Protein AF-A0A1G6JVG8-F1 (afdb_monomer_lite)

Structure (mmCIF, N/CA/C/O backbone):
data_AF-A0A1G6JVG8-F1
#
_entry.id   AF-A0A1G6JVG8-F1
#
loop_
_atom_site.group_PDB
_atom_site.id
_atom_site.type_symbol
_atom_site.label_atom_id
_atom_site.label_alt_id
_atom_site.label_comp_id
_atom_site.label_asym_id
_atom_site.label_entity_id
_atom_site.label_seq_id
_atom_site.pdbx_PDB_ins_code
_atom_site.Cartn_x
_atom_site.Cartn_y
_atom_site.Cartn_z
_atom_site.occupancy
_atom_site.B_iso_or_equiv
_atom_site.auth_seq_id
_atom_site.auth_comp_id
_atom_site.auth_asym_id
_atom_site.auth_atom_id
_atom_site.pdbx_PDB_model_num
ATOM 1 N N . MET A 1 1 ? 5.279 19.241 21.233 1.00 70.88 1 MET A N 1
ATOM 2 C CA . MET A 1 1 ? 6.011 18.289 20.370 1.00 70.88 1 MET A CA 1
ATOM 3 C C . MET A 1 1 ? 4.999 17.623 19.450 1.00 70.88 1 MET A C 1
ATOM 5 O O . MET A 1 1 ? 3.832 17.578 19.818 1.00 70.88 1 MET A O 1
ATOM 9 N N . THR A 1 2 ? 5.415 17.158 18.273 1.00 87.38 2 THR A N 1
ATOM 10 C CA . THR A 1 2 ? 4.549 16.421 17.338 1.00 87.38 2 THR A CA 1
ATOM 11 C C . THR A 1 2 ? 4.932 14.950 17.398 1.00 87.38 2 THR A C 1
ATOM 13 O O . THR A 1 2 ? 6.104 14.635 17.198 1.00 87.38 2 THR A O 1
ATOM 16 N N . THR A 1 3 ? 3.967 14.066 17.653 1.00 90.69 3 THR A N 1
ATOM 17 C CA . THR A 1 3 ? 4.217 12.619 17.737 1.00 90.69 3 THR A CA 1
ATOM 18 C C . THR A 1 3 ? 3.568 11.901 16.563 1.00 90.69 3 THR A C 1
ATOM 20 O O . THR A 1 3 ? 2.386 12.105 16.293 1.00 90.69 3 THR A O 1
ATOM 23 N N . ASN A 1 4 ? 4.333 11.065 15.865 1.00 93.50 4 ASN A N 1
ATOM 24 C CA . ASN A 1 4 ? 3.845 10.206 14.789 1.00 93.50 4 ASN A CA 1
ATOM 25 C C . ASN A 1 4 ? 3.207 8.952 15.389 1.00 93.50 4 ASN A C 1
ATOM 27 O O . ASN A 1 4 ? 3.851 8.262 16.174 1.00 93.50 4 ASN A O 1
ATOM 31 N N . ILE A 1 5 ? 1.962 8.663 15.019 1.00 92.81 5 ILE A N 1
ATOM 32 C CA . ILE A 1 5 ? 1.168 7.543 15.522 1.00 92.81 5 ILE A CA 1
ATOM 33 C C . ILE A 1 5 ? 0.758 6.628 14.370 1.00 92.81 5 ILE A C 1
ATOM 35 O O . ILE A 1 5 ? 0.232 7.087 13.354 1.00 92.81 5 ILE A O 1
ATOM 39 N N . ALA A 1 6 ? 0.972 5.334 14.568 1.00 90.88 6 ALA A N 1
ATOM 40 C CA . ALA A 1 6 ? 0.502 4.244 13.729 1.00 90.88 6 ALA A CA 1
ATOM 41 C C . ALA A 1 6 ? -0.571 3.457 14.487 1.00 90.88 6 ALA A C 1
ATOM 43 O O . ALA A 1 6 ? -0.431 3.226 15.685 1.00 90.88 6 ALA A O 1
ATOM 44 N N . VAL A 1 7 ? -1.633 3.038 13.804 1.00 87.31 7 VAL A N 1
ATOM 45 C CA . VAL A 1 7 ? -2.693 2.198 14.379 1.00 87.31 7 VAL A CA 1
ATOM 46 C C . VAL A 1 7 ? -2.687 0.838 13.705 1.00 87.31 7 VAL A C 1
ATOM 48 O O . VAL A 1 7 ? -2.709 0.749 12.474 1.00 87.31 7 VAL A O 1
ATOM 51 N N . TYR A 1 8 ? -2.715 -0.207 14.523 1.00 79.81 8 TYR A N 1
ATOM 52 C CA . TYR A 1 8 ? -2.865 -1.587 14.089 1.00 79.81 8 TYR A CA 1
ATOM 53 C C . TYR A 1 8 ? -3.790 -2.319 15.066 1.00 79.81 8 TYR A C 1
ATOM 55 O O . TYR A 1 8 ? -3.500 -2.397 16.260 1.00 79.81 8 TYR A O 1
ATOM 63 N N . GLY A 1 9 ? -4.934 -2.805 14.572 1.00 76.81 9 GLY A N 1
ATOM 64 C CA . GLY A 1 9 ? -6.004 -3.314 15.434 1.00 76.81 9 GLY A CA 1
ATOM 65 C C . GLY A 1 9 ? -6.474 -2.245 16.426 1.00 76.81 9 GLY A C 1
ATOM 66 O O . GLY A 1 9 ? -6.593 -1.074 16.075 1.00 76.81 9 GLY A O 1
ATOM 67 N N . ASP A 1 10 ? -6.704 -2.618 17.681 1.00 77.88 10 ASP A N 1
ATOM 68 C CA . ASP A 1 10 ? -7.139 -1.686 18.733 1.00 77.88 10 ASP A CA 1
ATOM 69 C C . ASP A 1 10 ? -5.985 -1.033 19.508 1.00 77.88 10 ASP A C 1
ATOM 71 O O . ASP A 1 10 ? -6.179 -0.500 20.600 1.00 77.88 10 ASP A O 1
ATOM 75 N N . GLN A 1 11 ? -4.786 -1.030 18.920 1.00 80.50 11 GLN A N 1
ATOM 76 C CA . GLN A 1 11 ? -3.580 -0.463 19.511 1.00 80.50 11 GLN A CA 1
ATOM 77 C C . GLN A 1 11 ? -3.021 0.680 18.654 1.00 80.50 11 GLN A C 1
ATOM 79 O O . GLN A 1 11 ? -3.085 0.666 17.421 1.00 80.50 11 GLN A O 1
ATOM 84 N N . ALA A 1 12 ? -2.447 1.677 19.328 1.00 85.31 12 ALA A N 1
ATOM 85 C CA . ALA A 1 12 ? -1.753 2.802 18.709 1.00 85.31 12 ALA A CA 1
ATOM 86 C C . ALA A 1 12 ? -0.303 2.829 19.181 1.00 85.31 12 ALA A C 1
ATOM 88 O O . ALA A 1 12 ? -0.059 2.743 20.378 1.00 85.31 12 ALA A O 1
ATOM 89 N N . TYR A 1 13 ? 0.644 3.022 18.268 1.00 84.81 13 TYR A N 1
ATOM 90 C CA . TYR A 1 13 ? 2.079 2.997 18.540 1.00 84.81 13 TYR A CA 1
ATOM 91 C C . TYR A 1 13 ? 2.738 4.297 18.076 1.00 84.81 13 TYR A C 1
ATOM 93 O O . TYR A 1 13 ? 2.410 4.779 16.985 1.00 84.81 13 TYR A O 1
ATOM 101 N N . PRO A 1 14 ? 3.681 4.872 18.843 1.00 88.06 14 PRO A N 1
ATOM 102 C CA . PRO A 1 14 ? 4.603 5.841 18.272 1.00 88.06 14 PRO A CA 1
ATOM 103 C C . PRO A 1 14 ? 5.447 5.152 17.190 1.00 88.06 14 PRO A C 1
ATOM 105 O O . PRO A 1 14 ? 5.835 3.999 17.364 1.00 88.06 14 PRO A O 1
ATOM 108 N N . PHE A 1 15 ? 5.735 5.830 16.079 1.00 89.50 15 PHE A N 1
ATOM 109 C CA . PHE A 1 15 ? 6.533 5.237 14.999 1.00 89.50 15 PHE A CA 1
ATOM 110 C C . PHE A 1 15 ? 7.459 6.244 14.309 1.00 89.50 15 PHE A C 1
ATOM 112 O O . PHE A 1 15 ? 7.251 7.460 14.363 1.00 89.50 15 PHE A O 1
ATOM 119 N N . GLU A 1 16 ? 8.462 5.723 13.606 1.00 90.06 16 GLU A N 1
ATOM 120 C CA . GLU A 1 16 ? 9.346 6.485 12.719 1.00 90.06 16 GLU A CA 1
ATOM 121 C C . GLU A 1 16 ? 9.222 5.977 11.277 1.00 90.06 16 GLU A C 1
ATOM 123 O O . GLU A 1 16 ? 8.926 4.809 11.046 1.00 90.06 16 GLU A O 1
ATOM 128 N N . HIS A 1 17 ? 9.420 6.836 10.277 1.00 87.56 17 HIS A N 1
ATOM 129 C CA . HIS A 1 17 ? 9.402 6.386 8.882 1.00 87.56 17 HIS A CA 1
ATOM 130 C C . HIS A 1 17 ? 10.669 5.584 8.561 1.00 87.56 17 HIS A C 1
ATOM 132 O O . HIS A 1 17 ? 11.780 6.073 8.765 1.00 87.56 17 HIS A O 1
ATOM 138 N N . GLY A 1 18 ? 10.487 4.373 8.035 1.00 83.50 18 GLY A N 1
ATOM 139 C CA . GLY A 1 18 ? 11.562 3.547 7.495 1.00 83.50 18 GLY A CA 1
ATOM 140 C C . GLY A 1 18 ? 11.792 3.790 5.998 1.00 83.50 18 GLY A C 1
ATOM 141 O O . GLY A 1 18 ? 11.156 4.659 5.395 1.00 83.50 18 GLY A O 1
ATOM 142 N N . PRO A 1 19 ? 12.713 3.041 5.366 1.00 76.38 19 PRO A N 1
ATOM 143 C CA . PRO A 1 19 ? 12.963 3.126 3.935 1.00 76.38 19 PRO A CA 1
ATOM 144 C C . PRO A 1 19 ? 11.729 2.690 3.133 1.00 76.38 19 PRO A C 1
ATOM 146 O O . PRO A 1 19 ? 10.928 1.858 3.574 1.00 76.38 19 PRO A O 1
ATOM 149 N N . GLY A 1 20 ? 11.586 3.252 1.931 1.00 74.19 20 GLY A N 1
ATOM 150 C CA . GLY A 1 20 ? 10.460 2.967 1.042 1.00 74.19 20 GLY A CA 1
ATOM 151 C C . GLY A 1 20 ? 9.112 3.291 1.693 1.00 74.19 20 GLY A C 1
ATOM 152 O O . GLY A 1 20 ? 8.892 4.402 2.167 1.00 74.19 20 GLY A O 1
ATOM 153 N N . THR A 1 21 ? 8.203 2.317 1.705 1.00 75.62 21 THR A N 1
ATOM 154 C CA . THR A 1 21 ? 6.848 2.430 2.273 1.00 75.62 21 THR A CA 1
ATOM 155 C C . THR A 1 21 ? 6.710 1.660 3.591 1.00 75.62 21 THR A C 1
ATOM 157 O O . THR A 1 21 ? 5.713 0.970 3.811 1.00 75.62 21 THR A O 1
ATOM 160 N N . THR A 1 22 ? 7.717 1.739 4.466 1.00 81.75 22 THR A N 1
ATOM 161 C CA . THR A 1 22 ? 7.720 1.066 5.779 1.00 81.75 22 THR A CA 1
ATOM 162 C C . THR A 1 22 ? 7.742 2.049 6.955 1.00 81.75 22 THR A C 1
ATOM 164 O O . THR A 1 22 ? 8.108 3.218 6.815 1.00 81.75 22 THR A O 1
ATOM 167 N N . ALA A 1 23 ? 7.326 1.571 8.122 1.00 85.81 23 ALA A N 1
ATOM 168 C CA . ALA A 1 23 ? 7.437 2.215 9.422 1.00 85.81 23 ALA A CA 1
ATOM 169 C C . ALA A 1 23 ? 8.344 1.387 10.336 1.00 85.81 23 ALA A C 1
ATOM 171 O O . ALA A 1 23 ? 8.357 0.162 10.263 1.00 85.81 23 ALA A O 1
ATOM 172 N N . TYR A 1 24 ? 9.057 2.067 11.221 1.00 88.31 24 TYR A N 1
ATOM 173 C CA . TYR A 1 24 ? 9.768 1.484 12.343 1.00 88.31 24 TYR A CA 1
ATOM 174 C C . TYR A 1 24 ? 8.923 1.631 13.602 1.00 88.31 24 TYR A C 1
ATOM 176 O O . TYR A 1 24 ? 8.638 2.750 14.042 1.00 88.31 24 TYR A O 1
ATOM 184 N N . LEU A 1 25 ? 8.512 0.494 14.155 1.00 84.31 25 LEU A N 1
ATOM 185 C CA . LEU A 1 25 ? 7.770 0.395 15.406 1.00 84.31 25 LEU A CA 1
ATOM 186 C C . LEU A 1 25 ? 8.717 -0.025 16.542 1.00 84.31 25 LEU A C 1
ATOM 188 O O . LEU A 1 25 ? 9.695 -0.733 16.286 1.00 84.31 25 LEU A O 1
ATOM 192 N N . PRO A 1 26 ? 8.463 0.395 17.794 1.00 79.69 26 PRO A N 1
ATOM 193 C CA . PRO A 1 26 ? 9.209 -0.101 18.944 1.00 79.69 26 PRO A CA 1
ATOM 194 C C . PRO A 1 26 ? 9.140 -1.631 19.008 1.00 79.69 26 PRO A C 1
ATOM 196 O O . PRO A 1 26 ? 8.046 -2.189 19.008 1.00 79.69 26 PRO A O 1
ATOM 199 N N . HIS A 1 27 ? 10.297 -2.293 19.063 1.00 76.00 27 HIS A N 1
ATOM 200 C CA . HIS A 1 27 ? 10.367 -3.740 19.253 1.00 76.00 27 HIS A CA 1
ATOM 201 C C . HIS A 1 27 ? 10.248 -4.079 20.744 1.00 76.00 27 HIS A C 1
ATOM 203 O O . HIS A 1 27 ? 10.953 -3.485 21.567 1.00 76.00 27 HIS A O 1
ATOM 209 N N . ASP A 1 28 ? 9.392 -5.042 21.089 1.00 66.38 28 ASP A N 1
ATOM 210 C CA . ASP A 1 28 ? 9.390 -5.646 22.422 1.00 66.38 28 ASP A CA 1
ATOM 211 C C . ASP A 1 28 ? 10.394 -6.813 22.452 1.00 66.38 28 ASP A C 1
ATOM 213 O O . ASP A 1 28 ? 10.153 -7.832 21.808 1.00 66.38 28 ASP A O 1
ATOM 217 N N . PRO A 1 29 ? 11.509 -6.719 23.200 1.00 55.06 29 PRO A N 1
ATOM 218 C CA . PRO A 1 29 ? 12.507 -7.786 23.270 1.00 55.06 29 PRO A CA 1
ATOM 219 C C . PRO A 1 29 ? 11.997 -9.085 23.921 1.00 55.06 29 PRO A C 1
ATOM 221 O O . PRO A 1 29 ? 12.706 -10.092 23.878 1.00 55.06 29 PRO A O 1
ATOM 224 N N . ALA A 1 30 ? 10.814 -9.078 24.549 1.00 45.72 30 ALA A N 1
ATOM 225 C CA . ALA A 1 30 ? 10.143 -10.290 25.019 1.00 45.72 30 ALA A CA 1
ATOM 226 C C . ALA A 1 30 ? 9.326 -10.995 23.916 1.00 45.72 30 ALA A C 1
ATOM 228 O O . ALA A 1 30 ? 8.966 -12.160 24.091 1.00 45.72 30 ALA A O 1
ATOM 229 N N . ALA A 1 31 ? 9.064 -10.327 22.787 1.00 44.03 31 ALA A N 1
ATOM 230 C CA . ALA A 1 31 ? 8.333 -10.885 21.658 1.00 44.03 31 ALA A CA 1
ATOM 231 C C . ALA A 1 31 ? 9.280 -11.645 20.700 1.00 44.03 31 ALA A C 1
ATOM 233 O O . ALA A 1 31 ? 10.341 -11.132 20.329 1.00 44.03 31 ALA A O 1
ATOM 234 N N . PRO A 1 32 ? 8.942 -12.877 20.280 1.00 39.03 32 PRO A N 1
ATOM 235 C CA . PRO A 1 32 ? 9.727 -13.617 19.301 1.00 39.03 32 PRO A CA 1
ATOM 236 C C . PRO A 1 32 ? 9.725 -12.926 17.927 1.00 39.03 32 PRO A C 1
ATOM 238 O O . PRO A 1 32 ? 8.743 -12.331 17.490 1.00 39.03 32 PRO A O 1
ATOM 241 N N . LEU A 1 33 ? 10.853 -13.037 17.221 1.00 38.94 33 LEU A N 1
ATOM 242 C CA . LEU A 1 33 ? 11.073 -12.416 15.913 1.00 38.94 33 LEU A CA 1
ATOM 243 C C . LEU A 1 33 ? 10.079 -12.942 14.861 1.00 38.94 33 LEU A C 1
ATOM 245 O O . LEU A 1 33 ? 10.083 -14.132 14.537 1.00 38.94 33 LEU A O 1
ATOM 249 N N . HIS A 1 34 ? 9.276 -12.050 14.274 1.00 40.94 34 HIS A N 1
ATOM 250 C CA . HIS A 1 34 ? 8.367 -12.401 13.184 1.00 40.94 34 HIS A CA 1
ATOM 251 C C . HIS A 1 34 ? 9.112 -12.448 11.833 1.00 40.94 34 HIS A C 1
ATOM 253 O O . HIS A 1 34 ? 9.705 -11.444 11.437 1.00 40.94 34 HIS A O 1
ATOM 259 N N . PRO A 1 35 ? 9.031 -13.537 11.039 1.00 36.59 35 PRO A N 1
ATOM 260 C CA . PRO A 1 35 ? 9.743 -13.639 9.757 1.00 36.59 35 PRO A CA 1
ATOM 261 C C . PRO A 1 35 ? 9.366 -12.547 8.745 1.00 36.59 35 PRO A C 1
ATOM 263 O O . PRO A 1 35 ? 10.196 -12.114 7.956 1.00 36.59 35 PRO A O 1
ATOM 266 N N . ALA A 1 36 ? 8.105 -12.105 8.766 1.00 48.69 36 ALA A N 1
ATOM 267 C CA . ALA A 1 36 ? 7.591 -11.084 7.848 1.00 48.69 36 ALA A CA 1
ATOM 268 C C . ALA A 1 36 ? 7.886 -9.625 8.257 1.00 48.69 36 ALA A C 1
ATOM 270 O O . ALA A 1 36 ? 7.635 -8.736 7.449 1.00 48.69 36 ALA A O 1
ATOM 271 N N . ASN A 1 37 ? 8.385 -9.375 9.476 1.00 64.69 37 ASN A N 1
ATOM 272 C CA . ASN A 1 37 ? 8.707 -8.031 9.970 1.00 64.69 37 ASN A CA 1
ATOM 273 C C . ASN A 1 37 ? 10.109 -8.074 10.598 1.00 64.69 37 ASN A C 1
ATOM 275 O O . ASN A 1 37 ? 10.240 -8.417 11.775 1.00 64.69 37 ASN A O 1
ATOM 279 N N . PRO A 1 38 ? 11.174 -7.805 9.827 1.00 69.31 38 PRO A N 1
ATOM 280 C CA . PRO A 1 38 ? 12.526 -7.923 10.345 1.00 69.31 38 PRO A CA 1
ATOM 281 C C . PRO A 1 38 ? 12.756 -6.912 11.471 1.00 69.31 38 PRO A C 1
ATOM 283 O O . PRO A 1 38 ? 12.343 -5.752 11.382 1.00 69.31 38 PRO A O 1
ATOM 286 N N . VAL A 1 39 ? 13.451 -7.354 12.519 1.00 79.06 39 VAL A N 1
ATOM 287 C CA . VAL A 1 39 ? 13.987 -6.448 13.536 1.00 79.06 39 VAL A CA 1
ATOM 288 C C . VAL A 1 39 ? 15.296 -5.873 13.020 1.00 79.06 39 VAL A C 1
ATOM 290 O O . VAL A 1 39 ? 16.209 -6.609 12.643 1.00 79.06 39 VAL A O 1
ATOM 293 N N . VAL A 1 40 ? 15.367 -4.549 12.990 1.00 83.38 40 VAL A N 1
ATOM 294 C CA . VAL A 1 40 ? 16.503 -3.782 12.487 1.00 83.38 40 VAL A CA 1
ATOM 295 C C . VAL A 1 40 ? 17.101 -2.992 13.644 1.00 83.38 40 VAL A C 1
ATOM 297 O O . VAL A 1 40 ? 16.383 -2.378 14.433 1.00 83.38 40 VAL A O 1
ATOM 300 N N . GLU A 1 41 ? 18.426 -2.996 13.746 1.00 86.81 41 GLU A N 1
ATOM 301 C CA . GLU A 1 41 ? 19.146 -2.098 14.645 1.00 86.81 41 GLU A CA 1
ATOM 302 C C . GLU A 1 41 ? 19.377 -0.759 13.935 1.00 86.81 41 GLU A C 1
ATOM 304 O O . GLU A 1 41 ? 20.007 -0.696 12.875 1.00 86.81 41 GLU A O 1
ATOM 309 N N . LEU A 1 42 ? 18.831 0.318 14.496 1.00 87.56 42 LEU A N 1
ATOM 310 C CA . LEU A 1 42 ? 19.033 1.673 13.992 1.00 87.56 42 LEU A CA 1
ATOM 311 C C . LEU A 1 42 ? 20.452 2.177 14.322 1.00 87.56 42 LEU A C 1
ATOM 313 O O . LEU A 1 42 ? 21.080 1.690 15.262 1.00 87.56 42 LEU A O 1
ATOM 317 N N . PRO A 1 43 ? 20.965 3.213 13.625 1.00 86.81 43 PRO A N 1
ATOM 318 C CA . PRO A 1 43 ? 22.297 3.773 13.895 1.00 86.81 43 PRO A CA 1
ATOM 319 C C . PRO A 1 43 ? 22.519 4.287 15.329 1.00 86.81 43 PRO A C 1
ATOM 321 O O . PRO A 1 43 ? 23.661 4.510 15.728 1.00 86.81 43 PRO A O 1
ATOM 324 N N . ASP A 1 44 ? 21.443 4.514 16.087 1.00 88.94 44 ASP A N 1
ATOM 325 C CA . ASP A 1 44 ? 21.462 4.939 17.490 1.00 88.94 44 ASP A CA 1
ATOM 326 C C . ASP A 1 44 ? 21.441 3.764 18.496 1.00 88.94 44 ASP A C 1
ATOM 328 O O . ASP A 1 44 ? 21.442 3.999 19.706 1.00 88.94 44 ASP A O 1
ATOM 332 N N . GLY A 1 45 ? 21.455 2.515 18.011 1.00 85.31 45 GLY A N 1
ATOM 333 C CA . GLY A 1 45 ? 21.457 1.286 18.809 1.00 85.31 45 GLY A CA 1
ATOM 334 C C . GLY A 1 45 ? 20.072 0.810 19.261 1.00 85.31 45 GLY A C 1
ATOM 335 O O . GLY A 1 45 ? 19.982 -0.164 20.010 1.00 85.31 45 GLY A O 1
ATOM 336 N N . ARG A 1 46 ? 18.979 1.475 18.854 1.00 87.88 46 ARG A N 1
ATOM 337 C CA . ARG A 1 46 ? 17.617 0.990 19.131 1.00 87.88 46 ARG A CA 1
ATOM 338 C C . ARG A 1 46 ? 17.255 -0.163 18.198 1.00 87.88 46 ARG A C 1
ATOM 340 O O . ARG A 1 46 ? 17.459 -0.072 16.990 1.00 87.88 46 ARG A O 1
AT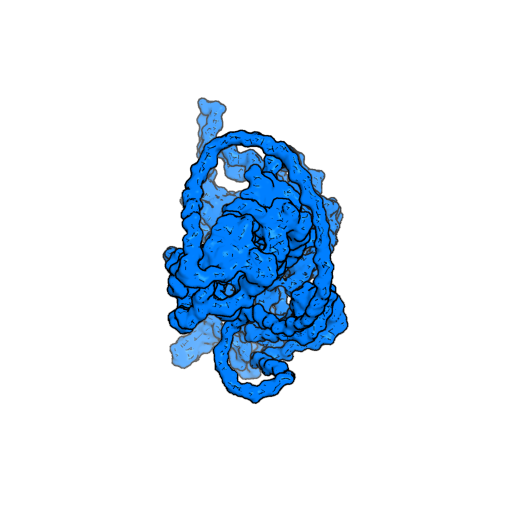OM 347 N N . LEU A 1 47 ? 16.651 -1.210 18.757 1.00 85.12 47 LEU A N 1
ATOM 348 C CA . LEU A 1 47 ? 16.011 -2.274 17.987 1.00 85.12 47 LEU A CA 1
ATOM 349 C C . LEU A 1 47 ? 14.572 -1.870 17.667 1.00 85.12 47 LEU A C 1
ATOM 351 O O . LEU A 1 47 ? 13.809 -1.505 18.565 1.00 85.12 47 LEU A O 1
ATOM 355 N N . VAL A 1 48 ? 14.215 -1.925 16.389 1.00 85.19 48 VAL A N 1
ATOM 356 C CA . VAL A 1 48 ? 12.876 -1.595 15.893 1.00 85.19 48 VAL A CA 1
ATOM 357 C C . VAL A 1 48 ? 12.368 -2.687 14.968 1.00 85.19 48 VAL A C 1
ATOM 359 O O . VAL A 1 48 ? 13.143 -3.316 14.252 1.00 85.19 48 VAL A O 1
ATOM 362 N N . GLU A 1 49 ? 11.059 -2.890 14.954 1.00 82.50 49 GLU A N 1
ATOM 363 C CA . GLU A 1 49 ? 10.397 -3.744 13.973 1.00 82.50 49 GLU A CA 1
ATOM 364 C C . GLU A 1 49 ? 10.083 -2.937 12.716 1.00 82.50 49 GLU A C 1
ATOM 366 O O . GLU A 1 49 ? 9.462 -1.873 12.786 1.00 82.50 49 GLU A O 1
ATOM 371 N N . GLN A 1 50 ? 10.497 -3.440 11.553 1.00 82.75 50 GLN A N 1
ATOM 372 C CA . GLN A 1 50 ? 10.144 -2.841 10.273 1.00 82.75 50 GLN A CA 1
ATOM 373 C C . GLN A 1 50 ? 8.805 -3.396 9.775 1.00 82.75 50 GLN A C 1
ATOM 375 O O . GLN A 1 50 ? 8.674 -4.585 9.493 1.00 82.75 50 GLN A O 1
ATOM 380 N N . PHE A 1 51 ? 7.819 -2.512 9.623 1.00 78.69 51 PHE A N 1
ATOM 381 C CA . PHE A 1 51 ? 6.439 -2.851 9.287 1.00 78.69 51 PHE A CA 1
ATOM 382 C C . PHE A 1 51 ? 5.992 -2.141 7.996 1.00 78.69 51 PHE A C 1
ATOM 384 O O . PHE A 1 51 ? 6.206 -0.934 7.862 1.00 78.69 51 PHE A O 1
ATOM 391 N N . PRO A 1 52 ? 5.351 -2.813 7.026 1.00 79.00 52 PRO A N 1
ATOM 392 C CA . PRO A 1 52 ? 4.793 -2.136 5.854 1.00 79.00 52 PRO A CA 1
ATOM 393 C C . PRO A 1 52 ? 3.688 -1.140 6.238 1.00 79.00 52 PRO A C 1
ATOM 395 O O . PRO A 1 52 ? 2.741 -1.504 6.935 1.00 79.00 52 PRO A O 1
ATOM 398 N N . LEU A 1 53 ? 3.750 0.101 5.735 1.00 82.12 53 LEU A N 1
ATOM 399 C CA . LEU A 1 53 ? 2.733 1.129 6.014 1.00 82.12 53 LEU A CA 1
ATOM 400 C C . LEU A 1 53 ? 1.332 0.708 5.548 1.00 82.12 53 LEU A C 1
ATOM 402 O O . LEU A 1 53 ? 0.344 1.070 6.178 1.00 82.12 53 LEU A O 1
ATOM 406 N N . SER A 1 54 ? 1.240 -0.091 4.482 1.00 79.75 54 SER A N 1
ATOM 407 C CA . SER A 1 54 ? -0.022 -0.605 3.935 1.00 79.75 54 SER A CA 1
ATOM 408 C C . SER A 1 54 ? -0.790 -1.528 4.889 1.00 79.75 54 SER A C 1
ATOM 410 O O . SER A 1 54 ? -2.015 -1.643 4.777 1.00 79.75 54 SER A O 1
ATOM 412 N N . LYS A 1 55 ? -0.091 -2.167 5.837 1.00 79.19 55 LYS A N 1
ATOM 413 C CA . LYS A 1 55 ? -0.696 -3.029 6.862 1.00 79.19 55 LYS A CA 1
ATOM 414 C C . LYS A 1 55 ? -1.265 -2.247 8.046 1.00 79.19 55 LYS A C 1
ATOM 416 O O . LYS A 1 55 ? -2.057 -2.793 8.806 1.00 79.19 55 LYS A O 1
ATOM 421 N N . LEU A 1 56 ? -0.882 -0.982 8.212 1.00 84.44 56 LEU A N 1
ATOM 422 C CA . LEU A 1 56 ? -1.422 -0.126 9.264 1.00 84.44 56 LEU A CA 1
ATOM 423 C C . LEU A 1 56 ? -2.811 0.374 8.859 1.00 84.44 56 LEU A C 1
ATOM 425 O O . LEU A 1 56 ? -3.028 0.780 7.717 1.00 84.44 56 LEU A O 1
ATOM 429 N N . GLU A 1 57 ? -3.755 0.385 9.799 1.00 87.25 57 GLU A N 1
ATOM 430 C CA . GLU A 1 57 ? -5.099 0.915 9.550 1.00 87.25 57 GLU A CA 1
ATOM 431 C C . GLU A 1 57 ? -5.037 2.412 9.227 1.00 87.25 57 GLU A C 1
ATOM 433 O O . GLU A 1 57 ? -5.727 2.898 8.329 1.00 87.25 57 GLU A O 1
ATOM 438 N N . SER A 1 58 ? -4.229 3.141 10.000 1.00 89.31 58 SER A N 1
ATOM 439 C CA . SER A 1 58 ? -4.210 4.599 10.042 1.00 89.31 58 SER A CA 1
ATOM 440 C C . SER A 1 58 ? -2.848 5.083 10.526 1.00 89.31 58 SER A C 1
ATOM 442 O O . SER A 1 58 ? -2.261 4.515 11.448 1.00 89.31 58 SER A O 1
ATOM 444 N N . VAL A 1 59 ? -2.361 6.153 9.906 1.00 91.81 59 VAL A N 1
ATOM 445 C CA . VAL A 1 59 ? -1.122 6.841 10.271 1.00 91.81 59 VAL A CA 1
ATOM 446 C C . VAL A 1 59 ? -1.418 8.331 10.370 1.00 91.81 59 VAL A C 1
ATOM 448 O O . VAL A 1 59 ? -2.032 8.908 9.471 1.00 91.81 59 VAL A O 1
ATOM 451 N N . PHE A 1 60 ? -1.023 8.968 11.468 1.00 94.56 60 PHE A N 1
ATOM 452 C CA . PHE A 1 60 ? -1.285 10.387 11.707 1.00 94.56 60 PHE A CA 1
ATOM 453 C C . PHE A 1 60 ? -0.280 10.998 12.675 1.00 94.56 60 PHE A C 1
ATOM 455 O O . PHE A 1 60 ? 0.427 10.295 13.388 1.00 94.56 60 PHE A O 1
ATOM 462 N N . THR A 1 61 ? -0.243 12.325 12.737 1.00 94.69 61 THR A N 1
ATOM 463 C CA . THR A 1 61 ? 0.460 13.043 13.796 1.00 94.69 61 THR A CA 1
ATOM 464 C C . THR A 1 61 ? -0.509 13.519 14.866 1.00 94.69 61 THR A C 1
ATOM 466 O O . THR A 1 61 ? -1.678 13.809 14.585 1.00 94.69 61 THR A O 1
ATOM 469 N N . LEU A 1 62 ? -0.022 13.594 16.099 1.00 94.25 62 LEU A N 1
ATOM 470 C CA . LEU A 1 62 ? -0.760 14.084 17.252 1.00 94.25 62 LEU A CA 1
ATOM 471 C C . LEU A 1 62 ? -0.005 15.257 17.876 1.00 94.25 62 LEU A C 1
ATOM 473 O O . LEU A 1 62 ? 1.197 15.185 18.135 1.00 94.25 62 LEU A O 1
ATOM 477 N N . GLU A 1 63 ? -0.726 16.349 18.084 1.00 93.31 63 GLU A N 1
ATOM 478 C CA . GLU A 1 63 ? -0.239 17.584 18.692 1.00 93.31 63 GLU A CA 1
ATOM 479 C C . GLU A 1 63 ? -1.217 18.008 19.790 1.00 93.31 63 GLU A C 1
ATOM 481 O O . GLU A 1 63 ? -2.422 17.773 19.681 1.00 93.31 63 GLU A O 1
ATOM 486 N N . VAL A 1 64 ? -0.724 18.653 20.844 1.00 92.94 64 VAL A N 1
ATOM 487 C CA . VAL A 1 64 ? -1.565 19.182 21.924 1.00 92.94 64 VAL A CA 1
ATOM 488 C C . VAL A 1 64 ? -1.289 20.663 22.084 1.00 92.94 64 VAL A C 1
ATOM 490 O O . VAL A 1 64 ? -0.135 21.085 22.118 1.00 92.94 64 VAL A O 1
ATOM 493 N N . PHE A 1 65 ? -2.351 21.450 22.205 1.00 90.94 65 PHE A N 1
ATOM 494 C CA . PHE A 1 65 ? -2.281 22.898 22.325 1.00 90.94 65 PHE A CA 1
ATOM 495 C C . PHE A 1 65 ? -3.033 23.391 23.554 1.00 90.94 65 PHE A C 1
ATOM 497 O O . PHE A 1 65 ? -4.123 22.906 23.852 1.00 90.94 65 PHE A O 1
ATOM 504 N N . GLN A 1 66 ? -2.485 24.400 24.226 1.00 88.56 66 GLN A N 1
ATOM 505 C CA . GLN A 1 66 ? -3.172 25.134 25.279 1.00 88.56 66 GLN A CA 1
ATOM 506 C C . GLN A 1 66 ? -3.949 26.318 24.696 1.00 88.56 66 GLN A C 1
ATOM 508 O O . GLN A 1 66 ? -3.400 27.162 23.981 1.00 88.56 66 GLN A O 1
ATOM 513 N N . LEU A 1 67 ? -5.238 26.396 25.030 1.00 80.00 67 LEU A N 1
ATOM 514 C CA . LEU A 1 67 ? -6.083 27.548 24.732 1.00 80.00 67 LEU A CA 1
ATOM 515 C C . LEU A 1 67 ? -5.736 28.691 25.695 1.00 80.00 67 LEU A C 1
ATOM 517 O O . LEU A 1 67 ? -5.773 28.533 26.914 1.00 80.00 67 LEU A O 1
ATOM 521 N N . MET A 1 68 ? -5.397 29.853 25.139 1.00 67.62 68 MET A N 1
ATOM 522 C CA . MET A 1 68 ? -5.050 31.052 25.902 1.00 67.62 68 MET A CA 1
ATOM 523 C C . MET A 1 68 ? -6.265 31.978 26.043 1.00 67.62 68 MET A C 1
ATOM 525 O O . MET A 1 68 ? -6.542 32.781 25.150 1.00 67.62 68 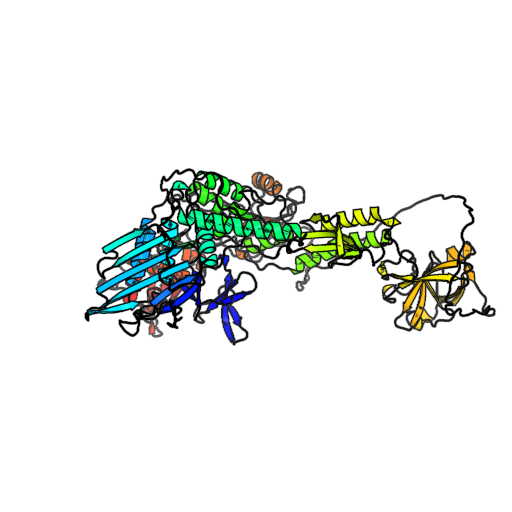MET A O 1
ATOM 529 N N . ASP A 1 69 ? -6.949 31.928 27.186 1.00 56.56 69 ASP A N 1
ATOM 530 C CA . ASP A 1 69 ? -7.954 32.927 27.568 1.00 56.56 69 ASP A CA 1
ATOM 531 C C . ASP A 1 69 ? -7.253 34.179 28.125 1.00 56.56 69 ASP A C 1
ATOM 533 O O . ASP A 1 69 ? -6.935 34.266 29.311 1.00 56.56 69 ASP A O 1
ATOM 537 N N . LYS A 1 70 ? -6.992 35.195 27.292 1.00 49.34 70 LYS A N 1
ATOM 538 C CA . LYS A 1 70 ? -6.723 36.552 27.807 1.00 49.34 70 LYS A CA 1
ATOM 539 C C . LYS A 1 70 ? -7.931 37.458 27.557 1.00 49.34 70 LYS A C 1
ATOM 541 O O . LYS A 1 70 ? -8.320 37.617 26.399 1.00 49.34 70 LYS A O 1
ATOM 546 N N . PRO A 1 71 ? -8.507 38.097 28.598 1.00 38.69 71 PRO A N 1
ATOM 547 C CA . PRO A 1 71 ? -9.598 39.047 28.413 1.00 38.69 71 PRO A CA 1
ATOM 548 C C . PRO A 1 71 ? -9.120 40.251 27.594 1.00 38.69 71 PRO A C 1
ATOM 550 O O . PRO A 1 71 ? -8.022 40.771 27.817 1.00 38.69 71 PRO A O 1
ATOM 553 N N . LEU A 1 72 ? -9.957 40.706 26.654 1.00 41.25 72 LEU A N 1
ATOM 554 C CA . LEU A 1 72 ? -9.723 41.942 25.907 1.00 41.25 72 LEU A CA 1
ATOM 555 C C . LEU A 1 72 ? -9.524 43.104 26.888 1.00 41.25 72 LEU A C 1
ATOM 557 O O . LEU A 1 72 ? -10.406 43.401 27.696 1.00 41.25 72 LEU A O 1
ATOM 561 N N . LYS A 1 73 ? -8.404 43.822 26.770 1.00 43.31 73 LYS A N 1
ATOM 562 C CA . LYS A 1 73 ? -8.359 45.201 27.258 1.00 43.31 73 LYS A CA 1
ATOM 563 C C . LYS A 1 73 ? -9.209 46.050 26.300 1.00 43.31 73 LYS A C 1
ATOM 565 O O . LYS A 1 73 ? -8.994 45.939 25.094 1.00 43.31 73 LYS A O 1
ATOM 570 N N . PRO A 1 74 ? -10.137 46.892 26.790 1.00 45.22 74 PRO A N 1
ATOM 571 C CA . PRO A 1 74 ? -11.001 47.724 25.941 1.00 45.22 74 PRO A CA 1
ATOM 572 C C . PRO A 1 74 ? -10.247 48.669 24.986 1.00 45.22 74 PRO A C 1
ATOM 574 O O . PRO A 1 74 ? -10.838 49.184 24.041 1.00 45.22 74 PRO A O 1
ATOM 577 N N . ASP A 1 75 ? -8.949 48.877 25.223 1.00 49.38 75 ASP A N 1
ATOM 578 C CA . ASP A 1 75 ? -8.161 49.965 24.643 1.00 49.38 75 ASP A CA 1
ATOM 579 C C . ASP A 1 75 ? -7.228 49.523 23.491 1.00 49.38 75 ASP A C 1
ATOM 581 O O . ASP A 1 75 ? -6.489 50.349 22.956 1.00 49.38 75 ASP A O 1
ATOM 585 N N . GLU A 1 76 ? -7.238 48.244 23.083 1.00 47.59 76 GLU A N 1
ATOM 586 C CA . GLU A 1 76 ? -6.433 47.734 21.956 1.00 47.59 76 GLU A CA 1
ATOM 587 C C . GLU A 1 76 ? -7.314 47.436 20.718 1.00 47.59 76 GLU A C 1
ATOM 589 O O . GLU A 1 76 ? -7.953 46.386 20.648 1.00 47.59 76 GLU A O 1
ATOM 594 N N . PRO A 1 77 ? -7.351 48.325 19.701 1.00 39.47 77 PRO A N 1
ATOM 595 C CA . PRO A 1 77 ? -8.203 48.176 18.511 1.00 39.47 77 PRO A CA 1
ATOM 596 C C . PRO A 1 77 ? -7.696 47.139 17.491 1.00 39.47 77 PRO A C 1
ATOM 598 O O . PRO A 1 77 ? -8.338 46.920 16.465 1.00 39.47 77 PRO A O 1
ATOM 601 N N . PHE A 1 78 ? -6.563 46.484 17.760 1.00 47.00 78 PHE A N 1
ATOM 602 C CA . PHE A 1 78 ? -6.028 45.397 16.946 1.00 47.00 78 PHE A CA 1
ATOM 603 C C . PHE A 1 78 ? -5.944 44.131 17.791 1.00 47.00 78 PHE A C 1
ATOM 605 O O . PHE A 1 78 ? -5.312 44.122 18.844 1.00 47.00 78 PHE A O 1
ATOM 612 N N . ARG A 1 79 ? -6.569 43.052 17.309 1.00 46.03 79 ARG A N 1
ATOM 613 C CA . ARG A 1 79 ? -6.499 41.710 17.898 1.00 46.03 79 ARG A CA 1
ATOM 614 C C . ARG A 1 79 ? -5.017 41.309 17.957 1.00 46.03 79 ARG A C 1
ATOM 616 O O . ARG A 1 79 ? -4.456 40.913 16.940 1.00 46.03 79 ARG A O 1
ATOM 623 N N . ARG A 1 80 ? -4.344 41.444 19.106 1.00 42.97 80 ARG A N 1
ATOM 624 C CA . ARG A 1 80 ? -3.017 40.843 19.307 1.00 42.97 80 ARG A CA 1
ATOM 625 C C . ARG A 1 80 ? -3.247 39.381 19.656 1.00 42.97 80 ARG A C 1
ATOM 627 O O . ARG A 1 80 ? -3.384 38.997 20.810 1.00 42.97 80 ARG A O 1
ATOM 634 N N . VAL A 1 81 ? -3.424 38.606 18.600 1.00 53.09 81 VAL A N 1
ATOM 635 C CA . VAL A 1 81 ? -3.713 37.181 18.639 1.00 53.09 81 VAL A CA 1
ATOM 636 C C . VAL A 1 81 ? -2.508 36.479 19.232 1.00 53.09 81 VAL A C 1
ATOM 638 O O . VAL A 1 81 ? -1.420 36.539 18.662 1.00 53.09 81 VAL A O 1
ATOM 641 N N . VAL A 1 82 ? -2.683 35.857 20.391 1.00 53.16 82 VAL A N 1
ATOM 642 C CA . VAL A 1 82 ? -1.671 34.947 20.917 1.00 53.16 82 VAL A CA 1
ATOM 643 C C . VAL A 1 82 ? -1.910 33.605 20.219 1.00 53.16 82 VAL A C 1
ATOM 645 O O . VAL A 1 82 ? -3.012 33.063 20.362 1.00 53.16 82 VAL A O 1
ATOM 648 N N . PRO A 1 83 ? -0.959 33.103 19.410 1.00 60.38 83 PRO A N 1
ATOM 649 C CA . PRO A 1 83 ? -1.084 31.775 18.825 1.00 60.38 83 PRO A CA 1
ATOM 650 C C . PRO A 1 83 ? -1.162 30.735 19.953 1.00 60.38 83 PRO A C 1
ATOM 652 O O . PRO A 1 83 ? -0.547 30.946 21.004 1.00 60.38 83 PRO A O 1
ATOM 655 N N . PRO A 1 84 ? -1.928 29.647 19.774 1.00 70.81 84 PRO A N 1
ATOM 656 C CA . PRO A 1 84 ? -2.015 28.603 20.783 1.00 70.81 84 PRO A CA 1
ATOM 657 C C . PRO A 1 84 ? -0.625 27.999 21.020 1.00 70.81 84 PRO A C 1
ATOM 659 O O . PRO A 1 84 ? 0.145 27.794 20.078 1.00 70.81 84 PRO A O 1
ATOM 662 N N . GLU A 1 85 ? -0.288 27.752 22.283 1.00 82.56 85 GLU A N 1
ATOM 663 C CA . GLU A 1 85 ? 1.018 27.211 22.666 1.00 82.56 85 GLU A CA 1
ATOM 664 C C . GLU A 1 85 ? 0.970 25.685 22.616 1.00 82.56 85 GLU A C 1
ATOM 666 O O . GLU A 1 85 ? 0.076 25.071 23.198 1.00 82.56 85 GLU A O 1
ATOM 671 N N . MET A 1 86 ? 1.906 25.067 21.895 1.00 86.75 86 MET A N 1
ATOM 672 C CA . MET A 1 86 ? 2.006 23.611 21.835 1.00 86.75 86 MET A CA 1
ATOM 673 C C . MET A 1 86 ? 2.603 23.079 23.144 1.00 86.75 86 MET A C 1
ATOM 675 O O . MET A 1 86 ? 3.685 23.503 23.545 1.00 86.75 86 MET A O 1
ATOM 679 N N . VAL A 1 87 ? 1.930 22.114 23.767 1.00 88.38 87 VAL A N 1
ATOM 680 C CA . VAL A 1 87 ? 2.304 21.516 25.056 1.00 88.38 87 VAL A CA 1
ATOM 681 C C . VAL A 1 87 ? 2.888 20.120 24.834 1.00 88.38 87 VAL A C 1
ATOM 683 O O . VAL A 1 87 ? 2.501 19.414 23.903 1.00 88.38 87 VAL A O 1
ATOM 686 N N . ASP A 1 88 ? 3.851 19.729 25.666 1.00 86.88 88 ASP A N 1
ATOM 687 C CA . ASP A 1 88 ? 4.317 18.345 25.759 1.00 86.88 88 ASP A CA 1
ATOM 688 C C . ASP A 1 88 ? 3.560 17.627 26.881 1.00 86.88 88 ASP A C 1
ATOM 690 O O . ASP A 1 88 ? 3.616 18.032 28.043 1.00 86.88 88 ASP A O 1
ATOM 694 N N . THR A 1 89 ? 2.811 16.594 26.509 1.00 83.19 89 THR A N 1
ATOM 695 C CA . THR A 1 89 ? 1.969 15.809 27.415 1.00 83.19 89 THR A CA 1
ATOM 696 C C . THR A 1 89 ? 2.529 14.415 27.696 1.00 83.19 89 THR A C 1
ATOM 698 O O . THR A 1 89 ? 1.862 13.629 28.363 1.00 83.19 89 THR A O 1
ATOM 701 N N . GLY A 1 90 ? 3.735 14.097 27.212 1.00 82.75 90 GLY A N 1
ATOM 702 C CA . GLY A 1 90 ? 4.339 12.775 27.368 1.00 82.75 90 GLY A CA 1
ATOM 703 C C . GLY A 1 90 ? 3.733 11.721 26.437 1.00 82.75 90 GLY A C 1
ATOM 704 O O . GLY A 1 90 ? 3.496 11.984 25.258 1.00 82.75 90 GLY A O 1
ATOM 705 N N . ASP A 1 91 ? 3.521 10.512 26.963 1.00 83.56 91 ASP A N 1
ATOM 706 C CA . ASP A 1 91 ? 3.121 9.340 26.179 1.00 83.56 91 ASP A CA 1
ATOM 707 C C . ASP A 1 91 ? 1.663 9.435 25.666 1.00 83.56 91 ASP A C 1
ATOM 709 O O . ASP A 1 91 ? 0.718 9.415 26.465 1.00 83.56 91 ASP A O 1
ATOM 713 N N . PRO A 1 92 ? 1.444 9.491 24.338 1.00 84.94 92 PRO A N 1
ATOM 714 C CA . PRO A 1 92 ? 0.112 9.582 23.747 1.00 84.94 92 PRO A CA 1
ATOM 715 C C . PRO A 1 92 ? -0.752 8.323 23.940 1.00 84.94 92 PRO A C 1
ATOM 717 O O . PRO A 1 92 ? -1.947 8.382 23.646 1.00 84.94 92 PRO A O 1
ATOM 720 N N . GLN A 1 93 ? -0.202 7.203 24.422 1.00 83.56 93 GLN A N 1
ATOM 721 C CA . GLN A 1 93 ? -0.960 5.974 24.696 1.00 83.56 93 GLN A CA 1
ATOM 722 C C . GLN A 1 93 ? -1.723 6.014 26.029 1.00 83.56 93 GLN A C 1
ATOM 724 O O . GLN A 1 93 ? -2.762 5.374 26.156 1.00 83.56 93 GLN A O 1
ATOM 729 N N . THR A 1 94 ? -1.251 6.780 27.016 1.00 84.31 94 THR A N 1
ATOM 730 C CA . THR A 1 94 ? -1.829 6.784 28.378 1.00 84.31 94 THR A CA 1
ATOM 731 C C . THR A 1 94 ? -2.791 7.947 28.634 1.00 84.31 94 THR A C 1
ATOM 733 O O . THR A 1 94 ? -3.605 7.896 29.557 1.00 84.31 94 THR A O 1
ATOM 736 N N . GLY A 1 95 ? -2.755 8.975 27.781 1.00 88.38 95 GLY A N 1
ATOM 737 C CA . GLY A 1 95 ? -3.531 10.202 27.957 1.00 88.38 95 GLY A CA 1
ATOM 738 C C . GLY A 1 95 ? -2.945 11.114 29.040 1.00 88.38 95 GLY A C 1
ATOM 739 O O . GLY A 1 95 ? -2.089 10.727 29.830 1.00 88.38 95 GLY A O 1
ATOM 740 N N . TYR A 1 96 ? -3.400 12.365 29.079 1.00 93.81 96 TYR A N 1
ATOM 741 C CA . TYR A 1 96 ? -2.847 13.385 29.971 1.00 93.81 96 TYR A CA 1
ATOM 742 C C . TYR A 1 96 ? -3.945 14.225 30.617 1.00 93.81 96 TYR A C 1
ATOM 744 O O . TYR A 1 96 ? -4.827 14.759 29.946 1.00 93.81 96 TYR A O 1
ATOM 752 N N . LEU A 1 97 ? -3.885 14.364 31.940 1.00 94.50 97 LEU A N 1
ATOM 753 C CA . LEU A 1 97 ? -4.782 15.227 32.700 1.00 94.50 97 LEU A CA 1
ATOM 754 C C . LEU A 1 97 ? -4.087 16.559 32.981 1.00 94.50 97 LEU A C 1
ATOM 756 O O . LEU A 1 97 ? -2.969 16.576 33.497 1.00 94.50 97 LEU A O 1
ATOM 760 N N . ALA A 1 98 ? -4.765 17.668 32.687 1.00 93.06 98 ALA A N 1
ATOM 761 C CA . ALA A 1 98 ? -4.236 18.997 32.954 1.00 93.06 98 ALA A CA 1
ATOM 762 C C . ALA A 1 98 ? -3.868 19.178 34.445 1.00 93.06 98 ALA A C 1
ATOM 764 O O . ALA A 1 98 ? -4.518 18.599 35.329 1.00 93.06 98 ALA A O 1
ATOM 765 N N . PRO A 1 99 ? -2.837 19.986 34.752 1.00 91.00 99 PRO A N 1
ATOM 766 C CA . PRO A 1 99 ? -2.377 20.175 36.126 1.00 91.00 99 PRO A CA 1
ATOM 767 C C . PRO A 1 99 ? -3.397 20.932 36.990 1.00 91.00 99 PRO A C 1
ATOM 769 O O . PRO A 1 99 ? -3.476 20.685 38.193 1.00 91.00 99 PRO A O 1
ATOM 772 N N . ASP A 1 100 ? -4.193 21.813 36.380 1.00 90.12 100 ASP A N 1
ATOM 773 C CA . ASP A 1 100 ? -5.188 22.660 37.036 1.00 90.12 100 ASP A CA 1
ATOM 774 C C . ASP A 1 100 ? -6.438 22.873 36.157 1.00 90.12 100 ASP A C 1
ATOM 776 O O . ASP A 1 100 ? -6.489 22.472 34.992 1.00 90.12 100 ASP A O 1
ATOM 780 N N . ALA A 1 101 ? -7.476 23.478 36.741 1.00 88.56 101 ALA A N 1
ATOM 781 C CA . ALA A 1 101 ? -8.765 23.709 36.086 1.00 88.56 101 ALA A CA 1
ATOM 782 C C . ALA A 1 101 ? -8.747 24.842 35.036 1.00 88.56 101 ALA A C 1
ATOM 784 O O . ALA A 1 101 ? -9.608 24.861 34.148 1.00 88.56 101 ALA A O 1
ATOM 785 N N . GLU A 1 102 ? -7.793 25.774 35.132 1.00 86.75 102 GLU A N 1
ATOM 786 C CA . GLU A 1 102 ? -7.649 26.920 34.220 1.00 86.75 102 GLU A CA 1
ATOM 787 C C . GLU A 1 102 ? -6.980 26.504 32.904 1.00 86.75 102 GLU A C 1
ATOM 789 O O . GLU A 1 102 ? -7.253 27.064 31.844 1.00 86.75 102 GLU A O 1
ATOM 794 N N . THR A 1 103 ? -6.141 25.470 32.949 1.00 89.94 103 THR A N 1
ATOM 795 C CA . THR A 1 103 ? -5.477 24.906 31.778 1.00 89.94 103 THR A CA 1
ATOM 796 C C . THR A 1 103 ? -6.485 24.179 30.886 1.00 89.94 103 THR A C 1
ATOM 798 O O . THR A 1 103 ? -6.980 23.096 31.207 1.00 89.94 103 THR A O 1
ATOM 801 N N . LYS A 1 104 ? -6.793 24.779 29.731 1.00 89.44 104 LYS A N 1
ATOM 802 C CA . LYS A 1 104 ? -7.644 24.196 28.686 1.00 89.44 104 LYS A CA 1
ATOM 803 C C . LYS A 1 104 ? -6.781 23.674 27.546 1.00 89.44 104 LYS A C 1
ATOM 805 O O . LYS A 1 104 ? -6.027 24.441 26.953 1.00 89.44 104 LYS A O 1
ATOM 810 N N . LEU A 1 105 ? -6.899 22.386 27.242 1.00 92.38 105 LEU A N 1
ATOM 811 C CA . LEU A 1 105 ? -6.105 21.714 26.219 1.00 92.38 105 LEU A CA 1
ATOM 812 C C . LEU A 1 105 ? -6.993 21.237 25.068 1.00 92.38 105 LEU A C 1
ATOM 814 O O . LEU A 1 105 ? -8.139 20.836 25.273 1.00 92.38 105 LEU A O 1
ATOM 818 N N . VAL A 1 106 ? -6.437 21.261 23.860 1.00 92.38 106 VAL A N 1
ATOM 819 C CA . VAL A 1 106 ? -7.033 20.682 22.654 1.00 92.38 106 VAL A CA 1
ATOM 820 C C . VAL A 1 106 ? -6.016 19.750 22.018 1.00 92.38 106 VAL A C 1
ATOM 822 O O . VAL A 1 106 ? -4.885 20.147 21.737 1.00 92.38 106 VAL A O 1
ATOM 825 N N . GLN A 1 107 ? -6.430 18.513 21.776 1.00 94.19 107 GLN A N 1
ATOM 826 C CA . GLN A 1 107 ? -5.675 17.546 20.994 1.00 94.19 107 GLN A CA 1
ATOM 827 C C . GLN A 1 107 ? -6.001 17.721 19.511 1.00 94.19 107 GLN A C 1
ATOM 829 O O . GLN A 1 107 ? -7.167 17.845 19.144 1.00 94.19 107 GLN A O 1
ATOM 834 N N . VAL A 1 108 ? -4.985 17.688 18.654 1.00 93.44 108 VAL A N 1
ATOM 835 C CA . VAL A 1 108 ? -5.111 17.780 17.200 1.00 93.44 108 VAL A CA 1
ATOM 836 C C . VAL A 1 108 ? -4.482 16.544 16.571 1.00 93.44 108 VAL A C 1
ATOM 838 O O . VAL A 1 108 ? -3.270 16.356 16.632 1.00 93.44 108 VAL A O 1
ATOM 841 N N . ARG A 1 109 ? -5.312 15.722 15.931 1.00 94.75 109 ARG A N 1
ATOM 842 C CA . ARG A 1 109 ? -4.900 14.624 15.049 1.00 94.75 109 ARG A CA 1
ATOM 843 C C . ARG A 1 109 ? -4.836 15.137 13.613 1.00 94.75 109 ARG A C 1
ATOM 845 O O . ARG A 1 109 ? -5.836 15.666 13.121 1.00 94.75 109 ARG A O 1
ATOM 852 N N . LYS A 1 110 ? -3.708 14.944 12.923 1.00 93.50 110 LYS A N 1
ATOM 853 C CA . LYS A 1 110 ? -3.533 15.293 11.501 1.00 93.50 110 LYS A CA 1
ATOM 854 C C . LYS A 1 110 ? -3.121 14.075 10.681 1.00 93.50 110 LYS A C 1
ATOM 856 O O . LYS A 1 110 ? -2.065 13.498 10.914 1.00 93.50 110 LYS A O 1
ATOM 861 N N . ALA A 1 111 ? -3.933 13.705 9.698 1.00 91.50 111 ALA A N 1
ATOM 862 C CA . ALA A 1 111 ? -3.575 12.662 8.741 1.00 91.50 111 ALA A CA 1
ATOM 863 C C . ALA A 1 111 ? -2.686 13.241 7.618 1.00 91.50 111 ALA A C 1
ATOM 865 O O . ALA A 1 111 ? -2.834 14.427 7.268 1.00 91.50 111 ALA A O 1
ATOM 866 N N . PRO A 1 112 ? -1.781 12.437 7.030 1.00 86.12 112 PRO A N 1
ATOM 867 C CA . PRO A 1 112 ? -0.967 12.872 5.903 1.00 86.12 112 PRO A CA 1
ATOM 868 C C . PRO A 1 112 ? -1.850 13.323 4.725 1.00 86.12 112 PRO A C 1
ATOM 870 O O . PRO A 1 112 ? -2.981 12.855 4.568 1.00 86.12 112 PRO A O 1
ATOM 873 N N . PRO A 1 113 ? -1.382 14.277 3.899 1.00 79.75 113 PRO A N 1
ATOM 874 C CA . PRO A 1 113 ? -2.097 14.642 2.682 1.00 79.75 113 PRO A CA 1
ATOM 875 C C . PRO A 1 113 ? -2.225 13.428 1.747 1.00 79.75 113 PRO A C 1
ATOM 877 O O . PRO A 1 113 ? -1.227 12.740 1.533 1.00 79.75 113 PRO A O 1
ATOM 880 N N . PRO A 1 114 ? -3.405 13.185 1.144 1.00 76.56 114 PRO A N 1
ATOM 881 C CA . PRO A 1 114 ? -3.558 12.127 0.149 1.00 76.56 114 PRO A CA 1
ATOM 882 C C . PRO A 1 114 ? -2.719 12.435 -1.097 1.00 76.56 114 PRO A C 1
ATOM 884 O O . PRO A 1 114 ? -2.517 13.606 -1.435 1.00 76.56 114 PRO A O 1
ATOM 887 N N . GLU A 1 115 ? -2.271 11.403 -1.822 1.00 68.69 115 GLU A N 1
ATOM 888 C CA . GLU A 1 115 ? -1.571 11.588 -3.099 1.00 68.69 115 GLU A CA 1
ATOM 889 C C . GLU A 1 115 ? -2.469 12.335 -4.108 1.00 68.69 115 GLU A C 1
ATOM 891 O O . GLU A 1 115 ? -3.661 12.051 -4.282 1.00 68.69 115 GLU A O 1
ATOM 896 N N . ARG A 1 116 ? -1.907 13.351 -4.774 1.00 64.44 116 ARG A N 1
ATOM 897 C CA . ARG A 1 116 ? -2.648 14.245 -5.677 1.00 64.44 116 ARG A CA 1
ATOM 898 C C . ARG A 1 116 ? -2.140 14.073 -7.100 1.00 64.44 116 ARG A C 1
ATOM 900 O O . ARG A 1 116 ? -1.073 14.582 -7.421 1.00 64.44 116 ARG A O 1
ATOM 907 N N . ARG A 1 117 ? -2.915 13.414 -7.967 1.00 56.84 117 ARG A N 1
ATOM 908 C CA . ARG A 1 117 ? -2.617 13.368 -9.409 1.00 56.84 117 ARG A CA 1
ATOM 909 C C . ARG A 1 117 ? -3.512 14.294 -10.230 1.00 56.84 117 ARG A C 1
ATOM 911 O O . ARG A 1 117 ? -3.018 14.906 -11.173 1.00 56.84 117 ARG A O 1
ATOM 918 N N . ARG A 1 118 ? -4.808 14.442 -9.898 1.00 55.75 118 ARG A N 1
ATOM 919 C CA . ARG A 1 118 ? -5.757 15.266 -10.688 1.00 55.75 118 ARG A CA 1
ATOM 920 C C . ARG A 1 118 ? -6.863 15.945 -9.856 1.00 55.75 118 ARG A C 1
ATOM 922 O O . ARG A 1 118 ? -7.281 15.405 -8.834 1.00 55.75 118 ARG A O 1
ATOM 929 N N . PRO A 1 119 ? -7.380 17.115 -10.286 1.00 52.84 119 PRO A N 1
ATOM 930 C CA . PRO A 1 119 ? -8.404 17.867 -9.561 1.00 52.84 119 PRO A CA 1
ATOM 931 C C . PRO A 1 119 ? -9.823 17.385 -9.918 1.00 52.84 119 PRO A C 1
ATOM 933 O O . PRO A 1 119 ? -10.526 18.014 -10.712 1.00 52.84 119 PRO A O 1
ATOM 936 N N . HIS A 1 120 ? -10.270 16.261 -9.355 1.00 58.84 120 HIS A N 1
ATOM 937 C CA . HIS A 1 120 ? -11.651 15.784 -9.512 1.00 58.84 120 HIS A CA 1
ATOM 938 C C . HIS A 1 120 ? -12.335 15.691 -8.142 1.00 58.84 120 HIS A C 1
ATOM 940 O O . HIS A 1 120 ? -11.860 14.992 -7.258 1.00 58.84 120 HIS A O 1
ATOM 946 N N . LEU A 1 121 ? -13.419 16.453 -7.962 1.00 57.31 121 LEU A N 1
ATOM 947 C CA . LEU A 1 121 ? -14.161 16.567 -6.695 1.00 57.31 121 LEU A CA 1
ATOM 948 C C . LEU A 1 121 ? -15.407 15.687 -6.633 1.00 57.31 121 LEU A C 1
ATOM 950 O O . LEU A 1 121 ? -15.857 15.342 -5.549 1.00 57.31 121 LEU A O 1
ATOM 954 N N . PHE A 1 122 ? -16.001 15.381 -7.788 1.00 60.56 122 PHE A N 1
ATOM 955 C CA . PHE A 1 122 ? -17.308 14.741 -7.849 1.00 60.56 122 PHE A CA 1
ATOM 956 C C . PHE A 1 122 ? -17.221 13.457 -8.673 1.00 60.56 122 PHE A C 1
ATOM 958 O O . PHE A 1 122 ? -17.015 13.542 -9.888 1.00 60.56 122 PHE A O 1
ATOM 965 N N . PRO A 1 123 ? -17.373 12.279 -8.045 1.00 58.62 123 PRO A N 1
ATOM 966 C CA . PRO A 1 123 ? -17.469 11.024 -8.774 1.00 58.62 123 PRO A CA 1
ATOM 967 C C . PRO A 1 123 ? -18.733 10.997 -9.646 1.00 58.62 123 PRO A C 1
ATOM 969 O O . PRO A 1 123 ? -19.741 11.652 -9.356 1.00 58.62 123 PRO A O 1
ATOM 972 N N . HIS A 1 124 ? -18.700 10.226 -10.733 1.00 53.34 124 HIS A N 1
ATOM 973 C CA . HIS A 1 124 ? -19.870 10.048 -11.585 1.00 53.34 124 HIS A CA 1
ATOM 974 C C . HIS A 1 124 ? -20.969 9.280 -10.834 1.00 53.34 124 HIS A C 1
ATOM 976 O O . HIS A 1 124 ? -20.776 8.147 -10.414 1.00 53.34 124 HIS A O 1
ATOM 982 N N . GLY A 1 125 ? -22.166 9.867 -10.732 1.00 52.25 125 GLY A N 1
ATOM 983 C CA . GLY A 1 125 ? -23.379 9.102 -10.441 1.00 52.25 125 GLY A CA 1
ATOM 984 C C . GLY A 1 125 ? -23.707 8.837 -8.969 1.00 52.25 125 GLY A C 1
ATOM 985 O O . GLY A 1 125 ? -24.268 7.781 -8.688 1.00 52.25 125 GLY A O 1
ATOM 986 N N . LEU A 1 126 ? -23.480 9.795 -8.061 1.00 54.91 126 LEU A N 1
ATOM 987 C CA . LEU A 1 126 ? -24.059 9.772 -6.707 1.00 54.91 126 LEU A CA 1
ATOM 988 C C . LEU A 1 126 ? -25.601 9.667 -6.792 1.00 54.91 126 LEU A C 1
ATOM 990 O O . LEU A 1 126 ? -26.302 10.663 -6.970 1.00 54.91 126 LEU A O 1
ATOM 994 N N . ARG A 1 127 ? -26.152 8.451 -6.734 1.00 54.12 127 ARG A N 1
ATOM 995 C CA . ARG A 1 127 ? -27.585 8.192 -6.540 1.00 54.12 127 ARG A CA 1
ATOM 996 C C . ARG A 1 127 ? -27.742 7.306 -5.316 1.00 54.12 127 ARG A C 1
ATOM 998 O O . ARG A 1 127 ? -27.132 6.244 -5.255 1.00 54.12 127 ARG A O 1
ATOM 1005 N N . GLY A 1 128 ? -28.556 7.775 -4.375 1.00 48.66 128 GLY A N 1
ATOM 1006 C CA . GLY A 1 128 ? -28.834 7.084 -3.126 1.00 48.66 128 GLY A CA 1
ATOM 1007 C C . GLY A 1 128 ? -29.684 5.848 -3.362 1.00 48.66 128 GLY A C 1
ATOM 1008 O O . GLY A 1 128 ? -30.859 5.967 -3.705 1.00 48.66 128 GLY A O 1
ATOM 1009 N N . ASP A 1 129 ? -29.087 4.685 -3.152 1.00 51.97 129 ASP A N 1
ATOM 1010 C CA . ASP A 1 129 ? -29.800 3.612 -2.483 1.00 51.97 129 ASP A CA 1
ATOM 1011 C C . ASP A 1 129 ? -29.176 3.491 -1.089 1.00 51.97 129 ASP A C 1
ATOM 1013 O O . ASP A 1 129 ? -28.032 3.065 -0.940 1.00 51.97 129 ASP A O 1
ATOM 1017 N N . ASP A 1 130 ? -29.883 4.013 -0.087 1.00 53.12 130 ASP A N 1
ATOM 1018 C CA . ASP A 1 130 ? -29.429 4.083 1.307 1.00 53.12 130 ASP A CA 1
ATOM 1019 C C . ASP A 1 130 ? -29.811 2.817 2.093 1.00 53.12 130 ASP A C 1
ATOM 1021 O O . ASP A 1 130 ? -29.713 2.812 3.324 1.00 53.12 130 ASP A O 1
ATOM 1025 N N . THR A 1 131 ? -30.260 1.739 1.425 1.00 53.28 131 THR A N 1
ATOM 1026 C CA . THR A 1 131 ? -30.512 0.461 2.104 1.00 53.28 131 THR A CA 1
ATOM 1027 C C . THR A 1 131 ? -29.228 -0.009 2.777 1.00 53.28 131 THR A C 1
ATOM 1029 O O . THR A 1 131 ? -28.263 -0.436 2.142 1.00 53.28 131 THR A O 1
ATOM 1032 N N . MET A 1 132 ? -29.209 0.142 4.095 1.00 51.56 132 MET A N 1
ATOM 1033 C CA . MET A 1 132 ? -28.057 -0.086 4.940 1.00 51.56 132 MET A CA 1
ATOM 1034 C C . MET A 1 132 ? -27.794 -1.591 5.029 1.00 51.56 132 MET A C 1
ATOM 1036 O O . MET A 1 132 ? -28.487 -2.278 5.769 1.00 51.56 132 MET A O 1
ATOM 1040 N N . ARG A 1 133 ? -26.818 -2.109 4.268 1.00 56.31 133 ARG A N 1
ATOM 1041 C CA . ARG A 1 133 ? -26.436 -3.534 4.348 1.00 56.31 133 ARG A CA 1
ATOM 1042 C C . ARG A 1 133 ? -25.703 -3.885 5.652 1.00 56.31 133 ARG A C 1
ATOM 1044 O O . ARG A 1 133 ? -25.881 -4.986 6.151 1.00 56.31 133 ARG A O 1
ATOM 1051 N N . CYS A 1 134 ? -24.950 -2.948 6.243 1.00 63.50 134 CYS A N 1
ATOM 1052 C CA . CYS A 1 134 ? -24.248 -3.150 7.521 1.00 63.50 134 CYS A CA 1
ATOM 1053 C C . CYS A 1 134 ? -24.681 -2.129 8.584 1.00 63.50 134 CYS A C 1
ATOM 1055 O O . CYS A 1 134 ? -24.724 -0.929 8.310 1.00 63.50 134 CYS A O 1
ATOM 1057 N N . ASP A 1 135 ? -24.939 -2.577 9.810 1.00 75.44 135 ASP A N 1
ATOM 1058 C CA . ASP A 1 135 ? -25.252 -1.714 10.955 1.00 75.44 135 ASP A CA 1
ATOM 1059 C C . ASP A 1 135 ? -23.982 -0.982 11.463 1.00 75.44 135 ASP A C 1
ATOM 1061 O O . ASP A 1 135 ? -22.935 -1.620 11.624 1.00 75.44 135 ASP A O 1
ATOM 1065 N N . PRO A 1 136 ? -23.985 0.356 11.649 1.00 83.00 136 PRO A N 1
ATOM 1066 C CA . PRO A 1 136 ? -22.880 1.068 12.292 1.00 83.00 136 PRO A CA 1
ATOM 1067 C C . PRO A 1 136 ? -22.898 0.984 13.827 1.00 83.00 136 PRO A C 1
ATOM 1069 O O . PRO A 1 136 ? -21.882 1.317 14.436 1.00 83.00 136 PRO A O 1
ATOM 1072 N N . GLN A 1 137 ? -24.002 0.550 14.448 1.00 85.75 137 GLN A N 1
ATOM 1073 C CA . GLN A 1 137 ? -24.182 0.584 15.902 1.00 85.75 137 GLN A CA 1
ATOM 1074 C C . GLN A 1 137 ? -23.073 -0.128 16.699 1.00 85.75 137 GLN A C 1
ATOM 1076 O O . GLN A 1 137 ? -22.581 0.482 17.646 1.00 85.75 137 GLN A O 1
ATOM 1081 N N . PRO A 1 138 ? -22.569 -1.316 16.301 1.00 85.19 138 PRO A N 1
ATOM 1082 C CA . PRO A 1 138 ? -21.496 -1.980 17.046 1.00 85.19 138 PRO A CA 1
ATOM 1083 C C . PRO A 1 138 ? -20.216 -1.141 17.172 1.00 85.19 138 PRO A C 1
ATOM 1085 O O . PRO A 1 138 ? -19.575 -1.138 18.217 1.00 85.19 138 PRO A O 1
ATOM 1088 N N . VAL A 1 139 ? -19.857 -0.378 16.132 1.00 87.38 139 VAL A N 1
ATOM 1089 C CA . VAL A 1 139 ? -18.658 0.482 16.155 1.00 87.38 139 VAL A CA 1
ATOM 1090 C C . VAL A 1 139 ? -18.884 1.725 17.013 1.00 87.38 139 VAL A C 1
ATOM 1092 O O . VAL A 1 139 ? -17.962 2.193 17.676 1.00 87.38 139 VAL A O 1
ATOM 1095 N N . ILE A 1 140 ? -20.109 2.253 17.019 1.00 88.19 140 ILE A N 1
ATOM 1096 C CA . ILE A 1 140 ? -20.503 3.362 17.893 1.00 88.19 140 ILE A CA 1
ATOM 1097 C C . ILE A 1 140 ? -20.414 2.918 19.361 1.00 88.19 140 ILE A C 1
ATOM 1099 O O . ILE A 1 140 ? -19.812 3.610 20.179 1.00 88.19 140 ILE A O 1
ATOM 1103 N N . ASP A 1 141 ? -20.947 1.738 19.682 1.00 87.00 141 ASP A N 1
ATOM 1104 C CA . ASP A 1 141 ? -20.914 1.179 21.035 1.00 87.00 141 ASP A CA 1
ATOM 1105 C C . ASP A 1 141 ? -19.478 0.878 21.487 1.00 87.00 141 ASP A C 1
ATOM 1107 O O . ASP A 1 141 ? -19.101 1.239 22.604 1.00 87.00 141 ASP A O 1
ATOM 1111 N N . ALA A 1 142 ? -18.650 0.306 20.604 1.00 85.56 142 ALA A N 1
ATOM 1112 C CA . ALA A 1 142 ? -17.230 0.075 20.863 1.00 85.56 142 ALA A CA 1
ATOM 1113 C C . ALA A 1 142 ? -16.467 1.385 21.120 1.00 85.56 142 ALA A C 1
ATOM 1115 O O . ALA A 1 142 ? -15.686 1.467 22.067 1.00 85.56 142 ALA A O 1
ATOM 1116 N N . ALA A 1 143 ? -16.742 2.442 20.347 1.00 89.69 143 ALA A N 1
ATOM 1117 C CA . ALA A 1 143 ? -16.147 3.757 20.572 1.00 89.69 143 ALA A CA 1
ATOM 1118 C C . ALA A 1 143 ? -16.535 4.330 21.945 1.00 89.69 143 ALA A C 1
ATOM 1120 O O . ALA A 1 143 ? -15.675 4.830 22.671 1.00 89.69 143 ALA A O 1
ATOM 1121 N N . HIS A 1 144 ? -17.810 4.232 22.336 1.00 90.44 144 HIS A N 1
ATOM 1122 C CA . HIS A 1 144 ? -18.262 4.696 23.650 1.00 90.44 144 HIS A CA 1
ATOM 1123 C C . HIS A 1 144 ? -17.622 3.902 24.796 1.00 90.44 144 HIS A C 1
ATOM 1125 O O . HIS A 1 144 ? -17.164 4.494 25.778 1.00 90.44 144 HIS A O 1
ATOM 1131 N N . ALA A 1 145 ? -17.550 2.575 24.661 1.00 86.94 145 ALA A N 1
ATOM 1132 C CA . ALA A 1 145 ? -16.909 1.702 25.637 1.00 86.94 145 ALA A CA 1
ATOM 1133 C C . ALA A 1 145 ? -15.414 2.024 25.781 1.00 86.94 145 ALA A C 1
ATOM 1135 O O . ALA A 1 145 ? -14.938 2.198 26.901 1.00 86.94 145 ALA A O 1
ATOM 1136 N N . ALA A 1 146 ? -14.698 2.196 24.666 1.00 86.81 146 ALA A N 1
ATOM 1137 C CA . ALA A 1 146 ? -13.280 2.540 24.664 1.00 86.81 146 ALA A CA 1
ATOM 1138 C C . ALA A 1 146 ? -13.009 3.903 25.324 1.00 86.81 146 ALA A C 1
ATOM 1140 O O . ALA A 1 146 ? -12.108 4.016 26.150 1.00 86.81 146 ALA A O 1
ATOM 1141 N N . ILE A 1 147 ? -13.813 4.932 25.024 1.00 90.56 147 ILE A N 1
ATOM 1142 C CA . ILE A 1 147 ? -13.677 6.259 25.657 1.00 90.56 147 ILE A CA 1
ATOM 1143 C C . ILE A 1 147 ? -13.893 6.168 27.172 1.00 90.56 147 ILE A C 1
ATOM 1145 O O . ILE A 1 147 ? -13.128 6.748 27.939 1.00 90.56 147 ILE A O 1
ATOM 1149 N N . THR A 1 148 ? -14.915 5.423 27.597 1.00 90.12 148 THR A N 1
ATOM 1150 C CA . THR A 1 148 ? -15.259 5.236 29.015 1.00 90.12 148 THR A CA 1
ATOM 1151 C C . THR A 1 148 ? -14.162 4.467 29.757 1.00 90.12 148 THR A C 1
ATOM 1153 O O . THR A 1 148 ? -13.781 4.854 30.860 1.00 90.12 148 THR A O 1
ATOM 1156 N N . ALA A 1 149 ? -13.625 3.406 29.147 1.00 87.06 149 ALA A N 1
ATOM 1157 C CA . ALA A 1 149 ? -12.575 2.569 29.726 1.00 87.06 149 ALA A CA 1
ATOM 1158 C C . ALA A 1 149 ? -11.237 3.310 29.880 1.00 87.06 149 ALA A C 1
ATOM 1160 O O . ALA A 1 149 ? -10.510 3.071 30.841 1.00 87.06 149 ALA A O 1
ATOM 1161 N N . LEU A 1 150 ? -10.932 4.229 28.961 1.00 90.00 150 LEU A N 1
ATOM 1162 C CA . LEU A 1 150 ? -9.702 5.027 28.964 1.00 90.00 150 LEU A CA 1
ATOM 1163 C C . LEU A 1 150 ? -9.800 6.305 29.814 1.00 90.00 150 LEU A C 1
ATOM 1165 O O . LEU A 1 150 ? -8.819 7.044 29.924 1.00 90.00 150 LEU A O 1
ATOM 1169 N N . ALA A 1 151 ? -10.966 6.601 30.395 1.00 90.44 151 ALA A N 1
ATOM 1170 C CA . ALA A 1 151 ? -11.153 7.783 31.226 1.00 90.44 151 ALA A CA 1
ATOM 1171 C C . ALA A 1 151 ? -10.296 7.718 32.514 1.00 90.44 151 ALA A C 1
ATOM 1173 O O . ALA A 1 151 ? -10.087 6.637 33.072 1.00 90.44 151 ALA A O 1
ATOM 1174 N N . PRO A 1 152 ? -9.823 8.865 33.043 1.00 91.56 152 PRO A N 1
ATOM 1175 C CA . PRO A 1 152 ? -9.042 8.900 34.281 1.00 91.56 152 PRO A CA 1
ATOM 1176 C C . PRO A 1 152 ? -9.804 8.289 35.466 1.00 91.56 152 PRO A C 1
ATOM 1178 O O . PRO A 1 152 ? -11.012 8.481 35.561 1.00 91.56 152 PRO A O 1
ATOM 1181 N N . PRO A 1 153 ? -9.144 7.632 36.434 1.00 89.62 153 PRO A N 1
ATOM 1182 C CA . PRO A 1 153 ? -9.832 7.020 37.572 1.00 89.62 153 PRO A CA 1
ATOM 1183 C C . PRO A 1 153 ? -10.587 8.049 38.438 1.00 89.62 153 PRO A C 1
ATOM 1185 O O . PRO A 1 153 ? -10.170 9.198 38.569 1.00 89.62 153 PRO A O 1
ATOM 1188 N N . ASN A 1 154 ? -11.656 7.609 39.116 1.00 90.12 154 ASN A N 1
ATOM 1189 C CA . ASN A 1 154 ? -12.488 8.412 40.038 1.00 90.12 154 ASN A CA 1
ATOM 1190 C C . ASN A 1 154 ? -13.237 9.606 39.406 1.00 90.12 154 ASN A C 1
ATOM 1192 O O . ASN A 1 154 ? -13.519 10.603 40.084 1.00 90.12 154 ASN A O 1
ATOM 1196 N N . TRP A 1 155 ? -13.565 9.519 38.121 1.00 94.25 155 TRP A N 1
ATOM 1197 C CA . TRP A 1 155 ? -14.398 10.497 37.429 1.00 94.25 155 TRP A CA 1
ATOM 1198 C C . TRP A 1 155 ? -15.901 10.296 37.703 1.00 94.25 155 TRP A C 1
ATOM 1200 O O . TRP A 1 155 ? -16.335 9.220 38.108 1.00 94.25 155 TRP A O 1
ATOM 1210 N N . THR A 1 156 ? -16.703 11.345 37.505 1.00 94.75 156 THR A N 1
ATOM 1211 C CA . THR A 1 156 ? -18.170 11.352 37.692 1.00 94.75 156 THR A CA 1
ATOM 1212 C C . THR A 1 156 ? -18.934 11.819 36.458 1.00 94.75 156 THR A C 1
ATOM 1214 O O . THR A 1 156 ? -20.063 11.384 36.241 1.00 94.75 156 THR A O 1
ATOM 1217 N N . ALA A 1 157 ? -18.331 12.684 35.644 1.00 94.44 157 ALA A N 1
ATOM 1218 C CA . ALA A 1 157 ? -18.850 13.075 34.341 1.00 94.44 157 ALA A CA 1
ATOM 1219 C C . ALA A 1 157 ? -17.691 13.372 33.387 1.00 94.44 157 ALA A C 1
ATOM 1221 O O . ALA A 1 157 ? -16.663 13.909 33.804 1.00 94.44 157 ALA A O 1
ATOM 1222 N N . LEU A 1 158 ? -17.866 13.036 32.114 1.00 95.31 158 LEU A N 1
ATOM 1223 C CA . LEU A 1 158 ? -16.903 13.329 31.059 1.00 95.31 158 LEU A CA 1
ATOM 1224 C C . LEU A 1 158 ? -17.643 13.988 29.903 1.00 95.31 158 LEU A C 1
ATOM 1226 O O . LEU A 1 158 ? -18.669 13.488 29.448 1.00 95.31 158 LEU A O 1
ATOM 1230 N N . THR A 1 159 ? -17.128 15.122 29.444 1.00 94.94 159 THR A N 1
ATOM 1231 C CA . THR A 1 159 ? -17.630 15.813 28.256 1.00 94.94 159 THR A CA 1
ATOM 1232 C C . THR A 1 159 ? -16.545 15.802 27.196 1.00 94.94 159 THR A C 1
ATOM 1234 O O . THR A 1 159 ? -15.371 16.029 27.495 1.00 94.94 159 THR A O 1
ATOM 1237 N N . LEU A 1 160 ? -16.930 15.522 25.955 1.00 95.06 160 LEU A N 1
ATOM 1238 C CA . LEU A 1 160 ? -16.027 15.511 24.814 1.00 95.06 160 LEU A CA 1
ATOM 1239 C C . LEU A 1 160 ? -16.663 16.285 23.670 1.00 95.06 160 LEU A C 1
ATOM 1241 O O . LEU A 1 160 ? -17.758 15.965 23.211 1.00 95.06 160 LEU A O 1
ATOM 1245 N N . GLU A 1 161 ? -15.940 17.284 23.186 1.00 93.69 161 GLU A N 1
ATOM 1246 C CA . GLU A 1 161 ? -16.257 18.013 21.974 1.00 93.69 161 GLU A CA 1
ATOM 1247 C C . GLU A 1 161 ? -15.226 17.697 20.892 1.00 93.69 161 GLU A C 1
ATOM 1249 O O . GLU A 1 161 ? -14.017 17.730 21.121 1.00 93.69 161 GLU A O 1
ATOM 1254 N N . CYS A 1 162 ? -15.720 17.394 19.695 1.00 92.88 162 CYS A N 1
ATOM 1255 C CA . CYS A 1 162 ? -14.907 17.044 18.548 1.00 92.88 162 CYS A CA 1
ATOM 1256 C C . CYS A 1 162 ? -15.327 17.847 17.314 1.00 92.88 162 CYS A C 1
ATOM 1258 O O . CYS A 1 162 ? -16.510 17.898 16.967 1.00 92.88 162 CYS A O 1
ATOM 1260 N N . VAL A 1 163 ? -14.347 18.432 16.621 1.00 91.12 163 VAL A N 1
ATOM 1261 C CA . VAL A 1 163 ? -14.501 18.991 15.270 1.00 91.12 163 VAL A CA 1
ATOM 1262 C C . VAL A 1 163 ? -13.602 18.204 14.336 1.00 91.12 163 VAL A C 1
ATOM 1264 O O . VAL A 1 163 ? -12.409 18.065 14.594 1.00 91.12 163 VAL A O 1
ATOM 1267 N N . ALA A 1 164 ? -14.156 17.676 13.252 1.00 92.31 164 ALA A N 1
ATOM 1268 C CA . ALA A 1 164 ? -13.442 16.725 12.422 1.00 92.31 164 ALA A CA 1
ATOM 1269 C C . ALA A 1 164 ? -13.689 16.912 10.924 1.00 92.31 164 ALA A C 1
ATOM 1271 O O . ALA A 1 164 ? -14.788 17.224 10.468 1.00 92.31 164 ALA A O 1
ATOM 1272 N N . THR A 1 165 ? -12.611 16.658 10.194 1.00 91.81 165 THR A N 1
ATOM 1273 C CA . THR A 1 165 ? -12.513 16.385 8.760 1.00 91.81 165 THR A CA 1
ATOM 1274 C C . THR A 1 165 ? -11.684 15.108 8.588 1.00 91.81 165 THR A C 1
ATOM 1276 O O . THR A 1 165 ? -11.111 14.597 9.554 1.00 91.81 165 THR A O 1
ATOM 1279 N N . MET A 1 166 ? -11.546 14.614 7.363 1.00 90.19 166 MET A N 1
ATOM 1280 C CA . MET A 1 166 ? -10.714 13.468 7.013 1.00 90.19 166 MET A CA 1
ATOM 1281 C C . MET A 1 166 ? -9.263 13.660 7.438 1.00 90.19 166 MET A C 1
ATOM 1283 O O . MET A 1 166 ? -8.630 12.727 7.925 1.00 90.19 166 MET A O 1
ATOM 1287 N N . ARG A 1 167 ? -8.743 14.881 7.279 1.00 89.88 167 ARG A N 1
ATOM 1288 C CA . ARG A 1 167 ? -7.329 15.190 7.508 1.00 89.88 167 ARG A CA 1
ATOM 1289 C C . ARG A 1 167 ? -7.021 15.807 8.861 1.00 89.88 167 ARG A C 1
ATOM 1291 O O . ARG A 1 167 ? -5.856 15.826 9.243 1.00 89.88 167 ARG A O 1
ATOM 1298 N N . ARG A 1 168 ? -8.023 16.320 9.574 1.00 92.69 168 ARG A N 1
ATOM 1299 C CA . ARG A 1 168 ? -7.839 17.005 10.859 1.00 92.69 168 ARG A CA 1
ATOM 1300 C C . ARG A 1 168 ? -8.992 16.697 11.798 1.00 92.69 168 ARG A C 1
ATOM 1302 O O . ARG A 1 168 ? -10.139 16.966 11.446 1.00 92.69 168 ARG A O 1
ATOM 1309 N N . ILE A 1 169 ? -8.678 16.187 12.983 1.00 94.25 169 ILE A N 1
ATOM 1310 C CA . ILE A 1 169 ? -9.620 15.995 14.089 1.00 94.25 169 ILE A CA 1
ATOM 1311 C C . ILE A 1 169 ? -9.102 16.783 15.287 1.00 94.25 169 ILE A C 1
ATOM 1313 O O . ILE A 1 169 ? -7.963 16.595 15.701 1.00 94.25 169 ILE A O 1
ATOM 1317 N N . GLU A 1 170 ? -9.939 17.648 15.841 1.00 93.56 170 GLU A N 1
ATOM 1318 C CA . GLU A 1 170 ? -9.673 18.362 17.083 1.00 93.56 170 GLU A CA 1
ATOM 1319 C C . GLU A 1 170 ? -10.586 17.838 18.177 1.00 93.56 170 GLU A C 1
ATOM 1321 O O . GLU A 1 170 ? -11.789 17.694 17.954 1.00 93.56 170 GLU A O 1
ATOM 1326 N N . VAL A 1 171 ? -10.009 17.555 19.341 1.00 95.38 171 VAL A N 1
ATOM 1327 C CA . VAL A 1 171 ? -10.719 17.017 20.500 1.00 95.38 171 VAL A CA 1
ATOM 1328 C C . VAL A 1 171 ? -10.423 17.886 21.714 1.00 95.38 171 VAL A C 1
ATOM 1330 O O . VAL A 1 171 ? -9.265 18.063 22.094 1.00 95.38 171 VAL A O 1
ATOM 1333 N N . ALA A 1 172 ? -11.478 18.402 22.336 1.00 94.06 172 ALA A N 1
ATOM 1334 C CA . ALA A 1 172 ? -11.431 19.017 23.654 1.00 94.06 172 ALA A CA 1
ATOM 1335 C C . ALA A 1 172 ? -12.289 18.181 24.600 1.00 94.06 172 ALA A C 1
ATOM 1337 O O . ALA A 1 172 ? -13.483 18.005 24.362 1.00 94.06 172 ALA A O 1
ATOM 1338 N N . ALA A 1 173 ? -11.692 17.665 25.671 1.00 95.75 173 ALA A N 1
ATOM 1339 C CA . ALA A 1 173 ? -12.422 16.908 26.676 1.00 95.75 173 ALA A CA 1
ATOM 1340 C C . ALA A 1 173 ? -12.208 17.488 28.074 1.00 95.75 173 ALA A C 1
ATOM 1342 O O . ALA A 1 173 ? -11.145 18.036 28.396 1.00 95.75 173 ALA A O 1
ATOM 1343 N N . THR A 1 174 ? -13.236 17.374 28.913 1.00 96.44 174 THR A N 1
ATOM 1344 C CA . THR A 1 174 ? -13.151 17.707 30.335 1.00 96.44 174 THR A CA 1
ATOM 1345 C C . THR A 1 174 ? -13.705 16.580 31.184 1.00 96.44 174 THR A C 1
ATOM 1347 O O . THR A 1 174 ? -14.668 15.915 30.807 1.00 96.44 174 THR A O 1
ATOM 1350 N N . VAL A 1 175 ? -13.075 16.367 32.334 1.00 96.50 175 VAL A N 1
ATOM 1351 C CA . VAL A 1 175 ? -13.432 15.319 33.287 1.00 96.50 175 VAL A CA 1
ATOM 1352 C C . VAL A 1 175 ? -13.740 15.977 34.622 1.00 96.50 175 VAL A C 1
ATOM 1354 O O . VAL A 1 175 ? -12.927 16.743 35.147 1.00 96.50 175 VAL A O 1
ATOM 1357 N N . ALA A 1 176 ? -14.924 15.687 35.152 1.00 96.25 176 ALA A N 1
ATOM 1358 C CA . ALA A 1 176 ? -15.328 16.023 36.506 1.00 96.25 176 ALA A CA 1
ATOM 1359 C C . ALA A 1 176 ? -15.021 14.847 37.438 1.00 96.25 176 ALA A C 1
ATOM 1361 O O . ALA A 1 176 ? -15.275 13.694 37.090 1.00 96.25 176 ALA A O 1
ATOM 1362 N N . PHE A 1 177 ? -14.499 15.133 38.627 1.00 95.19 177 PHE A N 1
ATOM 1363 C CA . PHE A 1 177 ? -14.111 14.133 39.621 1.00 95.19 177 PHE A CA 1
ATOM 1364 C C . PHE A 1 177 ? -15.041 14.144 40.838 1.00 95.19 177 PHE A C 1
ATOM 1366 O O . PHE A 1 177 ? -15.774 15.102 41.092 1.00 95.19 177 PHE A O 1
ATOM 1373 N N . VAL A 1 178 ? -14.978 13.083 41.649 1.00 91.69 178 VAL A N 1
ATOM 1374 C CA . VAL A 1 178 ? -15.762 12.960 42.897 1.00 91.69 178 VAL A CA 1
ATOM 1375 C C . VAL A 1 178 ? -15.483 14.105 43.886 1.00 91.69 178 VAL A C 1
ATOM 1377 O O . VAL A 1 178 ? -16.359 14.485 44.659 1.00 91.69 178 VAL A O 1
ATOM 1380 N N . ASN A 1 179 ? -14.284 14.695 43.850 1.00 91.00 179 ASN A N 1
ATOM 1381 C CA . ASN A 1 179 ? -13.904 15.842 44.686 1.00 91.00 179 ASN A CA 1
ATOM 1382 C C . ASN A 1 179 ? -14.528 17.184 44.228 1.00 91.00 179 ASN A C 1
ATOM 1384 O O . ASN A 1 179 ? -14.287 18.206 44.870 1.00 91.00 179 ASN A O 1
ATOM 1388 N N . GLY A 1 180 ? -15.312 17.190 43.142 1.00 91.31 180 GLY A N 1
ATOM 1389 C CA . GLY A 1 180 ? -15.942 18.378 42.557 1.00 91.31 180 GLY A CA 1
ATOM 1390 C C . GLY A 1 180 ? -15.049 19.170 41.596 1.00 91.31 180 GLY A C 1
ATOM 1391 O O . GLY A 1 180 ? -15.487 20.185 41.060 1.00 91.31 180 GLY A O 1
ATOM 1392 N N . GLU A 1 181 ? -13.811 18.733 41.371 1.00 94.12 181 GLU A N 1
ATOM 1393 C CA . GLU A 1 181 ? -12.882 19.371 40.445 1.00 94.12 181 GLU A CA 1
ATOM 1394 C C . GLU A 1 181 ? -13.202 19.007 38.990 1.00 94.12 181 GLU A C 1
ATOM 1396 O O . GLU A 1 181 ? -13.557 17.866 38.697 1.00 94.12 181 GLU A O 1
ATOM 1401 N N . VAL A 1 182 ? -13.041 19.969 38.076 1.00 95.50 182 VAL A N 1
ATOM 1402 C CA . VAL A 1 182 ? -13.189 19.764 36.629 1.00 95.50 182 VAL A CA 1
ATOM 1403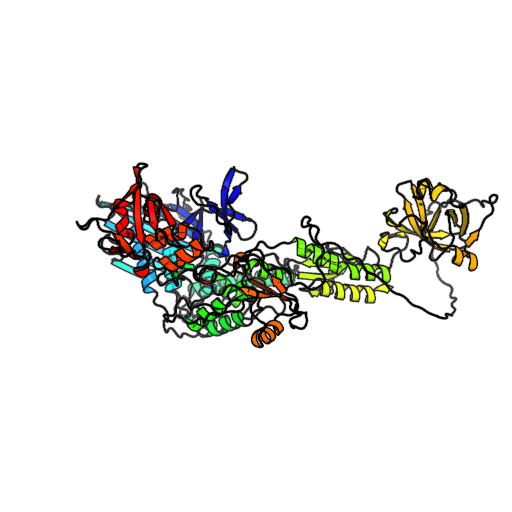 C C . VAL A 1 182 ? -11.889 20.153 35.942 1.00 95.50 182 VAL A C 1
ATOM 1405 O O . VAL A 1 182 ? -11.455 21.301 36.048 1.00 95.50 182 VAL A O 1
ATOM 1408 N N . ARG A 1 183 ? -11.275 19.214 35.219 1.00 95.69 183 ARG A N 1
ATOM 1409 C CA . ARG A 1 183 ? -10.008 19.440 34.508 1.00 95.69 183 ARG A CA 1
ATOM 1410 C C . ARG A 1 183 ? -10.120 19.105 33.033 1.00 95.69 183 ARG A C 1
ATOM 1412 O O . ARG A 1 183 ? -10.921 18.260 32.640 1.00 95.69 183 ARG A O 1
ATOM 1419 N N . SER A 1 184 ? -9.293 19.759 32.221 1.00 95.38 184 SER A N 1
ATOM 1420 C CA . SER A 1 184 ? -9.112 19.359 30.828 1.00 95.38 184 SER A CA 1
ATOM 1421 C C . SER A 1 184 ? -8.371 18.024 30.766 1.00 95.38 184 SER A C 1
ATOM 1423 O O . SER A 1 184 ? -7.425 17.791 31.521 1.00 95.38 184 SER A O 1
ATOM 1425 N N . TRP A 1 185 ? -8.821 17.147 29.878 1.00 95.62 185 TRP A N 1
ATOM 1426 C CA . TRP A 1 185 ? -8.230 15.840 29.638 1.00 95.62 185 TRP A CA 1
ATOM 1427 C C . TRP A 1 185 ? -7.876 15.719 28.161 1.00 95.62 185 TRP A C 1
ATOM 1429 O O . TRP A 1 185 ? -8.706 15.950 27.284 1.00 95.62 185 TRP A O 1
ATOM 1439 N N . VAL A 1 186 ? -6.623 15.372 27.900 1.00 95.75 186 VAL A N 1
ATOM 1440 C CA . VAL A 1 186 ? -6.131 14.971 26.588 1.00 95.75 186 VAL A CA 1
ATOM 1441 C C . VAL A 1 186 ? -6.267 13.454 26.530 1.00 95.75 186 VAL A C 1
ATOM 1443 O O . VAL A 1 186 ? -5.545 12.756 27.250 1.00 95.75 186 VAL A O 1
ATOM 1446 N N . PRO A 1 187 ? -7.193 12.922 25.724 1.00 95.06 187 PRO A N 1
ATOM 1447 C CA . PRO A 1 187 ? -7.423 11.490 25.695 1.00 95.06 187 PRO A CA 1
ATOM 1448 C C . PRO A 1 187 ? -6.267 10.740 25.013 1.00 95.06 187 PRO A C 1
ATOM 1450 O O . PRO A 1 187 ? -5.547 11.338 24.207 1.00 95.06 187 PRO A O 1
ATOM 1453 N N . PRO A 1 188 ? -6.092 9.431 25.274 1.00 94.88 188 PRO A N 1
ATOM 1454 C CA . PRO A 1 188 ? -5.181 8.589 24.502 1.00 94.88 188 PRO A CA 1
ATOM 1455 C C . PRO A 1 188 ? -5.432 8.663 22.993 1.00 94.88 188 PRO A C 1
ATOM 1457 O O . PRO A 1 188 ? -6.569 8.863 22.554 1.00 94.88 188 PRO A O 1
ATOM 1460 N N . ALA A 1 189 ? -4.395 8.424 22.185 1.00 93.50 189 ALA A N 1
ATOM 1461 C CA . ALA A 1 189 ? -4.466 8.488 20.722 1.00 93.50 189 ALA A CA 1
ATOM 1462 C C . ALA A 1 189 ? -5.617 7.644 20.140 1.00 93.50 189 ALA A C 1
ATOM 1464 O O . ALA A 1 189 ? -6.300 8.088 19.208 1.00 93.50 189 ALA A O 1
ATOM 1465 N N . MET A 1 190 ? -5.891 6.479 20.742 1.00 92.25 190 MET A N 1
ATOM 1466 C CA . MET A 1 190 ? -6.979 5.586 20.339 1.00 92.25 190 MET A CA 1
ATOM 1467 C C . MET A 1 190 ? -8.368 6.225 20.415 1.00 92.25 190 MET A C 1
ATOM 1469 O O . MET A 1 190 ? -9.220 5.885 19.600 1.00 92.25 190 MET A O 1
ATOM 1473 N N . VAL A 1 191 ? -8.619 7.199 21.296 1.00 94.50 191 VAL A N 1
ATOM 1474 C CA . VAL A 1 191 ? -9.914 7.906 21.330 1.00 94.50 191 VAL A CA 1
ATOM 1475 C C . VAL A 1 191 ? -10.145 8.678 20.032 1.00 94.50 191 VAL A C 1
ATOM 1477 O O . VAL A 1 191 ? -11.214 8.581 19.431 1.00 94.50 191 VAL A O 1
ATOM 1480 N N . SER A 1 192 ? -9.133 9.401 19.546 1.00 94.69 192 SER A N 1
ATOM 1481 C CA . SER A 1 192 ? -9.232 10.123 18.270 1.00 94.69 192 SER A CA 1
ATOM 1482 C C . SER A 1 192 ? -9.383 9.175 17.069 1.00 94.69 192 SER A C 1
ATOM 1484 O O . SER A 1 192 ? -10.076 9.513 16.104 1.00 94.69 192 SER A O 1
ATOM 1486 N N . GLN A 1 193 ? -8.809 7.967 17.148 1.00 94.81 193 GLN A N 1
ATOM 1487 C CA . GLN A 1 193 ? -8.999 6.912 16.152 1.00 94.81 193 GLN A CA 1
ATOM 1488 C C . GLN A 1 193 ? -10.420 6.331 16.201 1.00 94.81 193 GLN A C 1
ATOM 1490 O O . GLN A 1 193 ? -11.049 6.208 15.155 1.00 94.81 193 GLN A O 1
ATOM 1495 N N . TRP A 1 194 ? -10.982 6.050 17.380 1.00 94.38 194 TRP A N 1
ATOM 1496 C CA . TRP A 1 194 ? -12.369 5.590 17.517 1.00 94.38 194 TRP A CA 1
ATOM 1497 C C . TRP A 1 194 ? -13.378 6.616 16.994 1.00 94.38 194 TRP A C 1
ATOM 1499 O O . TRP A 1 194 ? -14.316 6.252 16.283 1.00 94.38 194 TRP A O 1
ATOM 1509 N N . LEU A 1 195 ? -13.145 7.908 17.242 1.00 95.31 195 LEU A N 1
ATOM 1510 C CA . LEU A 1 195 ? -13.938 8.987 16.644 1.00 95.31 195 LEU A CA 1
ATOM 1511 C C . LEU A 1 195 ? -13.845 8.979 15.109 1.00 95.31 195 LEU A C 1
ATOM 1513 O O . LEU A 1 195 ? -14.852 9.182 14.428 1.00 95.31 195 LEU A O 1
ATOM 1517 N N . HIS A 1 196 ? -12.662 8.711 14.548 1.00 95.06 196 HIS A N 1
ATOM 1518 C CA . HIS A 1 196 ? -12.476 8.555 13.105 1.00 95.06 196 HIS A CA 1
ATOM 1519 C C . HIS A 1 196 ? -13.218 7.326 12.549 1.00 95.06 196 HIS A C 1
ATOM 1521 O O . HIS A 1 196 ? -13.975 7.470 11.588 1.00 95.06 196 HIS A O 1
ATOM 1527 N N . ARG A 1 197 ? -13.084 6.150 13.181 1.00 94.06 197 ARG A N 1
ATOM 1528 C CA . ARG A 1 197 ? -13.809 4.919 12.810 1.00 94.06 197 ARG A CA 1
ATOM 1529 C C . ARG A 1 197 ? -15.318 5.144 12.820 1.00 94.06 197 ARG A C 1
ATOM 1531 O O . ARG A 1 197 ? -16.002 4.806 11.854 1.00 94.06 197 ARG A O 1
ATOM 1538 N N . MET A 1 198 ? -15.831 5.798 13.863 1.00 92.75 198 MET A N 1
ATOM 1539 C CA . MET A 1 198 ? -17.243 6.159 13.971 1.00 92.75 198 MET A CA 1
ATOM 1540 C C . MET A 1 198 ? -17.692 7.039 12.794 1.00 92.75 198 MET A C 1
ATOM 1542 O O . MET A 1 198 ? -18.715 6.743 12.177 1.00 92.75 198 MET A O 1
ATOM 1546 N N . ARG A 1 199 ? -16.910 8.063 12.404 1.00 92.94 199 ARG A N 1
ATOM 1547 C CA . ARG A 1 199 ? -17.210 8.875 11.202 1.00 92.94 199 ARG A CA 1
ATOM 1548 C C . ARG A 1 199 ? -17.322 8.015 9.948 1.00 92.94 199 ARG A C 1
ATOM 1550 O O . ARG A 1 199 ? -18.261 8.197 9.179 1.00 92.94 199 ARG A O 1
ATOM 1557 N N . MET A 1 200 ? -16.380 7.097 9.729 1.00 93.06 200 MET A N 1
ATOM 1558 C CA . MET A 1 200 ? -16.362 6.279 8.511 1.00 93.06 200 MET A CA 1
ATOM 1559 C C . MET A 1 200 ? -17.594 5.376 8.425 1.00 93.06 200 MET A C 1
ATOM 1561 O O . MET A 1 200 ? -18.187 5.227 7.357 1.00 93.06 200 MET A O 1
ATOM 1565 N N . ARG A 1 201 ? -18.028 4.831 9.565 1.00 90.19 201 ARG A N 1
ATOM 1566 C CA . ARG A 1 201 ? -19.208 3.963 9.662 1.00 90.19 201 ARG A CA 1
ATOM 1567 C C . ARG A 1 201 ? -20.532 4.708 9.544 1.00 90.19 201 ARG A C 1
ATOM 1569 O O . ARG A 1 201 ? -21.494 4.147 9.023 1.00 90.19 201 ARG A O 1
ATOM 1576 N N . GLU A 1 202 ? -20.586 5.948 10.016 1.00 89.62 202 GLU A N 1
ATOM 1577 C CA . GLU A 1 202 ? -21.786 6.788 9.954 1.00 89.62 202 GLU A CA 1
ATOM 1578 C C . GLU A 1 202 ? -21.951 7.540 8.632 1.00 89.62 202 GLU A C 1
ATOM 1580 O O . GLU A 1 202 ? -23.041 8.048 8.354 1.00 89.62 202 GLU A O 1
ATOM 1585 N N . TYR A 1 203 ? -20.897 7.618 7.818 1.00 89.62 203 TYR A N 1
ATOM 1586 C CA . TYR A 1 203 ? -20.930 8.301 6.534 1.00 89.62 203 TYR A CA 1
ATOM 1587 C C . TYR A 1 203 ? -21.963 7.691 5.576 1.00 89.62 203 TYR A C 1
ATOM 1589 O O . TYR A 1 203 ? -22.027 6.477 5.354 1.00 89.62 203 TYR A O 1
ATOM 1597 N N . LYS A 1 204 ? -22.746 8.578 4.955 1.00 84.75 204 LYS A N 1
ATOM 1598 C CA . LYS A 1 204 ? -23.695 8.255 3.889 1.00 84.75 204 LYS A CA 1
ATOM 1599 C C . LYS A 1 204 ? -23.394 9.117 2.675 1.00 84.75 204 LYS A C 1
ATOM 1601 O O . LYS A 1 204 ? -23.290 10.332 2.790 1.00 84.75 204 LYS A O 1
ATOM 1606 N N . THR A 1 205 ? -23.352 8.517 1.491 1.00 78.31 205 THR A N 1
ATOM 1607 C CA . THR A 1 205 ? -23.114 9.254 0.232 1.00 78.31 205 THR A CA 1
ATOM 1608 C C . THR A 1 205 ? -24.184 10.313 -0.057 1.00 78.31 205 THR A C 1
ATOM 1610 O O . THR A 1 205 ? -23.949 11.278 -0.786 1.00 78.31 205 THR A O 1
ATOM 1613 N N . THR A 1 206 ? -25.372 10.152 0.532 1.00 76.62 206 THR A N 1
ATOM 1614 C CA . THR A 1 206 ? -26.514 11.040 0.337 1.00 76.62 206 THR A CA 1
ATOM 1615 C C . THR A 1 206 ? -26.410 12.328 1.145 1.00 76.62 206 THR A C 1
ATOM 1617 O O . THR A 1 206 ? -26.584 13.404 0.581 1.00 76.62 206 THR A O 1
ATOM 1620 N N . VAL A 1 207 ? -26.103 12.226 2.440 1.00 80.19 207 VAL A N 1
ATOM 1621 C CA . VAL A 1 207 ? -26.119 13.353 3.391 1.00 80.19 207 VAL A CA 1
ATOM 1622 C C . VAL A 1 207 ? -24.743 13.723 3.948 1.00 80.19 207 VAL A C 1
ATOM 1624 O O . VAL A 1 207 ? -24.616 14.753 4.601 1.00 80.19 207 VAL A O 1
ATOM 1627 N N . GLY A 1 208 ? -23.718 12.917 3.682 1.00 85.19 208 GLY A N 1
ATOM 1628 C CA . GLY A 1 208 ? -22.376 13.069 4.231 1.00 85.19 208 GLY A CA 1
ATOM 1629 C C . GLY A 1 208 ? -22.242 12.461 5.626 1.00 85.19 208 GLY A C 1
ATOM 1630 O O . GLY A 1 208 ? -22.903 11.479 5.975 1.00 85.19 208 GLY A O 1
ATOM 1631 N N . VAL A 1 209 ? -21.357 13.049 6.424 1.00 89.31 209 VAL A N 1
ATOM 1632 C CA . VAL A 1 209 ? -21.130 12.725 7.837 1.00 89.31 209 VAL A CA 1
ATOM 1633 C C . VAL A 1 209 ? -21.103 14.029 8.638 1.00 89.31 209 VAL A C 1
ATOM 1635 O O . VAL A 1 209 ? -20.885 15.105 8.081 1.00 89.31 209 VAL A O 1
ATOM 1638 N N . TRP A 1 210 ? -21.354 13.960 9.945 1.00 90.69 210 TRP A N 1
ATOM 1639 C CA . TRP A 1 210 ? -21.226 15.114 10.844 1.00 90.69 210 TRP A CA 1
ATOM 1640 C C . TRP A 1 210 ? -19.836 15.746 10.733 1.00 90.69 210 TRP A C 1
ATOM 1642 O O . TRP A 1 210 ? -18.889 15.057 10.406 1.00 90.69 210 TRP A O 1
ATOM 1652 N N . THR A 1 211 ? -19.660 17.027 11.048 1.00 88.31 211 THR A N 1
ATOM 1653 C CA . THR A 1 211 ? -18.332 17.677 11.178 1.00 88.31 211 THR A CA 1
ATOM 1654 C C . THR A 1 211 ? -18.058 18.131 12.608 1.00 88.31 211 THR A C 1
ATOM 1656 O O . THR A 1 211 ? -16.920 18.447 12.944 1.00 88.31 211 THR A O 1
ATOM 1659 N N . ARG A 1 212 ? -19.092 18.143 13.459 1.00 90.19 212 ARG A N 1
ATOM 1660 C CA . ARG A 1 212 ? -19.007 18.406 14.894 1.00 90.19 212 ARG A CA 1
ATOM 1661 C C . ARG A 1 212 ? -19.777 17.346 15.671 1.00 90.19 212 ARG A C 1
ATOM 1663 O O . ARG A 1 212 ? -20.868 16.942 15.260 1.00 90.19 212 ARG A O 1
ATOM 1670 N N . LEU A 1 213 ? -19.208 16.931 16.790 1.00 91.75 213 LEU A N 1
ATOM 1671 C CA . LEU A 1 213 ? -19.770 15.944 17.697 1.00 91.75 213 LEU A CA 1
ATOM 1672 C C . LEU A 1 213 ? -19.576 16.425 19.134 1.00 91.75 213 LEU A C 1
ATOM 1674 O O . LEU A 1 213 ? -18.477 16.834 19.499 1.00 91.75 213 LEU A O 1
ATOM 1678 N N . ALA A 1 214 ? -20.635 16.360 19.934 1.00 92.06 214 ALA A N 1
ATOM 1679 C CA . ALA A 1 214 ? -20.575 16.587 21.373 1.00 92.06 214 ALA A CA 1
ATOM 1680 C C . ALA A 1 214 ? -21.158 15.375 22.105 1.00 92.06 214 ALA A C 1
ATOM 1682 O O . ALA A 1 214 ? -22.262 14.925 21.774 1.00 92.06 214 ALA A O 1
ATOM 1683 N N . LEU A 1 215 ? -20.398 14.863 23.070 1.00 92.75 215 LEU A N 1
ATOM 1684 C CA . LEU A 1 215 ? -20.707 13.680 23.862 1.00 92.75 215 LEU A CA 1
ATOM 1685 C C . LEU A 1 215 ? -20.625 13.999 25.355 1.00 92.75 215 LEU A C 1
ATOM 1687 O O . LEU A 1 215 ? -19.706 14.689 25.800 1.00 92.75 215 LEU A O 1
ATOM 1691 N N . GLU A 1 216 ? -21.552 13.437 26.122 1.00 92.62 216 GLU A N 1
ATOM 1692 C CA . GLU A 1 216 ? -21.543 13.467 27.585 1.00 92.62 216 GLU A CA 1
ATOM 1693 C C . GLU A 1 216 ? -21.668 12.042 28.124 1.00 92.62 216 GLU A C 1
ATOM 1695 O O . GLU A 1 216 ? -22.541 11.295 27.684 1.00 92.62 216 GLU A O 1
ATOM 1700 N N . PHE A 1 217 ? -20.823 11.679 29.083 1.00 91.69 217 PHE A N 1
ATOM 1701 C CA . PHE A 1 217 ? -20.713 10.339 29.656 1.00 91.69 217 PHE A CA 1
ATOM 1702 C C . PHE A 1 217 ? -20.865 10.396 31.180 1.00 91.69 217 PHE A C 1
ATOM 1704 O O . PHE A 1 217 ? -20.474 11.385 31.812 1.00 91.69 217 PHE A O 1
ATOM 1711 N N . THR A 1 218 ? -21.346 9.306 31.782 1.00 89.19 218 THR A N 1
ATOM 1712 C CA . THR A 1 218 ? -21.206 9.024 33.223 1.00 89.19 218 THR A CA 1
ATOM 1713 C C . THR A 1 218 ? -20.615 7.625 33.418 1.00 89.19 218 THR A C 1
ATOM 1715 O O . THR A 1 218 ? -20.691 6.815 32.495 1.00 89.19 218 THR A O 1
ATOM 1718 N N . PRO A 1 219 ? -20.028 7.299 34.586 1.00 84.12 219 PRO A N 1
ATOM 1719 C CA . PRO A 1 219 ? -19.396 5.993 34.794 1.00 84.12 219 PRO A CA 1
ATOM 1720 C C . PRO A 1 219 ? -20.324 4.800 34.534 1.00 84.12 219 PRO A C 1
ATOM 1722 O O . PRO A 1 219 ? -19.875 3.769 34.043 1.00 84.12 219 PRO A O 1
ATOM 1725 N N . ASP A 1 220 ? -21.617 4.958 34.829 1.00 79.94 220 ASP A N 1
ATOM 1726 C CA . ASP A 1 220 ? -22.625 3.905 34.670 1.00 79.94 220 ASP A CA 1
ATOM 1727 C C . ASP A 1 220 ? -23.347 3.951 33.313 1.00 79.94 220 ASP A C 1
ATOM 1729 O O . ASP A 1 220 ? -23.979 2.970 32.917 1.00 79.94 220 ASP A O 1
ATOM 1733 N N . VAL A 1 221 ? -23.310 5.094 32.612 1.00 74.75 221 VAL A N 1
ATOM 1734 C CA . VAL A 1 221 ? -24.021 5.295 31.344 1.00 74.75 221 VAL A CA 1
ATOM 1735 C C . VAL A 1 221 ? -23.025 5.707 30.264 1.00 74.75 221 VAL A C 1
ATOM 1737 O O . VAL A 1 221 ? -22.553 6.848 30.270 1.00 74.75 221 VAL A O 1
ATOM 1740 N N . PRO A 1 222 ? -22.756 4.820 29.288 1.00 67.25 222 PRO A N 1
ATOM 1741 C CA . PRO A 1 222 ? -21.727 5.061 28.292 1.00 67.25 222 PRO A CA 1
ATOM 1742 C C . PRO A 1 222 ? -22.027 6.258 27.389 1.00 67.25 222 PRO A C 1
ATOM 1744 O O . PRO A 1 222 ? -21.085 6.774 26.827 1.00 67.25 222 PRO A O 1
ATOM 1747 N N . VAL A 1 223 ? -23.272 6.740 27.250 1.00 77.31 223 VAL A N 1
ATOM 1748 C CA . VAL A 1 223 ? -23.578 8.082 26.706 1.00 77.31 223 VAL A CA 1
ATOM 1749 C C . VAL A 1 223 ? -24.896 8.607 27.274 1.00 77.31 223 VAL A C 1
ATOM 1751 O O . VAL A 1 223 ? -25.933 7.955 27.169 1.00 77.31 223 VAL A O 1
ATOM 1754 N N . VAL A 1 224 ? -24.866 9.821 27.817 1.00 54.97 224 VAL A N 1
ATOM 1755 C CA . VAL A 1 224 ? -26.032 10.561 28.320 1.00 54.97 224 VAL A CA 1
ATOM 1756 C C . VAL A 1 224 ? -26.595 11.507 27.257 1.00 54.97 224 VAL A C 1
ATOM 1758 O O . VAL A 1 224 ? -27.808 11.546 27.050 1.00 54.97 224 VAL A O 1
ATOM 1761 N N . THR A 1 225 ? -25.720 12.222 26.544 1.00 68.44 225 THR A N 1
ATOM 1762 C CA . THR A 1 225 ? -26.099 13.174 25.490 1.00 68.44 225 THR A CA 1
ATOM 1763 C C . THR A 1 225 ? -25.204 12.985 24.271 1.00 68.44 225 THR A C 1
ATOM 1765 O O . THR A 1 225 ? -23.986 12.896 24.395 1.00 68.44 225 THR A O 1
ATOM 1768 N N . LEU A 1 226 ? -25.811 12.966 23.082 1.00 81.06 226 LEU A N 1
ATOM 1769 C CA . LEU A 1 226 ? -25.128 12.820 21.797 1.00 81.06 226 LEU A CA 1
ATOM 1770 C C . LEU A 1 226 ? -25.695 13.824 20.800 1.00 81.06 226 LEU A C 1
ATOM 1772 O O . LEU A 1 226 ? -26.826 13.678 20.333 1.00 81.06 226 LEU A O 1
ATOM 1776 N N . THR A 1 227 ? -24.897 14.831 20.452 1.00 78.56 227 THR A N 1
ATOM 1777 C CA . THR A 1 227 ? -25.271 15.831 19.446 1.00 78.56 227 THR A CA 1
ATOM 1778 C C . THR A 1 227 ? -24.342 15.733 18.249 1.00 78.56 227 THR A C 1
ATOM 1780 O O . THR A 1 227 ? -23.129 15.883 18.377 1.00 78.56 227 THR A O 1
ATOM 1783 N N . ARG A 1 228 ? -24.928 15.513 17.069 1.00 80.88 228 ARG A N 1
ATOM 1784 C CA . ARG A 1 228 ? -24.230 15.561 15.781 1.00 80.88 228 ARG A CA 1
ATOM 1785 C C . ARG A 1 228 ? -24.615 16.839 15.052 1.00 80.88 228 ARG A C 1
ATOM 1787 O O . ARG A 1 228 ? -25.796 17.164 14.960 1.00 80.88 228 ARG A O 1
ATOM 1794 N N . GLY A 1 229 ? -23.623 17.535 14.513 1.00 74.00 229 GLY A N 1
ATOM 1795 C CA . GLY A 1 229 ? -23.827 18.735 13.712 1.00 74.00 229 GLY A CA 1
ATOM 1796 C C . GLY A 1 229 ? -23.037 18.682 12.412 1.00 74.00 229 GLY A C 1
ATOM 1797 O O . GLY A 1 229 ? -21.885 18.248 12.388 1.00 74.00 229 GLY A O 1
ATOM 1798 N N . SER A 1 230 ? -23.650 19.165 11.334 1.00 65.31 230 SER A N 1
ATOM 1799 C CA . SER A 1 230 ? -22.908 19.673 10.180 1.00 65.31 230 SER A CA 1
ATOM 1800 C C . SER A 1 230 ? -22.693 21.160 10.411 1.00 65.31 230 SER A C 1
ATOM 1802 O O . SER A 1 230 ? -23.652 21.886 10.673 1.00 65.31 230 SER A O 1
ATOM 1804 N N . ALA A 1 231 ? -21.451 21.622 10.363 1.00 56.19 231 ALA A N 1
ATOM 1805 C CA . ALA A 1 231 ? -21.164 23.019 10.634 1.00 56.19 231 ALA A CA 1
ATOM 1806 C C . ALA A 1 231 ? -21.594 23.904 9.448 1.00 56.19 231 ALA A C 1
ATOM 1808 O O . ALA A 1 231 ? -21.232 23.631 8.305 1.00 56.19 231 ALA A O 1
ATOM 1809 N N . GLU A 1 232 ? -22.313 25.003 9.714 1.00 56.97 232 GLU A N 1
ATOM 1810 C CA . GLU A 1 232 ? -22.554 26.069 8.718 1.00 56.97 232 GLU A CA 1
ATOM 1811 C C . GLU A 1 232 ? -21.231 26.708 8.246 1.00 56.97 232 GLU A C 1
ATOM 1813 O O . GLU A 1 232 ? -21.087 27.242 7.144 1.00 56.97 232 GLU A O 1
ATOM 1818 N N . LYS A 1 233 ? -20.212 26.635 9.097 1.00 62.06 233 LYS A N 1
ATOM 1819 C CA . LYS A 1 233 ? -18.847 27.054 8.822 1.00 62.06 233 LYS A CA 1
ATOM 1820 C C . LYS A 1 233 ? -17.926 26.113 9.583 1.00 62.06 233 LYS A C 1
ATOM 1822 O O . LYS A 1 233 ? -18.109 25.942 10.784 1.00 62.06 233 LYS A O 1
ATOM 1827 N N . LEU A 1 234 ? -16.965 25.492 8.897 1.00 71.00 234 LEU A N 1
ATOM 1828 C CA . LEU A 1 234 ? -15.965 24.643 9.544 1.00 71.00 234 LEU A CA 1
ATOM 1829 C C . LEU A 1 234 ? -15.084 25.519 10.451 1.00 71.00 234 LEU A C 1
ATOM 1831 O O . LEU A 1 234 ? -14.137 26.158 9.990 1.00 71.00 234 LEU A O 1
ATOM 1835 N N . GLU A 1 235 ? -15.464 25.605 11.723 1.00 75.81 235 GLU A N 1
ATOM 1836 C CA . GLU A 1 235 ? -14.767 26.353 12.764 1.00 75.81 235 GLU A CA 1
ATOM 1837 C C . GLU A 1 235 ? -14.092 25.368 13.713 1.00 75.81 235 GLU A C 1
ATOM 1839 O O . GLU A 1 235 ? -14.749 24.657 14.470 1.00 75.81 235 GLU A O 1
ATOM 1844 N N . PHE A 1 236 ? -12.767 25.324 13.629 1.00 78.25 236 PHE A N 1
ATOM 1845 C CA . PHE A 1 236 ? -11.918 24.537 14.512 1.00 78.25 236 PHE A CA 1
ATOM 1846 C C . PHE A 1 236 ? -11.875 25.139 15.927 1.00 78.25 236 PHE A C 1
ATOM 1848 O O . PHE A 1 236 ? -12.001 26.359 16.104 1.00 78.25 236 PHE A O 1
ATOM 1855 N N . LEU A 1 237 ? -11.683 24.279 16.929 1.00 80.75 237 LEU A N 1
ATOM 1856 C CA . LEU A 1 237 ? -11.621 24.634 18.350 1.00 80.75 237 LEU A CA 1
ATOM 1857 C C . LEU A 1 237 ? -10.442 25.577 18.628 1.00 80.75 237 LEU A C 1
ATOM 1859 O O . LEU A 1 237 ? -10.566 26.509 19.418 1.00 80.75 237 LEU A O 1
ATOM 1863 N N . LEU A 1 238 ? -9.326 25.403 17.915 1.00 76.00 238 LEU A N 1
ATOM 1864 C CA . LEU A 1 238 ? -8.120 26.234 18.038 1.00 76.00 238 LEU A CA 1
ATOM 1865 C C . LEU A 1 238 ? -8.151 27.557 17.253 1.00 76.00 238 LEU A C 1
ATOM 1867 O O . LEU A 1 238 ? -7.101 28.137 16.983 1.00 76.00 238 LEU A O 1
ATOM 1871 N N . SER A 1 239 ? -9.321 28.069 16.861 1.00 63.31 239 SER A N 1
ATOM 1872 C CA . SER A 1 239 ? -9.417 29.244 15.979 1.00 63.31 239 SER A CA 1
ATOM 1873 C C . SER A 1 239 ? -9.087 30.604 16.641 1.00 63.31 239 SER A C 1
ATOM 1875 O O . SER A 1 239 ? -9.834 31.578 16.531 1.00 63.31 239 SER A O 1
ATOM 1877 N N . SER A 1 240 ? -7.907 30.758 17.252 1.00 51.66 240 SER A N 1
ATOM 1878 C CA . SER A 1 240 ? -7.302 32.070 17.516 1.00 51.66 240 SER A CA 1
ATOM 1879 C C . SER A 1 240 ? -6.513 32.548 16.284 1.00 51.66 240 SER A C 1
ATOM 1881 O O . SER A 1 240 ? -5.299 32.508 16.226 1.00 51.66 240 SER A O 1
ATOM 1883 N N . THR A 1 241 ? -7.246 33.041 15.280 1.00 45.31 241 THR A N 1
ATOM 1884 C CA . THR A 1 241 ? -6.818 33.937 14.174 1.00 45.31 241 THR A CA 1
ATOM 1885 C C . THR A 1 241 ? -5.503 33.656 13.407 1.00 45.31 241 THR A C 1
ATOM 1887 O O . THR A 1 241 ? -4.424 33.990 13.871 1.00 45.31 241 THR A O 1
ATOM 1890 N N . VAL A 1 242 ? -5.672 33.219 12.145 1.00 45.81 242 VAL A N 1
ATOM 1891 C CA . VAL A 1 242 ? -4.781 33.292 10.952 1.00 45.81 242 VAL A CA 1
ATOM 1892 C C . VAL A 1 242 ? -3.283 33.058 11.220 1.00 45.81 242 VAL A C 1
ATOM 1894 O O . VAL A 1 242 ? -2.587 33.960 11.682 1.00 45.81 242 VAL A O 1
ATOM 1897 N N . PRO A 1 243 ? -2.770 31.881 10.820 1.00 52.22 243 PRO A N 1
ATOM 1898 C CA . PRO A 1 243 ? -2.625 31.540 9.398 1.00 52.22 243 PRO A CA 1
ATOM 1899 C C . PRO A 1 243 ? -3.250 30.176 9.053 1.00 52.22 243 PRO A C 1
ATOM 1901 O O . PRO A 1 243 ? -2.699 29.153 9.422 1.00 52.22 243 PRO A O 1
ATOM 1904 N N . ASP A 1 244 ? -4.415 30.151 8.379 1.00 64.44 244 ASP A N 1
ATOM 1905 C CA . ASP A 1 244 ? -5.148 28.883 8.115 1.00 64.44 244 ASP A CA 1
ATOM 1906 C C . ASP A 1 244 ? -6.156 28.970 6.935 1.00 64.44 244 ASP A C 1
ATOM 1908 O O . ASP A 1 244 ? -7.054 28.146 6.805 1.00 64.44 244 ASP A O 1
ATOM 1912 N N . TYR A 1 245 ? -6.111 30.003 6.071 1.00 72.88 245 TYR A N 1
ATOM 1913 C CA . TYR A 1 245 ? -7.126 30.120 5.002 1.00 72.88 245 TYR A CA 1
ATOM 1914 C C . TYR A 1 245 ? -6.941 29.053 3.923 1.00 72.88 245 TYR A C 1
ATOM 1916 O O . TYR A 1 245 ? -7.891 28.341 3.618 1.00 72.88 245 TYR A O 1
ATOM 1924 N N . HIS A 1 246 ? -5.732 28.941 3.361 1.00 77.00 246 HIS A N 1
ATOM 1925 C CA . HIS A 1 246 ? -5.424 27.946 2.333 1.00 77.00 246 HIS A CA 1
ATOM 1926 C C . HIS A 1 246 ? -5.552 26.520 2.881 1.00 77.00 246 HIS A C 1
ATOM 1928 O O . HIS A 1 246 ? -6.224 25.701 2.266 1.00 77.00 246 HIS A O 1
ATOM 1934 N N . ASP A 1 247 ? -5.018 26.267 4.074 1.00 78.31 247 ASP A N 1
ATOM 1935 C CA . ASP A 1 247 ? -5.116 24.975 4.756 1.00 78.31 247 ASP A CA 1
ATOM 1936 C C . ASP A 1 247 ? -6.574 24.578 5.017 1.00 78.31 247 ASP A C 1
ATOM 1938 O O . ASP A 1 247 ? -6.972 23.462 4.694 1.00 78.31 247 ASP A O 1
ATOM 1942 N N . ARG A 1 248 ? -7.431 25.502 5.471 1.00 81.19 248 ARG A N 1
ATOM 1943 C CA . ARG A 1 248 ? -8.880 25.256 5.555 1.00 81.19 248 ARG A CA 1
ATOM 1944 C C . ARG A 1 248 ? -9.494 24.897 4.201 1.00 81.19 248 ARG A C 1
ATOM 1946 O O . ARG A 1 248 ? -10.297 23.968 4.147 1.00 81.19 248 ARG A O 1
ATOM 1953 N N . LEU A 1 249 ? -9.152 25.615 3.124 1.00 84.75 249 LEU A N 1
ATOM 1954 C CA . LEU A 1 249 ? -9.648 25.274 1.783 1.00 84.75 249 LEU A CA 1
ATOM 1955 C C . LEU A 1 249 ? -9.229 23.850 1.390 1.00 84.75 249 LEU A C 1
ATOM 1957 O O . LEU A 1 249 ? -10.034 23.103 0.840 1.00 84.75 249 LEU A O 1
ATOM 1961 N N . GLU A 1 250 ? -7.989 23.473 1.698 1.00 84.50 250 GLU A N 1
ATOM 1962 C CA . GLU A 1 250 ? -7.441 22.141 1.445 1.00 84.50 250 GLU A CA 1
ATOM 1963 C C . GLU A 1 250 ? -8.144 21.053 2.272 1.00 84.50 250 GLU A C 1
ATOM 1965 O O . GLU A 1 250 ? -8.481 20.002 1.734 1.00 84.50 250 GLU A O 1
ATOM 1970 N N . LEU A 1 251 ? -8.445 21.313 3.548 1.00 87.00 251 LEU A N 1
ATOM 1971 C CA . LEU A 1 251 ? -9.187 20.387 4.412 1.00 87.00 251 LEU A CA 1
ATOM 1972 C C . LEU A 1 251 ? -10.619 20.157 3.913 1.00 87.00 251 LEU A C 1
ATOM 1974 O O . LEU A 1 251 ? -11.078 19.019 3.882 1.00 87.00 251 LEU A O 1
ATOM 1978 N N . VAL A 1 252 ? -11.317 21.219 3.495 1.00 86.25 252 VAL A N 1
ATOM 1979 C CA . VAL A 1 252 ? -12.673 21.116 2.928 1.00 86.25 252 VAL A CA 1
ATOM 1980 C C . VAL A 1 252 ? -12.651 20.391 1.579 1.00 86.25 252 VAL A C 1
ATOM 1982 O O . VAL A 1 252 ? -13.528 19.572 1.303 1.00 86.25 252 VAL A O 1
ATOM 1985 N N . TRP A 1 253 ? -11.647 20.671 0.745 1.00 86.06 253 TRP A N 1
ATOM 1986 C CA . TRP A 1 253 ? -11.449 19.971 -0.521 1.00 86.06 253 TRP A CA 1
ATOM 1987 C C . TRP A 1 253 ? -11.237 18.475 -0.310 1.00 86.06 253 TRP A C 1
ATOM 1989 O O . TRP A 1 253 ? -11.909 17.666 -0.948 1.00 86.06 253 TRP A O 1
ATOM 1999 N N . ASP A 1 254 ? -10.310 18.109 0.575 1.00 87.62 254 ASP A N 1
ATOM 2000 C CA . ASP A 1 254 ? -9.981 16.714 0.844 1.00 87.62 254 ASP A CA 1
ATOM 2001 C C . ASP A 1 254 ? -11.167 15.989 1.518 1.00 87.62 254 ASP A C 1
ATOM 2003 O O . ASP A 1 254 ? -11.447 14.852 1.145 1.00 87.62 254 ASP A O 1
ATOM 2007 N N . GLU A 1 255 ? -11.938 16.648 2.401 1.00 89.12 255 GLU A N 1
ATOM 2008 C CA . GLU A 1 255 ? -13.196 16.108 2.962 1.00 89.12 255 GLU A CA 1
ATOM 2009 C C . GLU A 1 255 ? -14.179 15.725 1.852 1.00 89.12 255 GLU A C 1
ATOM 2011 O O . GLU A 1 255 ? -14.626 14.584 1.786 1.00 89.12 255 GLU A O 1
ATOM 2016 N N . LEU A 1 256 ? -14.500 16.659 0.952 1.00 87.31 256 LEU A N 1
ATOM 2017 C CA . LEU A 1 256 ? -15.513 16.436 -0.083 1.00 87.31 256 LEU A CA 1
ATOM 2018 C C . LEU A 1 256 ? -15.030 15.526 -1.219 1.00 87.31 256 LEU A C 1
ATOM 2020 O O . LEU A 1 256 ? -15.853 14.914 -1.894 1.00 87.31 256 LEU A O 1
ATOM 2024 N N . ARG A 1 257 ? -13.715 15.409 -1.421 1.00 86.25 257 ARG A N 1
ATOM 2025 C CA . ARG A 1 257 ? -13.115 14.449 -2.356 1.00 86.25 257 ARG A CA 1
ATOM 2026 C C . ARG A 1 257 ? -13.158 13.020 -1.813 1.00 86.25 257 ARG A C 1
ATOM 2028 O O . ARG A 1 257 ? -13.524 12.100 -2.541 1.00 86.25 25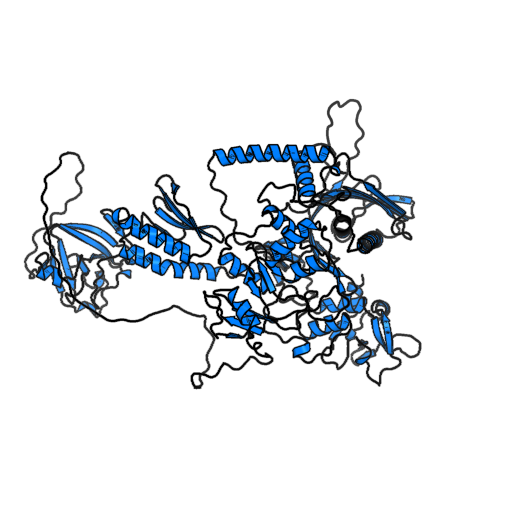7 ARG A O 1
ATOM 2035 N N . LEU A 1 258 ? -12.754 12.832 -0.557 1.00 87.75 258 LEU A N 1
ATOM 2036 C CA . LEU A 1 258 ? -12.640 11.510 0.063 1.00 87.75 258 LEU A CA 1
ATOM 2037 C C . LEU A 1 258 ? -13.997 10.984 0.547 1.00 87.75 258 LEU A C 1
ATOM 2039 O O . LEU A 1 258 ? -14.272 9.790 0.407 1.00 87.75 258 LEU A O 1
ATOM 2043 N N . LEU A 1 259 ? -14.877 11.882 1.007 1.00 88.81 259 LEU A N 1
ATOM 2044 C CA . LEU A 1 259 ? -16.263 11.615 1.406 1.00 88.81 259 LEU A CA 1
ATOM 2045 C C . LEU A 1 259 ? -17.267 12.398 0.530 1.00 88.81 259 LEU A C 1
ATOM 2047 O O . LEU A 1 259 ? -17.942 13.319 1.011 1.00 88.81 259 LEU A O 1
ATOM 2051 N N . PRO A 1 260 ? -17.410 12.042 -0.763 1.00 86.38 260 PRO A N 1
ATOM 2052 C CA . PRO A 1 260 ? -18.313 12.731 -1.678 1.00 86.38 260 PRO A CA 1
ATOM 2053 C C . PRO A 1 260 ? -19.736 12.813 -1.139 1.00 86.38 260 PRO A C 1
ATOM 2055 O O . PRO A 1 260 ? -20.359 11.811 -0.802 1.00 86.38 260 PRO A O 1
ATOM 2058 N N . THR A 1 261 ? -20.271 14.020 -1.067 1.00 81.75 261 THR A N 1
ATOM 2059 C CA . THR A 1 261 ? -21.627 14.261 -0.569 1.00 81.75 261 THR A CA 1
ATOM 2060 C C . THR A 1 261 ? -22.467 14.853 -1.690 1.00 81.75 261 THR A C 1
ATOM 2062 O O . THR A 1 261 ? -21.950 15.584 -2.540 1.00 81.75 261 THR A O 1
ATOM 2065 N N . MET A 1 262 ? -23.766 14.542 -1.729 1.00 79.00 262 MET A N 1
ATOM 2066 C CA . MET A 1 262 ? -24.640 15.153 -2.728 1.00 79.00 262 MET A CA 1
ATOM 2067 C C . MET A 1 262 ? -24.614 16.688 -2.602 1.00 79.00 262 MET A C 1
ATOM 2069 O O . MET A 1 262 ? -24.778 17.193 -1.491 1.00 79.00 262 MET A O 1
ATOM 2073 N N . PRO A 1 263 ? -24.458 17.449 -3.705 1.00 79.69 263 PRO A N 1
ATOM 2074 C CA . PRO A 1 263 ? -24.264 18.900 -3.645 1.00 79.69 263 PRO A CA 1
ATOM 2075 C C . PRO A 1 263 ? -25.317 19.668 -2.840 1.00 79.69 263 PRO A C 1
ATOM 2077 O O . PRO A 1 263 ? -24.979 20.633 -2.167 1.00 79.69 263 PRO A O 1
ATOM 2080 N N . GLN A 1 264 ? -26.579 19.228 -2.854 1.00 79.00 264 GLN A N 1
ATOM 2081 C CA . GLN A 1 264 ? -27.662 19.849 -2.082 1.00 79.00 264 GLN A CA 1
ATOM 2082 C C . GLN A 1 264 ? -27.556 19.647 -0.561 1.00 79.00 264 GLN A C 1
ATOM 2084 O O . GLN A 1 264 ? -28.228 20.346 0.192 1.00 79.00 264 GLN A O 1
ATOM 2089 N N . CYS A 1 265 ? -26.752 18.682 -0.117 1.00 79.94 265 CYS A N 1
ATOM 2090 C CA . CYS A 1 265 ? -26.465 18.411 1.290 1.00 79.94 265 CYS A CA 1
ATOM 2091 C C . CYS A 1 265 ? -25.148 19.057 1.742 1.00 79.94 265 CYS A C 1
ATOM 2093 O O . CYS A 1 265 ? -24.875 19.109 2.938 1.00 79.94 265 CYS A O 1
ATOM 2095 N N . ILE A 1 266 ? -24.347 19.582 0.807 1.00 81.94 266 ILE A N 1
ATOM 2096 C CA . ILE A 1 266 ? -23.140 20.345 1.120 1.00 81.94 266 ILE A CA 1
ATOM 2097 C C . ILE A 1 266 ? -23.555 21.749 1.551 1.00 81.94 266 ILE A C 1
ATOM 2099 O O . ILE A 1 266 ? -24.316 22.434 0.865 1.00 81.94 266 ILE A O 1
ATOM 2103 N N . HIS A 1 267 ? -23.018 22.211 2.677 1.00 81.88 267 HIS A N 1
ATOM 2104 C CA . HIS A 1 267 ? -23.270 23.573 3.119 1.00 81.88 267 HIS A CA 1
ATOM 2105 C C . HIS A 1 267 ? -22.722 24.598 2.095 1.00 81.88 267 HIS A C 1
ATOM 2107 O O . HIS A 1 267 ? -21.566 24.464 1.678 1.00 81.88 267 HIS A O 1
ATOM 2113 N N . PRO A 1 268 ? -23.470 25.662 1.724 1.00 83.56 268 PRO A N 1
ATOM 2114 C CA . PRO A 1 268 ? -23.050 26.620 0.692 1.00 83.56 268 PRO A CA 1
ATOM 2115 C C . PRO A 1 268 ? -21.649 27.212 0.889 1.00 83.56 268 PRO A C 1
ATOM 2117 O O . PRO A 1 268 ? -20.909 27.370 -0.076 1.00 83.56 268 PRO A O 1
ATOM 2120 N N . ARG A 1 269 ? -21.237 27.469 2.139 1.00 81.25 269 ARG A N 1
ATOM 2121 C CA . ARG A 1 269 ? -19.883 27.968 2.451 1.00 81.25 269 ARG A CA 1
ATOM 2122 C C . ARG A 1 269 ? -18.770 26.974 2.111 1.00 81.25 269 ARG A C 1
ATOM 2124 O O . ARG A 1 269 ? -17.732 27.390 1.617 1.00 81.25 269 ARG A O 1
ATOM 2131 N N . MET A 1 270 ? -18.979 25.677 2.342 1.00 83.62 270 MET A N 1
ATOM 2132 C CA . MET A 1 270 ? -17.993 24.660 1.956 1.00 83.62 270 MET A CA 1
ATOM 2133 C C . MET A 1 270 ? -17.890 24.554 0.432 1.00 83.62 270 MET A C 1
ATOM 2135 O O . MET A 1 270 ? -16.799 24.386 -0.103 1.00 83.62 270 MET A O 1
ATOM 2139 N N . LEU A 1 271 ? -19.011 24.711 -0.280 1.00 84.12 271 LEU A N 1
ATOM 2140 C CA . LEU A 1 271 ? -19.003 24.750 -1.740 1.00 84.12 271 LEU A CA 1
ATOM 2141 C C . LEU A 1 271 ? -18.242 25.979 -2.273 1.00 84.12 271 LEU A C 1
ATOM 2143 O O . LEU A 1 271 ? -17.445 25.838 -3.200 1.00 84.12 271 LEU A O 1
ATOM 2147 N N . GLU A 1 272 ? -18.429 27.157 -1.664 1.00 84.62 272 GLU A N 1
ATOM 2148 C CA . GLU A 1 272 ? -17.647 28.369 -1.967 1.00 84.62 272 GLU A CA 1
ATOM 2149 C C . GLU A 1 272 ? -16.138 28.130 -1.786 1.00 84.62 272 GLU A C 1
ATOM 2151 O O . GLU A 1 272 ? -15.350 28.473 -2.670 1.00 84.62 272 GLU A O 1
ATOM 2156 N N . ASP A 1 273 ? -15.735 27.492 -0.684 1.00 85.19 273 ASP A N 1
ATOM 2157 C CA . ASP A 1 273 ? -14.332 27.175 -0.392 1.00 85.19 273 ASP A CA 1
ATOM 2158 C C . ASP A 1 273 ? -13.704 26.273 -1.464 1.00 85.19 273 ASP A C 1
ATOM 2160 O O . ASP A 1 273 ? -12.612 26.545 -1.974 1.00 85.19 273 ASP A O 1
ATOM 2164 N N . VAL A 1 274 ? -14.424 25.221 -1.858 1.00 83.56 274 VAL A N 1
ATOM 2165 C CA . VAL A 1 274 ? -13.997 24.303 -2.918 1.00 83.56 274 VAL A CA 1
ATOM 2166 C C . VAL A 1 274 ? -13.853 25.022 -4.258 1.00 83.56 274 VAL A C 1
ATOM 2168 O O . VAL A 1 274 ? -12.845 24.848 -4.949 1.00 83.56 274 VAL A O 1
ATOM 2171 N N . MET A 1 275 ? -14.833 25.851 -4.630 1.00 84.06 275 MET A N 1
ATOM 2172 C CA . MET A 1 275 ? -14.788 26.635 -5.868 1.00 84.06 275 MET A CA 1
ATOM 2173 C C . MET A 1 275 ? -13.607 27.611 -5.874 1.00 84.06 275 MET A C 1
ATOM 2175 O O . MET A 1 275 ? -12.932 27.764 -6.897 1.00 84.06 275 MET A O 1
ATOM 2179 N N . GLN A 1 276 ? -13.316 28.229 -4.729 1.00 84.38 276 GLN A N 1
ATOM 2180 C CA . GLN A 1 276 ? -12.184 29.133 -4.580 1.00 84.38 276 GLN A CA 1
ATOM 2181 C C . GLN A 1 276 ? -10.849 28.404 -4.791 1.00 84.38 276 GLN A C 1
ATOM 2183 O O . GLN A 1 276 ? -10.002 28.891 -5.544 1.00 84.38 276 GLN A O 1
ATOM 2188 N N . LEU A 1 277 ? -10.662 27.229 -4.178 1.00 83.12 277 LEU A N 1
ATOM 2189 C CA . LEU A 1 277 ? -9.436 26.444 -4.349 1.00 83.12 277 LEU A CA 1
ATOM 2190 C C . LEU A 1 277 ? -9.284 25.916 -5.783 1.00 83.12 277 LEU A C 1
ATOM 2192 O O . LEU A 1 277 ? -8.185 25.968 -6.339 1.00 83.12 277 LEU A O 1
ATOM 2196 N N . ALA A 1 278 ? -10.380 25.469 -6.412 1.00 80.44 278 ALA A N 1
ATOM 2197 C CA . ALA A 1 278 ? -10.385 25.077 -7.823 1.00 80.44 278 ALA A CA 1
ATOM 2198 C C . ALA A 1 278 ? -9.893 26.222 -8.720 1.00 80.44 278 ALA A C 1
ATOM 2200 O O . ALA A 1 278 ? -9.041 26.017 -9.585 1.00 80.44 278 ALA A O 1
ATOM 2201 N N . SER A 1 279 ? -10.388 27.442 -8.483 1.00 80.44 279 SER A N 1
ATOM 2202 C CA . SER A 1 279 ? -9.973 28.628 -9.235 1.00 80.44 279 SER A CA 1
ATOM 2203 C C . SER A 1 279 ? -8.483 28.932 -9.059 1.00 80.44 279 SER A C 1
ATOM 2205 O O . SER A 1 279 ? -7.811 29.239 -10.042 1.00 80.44 279 SER A O 1
ATOM 2207 N N . MET A 1 280 ? -7.957 28.839 -7.831 1.00 78.75 280 MET A N 1
ATOM 2208 C CA . MET A 1 280 ? -6.531 29.055 -7.552 1.00 78.75 280 MET A CA 1
ATOM 2209 C C . MET A 1 280 ? -5.649 28.036 -8.287 1.00 78.75 280 MET A C 1
ATOM 2211 O O . MET A 1 280 ? -4.646 28.407 -8.895 1.00 78.75 280 MET A O 1
ATOM 2215 N N . ARG A 1 281 ? -6.043 26.758 -8.284 1.00 77.44 281 ARG A N 1
ATOM 2216 C CA . ARG A 1 281 ? -5.296 25.680 -8.951 1.00 77.44 281 ARG A CA 1
ATOM 2217 C C . ARG A 1 281 ? -5.331 25.783 -10.470 1.00 77.44 281 ARG A C 1
ATOM 2219 O O . ARG A 1 281 ? -4.293 25.611 -11.099 1.00 77.44 281 ARG A O 1
ATOM 2226 N N . ASN A 1 282 ? -6.485 26.103 -11.054 1.00 73.94 282 ASN A N 1
ATOM 2227 C CA . ASN A 1 282 ? -6.604 26.293 -12.502 1.00 73.94 282 ASN A CA 1
ATOM 2228 C C . ASN A 1 282 ? -5.695 27.429 -12.996 1.00 73.94 282 ASN A C 1
ATOM 2230 O O . ASN A 1 282 ? -5.058 27.291 -14.036 1.00 73.94 282 ASN A O 1
ATOM 2234 N N . ALA A 1 283 ? -5.582 28.521 -12.230 1.00 71.94 283 ALA A N 1
ATOM 2235 C CA . ALA A 1 283 ? -4.656 29.608 -12.548 1.00 71.94 283 ALA A CA 1
ATOM 2236 C C . ALA A 1 283 ? -3.184 29.150 -12.509 1.00 71.94 283 ALA A C 1
ATOM 2238 O O . ALA A 1 283 ? -2.421 29.480 -13.414 1.00 71.94 283 ALA A O 1
ATOM 2239 N N . GLY A 1 284 ? -2.796 28.344 -11.511 1.00 68.62 284 GLY A N 1
ATOM 2240 C CA . GLY A 1 284 ? -1.452 27.757 -11.427 1.00 68.62 284 GLY A CA 1
ATOM 2241 C C . GLY A 1 284 ? -1.142 26.771 -12.560 1.00 68.62 284 GLY A C 1
ATOM 2242 O O . GLY A 1 284 ? -0.059 26.816 -13.134 1.00 68.62 284 GLY A O 1
ATOM 2243 N N . GLN A 1 285 ? -2.104 25.927 -12.947 1.00 65.19 285 GLN A N 1
ATOM 2244 C CA . GLN A 1 285 ? -1.944 24.997 -14.072 1.00 65.19 285 GLN A CA 1
ATOM 2245 C C . GLN A 1 285 ? -1.814 25.715 -15.416 1.00 65.19 285 GLN A C 1
ATOM 2247 O O . GLN A 1 285 ? -0.978 25.330 -16.226 1.00 65.19 285 GLN A O 1
ATOM 2252 N N . MET A 1 286 ? -2.601 26.771 -15.653 1.00 60.78 286 MET A N 1
ATOM 2253 C CA . MET A 1 286 ? -2.445 27.608 -16.848 1.00 60.78 286 MET A CA 1
ATOM 2254 C C . MET A 1 286 ? -1.062 28.261 -16.907 1.00 60.78 286 MET A C 1
ATOM 2256 O O . MET A 1 286 ? -0.494 28.377 -17.989 1.00 60.78 286 MET A O 1
ATOM 2260 N N . TYR A 1 287 ? -0.512 28.658 -15.756 1.00 59.16 287 TYR A N 1
ATOM 2261 C CA . TYR A 1 287 ? 0.841 29.201 -15.677 1.00 59.16 287 TYR A CA 1
ATOM 2262 C C . TYR A 1 287 ? 1.901 28.146 -16.035 1.00 59.16 287 TYR A C 1
ATOM 2264 O O . TYR A 1 287 ? 2.751 28.427 -16.873 1.00 59.16 287 TYR A O 1
ATOM 2272 N N . ALA A 1 288 ? 1.818 26.932 -15.478 1.00 58.94 288 ALA A N 1
ATOM 2273 C CA . ALA A 1 288 ? 2.753 25.839 -15.775 1.00 58.94 288 ALA A CA 1
ATOM 2274 C C . ALA A 1 288 ? 2.672 25.366 -17.241 1.00 58.94 288 ALA A C 1
ATOM 2276 O O . ALA A 1 288 ? 3.691 25.232 -17.912 1.00 58.94 288 ALA A O 1
ATOM 2277 N N . ALA A 1 289 ? 1.457 25.199 -17.778 1.00 58.28 289 ALA A N 1
ATOM 2278 C CA . ALA A 1 289 ? 1.239 24.803 -19.173 1.00 58.28 289 ALA A CA 1
ATOM 2279 C C . ALA A 1 289 ? 1.735 25.851 -20.184 1.00 58.28 289 ALA A C 1
ATOM 2281 O O . ALA A 1 289 ? 2.082 25.505 -21.307 1.00 58.28 289 ALA A O 1
ATOM 2282 N N . ALA A 1 290 ? 1.772 27.131 -19.803 1.00 54.31 290 ALA A N 1
ATOM 2283 C CA . ALA A 1 290 ? 2.312 28.196 -20.645 1.00 54.31 290 ALA A CA 1
ATOM 2284 C C . ALA A 1 290 ? 3.852 28.227 -20.687 1.00 54.31 290 ALA A C 1
ATOM 2286 O O . ALA A 1 290 ? 4.405 28.927 -21.533 1.00 54.31 290 ALA A O 1
ATOM 2287 N N . HIS A 1 291 ? 4.531 27.507 -19.789 1.00 50.56 291 HIS A N 1
ATOM 2288 C CA . HIS A 1 291 ? 5.992 27.509 -19.668 1.00 50.56 291 HIS A CA 1
ATOM 2289 C C . HIS A 1 291 ? 6.648 26.188 -20.103 1.00 50.56 291 HIS A C 1
ATOM 2291 O O . HIS A 1 291 ? 7.832 26.014 -19.833 1.00 50.56 291 HIS A O 1
ATOM 2297 N N . ASP A 1 292 ? 5.908 25.289 -20.778 1.00 49.22 292 ASP A N 1
ATOM 2298 C CA . ASP A 1 292 ? 6.393 23.978 -21.261 1.00 49.22 292 ASP A CA 1
ATOM 2299 C C . ASP A 1 292 ? 7.271 23.247 -20.225 1.00 49.22 292 ASP A C 1
ATOM 2301 O O . ASP A 1 292 ? 8.264 22.592 -20.547 1.00 49.22 292 ASP A O 1
ATOM 2305 N N . GLU A 1 293 ? 6.917 23.373 -18.940 1.00 49.44 293 GLU A N 1
ATOM 2306 C CA . GLU A 1 293 ? 7.618 22.663 -17.880 1.00 49.44 293 GLU A CA 1
ATOM 2307 C C . GLU A 1 293 ? 7.449 21.163 -18.129 1.00 49.44 293 GLU A C 1
ATOM 2309 O O . GLU A 1 293 ? 6.331 20.637 -18.158 1.00 49.44 293 GLU A O 1
ATOM 2314 N N . VAL A 1 294 ? 8.580 20.480 -18.338 1.00 47.88 294 VAL A N 1
ATOM 2315 C CA . VAL A 1 294 ? 8.638 19.023 -18.457 1.00 47.88 294 VAL A CA 1
ATOM 2316 C C . VAL A 1 294 ? 7.901 18.448 -17.247 1.00 47.88 294 VAL A C 1
ATOM 2318 O O . VAL A 1 294 ? 8.283 18.768 -16.116 1.00 47.88 294 VAL A O 1
ATOM 2321 N N . PRO A 1 295 ? 6.846 17.631 -17.446 1.00 48.00 295 PRO A N 1
ATOM 2322 C CA . PRO A 1 295 ? 6.180 16.974 -16.337 1.00 48.00 295 PRO A CA 1
ATOM 2323 C C . PRO A 1 295 ? 7.243 16.280 -15.486 1.00 48.00 295 PRO A C 1
ATOM 2325 O O . PRO A 1 295 ? 8.130 15.642 -16.066 1.00 48.00 295 PRO A O 1
ATOM 2328 N N . PRO A 1 296 ? 7.197 16.416 -14.150 1.00 50.31 296 PRO A N 1
ATOM 2329 C CA . PRO A 1 296 ? 8.167 15.745 -13.305 1.00 50.31 296 PRO A CA 1
ATOM 2330 C C . PRO A 1 296 ? 8.191 14.252 -13.667 1.00 50.31 296 PRO A C 1
ATOM 2332 O O . PRO A 1 296 ? 7.127 13.698 -13.977 1.00 50.31 296 PRO A O 1
ATOM 2335 N N . PRO A 1 297 ? 9.378 13.620 -13.680 1.00 47.75 297 PRO A N 1
ATOM 2336 C CA . PRO A 1 297 ? 9.490 12.194 -13.958 1.00 47.75 297 PRO A CA 1
ATOM 2337 C C . PRO A 1 297 ? 8.536 11.417 -13.051 1.00 47.75 297 PRO A C 1
ATOM 2339 O O . PRO A 1 297 ? 8.281 11.828 -11.912 1.00 47.75 297 PRO A O 1
ATOM 2342 N N . ASP A 1 298 ? 7.982 10.320 -13.572 1.00 54.03 298 ASP A N 1
ATOM 2343 C CA . ASP A 1 298 ? 7.170 9.419 -12.755 1.00 54.03 298 ASP A CA 1
ATOM 2344 C C . ASP A 1 298 ? 8.035 9.012 -11.557 1.00 54.03 298 ASP A C 1
ATOM 2346 O O . ASP A 1 298 ? 9.134 8.495 -11.779 1.00 54.03 298 ASP A O 1
ATOM 2350 N N . PRO A 1 299 ? 7.621 9.283 -10.303 1.00 51.38 299 PRO A N 1
ATOM 2351 C CA . PRO A 1 299 ? 8.470 9.025 -9.147 1.00 51.38 299 PRO A CA 1
ATOM 2352 C C . PRO A 1 299 ? 8.931 7.563 -9.045 1.00 51.38 299 PRO A C 1
ATOM 2354 O O . PRO A 1 299 ? 9.865 7.308 -8.289 1.00 51.38 299 PRO A O 1
ATOM 2357 N N . GLY A 1 300 ? 8.322 6.636 -9.807 1.00 55.72 300 GLY A N 1
ATOM 2358 C CA . GLY A 1 300 ? 8.708 5.228 -9.886 1.00 55.72 300 GLY A CA 1
ATOM 2359 C C . GLY A 1 300 ? 8.590 4.530 -8.532 1.00 55.72 300 GLY A C 1
ATOM 2360 O O . GLY A 1 300 ? 8.269 5.148 -7.516 1.00 55.72 300 GLY A O 1
ATOM 2361 N N . GLY A 1 301 ? 8.822 3.221 -8.482 1.00 58.84 301 GLY A N 1
ATOM 2362 C CA . GLY A 1 301 ? 9.133 2.573 -7.197 1.00 58.84 301 GLY A CA 1
ATOM 2363 C C . GLY A 1 301 ? 7.985 2.417 -6.190 1.00 58.84 301 GLY A C 1
ATOM 2364 O O . GLY A 1 301 ? 8.241 2.016 -5.059 1.00 58.84 301 GLY A O 1
ATOM 2365 N N . ARG A 1 302 ? 6.734 2.742 -6.536 1.00 74.69 302 ARG A N 1
ATOM 2366 C CA . ARG A 1 302 ? 5.619 2.769 -5.574 1.00 74.69 302 ARG A CA 1
ATOM 2367 C C . ARG A 1 302 ? 4.544 1.762 -5.944 1.00 74.69 302 ARG A C 1
ATOM 2369 O O . ARG A 1 302 ? 3.592 2.101 -6.635 1.00 74.69 302 ARG A O 1
ATOM 2376 N N . THR A 1 303 ? 4.678 0.543 -5.444 1.00 85.12 303 THR A N 1
ATOM 2377 C CA . THR A 1 303 ? 3.629 -0.473 -5.546 1.00 85.12 303 THR A CA 1
ATOM 2378 C C . THR A 1 303 ? 3.170 -0.843 -4.141 1.00 85.12 303 THR A C 1
ATOM 2380 O O . THR A 1 303 ? 3.983 -1.251 -3.318 1.00 85.12 303 THR A O 1
ATOM 2383 N N . GLU A 1 304 ? 1.886 -0.645 -3.845 1.00 85.06 304 GLU A N 1
ATOM 2384 C CA . GLU A 1 304 ? 1.329 -0.800 -2.495 1.00 85.06 304 GLU A CA 1
ATOM 2385 C C . GLU A 1 304 ? 0.303 -1.928 -2.422 1.00 85.06 304 GLU A C 1
ATOM 2387 O O . GLU A 1 304 ? -0.617 -2.002 -3.235 1.00 85.06 304 GLU A O 1
ATOM 2392 N N . ALA A 1 305 ? 0.443 -2.794 -1.417 1.00 85.81 305 ALA A N 1
ATOM 2393 C CA . ALA A 1 305 ? -0.540 -3.831 -1.129 1.00 85.81 305 ALA A CA 1
ATOM 2394 C C . ALA A 1 305 ? -1.819 -3.239 -0.519 1.00 85.81 305 ALA A C 1
ATOM 2396 O O . ALA A 1 305 ? -1.772 -2.322 0.300 1.00 85.81 305 ALA A O 1
ATOM 2397 N N . VAL A 1 306 ? -2.962 -3.819 -0.866 1.00 89.19 306 VAL A N 1
ATOM 2398 C CA . VAL A 1 306 ? -4.270 -3.487 -0.306 1.00 89.19 306 VAL A CA 1
ATOM 2399 C C . VAL A 1 306 ? -4.659 -4.560 0.697 1.00 89.19 306 VAL A C 1
ATOM 2401 O O . VAL A 1 306 ? -4.854 -5.721 0.336 1.00 89.19 306 VAL A O 1
ATOM 2404 N N . ARG A 1 307 ? -4.824 -4.153 1.957 1.00 86.44 307 ARG A N 1
ATOM 2405 C CA . ARG A 1 307 ? -5.377 -5.015 3.005 1.00 86.44 307 ARG A CA 1
ATOM 2406 C C . ARG A 1 307 ? -6.862 -5.283 2.764 1.00 86.44 307 ARG A C 1
ATOM 2408 O O . ARG A 1 307 ? -7.636 -4.370 2.452 1.00 86.44 307 ARG A O 1
ATOM 2415 N N . LEU A 1 308 ? -7.279 -6.534 2.942 1.00 85.88 308 LEU A N 1
ATOM 2416 C CA . LEU A 1 308 ? -8.671 -6.921 2.723 1.00 85.88 308 LEU A CA 1
ATOM 2417 C C . LEU A 1 308 ? -9.588 -6.343 3.810 1.00 85.88 308 LEU A C 1
ATOM 2419 O O . LEU A 1 308 ? -10.567 -5.666 3.488 1.00 85.88 308 LEU A O 1
ATOM 2423 N N . PHE A 1 309 ? -9.198 -6.511 5.074 1.00 86.19 309 PHE A N 1
ATOM 2424 C CA . PHE A 1 309 ? -9.885 -6.006 6.266 1.00 86.19 309 PHE A CA 1
ATOM 2425 C C . PHE A 1 309 ? -8.985 -5.033 7.045 1.00 86.19 309 PHE A C 1
ATOM 2427 O O . PHE A 1 309 ? -7.808 -4.888 6.722 1.00 86.19 309 PHE A O 1
ATOM 2434 N N . ASP A 1 310 ? -9.540 -4.303 8.016 1.00 84.31 310 ASP A N 1
ATOM 2435 C CA . ASP A 1 310 ? -8.772 -3.360 8.853 1.00 84.31 310 ASP A CA 1
ATOM 2436 C C . ASP A 1 310 ? -8.300 -3.983 10.174 1.00 84.31 310 ASP A C 1
ATOM 2438 O O . ASP A 1 310 ? -7.511 -3.383 10.897 1.00 84.31 310 ASP A O 1
ATOM 2442 N N . GLY A 1 311 ? -8.759 -5.196 10.472 1.00 76.12 311 GLY A N 1
ATOM 2443 C CA . GLY A 1 311 ? -8.344 -5.980 11.623 1.00 76.12 311 GLY A CA 1
ATOM 2444 C C . GLY A 1 311 ? -9.286 -7.153 11.849 1.00 76.12 311 GLY A C 1
ATOM 2445 O O . GLY A 1 311 ? -10.106 -7.487 10.989 1.00 76.12 311 GLY A O 1
ATOM 2446 N N . VAL A 1 312 ? -9.196 -7.728 13.039 1.00 68.50 312 VAL A N 1
ATOM 2447 C CA . VAL A 1 312 ? -10.162 -8.683 13.588 1.00 68.50 312 VAL A CA 1
ATOM 2448 C C . VAL A 1 312 ? -10.704 -8.114 14.896 1.00 68.50 312 VAL A C 1
ATOM 2450 O O . VAL A 1 312 ? -9.981 -7.391 15.585 1.00 68.50 312 VAL A O 1
ATOM 2453 N N . ASP A 1 313 ? -11.974 -8.366 15.200 1.00 65.31 313 ASP A N 1
ATOM 2454 C CA . ASP A 1 313 ? -12.516 -8.081 16.528 1.00 65.31 313 ASP A CA 1
ATOM 2455 C C . ASP A 1 313 ? -12.080 -9.143 17.544 1.00 65.31 313 ASP A C 1
ATOM 2457 O O . ASP A 1 313 ? -11.355 -10.087 17.226 1.00 65.31 313 ASP A O 1
ATOM 2461 N N . SER A 1 314 ? -12.548 -8.979 18.779 1.00 53.97 314 SER A N 1
ATOM 2462 C CA . SER A 1 314 ? -12.312 -9.914 19.874 1.00 53.97 314 SER A CA 1
ATOM 2463 C C . SER A 1 314 ? -12.935 -11.298 19.672 1.00 53.97 314 SER A C 1
ATOM 2465 O O . SER A 1 314 ? -12.705 -12.190 20.470 1.00 53.97 314 SER A O 1
ATOM 2467 N N . ALA A 1 315 ? -13.770 -11.504 18.656 1.00 53.06 315 ALA A N 1
ATOM 2468 C CA . ALA A 1 315 ? -14.315 -12.816 18.310 1.00 53.06 315 ALA A CA 1
ATOM 2469 C C . ALA A 1 315 ? -13.637 -13.402 17.058 1.00 53.06 315 ALA A C 1
ATOM 2471 O O . ALA A 1 315 ? -14.176 -14.324 16.439 1.00 53.06 315 ALA A O 1
ATOM 2472 N N . GLY A 1 316 ? -12.522 -12.803 16.619 1.00 56.12 316 GLY A N 1
ATOM 2473 C CA . GLY A 1 316 ? -11.800 -13.197 15.413 1.00 56.12 316 GLY A CA 1
ATOM 2474 C C . GLY A 1 316 ? -12.456 -12.818 14.115 1.00 56.12 316 GLY A C 1
ATOM 2475 O O . GLY A 1 316 ? -11.960 -13.175 13.042 1.00 56.12 316 GLY A O 1
ATOM 2476 N N . LYS A 1 317 ? -13.588 -12.122 14.179 1.00 70.62 317 LYS A N 1
ATOM 2477 C CA . LYS A 1 317 ? -14.322 -11.772 12.985 1.00 70.62 317 LYS A CA 1
ATOM 2478 C C . LYS A 1 317 ? -13.631 -10.587 12.324 1.00 70.62 317 LYS A C 1
ATOM 2480 O O . LYS A 1 317 ? -13.310 -9.603 12.995 1.00 70.62 317 LYS A O 1
ATOM 2485 N N . PRO A 1 318 ? -13.421 -10.621 11.002 1.00 78.31 318 PRO A N 1
ATOM 2486 C CA . PRO A 1 318 ? -12.805 -9.496 10.325 1.00 78.31 318 PRO A CA 1
ATOM 2487 C C . PRO A 1 318 ? -13.641 -8.219 10.446 1.00 78.31 318 PRO A C 1
ATOM 2489 O O . PRO A 1 318 ? -14.851 -8.212 10.199 1.00 78.31 318 PRO A O 1
ATOM 2492 N N . VAL A 1 319 ? -12.975 -7.118 10.793 1.00 82.56 319 VAL A N 1
ATOM 2493 C CA . VAL A 1 319 ? -13.584 -5.792 10.945 1.00 82.56 319 VAL A CA 1
ATOM 2494 C C . VAL A 1 319 ? -13.075 -4.811 9.903 1.00 82.56 319 VAL A C 1
ATOM 2496 O O . VAL A 1 319 ? -11.988 -4.948 9.341 1.00 82.56 319 VAL A O 1
ATOM 2499 N N . TRP A 1 320 ? -13.888 -3.791 9.634 1.00 88.25 320 TRP A N 1
ATOM 2500 C CA . TRP A 1 320 ? -13.545 -2.722 8.705 1.00 88.25 320 TRP A CA 1
ATOM 2501 C C . TRP A 1 320 ? -14.193 -1.388 9.093 1.00 88.25 320 TRP A C 1
ATOM 2503 O O . TRP A 1 320 ? -15.375 -1.305 9.451 1.00 88.25 320 TRP A O 1
ATOM 2513 N N . TYR A 1 321 ? -13.423 -0.315 8.942 1.00 90.75 321 TYR A N 1
ATOM 2514 C CA . TYR A 1 321 ? -13.739 1.047 9.369 1.00 90.75 321 TYR A CA 1
ATOM 2515 C C . TYR A 1 321 ? -13.584 2.044 8.217 1.00 90.75 321 TYR A C 1
ATOM 2517 O O . TYR A 1 321 ? -13.011 3.119 8.359 1.00 90.75 321 TYR A O 1
ATOM 2525 N N . ARG A 1 322 ? -14.105 1.678 7.049 1.00 90.69 322 ARG A N 1
ATOM 2526 C CA . ARG A 1 322 ? -13.970 2.421 5.788 1.00 90.69 322 ARG A CA 1
ATOM 2527 C C . ARG A 1 322 ? -15.281 3.114 5.410 1.00 90.69 322 ARG A C 1
ATOM 2529 O O . ARG A 1 322 ? -16.352 2.616 5.761 1.00 90.69 322 ARG A O 1
ATOM 2536 N N . PRO A 1 323 ? -15.244 4.250 4.697 1.00 89.38 323 PRO A N 1
ATOM 2537 C CA . PRO A 1 323 ? -16.459 4.898 4.230 1.00 89.38 323 PRO A CA 1
ATOM 2538 C C . PRO A 1 323 ? -17.092 4.093 3.096 1.00 89.38 323 PRO A C 1
ATOM 2540 O O . PRO A 1 323 ? -16.409 3.524 2.245 1.00 89.38 323 PRO A O 1
ATOM 2543 N N . ARG A 1 324 ? -18.423 4.060 3.067 1.00 84.56 324 ARG A N 1
ATOM 2544 C CA . ARG A 1 324 ? -19.171 3.343 2.029 1.00 84.56 324 ARG A CA 1
ATOM 2545 C C . ARG A 1 324 ? -18.948 3.940 0.645 1.00 84.56 324 ARG A C 1
ATOM 2547 O O . ARG A 1 324 ? -18.844 5.153 0.482 1.00 84.56 324 ARG A O 1
ATOM 2554 N N . VAL A 1 325 ? -19.007 3.076 -0.357 1.00 85.88 325 VAL A N 1
ATOM 2555 C CA . VAL A 1 325 ? -19.090 3.461 -1.766 1.00 85.88 325 VAL A CA 1
ATOM 2556 C C . VAL A 1 325 ? -20.566 3.467 -2.175 1.00 85.88 325 VAL A C 1
ATOM 2558 O O . VAL A 1 325 ? -21.335 2.605 -1.752 1.00 85.88 325 VAL A O 1
ATOM 2561 N N . GLY A 1 326 ? -21.003 4.466 -2.945 1.00 78.56 326 GLY A N 1
ATOM 2562 C CA . GLY A 1 326 ? -22.400 4.535 -3.394 1.00 78.56 326 GLY A CA 1
ATOM 2563 C C . GLY A 1 326 ? -22.720 3.425 -4.399 1.00 78.56 326 GLY A C 1
ATOM 2564 O O . GLY A 1 326 ? -21.857 3.075 -5.190 1.00 78.56 326 GLY A O 1
ATOM 2565 N N . TYR A 1 327 ? -23.956 2.918 -4.442 1.00 76.31 327 TYR A N 1
ATOM 2566 C CA . TYR A 1 327 ? -24.334 1.750 -5.264 1.00 76.31 327 TYR A CA 1
ATOM 2567 C C . TYR A 1 327 ? -23.864 1.809 -6.734 1.00 76.31 327 TYR A C 1
ATOM 2569 O O . TYR A 1 327 ? -23.283 0.866 -7.252 1.00 76.31 327 TYR A O 1
ATOM 2577 N N . LYS A 1 328 ? -24.056 2.940 -7.425 1.00 77.19 328 LYS A N 1
ATOM 2578 C CA . LYS A 1 328 ? -23.595 3.080 -8.822 1.00 77.19 328 LYS A CA 1
ATOM 2579 C C . LYS A 1 328 ? -22.079 3.154 -8.961 1.00 77.19 328 LYS A C 1
ATOM 2581 O O . LYS A 1 328 ? -21.532 2.758 -9.983 1.00 77.19 328 LYS A O 1
ATOM 2586 N N . GLU A 1 329 ? -21.427 3.742 -7.967 1.00 85.94 329 GLU A N 1
ATOM 2587 C CA . GLU A 1 329 ? -19.975 3.816 -7.924 1.00 85.94 329 GLU A CA 1
ATOM 2588 C C . GLU A 1 329 ? -19.385 2.435 -7.623 1.00 85.94 329 GLU A C 1
ATOM 2590 O O . GLU A 1 329 ? -18.370 2.073 -8.204 1.00 85.94 329 GLU A O 1
ATOM 2595 N N . GLN A 1 330 ? -20.054 1.645 -6.782 1.00 88.94 330 GLN A N 1
ATOM 2596 C CA . GLN A 1 330 ? -19.668 0.284 -6.437 1.00 88.94 330 GLN A CA 1
ATOM 2597 C C . GLN A 1 330 ? -19.530 -0.578 -7.692 1.00 88.94 330 GLN A C 1
ATOM 2599 O O . GLN A 1 330 ? -18.495 -1.214 -7.841 1.00 88.94 330 GLN A O 1
ATOM 2604 N N . ASP A 1 331 ? -20.487 -0.538 -8.625 1.00 88.56 331 ASP A N 1
ATOM 2605 C CA . ASP A 1 331 ? -20.386 -1.279 -9.893 1.00 88.56 331 ASP A CA 1
ATOM 2606 C C . ASP A 1 331 ? -19.133 -0.884 -10.700 1.00 88.56 331 ASP A C 1
ATOM 2608 O O . ASP A 1 331 ? -18.434 -1.744 -11.234 1.00 88.56 331 ASP A O 1
ATOM 2612 N N . ALA A 1 332 ? -18.814 0.414 -10.763 1.00 90.19 332 ALA A N 1
ATOM 2613 C CA . ALA A 1 332 ? -17.633 0.912 -11.471 1.00 90.19 332 ALA A CA 1
ATOM 2614 C C . ALA A 1 332 ? -16.321 0.522 -10.769 1.00 90.19 332 ALA A C 1
ATOM 2616 O O . ALA A 1 332 ? -15.343 0.185 -11.433 1.00 90.19 332 ALA A O 1
ATOM 2617 N N . VAL A 1 333 ? -16.304 0.538 -9.433 1.00 93.81 333 VAL A N 1
ATOM 2618 C CA . VAL A 1 333 ? -15.157 0.098 -8.628 1.00 93.81 333 VAL A CA 1
ATOM 2619 C C . VAL A 1 333 ? -14.961 -1.412 -8.758 1.00 93.81 333 VAL A C 1
ATOM 2621 O O . VAL A 1 333 ? -13.848 -1.840 -9.028 1.00 93.81 333 VAL A O 1
ATOM 2624 N N . VAL A 1 334 ? -16.018 -2.223 -8.645 1.00 94.38 334 VAL A N 1
ATOM 2625 C CA . VAL A 1 334 ? -15.948 -3.679 -8.862 1.00 94.38 334 VAL A CA 1
ATOM 2626 C C . VAL A 1 334 ? -15.421 -3.977 -10.263 1.00 94.38 334 VAL A C 1
ATOM 2628 O O . VAL A 1 334 ? -14.488 -4.762 -10.401 1.00 94.38 334 VAL A O 1
ATOM 2631 N N . HIS A 1 335 ? -15.947 -3.302 -11.289 1.00 92.75 335 HIS A N 1
ATOM 2632 C CA . HIS A 1 335 ? -15.467 -3.472 -12.657 1.00 92.75 335 HIS A CA 1
ATOM 2633 C C . HIS A 1 335 ? -13.972 -3.149 -12.789 1.00 92.75 335 HIS A C 1
ATOM 2635 O O . HIS A 1 335 ? -13.232 -3.945 -13.359 1.00 92.75 335 HIS A O 1
ATOM 2641 N N . TYR A 1 336 ? -13.508 -2.032 -12.221 1.00 94.62 336 TYR A N 1
ATOM 2642 C CA . TYR A 1 336 ? -12.082 -1.689 -12.203 1.00 94.62 336 TYR A CA 1
ATOM 2643 C C . TYR A 1 336 ? -11.240 -2.787 -11.538 1.00 94.62 336 TYR A C 1
ATOM 2645 O O . TYR A 1 336 ? -10.243 -3.231 -12.104 1.00 94.62 336 TYR A O 1
ATOM 2653 N N . LEU A 1 337 ? -11.657 -3.242 -10.352 1.00 95.31 337 LEU A N 1
ATOM 2654 C CA . LEU A 1 337 ? -10.922 -4.226 -9.558 1.00 95.31 337 LEU A CA 1
ATOM 2655 C C . LEU A 1 337 ? -10.832 -5.597 -10.244 1.00 95.31 337 LEU A C 1
ATOM 2657 O O . LEU A 1 337 ? -9.815 -6.266 -10.095 1.00 95.31 337 LEU A O 1
ATOM 2661 N N . GLU A 1 338 ? -11.877 -6.013 -10.967 1.00 90.19 338 GLU A N 1
ATOM 2662 C CA . GLU A 1 338 ? -11.945 -7.314 -11.651 1.00 90.19 338 GLU A CA 1
ATOM 2663 C C . GLU A 1 338 ? -11.277 -7.320 -13.028 1.00 90.19 338 GLU A C 1
ATOM 2665 O O . GLU A 1 338 ? -10.786 -8.361 -13.462 1.00 90.19 338 GLU A O 1
ATOM 2670 N N . GLN A 1 339 ? -11.300 -6.192 -13.745 1.00 89.44 339 GLN A N 1
ATOM 2671 C CA . GLN A 1 339 ? -10.698 -6.094 -15.080 1.00 89.44 339 GLN A CA 1
ATOM 2672 C C . GLN A 1 339 ? -9.195 -5.808 -15.043 1.00 89.44 339 GLN A C 1
ATOM 2674 O O . GLN A 1 339 ? -8.529 -5.934 -16.070 1.00 89.44 339 GLN A O 1
ATOM 2679 N N . ALA A 1 340 ? -8.659 -5.408 -13.889 1.00 88.81 340 ALA A N 1
ATOM 2680 C CA . ALA A 1 340 ? -7.236 -5.154 -13.737 1.00 88.81 340 ALA A CA 1
ATOM 2681 C C . ALA A 1 340 ? -6.403 -6.412 -14.035 1.00 88.81 340 ALA A C 1
ATOM 2683 O O . ALA A 1 340 ? -6.831 -7.521 -13.696 1.00 88.81 340 ALA A O 1
ATOM 2684 N N . PRO A 1 341 ? -5.205 -6.271 -14.628 1.00 82.81 341 PRO A N 1
ATOM 2685 C CA . PRO A 1 341 ? -4.286 -7.386 -14.809 1.00 82.81 341 PRO A CA 1
ATOM 2686 C C . PRO A 1 341 ? -3.988 -8.121 -13.503 1.00 82.81 341 PRO A C 1
ATOM 2688 O O . PRO A 1 341 ? -3.884 -7.525 -12.434 1.00 82.81 341 PRO A O 1
ATOM 2691 N N . LEU A 1 342 ? -3.855 -9.435 -13.606 1.00 79.44 342 LEU A N 1
ATOM 2692 C CA . LEU A 1 342 ? -3.687 -10.353 -12.488 1.00 79.44 342 LEU A CA 1
ATOM 2693 C C . LEU A 1 342 ? -2.210 -10.729 -12.375 1.00 79.44 342 LEU A C 1
ATOM 2695 O O . LEU A 1 342 ? -1.709 -11.361 -13.288 1.00 79.44 342 LEU A O 1
ATOM 2699 N N . VAL A 1 343 ? -1.507 -10.337 -11.315 1.00 74.94 343 VAL A N 1
ATOM 2700 C CA . VAL A 1 343 ? -0.043 -10.531 -11.186 1.00 74.94 343 VAL A CA 1
ATOM 2701 C C . VAL A 1 343 ? 0.352 -11.822 -10.497 1.00 74.94 343 VAL A C 1
ATOM 2703 O O . VAL A 1 343 ? 1.342 -12.441 -10.867 1.00 74.94 343 VAL A O 1
ATOM 2706 N N . LEU A 1 344 ? -0.445 -12.244 -9.523 1.00 70.50 344 LEU A N 1
ATOM 2707 C CA . LEU A 1 344 ? -0.296 -13.529 -8.868 1.00 70.50 344 LEU A CA 1
ATOM 2708 C C . LEU A 1 344 ? -1.660 -14.172 -8.869 1.00 70.50 344 LEU A C 1
ATOM 2710 O O . LEU A 1 344 ? -2.619 -13.600 -8.365 1.00 70.50 344 LEU A O 1
ATOM 2714 N N . TRP A 1 345 ? -1.769 -15.365 -9.424 1.00 62.97 345 TRP A N 1
ATOM 2715 C CA . TRP A 1 345 ? -3.009 -16.110 -9.343 1.00 62.97 345 TRP A CA 1
ATOM 2716 C C . TRP A 1 345 ? -2.751 -17.467 -8.750 1.00 62.97 345 TRP A C 1
ATOM 2718 O O . TRP A 1 345 ? -1.835 -18.152 -9.188 1.00 62.97 345 TRP A O 1
ATOM 2728 N N . SER A 1 346 ? -3.559 -17.829 -7.761 1.00 63.06 346 SER A N 1
ATOM 2729 C CA . SER A 1 346 ? -3.510 -19.135 -7.136 1.00 63.06 346 SER A CA 1
ATOM 2730 C C . SER A 1 346 ? -4.722 -19.940 -7.574 1.00 63.06 346 SER A C 1
ATOM 2732 O O . SER A 1 346 ? -5.855 -19.464 -7.544 1.00 63.06 346 SER A O 1
ATOM 2734 N N . ARG A 1 347 ? -4.493 -21.198 -7.942 1.00 60.47 347 ARG A N 1
ATOM 2735 C CA . ARG A 1 347 ? -5.575 -22.155 -8.177 1.00 60.47 347 ARG A CA 1
ATOM 2736 C C . ARG A 1 347 ? -6.317 -22.437 -6.867 1.00 60.47 347 ARG A C 1
ATOM 2738 O O . ARG A 1 347 ? -5.783 -23.139 -6.019 1.00 60.47 347 ARG A O 1
ATOM 2745 N N . GLY A 1 348 ? -7.558 -21.965 -6.739 1.00 59.34 348 GLY A N 1
ATOM 2746 C CA . GLY A 1 348 ? -8.443 -22.317 -5.623 1.00 59.34 348 GLY A CA 1
ATOM 2747 C C . GLY A 1 348 ? -9.452 -21.228 -5.255 1.00 59.34 348 GLY A C 1
ATOM 2748 O O . GLY A 1 348 ? -9.357 -20.088 -5.709 1.00 59.34 348 GLY A O 1
ATOM 2749 N N . MET A 1 349 ? -10.421 -21.607 -4.425 1.00 70.00 349 MET A N 1
ATOM 2750 C CA . MET A 1 349 ? -11.299 -20.693 -3.695 1.00 70.00 349 MET A CA 1
ATOM 2751 C C . MET A 1 349 ? -11.056 -20.906 -2.200 1.00 70.00 349 MET A C 1
ATOM 2753 O O . MET A 1 349 ? -10.689 -22.007 -1.795 1.00 70.00 349 MET A O 1
ATOM 2757 N N . THR A 1 350 ? -11.279 -19.876 -1.397 1.00 71.94 350 THR A N 1
ATOM 2758 C CA . THR A 1 350 ? -11.291 -19.945 0.070 1.00 71.94 350 THR A CA 1
ATOM 2759 C C . THR A 1 350 ? -12.688 -19.607 0.591 1.00 71.94 350 THR A C 1
ATOM 2761 O O . THR A 1 350 ? -13.552 -19.164 -0.175 1.00 71.94 350 THR A O 1
ATOM 2764 N N . ASN A 1 351 ? -12.936 -19.847 1.873 1.00 75.62 351 ASN A N 1
ATOM 2765 C CA . ASN A 1 351 ? -14.246 -19.630 2.477 1.00 75.62 351 ASN A CA 1
ATOM 2766 C C . ASN A 1 351 ? -14.568 -18.137 2.606 1.00 75.62 351 ASN A C 1
ATOM 2768 O O . ASN A 1 351 ? -13.693 -17.281 2.778 1.00 75.62 351 ASN A O 1
ATOM 2772 N N . ASP A 1 352 ? -15.858 -17.827 2.517 1.00 81.19 352 ASP A N 1
ATOM 2773 C CA . ASP A 1 352 ? -16.368 -16.496 2.805 1.00 81.19 352 ASP A CA 1
ATOM 2774 C C . ASP A 1 352 ? -16.446 -16.288 4.319 1.00 81.19 352 ASP A C 1
ATOM 2776 O O . ASP A 1 352 ? -17.297 -16.846 5.001 1.00 81.19 352 ASP A O 1
ATOM 2780 N N . VAL A 1 353 ? -15.562 -15.440 4.837 1.00 77.56 353 VAL A N 1
ATOM 2781 C CA . VAL A 1 353 ? -15.381 -15.206 6.279 1.00 77.56 353 VAL A CA 1
ATOM 2782 C C . VAL A 1 353 ? -16.503 -14.370 6.904 1.00 77.56 353 VAL A C 1
ATOM 2784 O O . VAL A 1 353 ? -16.535 -14.161 8.117 1.00 77.56 353 VAL A O 1
ATOM 2787 N N . ILE A 1 354 ? -17.389 -13.811 6.076 1.00 81.94 354 ILE A N 1
ATOM 2788 C CA . ILE A 1 354 ? -18.523 -12.995 6.513 1.00 81.94 354 ILE A CA 1
ATOM 2789 C C . ILE A 1 354 ? -19.828 -13.791 6.425 1.00 81.94 354 ILE A C 1
ATOM 2791 O O . ILE A 1 354 ? -20.725 -13.556 7.243 1.00 81.94 354 ILE A O 1
ATOM 2795 N N . ALA A 1 355 ? -19.941 -14.710 5.463 1.00 77.94 355 ALA A N 1
ATOM 2796 C CA . ALA A 1 355 ? -21.087 -15.600 5.332 1.00 77.94 355 ALA A CA 1
ATOM 2797 C C . ALA A 1 355 ? -21.100 -16.685 6.426 1.00 77.94 355 ALA A C 1
ATOM 2799 O O . ALA A 1 355 ? -20.068 -17.123 6.915 1.00 77.94 355 ALA A O 1
ATOM 2800 N N . GLU A 1 356 ? -22.294 -17.158 6.790 1.00 67.88 356 GLU A N 1
ATOM 2801 C CA . GLU A 1 356 ? -22.463 -18.291 7.720 1.00 67.88 356 GLU A CA 1
ATOM 2802 C C . GLU A 1 356 ? -22.253 -19.660 7.037 1.00 67.88 356 GLU A C 1
ATOM 2804 O O . GLU A 1 356 ? -22.409 -20.701 7.670 1.00 67.88 356 GLU A O 1
ATOM 2809 N N . GLN A 1 357 ? -21.971 -19.675 5.729 1.00 67.81 357 GLN A N 1
ATOM 2810 C CA . GLN A 1 357 ? -21.824 -20.890 4.928 1.00 67.81 357 GLN A CA 1
ATOM 2811 C C . GLN A 1 357 ? -20.354 -21.274 4.774 1.00 67.81 357 GLN A C 1
ATOM 2813 O O . GLN A 1 357 ? -19.519 -20.430 4.470 1.00 67.81 357 GLN A O 1
ATOM 2818 N N . ASP A 1 358 ? -20.077 -22.568 4.898 1.00 65.06 358 ASP A N 1
ATOM 2819 C CA . ASP A 1 358 ? -18.727 -23.141 4.888 1.00 65.06 358 ASP A CA 1
ATOM 2820 C C . ASP A 1 358 ? -18.328 -23.693 3.501 1.00 65.06 358 ASP A C 1
ATOM 2822 O O . ASP A 1 358 ? -17.737 -24.764 3.372 1.00 65.06 358 ASP A O 1
ATOM 2826 N N . GLU A 1 359 ? -18.742 -23.004 2.430 1.00 72.06 359 GLU A N 1
ATOM 2827 C CA . GLU A 1 359 ? -18.403 -23.373 1.048 1.00 72.06 359 GLU A CA 1
ATOM 2828 C C . GLU A 1 359 ? -17.323 -22.424 0.487 1.00 72.06 359 GLU A C 1
ATOM 2830 O O . GLU A 1 359 ? -17.499 -21.203 0.558 1.00 72.06 359 GLU A O 1
ATOM 2835 N N . PRO A 1 360 ? -16.231 -22.942 -0.118 1.00 71.31 360 PRO A N 1
ATOM 2836 C CA . PRO A 1 360 ? -15.197 -22.102 -0.719 1.00 71.31 360 PRO A CA 1
ATOM 2837 C C . PRO A 1 360 ? -15.711 -21.326 -1.945 1.00 71.31 360 PRO A C 1
ATOM 2839 O O . PRO A 1 360 ? -15.858 -21.882 -3.036 1.00 71.31 360 PRO A O 1
ATOM 2842 N N . THR A 1 361 ? -15.951 -20.021 -1.792 1.00 80.94 361 THR A N 1
ATOM 2843 C CA . THR A 1 361 ? -16.506 -19.135 -2.839 1.00 80.94 361 THR A CA 1
ATOM 2844 C C . THR A 1 361 ? -15.619 -17.938 -3.188 1.00 80.94 361 THR A C 1
ATOM 2846 O O . THR A 1 361 ? -15.831 -17.298 -4.223 1.00 80.94 361 THR A O 1
ATOM 2849 N N . VAL A 1 362 ? -14.623 -17.619 -2.357 1.00 81.50 362 VAL A N 1
ATOM 2850 C CA . VAL A 1 362 ? -13.791 -16.418 -2.497 1.00 81.50 362 VAL A CA 1
ATOM 2851 C C . VAL A 1 362 ? -12.563 -16.719 -3.365 1.00 81.50 362 VAL A C 1
ATOM 2853 O O . VAL A 1 362 ? -11.784 -17.605 -3.017 1.00 81.50 362 VAL A O 1
ATOM 2856 N N . PRO A 1 363 ? -12.321 -15.977 -4.461 1.00 79.00 363 PRO A N 1
ATOM 2857 C CA . PRO A 1 363 ? -11.201 -16.242 -5.363 1.00 79.00 363 PRO A CA 1
ATOM 2858 C C . PRO A 1 363 ? -9.843 -15.904 -4.748 1.00 79.00 363 PRO A C 1
ATOM 2860 O O . PRO A 1 363 ? -9.652 -14.817 -4.193 1.00 79.00 363 PRO A O 1
ATOM 2863 N N . LEU A 1 364 ? -8.878 -16.810 -4.935 1.00 76.56 364 LEU A N 1
ATOM 2864 C CA . LEU A 1 364 ? -7.475 -16.594 -4.590 1.00 76.56 364 LEU A CA 1
ATOM 2865 C C . LEU A 1 364 ? -6.716 -16.000 -5.786 1.00 76.56 364 LEU A C 1
ATOM 2867 O O . LEU A 1 364 ? -6.654 -16.577 -6.869 1.00 76.56 364 LEU A O 1
ATOM 2871 N N . GLY A 1 365 ? -6.129 -14.822 -5.601 1.00 79.06 365 GLY A N 1
ATOM 2872 C CA . GLY A 1 365 ? -5.392 -14.111 -6.643 1.00 79.06 365 GLY A CA 1
ATOM 2873 C C . GLY A 1 365 ? -5.163 -12.652 -6.280 1.00 79.06 365 GLY A C 1
ATOM 2874 O O . GLY A 1 365 ? -5.750 -12.159 -5.320 1.00 79.06 365 GLY A O 1
ATOM 2875 N N . PHE A 1 366 ? -4.309 -11.974 -7.039 1.00 85.75 366 PHE A N 1
ATOM 2876 C CA . PHE A 1 366 ? -3.903 -10.589 -6.849 1.00 85.75 366 PHE A CA 1
ATOM 2877 C C . PHE A 1 366 ? -3.914 -9.860 -8.179 1.00 85.75 366 PHE A C 1
ATOM 2879 O O . PHE A 1 366 ? -3.283 -10.289 -9.144 1.00 85.75 366 PHE A O 1
ATOM 2886 N N . HIS A 1 367 ? -4.608 -8.735 -8.203 1.00 88.88 367 HIS A N 1
ATOM 2887 C CA . HIS A 1 367 ? -4.667 -7.826 -9.334 1.00 88.88 367 HIS A CA 1
ATOM 2888 C C . HIS A 1 367 ? -3.797 -6.599 -9.088 1.00 88.88 367 HIS A C 1
ATOM 2890 O O . HIS A 1 367 ? -3.506 -6.261 -7.939 1.00 88.88 367 HIS A O 1
ATOM 2896 N N . THR A 1 368 ? -3.414 -5.914 -10.163 1.00 92.31 368 THR A N 1
ATOM 2897 C CA . THR A 1 368 ? -2.695 -4.646 -10.091 1.00 92.31 368 THR A CA 1
ATOM 2898 C C . THR A 1 368 ? -3.075 -3.684 -11.209 1.00 92.31 368 THR A C 1
ATOM 2900 O O . THR A 1 368 ? -3.403 -4.091 -12.321 1.00 92.31 368 THR A O 1
ATOM 2903 N N . ASP A 1 369 ? -2.944 -2.390 -10.929 1.00 90.94 369 ASP A N 1
ATOM 2904 C CA . ASP A 1 369 ? -2.877 -1.314 -11.925 1.00 90.94 369 ASP A CA 1
ATOM 2905 C C . ASP A 1 369 ? -1.455 -0.722 -12.057 1.00 90.94 369 ASP A C 1
ATOM 2907 O O . ASP A 1 369 ? -1.262 0.347 -12.632 1.00 90.94 369 ASP A O 1
ATOM 2911 N N . GLY A 1 370 ? -0.451 -1.400 -11.492 1.00 87.75 370 GLY A N 1
ATOM 2912 C CA . GLY A 1 370 ? 0.942 -0.958 -11.403 1.00 87.75 370 GLY A CA 1
ATOM 2913 C C . GLY A 1 370 ? 1.257 -0.114 -10.162 1.00 87.75 370 GLY A C 1
ATOM 2914 O O . GLY A 1 370 ? 2.392 -0.141 -9.685 1.00 87.75 370 GLY A O 1
ATOM 2915 N N . ARG A 1 371 ? 0.270 0.595 -9.590 1.00 88.12 371 ARG A N 1
ATOM 2916 C CA . ARG A 1 371 ? 0.427 1.394 -8.357 1.00 88.12 371 ARG A CA 1
ATOM 2917 C C . ARG A 1 371 ? -0.032 0.629 -7.121 1.00 88.12 371 ARG A C 1
ATOM 2919 O O . ARG A 1 371 ? 0.603 0.732 -6.071 1.00 88.12 371 ARG A O 1
ATOM 2926 N N . TRP A 1 372 ? -1.135 -0.097 -7.240 1.00 91.50 372 TRP A N 1
ATOM 2927 C CA . TRP A 1 372 ? -1.747 -0.870 -6.167 1.00 91.50 372 TRP A CA 1
ATOM 2928 C C . TRP A 1 372 ? -1.788 -2.348 -6.518 1.00 91.50 372 TRP A C 1
ATOM 2930 O O . TRP A 1 372 ? -1.911 -2.713 -7.684 1.00 91.50 372 TRP A O 1
ATOM 2940 N N . VAL A 1 373 ? -1.717 -3.198 -5.499 1.00 91.19 373 VAL A N 1
ATOM 2941 C CA . VAL A 1 373 ? -1.873 -4.649 -5.600 1.00 91.19 373 VAL A CA 1
ATOM 2942 C C . VAL A 1 373 ? -2.956 -5.071 -4.630 1.00 91.19 373 VAL A C 1
ATOM 2944 O O . VAL A 1 373 ? -2.835 -4.816 -3.435 1.00 91.19 373 VAL A O 1
ATOM 2947 N N . TRP A 1 374 ? -4.017 -5.708 -5.112 1.00 92.00 374 TRP A N 1
ATOM 2948 C CA . TRP A 1 374 ? -5.133 -6.116 -4.262 1.00 92.00 374 TRP A CA 1
ATOM 2949 C C . TRP A 1 374 ? -5.522 -7.574 -4.470 1.00 92.00 374 TRP A C 1
ATOM 2951 O O . TRP A 1 374 ? -5.523 -8.042 -5.610 1.00 92.00 374 TRP A O 1
ATOM 2961 N N . PRO A 1 375 ? -5.920 -8.286 -3.400 1.00 88.75 375 PRO A N 1
ATOM 2962 C CA . PRO A 1 375 ? -6.525 -9.599 -3.538 1.00 88.75 375 PRO A CA 1
ATOM 2963 C C . PRO A 1 375 ? -7.785 -9.552 -4.418 1.00 88.75 375 PRO A C 1
ATOM 2965 O O . PRO A 1 375 ? -8.604 -8.641 -4.277 1.00 88.75 375 PRO A O 1
ATOM 2968 N N . SER A 1 376 ? -8.024 -10.575 -5.243 1.00 86.56 376 SER A N 1
ATOM 2969 C CA . SER A 1 376 ? -9.287 -10.764 -5.980 1.00 86.56 376 SER A CA 1
ATOM 2970 C C . SER A 1 376 ? -10.501 -10.782 -5.037 1.00 86.56 376 SER A C 1
ATOM 2972 O O . SER A 1 376 ? -11.590 -10.334 -5.402 1.00 86.56 376 SER A O 1
ATOM 2974 N N . ALA A 1 377 ? -10.296 -11.208 -3.785 1.00 87.06 377 ALA A N 1
ATOM 2975 C CA . ALA A 1 377 ? -11.279 -11.139 -2.710 1.00 87.06 377 ALA A CA 1
ATOM 2976 C C . ALA A 1 377 ? -11.844 -9.722 -2.487 1.00 87.06 377 ALA A C 1
ATOM 2978 O O . ALA A 1 377 ? -13.022 -9.584 -2.171 1.00 87.06 377 ALA A O 1
ATOM 2979 N N . VAL A 1 378 ? -11.066 -8.654 -2.703 1.00 92.50 378 VAL A N 1
ATOM 2980 C CA . VAL A 1 378 ? -11.534 -7.269 -2.501 1.00 92.50 378 VAL A CA 1
ATOM 2981 C C . VAL A 1 378 ? -12.755 -6.961 -3.377 1.00 92.50 378 VAL A C 1
ATOM 2983 O O . VAL A 1 378 ? -13.734 -6.389 -2.896 1.00 92.50 378 VAL A O 1
ATOM 2986 N N . ALA A 1 379 ? -12.743 -7.388 -4.644 1.00 92.31 379 ALA A N 1
ATOM 2987 C CA . ALA A 1 379 ? -13.887 -7.220 -5.539 1.00 92.31 379 ALA A CA 1
ATOM 2988 C C . ALA A 1 379 ? -15.087 -8.082 -5.114 1.00 92.31 379 ALA A C 1
ATOM 2990 O O . ALA A 1 379 ? -16.232 -7.636 -5.204 1.00 92.31 379 ALA A O 1
ATOM 2991 N N . TYR A 1 380 ? -14.833 -9.304 -4.632 1.00 90.19 380 TYR A N 1
ATOM 2992 C CA . TYR A 1 380 ? -15.865 -10.200 -4.104 1.00 90.19 380 TYR A CA 1
ATOM 2993 C C . TYR A 1 380 ? -16.581 -9.585 -2.891 1.00 90.19 380 TYR A C 1
ATOM 2995 O O . TYR A 1 380 ? -17.796 -9.406 -2.935 1.00 90.19 380 TYR A O 1
ATOM 3003 N N . TYR A 1 381 ? -15.844 -9.174 -1.852 1.00 90.75 381 TYR A N 1
ATOM 3004 C CA . TYR A 1 381 ? -16.428 -8.623 -0.621 1.00 90.75 381 TYR A CA 1
ATOM 3005 C C . TYR A 1 381 ? -17.119 -7.275 -0.843 1.00 90.75 381 TYR A C 1
ATOM 3007 O O . TYR A 1 381 ? -18.136 -6.992 -0.202 1.00 90.75 381 TYR A O 1
ATOM 3015 N N . LEU A 1 382 ? -16.631 -6.460 -1.783 1.00 92.19 382 LEU A N 1
ATOM 3016 C CA . LEU A 1 382 ? -17.351 -5.262 -2.199 1.00 92.19 382 LEU A CA 1
ATOM 3017 C C . LEU A 1 382 ? -18.693 -5.624 -2.838 1.00 92.19 382 LEU A C 1
ATOM 3019 O O . LEU A 1 382 ? -19.707 -5.028 -2.489 1.00 92.19 382 LEU A O 1
ATOM 3023 N N . ARG A 1 383 ? -18.729 -6.587 -3.761 1.00 90.50 383 ARG A N 1
ATOM 3024 C CA . ARG A 1 383 ? -19.948 -6.973 -4.488 1.00 90.50 383 ARG A CA 1
ATOM 3025 C C . ARG A 1 383 ? -20.985 -7.644 -3.581 1.00 90.50 383 ARG A C 1
ATOM 3027 O O . ARG A 1 383 ? -22.148 -7.236 -3.582 1.00 90.50 383 ARG A O 1
ATOM 3034 N N . GLU A 1 384 ? -20.553 -8.637 -2.810 1.00 88.44 384 GLU A N 1
ATOM 3035 C CA . GLU A 1 384 ? -21.430 -9.493 -2.006 1.00 88.44 384 GLU A CA 1
ATOM 3036 C C . GLU A 1 384 ? -21.850 -8.787 -0.709 1.00 88.44 384 GLU A C 1
ATOM 3038 O O . GLU A 1 384 ? -23.035 -8.550 -0.458 1.00 88.44 384 GLU A O 1
ATOM 3043 N N . HIS A 1 385 ? -20.864 -8.314 0.057 1.00 87.12 385 HIS A N 1
ATOM 3044 C CA . HIS A 1 385 ? -21.065 -7.787 1.411 1.00 87.12 385 HIS A CA 1
ATOM 3045 C C . HIS A 1 385 ? -21.109 -6.258 1.490 1.00 87.12 385 HIS A C 1
ATOM 3047 O O . HIS A 1 385 ? -21.419 -5.698 2.541 1.00 87.12 385 HIS A O 1
ATOM 3053 N N . GLY A 1 386 ? -20.822 -5.548 0.393 1.00 87.31 386 GLY A N 1
ATOM 3054 C CA . GLY A 1 386 ? -20.750 -4.083 0.395 1.00 87.31 386 GLY A CA 1
ATOM 3055 C C . GLY A 1 386 ? -19.560 -3.536 1.189 1.00 87.31 386 GLY A C 1
ATOM 3056 O O . GLY A 1 386 ? -19.610 -2.388 1.634 1.00 87.31 386 GLY A O 1
ATOM 3057 N N . ILE A 1 387 ? -18.518 -4.349 1.397 1.00 90.12 387 ILE A N 1
ATOM 3058 C CA . ILE A 1 387 ? -17.312 -3.967 2.140 1.00 90.12 387 ILE A CA 1
ATOM 3059 C C . ILE A 1 387 ? -16.371 -3.219 1.188 1.00 90.12 387 ILE A C 1
ATOM 3061 O O . ILE A 1 387 ? -15.855 -3.816 0.243 1.00 90.12 387 ILE A O 1
ATOM 3065 N N . PRO A 1 388 ? -16.144 -1.912 1.388 1.00 91.38 388 PRO A N 1
ATOM 3066 C CA . PRO A 1 388 ? -15.321 -1.117 0.489 1.00 91.38 388 PRO A CA 1
ATOM 3067 C C . PRO A 1 388 ? -13.825 -1.471 0.607 1.00 91.38 388 PRO A C 1
ATOM 3069 O O . PRO A 1 388 ? -13.350 -1.822 1.696 1.00 91.38 388 PRO A O 1
ATOM 3072 N N . PRO A 1 389 ? -13.050 -1.330 -0.486 1.00 94.00 389 PRO A N 1
ATOM 3073 C CA . PRO A 1 389 ? -11.591 -1.324 -0.425 1.00 94.00 389 PRO A CA 1
ATOM 3074 C C . PRO A 1 389 ? -11.073 -0.179 0.454 1.00 94.00 389 PRO A C 1
ATOM 3076 O O . PRO A 1 389 ? -11.828 0.733 0.807 1.00 94.00 389 PRO A O 1
ATOM 3079 N N . VAL A 1 390 ? -9.775 -0.199 0.775 1.00 92.00 390 VAL A N 1
ATOM 3080 C CA . VAL A 1 390 ? -9.116 0.925 1.464 1.00 92.00 390 VAL A CA 1
ATOM 3081 C C . VAL A 1 390 ? -9.381 2.244 0.729 1.00 92.00 390 VAL A C 1
ATOM 3083 O O . VAL A 1 390 ? -9.458 2.289 -0.504 1.00 92.00 390 VAL A O 1
ATOM 3086 N N . LEU A 1 391 ? -9.572 3.321 1.491 1.00 91.25 391 LEU A N 1
ATOM 3087 C CA . LEU A 1 391 ? -10.040 4.603 0.962 1.00 91.25 391 LEU A CA 1
ATOM 3088 C C . LEU A 1 391 ? -9.073 5.183 -0.076 1.00 91.25 391 LEU A C 1
ATOM 3090 O O . LEU A 1 391 ? -9.503 5.773 -1.064 1.00 91.25 391 LEU A O 1
ATOM 3094 N N . GLU A 1 392 ? -7.779 4.981 0.132 1.00 89.00 392 GLU A N 1
ATOM 3095 C CA . GLU A 1 392 ? -6.699 5.412 -0.744 1.00 89.00 392 GLU A CA 1
ATOM 3096 C C . GLU A 1 392 ? -6.817 4.773 -2.134 1.00 89.00 392 GLU A C 1
ATOM 3098 O O . GLU A 1 392 ? -6.647 5.462 -3.141 1.00 89.00 392 GLU A O 1
ATOM 3103 N N . LEU A 1 393 ? -7.203 3.491 -2.208 1.00 92.62 393 LEU A N 1
ATOM 3104 C CA . LEU A 1 393 ? -7.465 2.807 -3.475 1.00 92.62 393 LEU A CA 1
ATOM 3105 C C . LEU A 1 393 ? -8.730 3.354 -4.141 1.00 92.62 393 LEU A C 1
ATOM 3107 O O . LEU A 1 393 ? -8.732 3.619 -5.340 1.00 92.62 393 LEU A O 1
ATOM 3111 N N . VAL A 1 394 ? -9.810 3.566 -3.386 1.00 92.50 394 VAL A N 1
ATOM 3112 C CA . VAL A 1 394 ? -11.046 4.133 -3.952 1.00 92.50 394 VAL A CA 1
ATOM 3113 C C . VAL A 1 394 ? -10.793 5.541 -4.505 1.00 92.50 394 VAL A C 1
ATOM 3115 O O . VAL A 1 394 ? -11.234 5.867 -5.608 1.00 92.50 394 VAL A O 1
ATOM 3118 N N . ASP A 1 395 ? -10.046 6.375 -3.782 1.00 89.31 395 ASP A N 1
ATOM 3119 C CA . ASP A 1 395 ? -9.628 7.698 -4.249 1.00 89.31 395 ASP A CA 1
ATOM 3120 C C . ASP A 1 395 ? -8.696 7.616 -5.470 1.00 89.31 395 ASP A C 1
ATOM 3122 O O . ASP A 1 395 ? -8.827 8.422 -6.393 1.00 89.31 395 ASP A O 1
ATOM 3126 N N . HIS A 1 396 ? -7.807 6.622 -5.537 1.00 89.38 396 HIS A N 1
ATOM 3127 C CA . HIS A 1 396 ? -6.992 6.350 -6.724 1.00 89.38 396 HIS A CA 1
ATOM 3128 C C . HIS A 1 396 ? -7.857 6.027 -7.953 1.00 89.38 396 HIS A C 1
ATOM 3130 O O . HIS A 1 396 ? -7.725 6.668 -8.999 1.00 89.38 396 HIS A O 1
ATOM 3136 N N . ILE A 1 397 ? -8.812 5.105 -7.809 1.00 91.00 397 ILE A N 1
ATOM 3137 C CA . ILE A 1 397 ? -9.747 4.714 -8.872 1.00 91.00 397 ILE A CA 1
ATOM 3138 C C . ILE A 1 397 ? -10.564 5.926 -9.347 1.00 91.00 397 ILE A C 1
ATOM 3140 O O . ILE A 1 397 ? -10.713 6.150 -10.551 1.00 91.00 397 ILE A O 1
ATOM 3144 N N . ARG A 1 398 ? -11.043 6.766 -8.418 1.00 87.81 398 ARG A N 1
ATOM 3145 C CA . ARG A 1 398 ? -11.750 8.023 -8.734 1.00 87.81 398 ARG A CA 1
ATOM 3146 C C . ARG A 1 398 ? -10.879 8.984 -9.542 1.00 87.81 398 ARG A C 1
ATOM 3148 O O . ARG A 1 398 ? -11.347 9.550 -10.532 1.00 87.81 398 ARG A O 1
ATOM 3155 N N . GLN A 1 399 ? -9.617 9.168 -9.152 1.00 83.62 399 GLN A N 1
ATOM 3156 C CA . GLN A 1 399 ? -8.669 10.032 -9.868 1.00 83.62 399 GLN A CA 1
ATOM 3157 C C . GLN A 1 399 ? -8.401 9.550 -11.299 1.00 83.62 399 GLN A C 1
ATOM 3159 O O . GLN A 1 399 ? -8.260 10.384 -12.199 1.00 83.62 399 GLN A O 1
ATOM 3164 N N . ASN A 1 400 ? -8.408 8.232 -11.513 1.00 85.00 400 ASN A N 1
ATOM 3165 C CA . ASN A 1 400 ? -8.297 7.596 -12.828 1.00 85.00 400 ASN A CA 1
ATOM 3166 C C . ASN A 1 400 ? -9.647 7.462 -13.553 1.00 85.00 400 ASN A C 1
ATOM 3168 O O . ASN A 1 400 ? -9.728 6.840 -14.606 1.00 85.00 400 ASN A O 1
ATOM 3172 N N . ARG A 1 401 ? -10.724 8.058 -13.020 1.00 86.88 401 ARG A N 1
ATOM 3173 C CA . ARG A 1 401 ? -12.077 8.022 -13.602 1.00 86.88 401 ARG A CA 1
ATOM 3174 C C . ARG A 1 401 ? -12.595 6.602 -13.845 1.00 86.88 401 ARG A C 1
ATOM 3176 O O . ARG A 1 401 ? -13.313 6.378 -14.817 1.00 86.88 401 ARG A O 1
ATOM 3183 N N . TYR A 1 402 ? -12.266 5.672 -12.950 1.00 90.12 402 TYR A N 1
ATOM 3184 C CA . TYR A 1 402 ? -12.651 4.259 -13.042 1.00 90.12 402 TYR A CA 1
ATOM 3185 C C . TYR A 1 402 ? -12.129 3.564 -14.310 1.00 90.12 402 TYR A C 1
ATOM 3187 O O . TYR A 1 402 ? -12.707 2.574 -14.752 1.00 90.12 402 TYR A O 1
ATOM 3195 N N . GLN A 1 403 ? -11.051 4.080 -14.908 1.00 89.50 403 GLN A N 1
ATOM 3196 C CA . GLN A 1 403 ? -10.394 3.492 -16.072 1.00 89.50 403 GLN A CA 1
ATOM 3197 C C . GLN A 1 403 ? -9.025 2.962 -15.679 1.00 89.50 403 GLN A C 1
ATOM 3199 O O . GLN A 1 403 ? -8.242 3.671 -15.043 1.00 89.50 403 GLN A O 1
ATOM 3204 N N . LEU A 1 404 ? -8.752 1.719 -16.065 1.00 88.00 404 LEU A N 1
ATOM 3205 C CA . LEU A 1 404 ? -7.429 1.129 -15.916 1.00 88.00 404 LEU A CA 1
ATOM 3206 C C . LEU A 1 404 ? -6.418 1.860 -16.809 1.00 88.00 404 LEU A C 1
ATOM 3208 O O . LEU A 1 404 ? -6.812 2.406 -17.844 1.00 88.00 404 LEU A O 1
ATOM 3212 N N . PRO A 1 405 ? -5.129 1.870 -16.432 1.00 87.06 405 PRO A N 1
ATOM 3213 C CA . PRO A 1 405 ? -4.073 2.320 -17.327 1.00 87.06 405 PRO A CA 1
ATOM 3214 C C . PRO A 1 405 ? -4.101 1.534 -18.642 1.00 87.06 405 PRO A C 1
ATOM 3216 O O . PRO A 1 405 ? -4.283 0.317 -18.629 1.00 87.06 405 PRO A O 1
ATOM 3219 N N . ASP A 1 406 ? -3.880 2.222 -19.764 1.00 84.19 406 ASP A N 1
ATOM 3220 C CA . ASP A 1 406 ? -3.814 1.584 -21.088 1.00 84.19 406 ASP A CA 1
ATOM 3221 C C . ASP A 1 406 ? -2.641 0.590 -21.191 1.00 84.19 406 ASP A C 1
ATOM 3223 O O . ASP A 1 406 ? -2.716 -0.405 -21.909 1.00 84.19 406 ASP A O 1
ATOM 3227 N N . GLU A 1 407 ? -1.558 0.858 -20.457 1.00 84.19 407 GLU A N 1
ATOM 3228 C CA . GLU A 1 407 ? -0.372 0.013 -20.354 1.00 84.19 407 GLU A CA 1
ATOM 3229 C C . GLU A 1 407 ? 0.180 0.086 -18.923 1.00 84.19 407 GLU A C 1
ATOM 3231 O O . GLU A 1 407 ? 0.212 1.156 -18.305 1.00 84.19 407 GLU A O 1
ATOM 3236 N N . ILE A 1 408 ? 0.626 -1.061 -18.406 1.00 87.31 408 ILE A N 1
ATOM 3237 C CA . ILE A 1 408 ? 1.317 -1.178 -17.120 1.00 87.31 408 ILE A CA 1
ATOM 3238 C C . ILE A 1 408 ? 2.769 -1.571 -17.409 1.00 87.31 408 ILE A C 1
ATOM 3240 O O . ILE A 1 408 ? 2.984 -2.584 -18.080 1.00 87.31 408 ILE A O 1
ATOM 3244 N N . PRO A 1 409 ? 3.771 -0.823 -16.912 1.00 88.69 409 PRO A N 1
ATOM 3245 C CA . PRO A 1 409 ? 5.164 -1.168 -17.148 1.00 88.69 409 PRO A CA 1
ATOM 3246 C C . PRO A 1 409 ? 5.548 -2.524 -16.575 1.00 88.69 409 PRO A C 1
ATOM 3248 O O . PRO A 1 409 ? 5.101 -2.907 -15.492 1.00 88.69 409 PRO A O 1
ATOM 3251 N N . ARG A 1 410 ? 6.462 -3.215 -17.259 1.00 86.31 410 ARG A N 1
ATOM 3252 C CA . ARG A 1 410 ? 6.942 -4.535 -16.844 1.00 86.31 410 ARG A CA 1
ATOM 3253 C C . ARG A 1 410 ? 7.604 -4.497 -15.468 1.00 86.31 410 ARG A C 1
ATOM 3255 O O . ARG A 1 410 ? 7.347 -5.376 -14.657 1.00 86.31 410 ARG A O 1
ATOM 3262 N N . ILE A 1 411 ? 8.354 -3.432 -15.168 1.00 88.31 411 ILE A N 1
ATOM 3263 C CA . ILE A 1 411 ? 8.946 -3.199 -13.839 1.00 88.31 411 ILE A CA 1
ATOM 3264 C C . ILE A 1 411 ? 7.856 -3.154 -12.758 1.00 88.31 411 ILE A C 1
ATOM 3266 O O . ILE A 1 411 ? 8.005 -3.760 -11.699 1.00 88.31 411 ILE A O 1
ATOM 3270 N N . ALA A 1 412 ? 6.745 -2.460 -13.022 1.00 87.62 412 ALA A N 1
ATOM 3271 C CA . ALA A 1 412 ? 5.642 -2.350 -12.072 1.00 87.62 412 ALA A CA 1
ATOM 3272 C C . ALA A 1 412 ? 4.915 -3.692 -11.879 1.00 87.62 412 ALA A C 1
ATOM 3274 O O . ALA A 1 412 ? 4.551 -4.019 -10.752 1.00 87.62 412 ALA A O 1
ATOM 3275 N N . LEU A 1 413 ? 4.755 -4.493 -12.941 1.00 85.56 413 LEU A N 1
ATOM 3276 C CA . LEU A 1 413 ? 4.200 -5.851 -12.853 1.00 85.56 413 LEU A CA 1
ATOM 3277 C C . LEU A 1 413 ? 5.088 -6.780 -12.017 1.00 85.56 413 LEU A C 1
ATOM 3279 O O . LEU A 1 413 ? 4.583 -7.468 -11.132 1.00 85.56 413 LEU A O 1
ATOM 3283 N N . SER A 1 414 ? 6.400 -6.770 -12.253 1.00 84.25 414 SER A N 1
ATOM 3284 C CA . SER A 1 414 ? 7.342 -7.591 -11.489 1.00 84.25 414 SER A CA 1
ATOM 3285 C C . SER A 1 414 ? 7.396 -7.167 -10.015 1.00 84.25 414 SER A C 1
ATOM 3287 O O . SER A 1 414 ? 7.366 -8.014 -9.122 1.00 84.25 414 SER A O 1
ATOM 3289 N N . ARG A 1 415 ? 7.363 -5.855 -9.732 1.00 87.25 415 ARG A N 1
ATOM 3290 C CA . ARG A 1 415 ? 7.247 -5.348 -8.356 1.00 87.25 415 ARG A CA 1
ATOM 3291 C C . ARG A 1 415 ? 5.935 -5.767 -7.699 1.00 87.25 415 ARG A C 1
ATOM 3293 O O . ARG A 1 415 ? 5.927 -6.137 -6.528 1.00 87.25 415 ARG A O 1
ATOM 3300 N N . ALA A 1 416 ? 4.831 -5.720 -8.439 1.00 86.94 416 ALA A N 1
ATOM 3301 C CA . ALA A 1 416 ? 3.524 -6.139 -7.955 1.00 86.94 416 ALA A CA 1
ATOM 3302 C C . ALA A 1 416 ? 3.464 -7.638 -7.616 1.00 86.94 416 ALA A C 1
ATOM 3304 O O . ALA A 1 416 ? 2.858 -7.998 -6.607 1.00 86.94 416 ALA A O 1
ATOM 3305 N N . ASP A 1 417 ? 4.128 -8.494 -8.396 1.00 83.56 417 ASP A N 1
ATOM 3306 C CA . ASP A 1 417 ? 4.292 -9.923 -8.093 1.00 83.56 417 ASP A CA 1
ATOM 3307 C C . ASP A 1 417 ? 5.067 -10.144 -6.781 1.00 83.56 417 ASP A C 1
ATOM 3309 O O . ASP A 1 417 ? 4.595 -10.873 -5.906 1.00 83.56 417 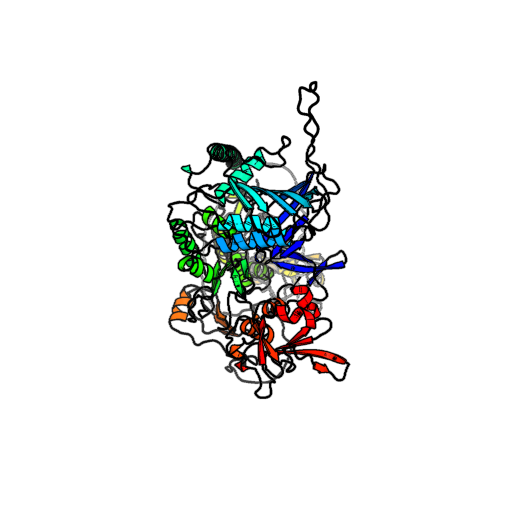ASP A O 1
ATOM 3313 N N . ALA A 1 418 ? 6.191 -9.446 -6.579 1.00 82.38 418 ALA A N 1
ATOM 3314 C CA . ALA A 1 418 ? 6.946 -9.521 -5.324 1.00 82.38 418 ALA A CA 1
ATOM 3315 C C . ALA A 1 418 ? 6.108 -9.073 -4.110 1.00 82.38 418 ALA A C 1
ATOM 3317 O O . ALA A 1 418 ? 6.067 -9.757 -3.084 1.00 82.38 418 ALA A O 1
ATOM 3318 N N . VAL A 1 419 ? 5.361 -7.971 -4.252 1.00 83.06 419 VAL A N 1
ATOM 3319 C CA . VAL A 1 419 ? 4.440 -7.477 -3.216 1.00 83.06 419 VAL A CA 1
ATOM 3320 C C . VAL A 1 419 ? 3.342 -8.502 -2.905 1.00 83.06 419 VAL A C 1
ATOM 3322 O O . VAL A 1 419 ? 3.051 -8.730 -1.732 1.00 83.06 419 VAL A O 1
ATOM 3325 N N . ALA A 1 420 ? 2.756 -9.153 -3.916 1.00 82.94 420 ALA A N 1
ATOM 3326 C CA . ALA A 1 420 ? 1.722 -10.175 -3.726 1.00 82.94 420 ALA A CA 1
ATOM 3327 C C . ALA A 1 420 ? 2.233 -11.415 -2.964 1.00 82.94 420 ALA A C 1
ATOM 3329 O O . ALA A 1 420 ? 1.496 -11.987 -2.156 1.00 82.94 420 ALA A O 1
ATOM 3330 N N . LYS A 1 421 ? 3.500 -11.792 -3.187 1.00 77.94 421 LYS A N 1
ATOM 3331 C CA . LYS A 1 421 ? 4.198 -12.894 -2.496 1.00 77.94 421 LYS A CA 1
ATOM 3332 C C . LYS A 1 421 ? 4.742 -12.519 -1.118 1.00 77.94 421 LYS A C 1
ATOM 3334 O O . LYS A 1 421 ? 5.242 -13.382 -0.398 1.00 77.94 421 LYS A O 1
ATOM 3339 N N . GLY A 1 422 ? 4.679 -11.238 -0.751 1.00 74.56 422 GLY A N 1
ATOM 3340 C CA . GLY A 1 422 ? 5.250 -10.729 0.494 1.00 74.56 422 GLY A CA 1
ATOM 3341 C C . GLY A 1 422 ? 6.778 -10.821 0.553 1.00 74.56 422 GLY A C 1
ATOM 3342 O O . GLY A 1 422 ? 7.325 -10.915 1.650 1.00 74.56 422 GLY A O 1
ATOM 3343 N N . ILE A 1 423 ? 7.459 -10.805 -0.598 1.00 75.56 423 ILE A N 1
ATOM 3344 C CA . ILE A 1 423 ? 8.926 -10.839 -0.689 1.00 75.56 423 ILE A CA 1
ATOM 3345 C C . ILE A 1 423 ? 9.482 -9.454 -1.064 1.00 75.56 423 ILE A C 1
ATOM 3347 O O . ILE A 1 423 ? 8.799 -8.681 -1.743 1.00 75.56 423 ILE A O 1
ATOM 3351 N N . PRO A 1 424 ? 10.713 -9.104 -0.642 1.00 74.31 424 PRO A N 1
ATOM 3352 C CA . PRO A 1 424 ? 11.353 -7.861 -1.063 1.00 74.31 424 PRO A CA 1
ATOM 3353 C C . PRO A 1 424 ? 11.533 -7.799 -2.586 1.00 74.31 424 PRO A C 1
ATOM 3355 O O . PRO A 1 424 ? 11.916 -8.784 -3.213 1.00 74.31 424 PRO A O 1
ATOM 3358 N N . TRP A 1 425 ? 11.278 -6.630 -3.175 1.00 81.75 425 TRP A N 1
ATOM 3359 C CA . TRP A 1 425 ? 11.537 -6.382 -4.594 1.00 81.75 425 TRP A CA 1
ATOM 3360 C C . TRP A 1 425 ? 13.037 -6.188 -4.853 1.00 81.75 425 TRP A C 1
ATOM 3362 O O . TRP A 1 425 ? 13.686 -5.422 -4.139 1.00 81.75 425 TRP A O 1
ATOM 3372 N N . ASP A 1 426 ? 13.560 -6.846 -5.891 1.00 81.44 426 ASP A N 1
ATOM 3373 C CA . ASP A 1 426 ? 14.965 -6.767 -6.295 1.00 81.44 426 ASP A CA 1
ATOM 3374 C C . ASP A 1 426 ? 15.145 -5.908 -7.553 1.00 81.44 426 ASP A C 1
ATOM 3376 O O . ASP A 1 426 ? 14.796 -6.293 -8.673 1.00 81.44 426 ASP A O 1
ATOM 3380 N N . GLU A 1 427 ? 15.739 -4.737 -7.349 1.00 83.81 427 GLU A N 1
ATOM 3381 C CA . GLU A 1 427 ? 16.022 -3.760 -8.395 1.00 83.81 427 GLU A CA 1
ATOM 3382 C C . GLU A 1 427 ? 17.083 -4.245 -9.398 1.00 83.81 427 GLU A C 1
ATOM 3384 O O . GLU A 1 427 ? 17.043 -3.847 -10.560 1.00 83.81 427 GLU A O 1
ATOM 3389 N N . SER A 1 428 ? 17.993 -5.141 -8.992 1.00 85.38 428 SER A N 1
ATOM 3390 C CA . SER A 1 428 ? 19.105 -5.592 -9.843 1.00 85.38 428 SER A CA 1
ATOM 3391 C C . SER A 1 428 ? 18.638 -6.366 -11.081 1.00 85.38 428 SER A C 1
ATOM 3393 O O . SER A 1 428 ? 19.277 -6.317 -12.134 1.00 85.38 428 SER A O 1
ATOM 3395 N N . SER A 1 429 ? 17.468 -7.006 -10.989 1.00 82.69 429 SER A N 1
ATOM 3396 C CA . SER A 1 429 ? 16.810 -7.665 -12.120 1.00 82.69 429 SER A CA 1
ATOM 3397 C C . SER A 1 429 ? 16.500 -6.695 -13.268 1.00 82.69 429 SER A C 1
ATOM 3399 O O . SER A 1 429 ? 16.644 -7.049 -14.438 1.00 82.69 429 SER A O 1
ATOM 3401 N N . VAL A 1 430 ? 16.145 -5.445 -12.951 1.00 88.06 430 VAL A N 1
ATOM 3402 C CA . VAL A 1 430 ? 15.840 -4.396 -13.935 1.00 88.06 430 VAL A CA 1
ATOM 3403 C C . VAL A 1 430 ? 17.102 -3.957 -14.670 1.00 88.06 430 VAL A C 1
ATOM 3405 O O . VAL A 1 430 ? 17.071 -3.759 -15.886 1.00 88.06 430 VAL A O 1
ATOM 3408 N N . ASP A 1 431 ? 18.210 -3.815 -13.942 1.00 88.56 431 ASP A N 1
ATOM 3409 C CA . ASP A 1 431 ? 19.498 -3.427 -14.517 1.00 88.56 431 ASP A CA 1
ATOM 3410 C C . ASP A 1 431 ? 20.021 -4.510 -15.471 1.00 88.56 431 ASP A C 1
ATOM 3412 O O . ASP A 1 431 ? 20.516 -4.194 -16.556 1.00 88.56 431 ASP A O 1
ATOM 3416 N N . GLN A 1 432 ? 19.835 -5.786 -15.115 1.00 86.62 432 GLN A N 1
ATOM 3417 C CA . GLN A 1 432 ? 20.182 -6.909 -15.984 1.00 86.62 432 GLN A CA 1
ATOM 3418 C C . GLN A 1 432 ? 19.299 -6.952 -17.241 1.00 86.62 432 GLN A C 1
ATOM 3420 O O . GLN A 1 432 ? 19.830 -7.036 -18.348 1.00 86.62 432 GLN A O 1
ATOM 3425 N N . GLU A 1 433 ? 17.972 -6.818 -17.103 1.00 87.38 433 GLU A N 1
ATOM 3426 C CA . GLU A 1 433 ? 17.062 -6.756 -18.260 1.00 87.38 433 GLU A CA 1
ATOM 3427 C C . GLU A 1 433 ? 17.409 -5.590 -19.198 1.00 87.38 433 GLU A C 1
ATOM 3429 O O . GLU A 1 433 ? 17.343 -5.726 -20.425 1.00 87.38 433 GLU A O 1
ATOM 3434 N N . PHE A 1 434 ? 17.806 -4.443 -18.639 1.00 91.75 434 PHE A N 1
ATOM 3435 C CA . PHE A 1 434 ? 18.269 -3.306 -19.423 1.00 91.75 434 PHE A CA 1
ATOM 3436 C C . PHE A 1 434 ? 19.552 -3.631 -20.189 1.00 91.75 434 PHE A C 1
ATOM 3438 O O . PHE A 1 434 ? 19.609 -3.395 -21.397 1.00 91.75 434 PHE A O 1
ATOM 3445 N N . ALA A 1 435 ? 20.561 -4.190 -19.514 1.00 89.44 435 ALA A N 1
ATOM 3446 C CA . ALA A 1 435 ? 21.823 -4.580 -20.136 1.00 89.44 435 ALA A CA 1
ATOM 3447 C C . ALA A 1 435 ? 21.601 -5.573 -21.289 1.00 89.44 435 ALA A C 1
ATOM 3449 O O . ALA A 1 435 ? 22.110 -5.362 -22.394 1.00 89.44 435 ALA A O 1
ATOM 3450 N N . ASP A 1 436 ? 20.765 -6.589 -21.072 1.00 88.25 436 ASP A N 1
ATOM 3451 C CA . ASP A 1 436 ? 20.442 -7.603 -22.076 1.00 88.25 436 ASP A CA 1
ATOM 3452 C C . ASP A 1 436 ? 19.746 -6.996 -23.302 1.00 88.25 436 ASP A C 1
ATOM 3454 O O . ASP A 1 436 ? 20.069 -7.335 -24.445 1.00 88.25 436 ASP A O 1
ATOM 3458 N N . ALA A 1 437 ? 18.826 -6.051 -23.085 1.00 92.69 437 ALA A N 1
ATOM 3459 C CA . ALA A 1 437 ? 18.119 -5.358 -24.157 1.00 92.69 437 ALA A CA 1
ATOM 3460 C C . ALA A 1 437 ? 19.015 -4.405 -24.967 1.00 92.69 437 ALA A C 1
ATOM 3462 O O . ALA A 1 437 ? 18.676 -4.081 -26.109 1.00 92.69 437 ALA A O 1
ATOM 3463 N N . MET A 1 438 ? 20.152 -3.960 -24.418 1.00 94.06 438 MET A N 1
ATOM 3464 C CA . MET A 1 438 ? 21.101 -3.108 -25.142 1.00 94.06 438 MET A CA 1
ATOM 3465 C C . MET A 1 438 ? 21.990 -3.887 -26.114 1.00 94.06 438 MET A C 1
ATOM 3467 O O . MET A 1 438 ? 22.452 -3.294 -27.085 1.00 94.06 438 MET A O 1
ATOM 3471 N N . ASN A 1 439 ? 22.179 -5.198 -25.936 1.00 89.12 439 ASN A N 1
ATOM 3472 C CA . ASN A 1 439 ? 22.973 -6.029 -26.854 1.00 89.12 439 ASN A CA 1
ATOM 3473 C C . ASN A 1 439 ? 22.602 -5.826 -28.346 1.00 89.12 439 ASN A C 1
ATOM 3475 O O . ASN A 1 439 ? 23.468 -5.416 -29.124 1.00 89.12 439 ASN A O 1
ATOM 3479 N N . PRO A 1 440 ? 21.329 -5.972 -28.776 1.00 90.88 440 PRO A N 1
ATOM 3480 C CA . PRO A 1 440 ? 20.948 -5.720 -30.173 1.00 90.88 440 PRO A CA 1
ATOM 3481 C C . PRO A 1 440 ? 21.058 -4.242 -30.597 1.00 90.88 440 PRO A C 1
ATOM 3483 O O . PRO A 1 440 ? 21.175 -3.937 -31.792 1.00 90.88 440 PRO A O 1
ATOM 3486 N N . VAL A 1 441 ? 21.016 -3.302 -29.645 1.00 93.94 441 VAL A N 1
ATOM 3487 C CA . VAL A 1 441 ? 21.231 -1.871 -29.910 1.00 93.94 441 VAL A CA 1
ATOM 3488 C C . VAL A 1 441 ? 22.701 -1.624 -30.236 1.00 93.94 441 VAL A C 1
ATOM 3490 O O . VAL A 1 441 ? 22.988 -0.965 -31.234 1.00 93.94 441 VAL A O 1
ATOM 3493 N N . TYR A 1 442 ? 23.625 -2.195 -29.459 1.00 88.00 442 TYR A N 1
ATOM 3494 C CA . TYR A 1 442 ? 25.063 -2.107 -29.712 1.00 88.00 442 TYR A CA 1
ATOM 3495 C C . TYR A 1 442 ? 25.444 -2.714 -31.064 1.00 88.00 442 TYR A C 1
ATOM 3497 O O . TYR A 1 442 ? 26.140 -2.058 -31.843 1.00 88.00 442 TYR A O 1
ATOM 3505 N N . ASP A 1 443 ? 24.895 -3.883 -31.405 1.00 84.31 443 ASP A N 1
ATOM 3506 C CA . ASP A 1 443 ? 25.075 -4.499 -32.726 1.00 84.31 443 ASP A CA 1
ATOM 3507 C C . ASP A 1 443 ? 24.603 -3.577 -33.861 1.00 84.31 443 ASP A C 1
ATOM 3509 O O . ASP A 1 443 ? 25.220 -3.485 -34.927 1.00 84.31 443 ASP A O 1
ATOM 3513 N N . THR A 1 444 ? 23.495 -2.865 -33.641 1.00 88.88 444 THR A N 1
ATOM 3514 C CA . THR A 1 444 ? 22.952 -1.905 -34.607 1.00 88.88 444 THR A CA 1
ATOM 3515 C C . THR A 1 444 ? 23.814 -0.654 -34.717 1.00 88.88 444 THR A C 1
ATOM 3517 O O . THR A 1 444 ? 24.098 -0.226 -35.832 1.00 88.88 444 THR A O 1
ATOM 3520 N N . ILE A 1 445 ? 24.271 -0.088 -33.600 1.00 88.69 445 ILE A N 1
ATOM 3521 C CA . ILE A 1 445 ? 25.186 1.062 -33.575 1.00 88.69 445 ILE A CA 1
ATOM 3522 C C . ILE A 1 445 ? 26.457 0.742 -34.370 1.00 88.69 445 ILE A C 1
ATOM 3524 O O . ILE A 1 445 ? 26.846 1.530 -35.235 1.00 88.69 445 ILE A O 1
ATOM 3528 N N . ALA A 1 446 ? 27.051 -0.436 -34.147 1.00 81.94 446 ALA A N 1
ATOM 3529 C CA . ALA A 1 446 ? 28.232 -0.892 -34.876 1.00 81.94 446 ALA A CA 1
ATOM 3530 C C . ALA A 1 446 ? 27.947 -1.054 -36.382 1.00 81.94 446 ALA A C 1
ATOM 3532 O O . ALA A 1 446 ? 28.669 -0.514 -37.223 1.00 81.94 446 ALA A O 1
ATOM 3533 N N . ARG A 1 447 ? 26.841 -1.718 -36.747 1.00 82.50 447 ARG A N 1
ATOM 3534 C CA . ARG A 1 447 ? 26.420 -1.913 -38.149 1.00 82.50 447 ARG A CA 1
ATOM 3535 C C . ARG A 1 447 ? 26.087 -0.600 -38.872 1.00 82.50 447 ARG A C 1
ATOM 3537 O O . ARG A 1 447 ? 26.312 -0.469 -40.083 1.00 82.50 447 ARG A O 1
ATOM 3544 N N . CYS A 1 448 ? 25.515 0.366 -38.161 1.00 84.19 448 CYS A N 1
ATOM 3545 C CA . CYS A 1 448 ? 25.177 1.687 -38.682 1.00 84.19 448 CYS A CA 1
ATOM 3546 C C . CYS A 1 448 ? 26.362 2.653 -38.683 1.00 84.19 448 CYS A C 1
ATOM 3548 O O . CYS A 1 448 ? 26.281 3.660 -39.381 1.00 84.19 448 CYS A O 1
ATOM 3550 N N . GLN A 1 449 ? 27.445 2.335 -37.964 1.00 82.75 449 GLN A N 1
ATOM 3551 C CA . GLN A 1 449 ? 28.564 3.245 -37.698 1.00 82.75 449 GLN A CA 1
ATOM 3552 C C . GLN A 1 449 ? 28.082 4.554 -37.058 1.00 82.75 449 GLN A C 1
ATOM 3554 O O . GLN A 1 449 ? 28.524 5.645 -37.416 1.00 82.75 449 GLN A O 1
ATOM 3559 N N . THR A 1 450 ? 27.108 4.450 -36.149 1.00 87.75 450 THR A N 1
ATOM 3560 C CA . THR A 1 450 ? 26.541 5.612 -35.464 1.00 87.75 450 THR A CA 1
ATOM 3561 C C . THR A 1 450 ? 27.585 6.214 -34.527 1.00 87.75 450 THR A C 1
ATOM 3563 O O . THR A 1 450 ? 28.138 5.526 -33.673 1.00 87.75 450 THR A O 1
ATOM 3566 N N . SER A 1 451 ? 27.826 7.515 -34.657 1.00 87.94 451 SER A N 1
ATOM 3567 C CA . SER A 1 451 ? 28.752 8.257 -33.809 1.00 87.94 451 SER A CA 1
ATOM 3568 C C . SER A 1 451 ? 28.309 8.249 -32.336 1.00 87.94 451 SER A C 1
ATOM 3570 O O . SER A 1 451 ? 27.135 8.519 -32.052 1.00 87.94 451 SER A O 1
ATOM 3572 N N . PRO A 1 452 ? 29.245 8.047 -31.382 1.00 87.44 452 PRO A N 1
ATOM 3573 C CA . PRO A 1 452 ? 29.001 8.195 -29.946 1.00 87.44 452 PRO A CA 1
ATOM 3574 C C . PRO A 1 452 ? 28.410 9.539 -29.551 1.00 87.44 452 PRO A C 1
ATOM 3576 O O . PRO A 1 452 ? 27.791 9.646 -28.496 1.00 87.44 452 PRO A O 1
ATOM 3579 N N . ARG A 1 453 ? 28.580 10.588 -30.363 1.00 88.62 453 ARG A N 1
ATOM 3580 C CA . ARG A 1 453 ? 27.978 11.898 -30.104 1.00 88.62 453 ARG A CA 1
ATOM 3581 C C . ARG A 1 453 ? 26.460 11.838 -30.136 1.00 88.62 453 ARG A C 1
ATOM 3583 O O . ARG A 1 453 ? 25.850 12.533 -29.337 1.00 88.62 453 ARG A O 1
ATOM 3590 N N . PHE A 1 454 ? 25.889 11.014 -31.016 1.00 92.88 454 PHE A N 1
ATOM 3591 C CA . PHE A 1 454 ? 24.473 11.050 -31.371 1.00 92.88 454 PHE A CA 1
ATOM 3592 C C . PHE A 1 454 ? 23.614 9.963 -30.732 1.00 92.88 454 PHE A C 1
ATOM 3594 O O . PHE A 1 454 ? 22.436 9.851 -31.074 1.00 92.88 454 PHE A O 1
ATOM 3601 N N . TYR A 1 455 ? 24.158 9.181 -29.804 1.00 93.25 455 TYR A N 1
ATOM 3602 C CA . TYR A 1 455 ? 23.358 8.277 -28.987 1.00 93.25 455 TYR A CA 1
ATOM 3603 C C . TYR A 1 455 ? 23.761 8.347 -27.510 1.00 93.25 455 TYR A C 1
ATOM 3605 O O . TYR A 1 455 ? 24.885 8.718 -27.164 1.00 93.25 455 TYR A O 1
ATOM 3613 N N . SER A 1 456 ? 22.823 7.979 -26.642 1.00 93.69 456 SER A N 1
ATOM 3614 C CA . SER A 1 456 ? 23.040 7.781 -25.213 1.00 93.69 456 SER A CA 1
ATOM 3615 C C . SER A 1 456 ? 22.092 6.715 -24.673 1.00 93.69 456 SER A C 1
ATOM 3617 O O . SER A 1 456 ? 20.900 6.722 -24.986 1.00 93.69 456 SER A O 1
ATOM 3619 N N . LEU A 1 457 ? 22.631 5.789 -23.882 1.00 93.75 457 LEU A N 1
ATOM 3620 C CA . LEU A 1 457 ? 21.906 4.654 -23.314 1.00 93.75 457 LEU A CA 1
ATOM 3621 C C . LEU A 1 457 ? 22.029 4.741 -21.790 1.00 93.75 457 LEU A C 1
ATOM 3623 O O . LEU A 1 457 ? 23.114 4.567 -21.249 1.00 93.75 457 LEU A O 1
ATOM 3627 N N . GLY A 1 458 ? 20.931 5.065 -21.114 1.00 88.00 458 GLY A N 1
ATOM 3628 C CA . GLY A 1 458 ? 20.851 5.224 -19.659 1.00 88.00 458 GLY A CA 1
ATOM 3629 C C . GLY A 1 458 ? 20.783 6.679 -19.196 1.00 88.00 458 GLY A C 1
ATOM 3630 O O . GLY A 1 458 ? 20.013 6.986 -18.290 1.00 88.00 458 GLY A O 1
ATOM 3631 N N . GLU A 1 459 ? 21.490 7.592 -19.864 1.00 89.00 459 GLU A N 1
ATOM 3632 C CA . GLU A 1 459 ? 21.562 9.004 -19.465 1.00 89.00 459 GLU A CA 1
ATOM 3633 C C . GLU A 1 459 ? 21.102 9.963 -20.568 1.00 89.00 459 GLU A C 1
ATOM 3635 O O . GLU A 1 459 ? 21.130 9.651 -21.761 1.00 89.00 459 GLU A O 1
ATOM 3640 N N . HIS A 1 460 ? 20.680 11.161 -20.171 1.00 89.56 460 HIS A N 1
ATOM 3641 C CA . HIS A 1 460 ? 20.365 12.237 -21.107 1.00 89.56 460 HIS A CA 1
ATOM 3642 C C . HIS A 1 460 ? 21.650 12.830 -21.703 1.00 89.56 460 HIS A C 1
ATOM 3644 O O . HIS A 1 460 ? 22.590 13.139 -20.971 1.00 89.56 460 HIS A O 1
ATOM 3650 N N . LYS A 1 461 ? 21.679 13.037 -23.025 1.00 91.56 461 LYS A N 1
ATOM 3651 C CA . LYS A 1 461 ? 22.825 13.605 -23.745 1.00 91.56 461 LYS A CA 1
ATOM 3652 C C . LYS A 1 461 ? 22.379 14.460 -24.926 1.00 91.56 461 LYS A C 1
ATOM 3654 O O . LYS A 1 461 ? 21.465 14.090 -25.655 1.00 91.56 461 LYS A O 1
ATOM 3659 N N . ASN A 1 462 ? 23.116 15.545 -25.160 1.00 89.94 462 ASN A N 1
ATOM 3660 C CA . ASN A 1 462 ? 22.849 16.504 -26.228 1.00 89.94 462 ASN A CA 1
ATOM 3661 C C . ASN A 1 462 ? 24.062 16.653 -27.169 1.00 89.94 462 ASN A C 1
ATOM 3663 O O . ASN A 1 462 ? 25.187 16.778 -26.674 1.00 89.94 462 ASN A O 1
ATOM 3667 N N . PRO A 1 463 ? 23.866 16.721 -28.500 1.00 93.00 463 PRO A N 1
ATOM 3668 C CA . PRO A 1 463 ? 22.681 16.268 -29.228 1.00 93.00 463 PRO A CA 1
ATOM 3669 C C . PRO A 1 463 ? 22.710 14.742 -29.412 1.00 93.00 463 PRO A C 1
ATOM 3671 O O . PRO A 1 463 ? 23.670 14.229 -29.984 1.00 93.00 463 PRO A O 1
ATOM 3674 N N . ALA A 1 464 ? 21.686 14.009 -28.974 1.00 94.06 464 ALA A N 1
ATOM 3675 C CA . ALA A 1 464 ? 21.659 12.554 -29.125 1.00 94.06 464 ALA A CA 1
ATOM 3676 C C . ALA A 1 464 ? 20.253 11.948 -29.117 1.00 94.06 464 ALA A C 1
ATOM 3678 O O . ALA A 1 464 ? 19.321 12.463 -28.496 1.00 94.06 464 ALA A O 1
ATOM 3679 N N . TRP A 1 465 ? 20.130 10.776 -29.744 1.00 96.62 465 TRP A N 1
ATOM 3680 C CA . TRP A 1 465 ? 19.070 9.829 -29.432 1.00 96.62 465 TRP A CA 1
ATOM 3681 C C . TRP A 1 465 ? 19.335 9.226 -28.057 1.00 96.62 465 TRP A C 1
ATOM 3683 O O . TRP A 1 465 ? 20.322 8.522 -27.856 1.00 96.62 465 TRP A O 1
ATOM 3693 N N . CYS A 1 466 ? 18.451 9.503 -27.112 1.00 94.81 466 CYS A N 1
ATOM 3694 C CA . CYS A 1 466 ? 18.550 9.029 -25.743 1.00 94.81 466 CYS A CA 1
ATOM 3695 C C . CYS A 1 466 ? 17.516 7.932 -25.511 1.00 94.81 466 CYS A C 1
ATOM 3697 O O . CYS A 1 466 ? 16.335 8.148 -25.783 1.00 94.81 466 CYS A O 1
ATOM 3699 N N . LEU A 1 467 ? 17.946 6.792 -24.973 1.00 96.75 467 LEU A N 1
ATOM 3700 C CA . LEU A 1 467 ? 17.076 5.816 -24.317 1.00 96.75 467 LEU A CA 1
ATOM 3701 C C . LEU A 1 467 ? 17.397 5.862 -22.829 1.00 96.75 467 LEU A C 1
ATOM 3703 O O . LEU A 1 467 ? 18.493 5.489 -22.423 1.00 96.75 467 LEU A O 1
ATOM 3707 N N . VAL A 1 468 ? 16.459 6.349 -22.023 1.00 91.88 468 VAL A N 1
ATOM 3708 C CA . VAL A 1 468 ? 16.664 6.567 -20.584 1.00 91.88 468 VAL A CA 1
ATOM 3709 C C . VAL A 1 468 ? 15.541 5.950 -19.774 1.00 91.88 468 VAL A C 1
ATOM 3711 O O . VAL A 1 468 ? 14.395 5.874 -20.230 1.00 91.88 468 VAL A O 1
ATOM 3714 N N . ARG A 1 469 ? 15.866 5.552 -18.546 1.00 89.12 469 ARG A N 1
ATOM 3715 C CA . ARG A 1 469 ? 14.866 5.156 -17.561 1.00 89.12 469 ARG A CA 1
ATOM 3716 C C . ARG A 1 469 ? 14.133 6.394 -17.034 1.00 89.12 469 ARG A C 1
ATOM 3718 O O . ARG A 1 469 ? 14.745 7.411 -16.728 1.00 89.12 469 ARG A O 1
ATOM 3725 N N . ASP A 1 470 ? 12.814 6.298 -16.949 1.00 85.88 470 ASP A N 1
ATOM 3726 C CA . ASP A 1 470 ? 11.882 7.344 -16.522 1.00 85.88 470 ASP A CA 1
ATOM 3727 C C . ASP A 1 470 ? 10.905 6.737 -15.502 1.00 85.88 470 ASP A C 1
ATOM 3729 O O . ASP A 1 470 ? 9.772 6.366 -15.828 1.00 85.88 470 ASP A O 1
ATOM 3733 N N . GLY A 1 471 ? 11.400 6.546 -14.276 1.00 84.81 471 GLY A N 1
ATOM 3734 C CA . GLY A 1 471 ? 10.711 5.797 -13.225 1.00 84.81 471 GLY A CA 1
ATOM 3735 C C . GLY A 1 471 ? 10.616 4.309 -13.570 1.00 84.81 471 GLY A C 1
ATOM 3736 O O . GLY A 1 471 ? 11.633 3.637 -13.755 1.00 84.81 471 GLY A O 1
ATOM 3737 N N . ASP A 1 472 ? 9.387 3.806 -13.677 1.00 88.38 472 ASP A N 1
ATOM 3738 C CA . ASP A 1 472 ? 9.109 2.429 -14.108 1.00 88.38 472 ASP A CA 1
ATOM 3739 C C . ASP A 1 472 ? 9.006 2.295 -15.641 1.00 88.38 472 ASP A C 1
ATOM 3741 O O . ASP A 1 472 ? 8.790 1.199 -16.146 1.00 88.38 472 ASP A O 1
ATOM 3745 N N . TRP A 1 473 ? 9.160 3.394 -16.387 1.00 90.81 473 TRP A N 1
ATOM 3746 C CA . TRP A 1 473 ? 9.080 3.437 -17.849 1.00 90.81 473 TRP A CA 1
ATOM 3747 C C . TRP A 1 473 ? 10.454 3.624 -18.496 1.00 90.81 473 TRP A C 1
ATOM 3749 O O . TRP A 1 473 ? 11.408 4.072 -17.860 1.00 90.81 473 TRP A O 1
ATOM 3759 N N . TYR A 1 474 ? 10.523 3.397 -19.807 1.00 92.81 474 TYR A N 1
ATOM 3760 C CA . TYR A 1 474 ? 11.661 3.768 -20.647 1.00 92.81 474 TYR A CA 1
ATOM 3761 C C . TYR A 1 474 ? 11.237 4.812 -21.676 1.00 92.81 474 TYR A C 1
ATOM 3763 O O . TYR A 1 474 ? 10.238 4.642 -22.373 1.00 92.81 474 TYR A O 1
ATOM 3771 N N . SER A 1 475 ? 11.986 5.908 -21.774 1.00 93.50 475 SER A N 1
ATOM 3772 C CA . SER A 1 475 ? 11.751 6.969 -22.756 1.00 93.50 475 SER A CA 1
ATOM 3773 C C . SER A 1 475 ? 12.810 6.926 -23.849 1.00 93.50 475 SER A C 1
ATOM 3775 O O . SER A 1 475 ? 13.999 6.925 -23.538 1.00 93.50 475 SER A O 1
ATOM 3777 N N . VAL A 1 476 ? 12.381 6.980 -25.113 1.00 95.94 476 VAL A N 1
ATOM 3778 C CA . VAL A 1 476 ? 13.262 7.181 -26.272 1.00 95.94 476 VAL A CA 1
ATOM 3779 C C . VAL A 1 476 ? 12.932 8.505 -26.941 1.00 95.94 476 VAL A C 1
ATOM 3781 O O . VAL A 1 476 ? 11.771 8.759 -27.267 1.00 95.94 476 VAL A O 1
ATOM 3784 N N . TYR A 1 477 ? 13.931 9.356 -27.147 1.00 94.12 477 TYR A N 1
ATOM 3785 C CA . TYR A 1 477 ? 13.751 10.669 -27.767 1.00 94.12 477 TYR A CA 1
ATOM 3786 C C . TYR A 1 477 ? 15.034 11.194 -28.404 1.00 94.12 477 TYR A C 1
ATOM 3788 O O . TYR A 1 477 ? 16.127 10.751 -28.066 1.00 94.12 477 TYR A O 1
ATOM 3796 N N . TRP A 1 478 ? 14.898 12.173 -29.296 1.00 93.62 478 TRP A N 1
ATOM 3797 C CA . TRP A 1 478 ? 16.019 12.969 -29.789 1.00 93.62 478 TRP A CA 1
ATOM 3798 C C . TRP A 1 478 ? 16.123 14.251 -28.969 1.00 93.62 478 TRP A C 1
ATOM 3800 O O . TRP A 1 478 ? 15.123 14.955 -28.820 1.00 93.62 478 TRP A O 1
ATOM 3810 N N . ALA A 1 479 ? 17.309 14.565 -28.461 1.00 90.81 479 ALA A N 1
ATOM 3811 C CA . ALA A 1 479 ? 17.603 15.860 -27.867 1.00 90.81 479 ALA A CA 1
ATOM 3812 C C . ALA A 1 479 ? 18.547 16.651 -28.780 1.00 90.81 479 ALA A C 1
ATOM 3814 O O . ALA A 1 479 ? 19.541 16.103 -29.265 1.00 90.81 479 ALA A O 1
ATOM 3815 N N . ASP A 1 480 ? 18.221 17.914 -29.060 1.00 88.75 480 ASP A N 1
ATOM 3816 C CA . ASP A 1 480 ? 19.080 18.793 -29.861 1.00 88.75 480 ASP A CA 1
ATOM 3817 C C . ASP A 1 480 ? 20.225 19.406 -29.035 1.00 88.75 480 ASP A C 1
ATOM 3819 O O . ASP A 1 480 ? 20.451 19.043 -27.881 1.00 88.75 480 ASP A O 1
ATOM 3823 N N . ALA A 1 481 ? 21.014 20.294 -29.645 1.00 87.38 481 ALA A N 1
ATOM 3824 C CA . ALA A 1 481 ? 22.174 20.893 -28.986 1.00 87.38 481 ALA A CA 1
ATOM 3825 C C . ALA A 1 481 ? 21.772 21.850 -27.849 1.00 87.38 481 ALA A C 1
ATOM 3827 O O . ALA A 1 481 ? 22.532 22.036 -26.898 1.00 87.38 481 ALA A O 1
ATOM 3828 N N . GLU A 1 482 ? 20.579 22.434 -27.942 1.00 82.88 482 GLU A N 1
ATOM 3829 C CA . GLU A 1 482 ? 19.970 23.329 -26.965 1.00 82.88 482 GLU A CA 1
ATOM 3830 C C . GLU A 1 482 ? 19.260 22.570 -25.827 1.00 82.88 482 GLU A C 1
ATOM 3832 O O . GLU A 1 482 ? 18.877 23.182 -24.829 1.00 82.88 482 GLU A O 1
ATOM 3837 N N . GLY A 1 483 ? 19.126 21.244 -25.946 1.00 76.69 483 GLY A N 1
ATOM 3838 C CA . GLY A 1 483 ? 18.485 20.366 -24.966 1.00 76.69 483 GLY A CA 1
ATOM 3839 C C . GLY A 1 483 ? 16.967 20.269 -25.108 1.00 76.69 483 GLY A C 1
ATOM 3840 O O . GLY A 1 483 ? 16.300 19.759 -24.205 1.00 76.69 483 GLY A O 1
ATOM 3841 N N . LEU A 1 484 ? 16.405 20.735 -26.226 1.00 80.38 484 LEU A N 1
ATOM 3842 C CA . LEU A 1 484 ? 14.996 20.535 -26.544 1.00 80.38 484 LEU A CA 1
ATOM 3843 C C . LEU A 1 484 ? 14.768 19.095 -27.004 1.00 80.38 484 LEU A C 1
ATOM 3845 O O . LEU A 1 484 ? 15.538 18.529 -27.783 1.00 80.38 484 LEU A O 1
ATOM 3849 N N . VAL A 1 485 ? 13.681 18.504 -26.510 1.00 83.38 485 VAL A N 1
ATOM 3850 C CA . VAL A 1 485 ? 13.350 17.093 -26.713 1.00 83.38 485 VAL A CA 1
ATOM 3851 C C . VAL A 1 485 ? 12.278 16.942 -27.792 1.00 83.38 485 VAL A C 1
ATOM 3853 O O . VAL A 1 485 ? 11.200 17.525 -27.699 1.00 83.38 485 VAL A O 1
ATOM 3856 N N . TYR A 1 486 ? 12.544 16.087 -28.780 1.00 85.19 486 TYR A N 1
ATOM 3857 C CA . TYR A 1 486 ? 11.650 15.778 -29.896 1.00 85.19 486 TYR A CA 1
ATOM 3858 C C . TYR A 1 486 ? 11.365 14.280 -29.979 1.00 85.19 486 TYR A C 1
ATOM 3860 O O . TYR A 1 486 ? 12.156 13.444 -29.538 1.00 85.19 486 TYR A O 1
ATOM 3868 N N . SER A 1 487 ? 10.232 13.935 -30.598 1.00 85.56 487 SER A N 1
ATOM 3869 C CA . SER A 1 487 ? 9.850 12.546 -30.898 1.00 85.56 487 SER A CA 1
ATOM 3870 C C . SER A 1 487 ? 9.876 11.616 -29.678 1.00 85.56 487 SER A C 1
ATOM 3872 O O . SER A 1 487 ? 10.173 10.428 -29.813 1.00 85.56 487 SER A O 1
ATOM 3874 N N . ARG A 1 488 ? 9.577 12.155 -28.488 1.00 89.50 488 ARG A N 1
ATOM 3875 C CA . ARG A 1 488 ? 9.580 11.389 -27.241 1.00 89.50 488 ARG A CA 1
ATOM 3876 C C . ARG A 1 488 ? 8.480 10.341 -27.252 1.00 89.50 488 ARG A C 1
ATOM 3878 O O . ARG A 1 488 ? 7.302 10.683 -27.277 1.00 89.50 488 ARG A O 1
ATOM 3885 N N . MET A 1 489 ? 8.890 9.082 -27.172 1.00 91.94 489 MET A N 1
ATOM 3886 C CA . MET A 1 489 ? 8.022 7.925 -26.978 1.00 91.94 489 MET A CA 1
ATOM 3887 C C . MET A 1 489 ? 8.367 7.246 -25.654 1.00 91.94 489 MET A C 1
ATOM 3889 O O . MET A 1 489 ? 9.534 7.208 -25.265 1.00 91.94 489 MET A O 1
ATOM 3893 N N . ARG A 1 490 ? 7.348 6.744 -24.950 1.00 91.62 490 ARG A N 1
ATOM 3894 C CA . ARG A 1 490 ? 7.488 5.999 -23.690 1.00 91.62 490 ARG A CA 1
ATOM 3895 C C . ARG A 1 490 ? 7.057 4.553 -23.910 1.00 91.62 490 ARG A C 1
ATOM 3897 O O . ARG A 1 490 ? 6.115 4.318 -24.659 1.00 91.62 490 ARG A O 1
ATOM 3904 N N . PHE A 1 491 ? 7.734 3.627 -23.244 1.00 93.25 491 PHE A N 1
ATOM 3905 C CA . PHE A 1 491 ? 7.504 2.188 -23.343 1.00 93.25 491 PHE A CA 1
ATOM 3906 C C . PHE A 1 491 ? 7.550 1.561 -21.951 1.00 93.25 491 PHE A C 1
ATOM 3908 O O . PHE A 1 491 ? 8.423 1.910 -21.150 1.00 93.25 491 PHE A O 1
ATOM 3915 N N . GLY A 1 492 ? 6.632 0.639 -21.659 1.00 89.50 492 GLY A N 1
ATOM 3916 C CA . GLY A 1 492 ? 6.633 -0.131 -20.415 1.00 89.50 492 GLY A CA 1
ATOM 3917 C C . GLY A 1 492 ? 7.634 -1.292 -20.403 1.00 89.50 492 GLY A C 1
ATOM 3918 O O . GLY A 1 492 ? 7.886 -1.866 -19.346 1.00 89.50 492 GLY A O 1
ATOM 3919 N N . ASP A 1 493 ? 8.213 -1.631 -21.559 1.00 91.44 493 ASP A N 1
ATOM 3920 C CA . ASP A 1 493 ? 9.192 -2.707 -21.748 1.00 91.44 493 ASP A CA 1
ATOM 3921 C C . ASP A 1 493 ? 10.444 -2.172 -22.459 1.00 91.44 493 ASP A C 1
ATOM 3923 O O . ASP A 1 493 ? 10.359 -1.561 -23.534 1.00 91.44 493 ASP A O 1
ATOM 3927 N N . VAL A 1 494 ? 11.617 -2.423 -21.873 1.00 94.06 494 VAL A N 1
ATOM 3928 C CA . VAL A 1 494 ? 12.910 -1.992 -22.418 1.00 94.06 494 VAL A CA 1
ATOM 3929 C C . VAL A 1 494 ? 13.192 -2.585 -23.799 1.00 94.06 494 VAL A C 1
ATOM 3931 O O . VAL A 1 494 ? 13.795 -1.917 -24.637 1.00 94.06 494 VAL A O 1
ATOM 3934 N N . ARG A 1 495 ? 12.701 -3.793 -24.095 1.00 93.81 495 ARG A N 1
ATOM 3935 C CA . ARG A 1 495 ? 12.892 -4.459 -25.394 1.00 93.81 495 ARG A CA 1
ATOM 3936 C C . ARG A 1 495 ? 12.185 -3.696 -26.511 1.00 93.81 495 ARG A C 1
ATOM 3938 O O . ARG A 1 495 ? 12.742 -3.522 -27.595 1.00 93.81 495 ARG A O 1
ATOM 3945 N N . ASN A 1 496 ? 10.996 -3.165 -26.225 1.00 94.81 496 ASN A N 1
ATOM 3946 C CA . ASN A 1 496 ? 10.241 -2.334 -27.162 1.00 94.81 496 ASN A CA 1
ATOM 3947 C C . ASN A 1 496 ? 10.909 -0.966 -27.361 1.00 94.81 496 ASN A C 1
ATOM 3949 O O . ASN A 1 496 ? 11.015 -0.494 -28.494 1.00 94.81 496 ASN A O 1
ATOM 3953 N N . ALA A 1 497 ? 11.422 -0.361 -26.283 1.00 96.12 497 ALA A N 1
ATOM 3954 C CA . ALA A 1 497 ? 12.206 0.871 -26.367 1.00 96.12 497 ALA A CA 1
ATOM 3955 C C . ALA A 1 497 ? 13.476 0.683 -27.216 1.00 96.12 497 ALA A C 1
ATOM 3957 O O . ALA A 1 497 ? 13.753 1.484 -28.111 1.00 96.12 497 ALA A O 1
ATOM 3958 N N . ALA A 1 498 ? 14.215 -0.404 -26.983 1.00 96.94 498 ALA A N 1
ATOM 3959 C CA . ALA A 1 498 ? 15.403 -0.775 -27.743 1.00 96.94 498 ALA A CA 1
ATOM 3960 C C . ALA A 1 498 ? 15.076 -0.988 -29.229 1.00 96.94 498 ALA A C 1
ATOM 3962 O O . ALA A 1 498 ? 15.745 -0.423 -30.092 1.00 96.94 498 ALA A O 1
ATOM 3963 N N . ALA A 1 499 ? 14.005 -1.725 -29.539 1.00 96.38 499 ALA A N 1
ATOM 3964 C CA . ALA A 1 499 ? 13.549 -1.940 -30.911 1.00 96.38 499 ALA A CA 1
ATOM 3965 C C . ALA A 1 499 ? 13.177 -0.626 -31.621 1.00 96.38 499 ALA A C 1
ATOM 3967 O O . ALA A 1 499 ? 13.539 -0.419 -32.782 1.00 96.38 499 ALA A O 1
ATOM 3968 N N . TYR A 1 500 ? 12.500 0.292 -30.923 1.00 96.88 500 TYR A N 1
ATOM 3969 C CA . TYR A 1 500 ? 12.187 1.613 -31.465 1.00 96.88 500 TYR A CA 1
ATOM 3970 C C . TYR A 1 500 ? 13.457 2.424 -31.749 1.00 96.88 500 TYR A C 1
ATOM 3972 O O . TYR A 1 500 ? 13.588 2.977 -32.842 1.00 96.88 500 TYR A O 1
ATOM 3980 N N . LEU A 1 501 ? 14.411 2.455 -30.810 1.00 97.19 501 LEU A N 1
ATOM 3981 C CA . LEU A 1 501 ? 15.694 3.136 -30.999 1.00 97.19 501 LEU A CA 1
ATOM 3982 C C . LEU A 1 501 ? 16.469 2.558 -32.192 1.00 97.19 501 LEU A C 1
ATOM 3984 O O . LEU A 1 501 ? 16.936 3.322 -33.032 1.00 97.19 501 LEU A O 1
ATOM 3988 N N . ILE A 1 502 ? 16.552 1.230 -32.310 1.00 97.19 502 ILE A N 1
ATOM 3989 C CA . ILE A 1 502 ? 17.164 0.540 -33.458 1.00 97.19 502 ILE A CA 1
ATOM 3990 C C . ILE A 1 502 ? 16.561 1.049 -34.773 1.00 97.19 502 ILE A C 1
ATOM 3992 O O . ILE A 1 502 ? 17.300 1.403 -35.692 1.00 97.19 502 ILE A O 1
ATOM 3996 N N . GLY A 1 503 ? 15.231 1.169 -34.846 1.00 95.69 503 GLY A N 1
ATOM 3997 C CA . GLY A 1 503 ? 14.544 1.730 -36.010 1.00 95.69 503 GLY A CA 1
ATOM 3998 C C . GLY A 1 503 ? 14.945 3.178 -36.323 1.00 95.69 503 GLY A C 1
ATOM 3999 O O . GLY A 1 503 ? 15.150 3.518 -37.490 1.00 95.69 503 GLY A O 1
ATOM 4000 N N . GLN A 1 504 ? 15.108 4.026 -35.300 1.00 95.69 504 GLN A N 1
ATOM 4001 C CA . GLN A 1 504 ? 15.561 5.414 -35.478 1.00 95.69 504 GLN A CA 1
ATOM 4002 C C . GLN A 1 504 ? 17.014 5.493 -35.964 1.00 95.69 504 GLN A C 1
ATOM 4004 O O . GLN A 1 504 ? 17.319 6.276 -36.865 1.00 95.69 504 GLN A O 1
ATOM 4009 N N . LEU A 1 505 ? 17.904 4.665 -35.409 1.00 94.12 505 LEU A N 1
ATOM 4010 C CA . LEU A 1 505 ? 19.318 4.626 -35.790 1.00 94.12 505 LEU A CA 1
ATOM 4011 C C . LEU A 1 505 ? 19.507 4.143 -37.232 1.00 94.12 505 LEU A C 1
ATOM 4013 O O . LEU A 1 505 ? 20.260 4.753 -37.989 1.00 94.12 505 LEU A O 1
ATOM 4017 N N . GLU A 1 506 ? 18.786 3.096 -37.635 1.00 92.81 506 GLU A N 1
ATOM 4018 C CA . GLU A 1 506 ? 18.783 2.603 -39.018 1.00 92.81 506 GLU A CA 1
ATOM 4019 C C . GLU A 1 506 ? 18.242 3.662 -39.989 1.00 92.81 506 GLU A C 1
ATOM 4021 O O . GLU A 1 506 ? 18.858 3.946 -41.018 1.00 92.81 506 GLU A O 1
ATOM 4026 N N . SER A 1 507 ? 17.133 4.326 -39.641 1.00 91.94 507 SER A N 1
ATOM 4027 C CA . SER A 1 507 ? 16.566 5.389 -40.479 1.00 91.94 507 SER A CA 1
ATOM 4028 C C . SER A 1 507 ? 17.470 6.626 -40.576 1.00 91.94 507 SER A C 1
ATOM 4030 O O . SER A 1 507 ? 17.437 7.325 -41.590 1.00 91.94 507 SER A O 1
ATOM 4032 N N . GLY A 1 508 ? 18.251 6.923 -39.534 1.00 88.12 508 GLY A N 1
ATOM 4033 C CA . GLY A 1 508 ? 19.145 8.082 -39.448 1.00 88.12 508 GLY A CA 1
ATOM 4034 C C . GLY A 1 508 ? 20.583 7.821 -39.904 1.00 88.12 508 GLY A C 1
ATOM 4035 O O . GLY A 1 508 ? 21.416 8.727 -39.835 1.00 88.12 508 GLY A O 1
ATOM 4036 N N . LYS A 1 509 ? 20.902 6.610 -40.378 1.00 86.44 509 LYS A N 1
ATOM 4037 C CA . LYS A 1 509 ? 22.276 6.150 -40.635 1.00 86.44 509 LYS A CA 1
ATOM 4038 C C . LYS A 1 509 ? 23.138 7.124 -41.451 1.00 86.44 509 LYS A C 1
ATOM 4040 O O . LYS A 1 509 ? 24.317 7.288 -41.162 1.00 86.44 509 LYS A O 1
ATOM 4045 N N . SER A 1 510 ? 22.571 7.811 -42.446 1.00 84.38 510 SER A N 1
ATOM 4046 C CA . SER A 1 510 ? 23.326 8.748 -43.296 1.00 84.38 510 SER A CA 1
ATOM 4047 C C . SER A 1 510 ? 23.746 10.049 -42.604 1.00 84.38 510 SER A C 1
ATOM 4049 O O . SER A 1 510 ? 24.679 10.698 -43.066 1.00 84.38 510 SER A O 1
ATOM 4051 N N . SER A 1 511 ? 23.045 10.465 -41.547 1.00 86.38 511 SER A N 1
ATOM 4052 C CA . SER A 1 511 ? 23.292 11.728 -40.831 1.00 86.38 511 SER A CA 1
ATOM 4053 C C . SER A 1 511 ? 23.948 11.542 -39.466 1.00 86.38 511 SER A C 1
ATOM 4055 O O . SER A 1 511 ? 24.447 12.511 -38.907 1.00 86.38 511 SER A O 1
ATOM 4057 N N . LEU A 1 512 ? 23.929 10.320 -38.929 1.00 87.81 512 LEU A N 1
ATOM 4058 C CA . LEU A 1 512 ? 24.424 10.003 -37.587 1.00 87.81 512 LEU A CA 1
ATOM 4059 C C . LEU A 1 512 ? 25.814 9.343 -37.596 1.00 87.81 512 LEU A C 1
ATOM 4061 O O . LEU A 1 512 ? 26.252 8.854 -36.559 1.00 87.81 512 LEU A O 1
ATOM 4065 N N . GLY A 1 513 ? 26.483 9.277 -38.750 1.00 82.44 513 GLY A N 1
ATOM 4066 C CA . GLY A 1 513 ? 27.818 8.685 -38.885 1.00 82.44 513 GLY A CA 1
ATOM 4067 C C . GLY A 1 513 ? 28.934 9.529 -38.258 1.00 82.44 513 GLY A C 1
ATOM 4068 O O . GLY A 1 513 ? 28.708 10.663 -37.832 1.00 82.44 513 GLY A O 1
ATOM 4069 N N . TRP A 1 514 ? 30.150 8.980 -38.225 1.00 78.69 514 TRP A N 1
ATOM 4070 C CA . TRP A 1 514 ? 31.322 9.661 -37.664 1.00 78.69 514 TRP A CA 1
ATOM 4071 C C . TRP A 1 514 ? 31.712 10.937 -38.408 1.00 78.69 514 TRP A C 1
ATOM 4073 O O . TRP A 1 514 ? 31.690 11.012 -39.641 1.00 78.69 514 TRP A O 1
ATOM 4083 N N . GLY A 1 515 ? 32.143 11.927 -37.632 1.00 70.50 515 GLY A N 1
ATOM 4084 C CA . GLY A 1 515 ? 32.900 13.064 -38.131 1.00 70.50 515 GLY A CA 1
ATOM 4085 C C . GLY A 1 515 ? 34.369 12.712 -38.390 1.00 70.50 515 GLY A C 1
ATOM 4086 O O . GLY A 1 515 ? 34.885 11.687 -37.947 1.00 70.50 515 GLY A O 1
ATOM 4087 N N . ALA A 1 516 ? 35.072 13.595 -39.101 1.00 64.94 516 ALA A N 1
ATOM 4088 C CA . ALA A 1 516 ? 36.531 13.525 -39.174 1.00 64.94 516 ALA A CA 1
ATOM 4089 C C . ALA A 1 516 ? 37.145 13.743 -37.778 1.00 64.94 516 ALA A C 1
ATOM 4091 O O . ALA A 1 516 ? 36.660 14.596 -37.033 1.00 64.94 516 ALA A O 1
ATOM 4092 N N . ASP A 1 517 ? 38.205 12.994 -37.456 1.00 65.88 517 ASP A N 1
ATOM 4093 C CA . ASP A 1 517 ? 38.978 13.112 -36.209 1.00 65.88 517 ASP A CA 1
ATOM 4094 C C . ASP A 1 517 ? 38.171 12.868 -34.921 1.00 65.88 517 ASP A C 1
ATOM 4096 O O . ASP A 1 517 ? 38.489 13.391 -33.853 1.00 65.88 517 ASP A O 1
ATOM 4100 N N . GLU A 1 518 ? 37.117 12.055 -35.020 1.00 73.38 518 GLU A N 1
ATOM 4101 C CA . GLU A 1 518 ? 36.274 11.679 -33.889 1.00 73.38 518 GLU A CA 1
ATOM 4102 C C . GLU A 1 518 ? 36.851 10.500 -33.089 1.00 73.38 518 GLU A C 1
ATOM 4104 O O . GLU A 1 518 ? 37.448 9.574 -33.650 1.00 73.38 518 GLU A O 1
ATOM 4109 N N . GLU A 1 519 ? 36.643 10.548 -31.770 1.00 73.75 519 GLU A N 1
ATOM 4110 C CA . GLU A 1 519 ? 36.940 9.462 -30.839 1.00 73.75 519 GLU A CA 1
ATOM 4111 C C . GLU A 1 519 ? 35.867 8.370 -30.916 1.00 73.75 519 GLU A C 1
ATOM 4113 O O . GLU A 1 519 ? 34.673 8.635 -30.759 1.00 73.75 519 GLU A O 1
ATOM 4118 N N . ILE A 1 520 ? 36.297 7.134 -31.154 1.00 72.94 520 ILE A N 1
ATOM 4119 C CA . ILE A 1 520 ? 35.440 5.974 -31.376 1.00 72.94 520 ILE A CA 1
ATOM 4120 C C . ILE A 1 520 ? 35.826 4.878 -30.367 1.00 72.94 520 ILE A C 1
ATOM 4122 O O . ILE A 1 520 ? 37.003 4.521 -30.245 1.00 72.94 520 ILE A O 1
ATOM 4126 N N . PRO A 1 521 ? 34.853 4.309 -29.636 1.00 72.75 521 PRO A N 1
ATOM 4127 C CA . PRO A 1 521 ? 35.084 3.138 -28.805 1.00 72.75 521 PRO A CA 1
ATOM 4128 C C . PRO A 1 521 ? 35.570 1.956 -29.644 1.00 72.75 521 PRO A C 1
ATOM 4130 O O . PRO A 1 521 ? 35.032 1.689 -30.719 1.00 72.75 521 PRO A O 1
ATOM 4133 N N . TRP A 1 522 ? 36.542 1.199 -29.137 1.00 69.56 522 TRP A N 1
ATOM 4134 C CA . TRP A 1 522 ? 37.157 0.088 -29.874 1.00 69.56 522 TRP A CA 1
ATOM 4135 C C . TRP A 1 522 ? 36.143 -0.953 -30.385 1.00 69.56 522 TRP A C 1
ATOM 4137 O O . TRP A 1 522 ? 36.309 -1.488 -31.480 1.00 69.56 522 TRP A O 1
ATOM 4147 N N . TRP A 1 523 ? 35.055 -1.188 -29.645 1.00 70.62 523 TRP A N 1
ATOM 4148 C CA . TRP A 1 523 ? 33.998 -2.141 -30.002 1.00 70.62 523 TRP A CA 1
ATOM 4149 C C . TRP A 1 523 ? 33.137 -1.698 -31.201 1.00 70.62 523 TRP A C 1
ATOM 4151 O O . TRP A 1 523 ? 32.425 -2.518 -31.771 1.00 70.62 523 TRP A O 1
ATOM 4161 N N . GLN A 1 524 ? 33.212 -0.427 -31.620 1.00 71.75 524 GLN A N 1
ATOM 4162 C CA . GLN A 1 524 ? 32.548 0.096 -32.827 1.00 71.75 524 GLN A CA 1
ATOM 4163 C C . GLN A 1 524 ? 33.440 0.075 -34.073 1.00 71.75 524 GLN A C 1
ATOM 4165 O O . GLN A 1 524 ? 33.026 0.567 -35.126 1.00 71.75 524 GLN A O 1
ATOM 4170 N N . SER A 1 525 ? 34.668 -0.446 -33.978 1.00 67.62 525 SER A N 1
ATOM 4171 C CA . SER A 1 525 ? 35.586 -0.480 -35.115 1.00 67.62 525 SER A CA 1
ATOM 4172 C C . SER A 1 525 ? 35.009 -1.358 -36.243 1.00 67.62 525 SER A C 1
ATOM 4174 O O . SER A 1 525 ? 34.914 -2.574 -36.092 1.00 67.62 525 SER A O 1
ATOM 4176 N N . PRO A 1 526 ? 34.621 -0.787 -37.399 1.00 56.75 526 PRO A N 1
ATOM 4177 C CA . PRO A 1 526 ? 33.865 -1.478 -38.439 1.00 56.75 526 PRO A CA 1
ATOM 4178 C C . PRO A 1 526 ? 34.774 -2.278 -39.373 1.00 56.75 526 PRO A C 1
ATOM 4180 O O . PRO A 1 526 ? 34.298 -2.906 -40.314 1.00 56.75 526 PRO A O 1
ATOM 4183 N N . THR A 1 527 ? 36.087 -2.180 -39.170 1.00 58.09 527 THR A N 1
ATOM 4184 C CA . THR A 1 527 ? 37.113 -2.744 -40.038 1.00 58.09 527 THR A CA 1
ATOM 4185 C C . THR A 1 527 ? 37.865 -3.878 -39.368 1.00 58.09 527 THR A C 1
ATOM 4187 O O . THR A 1 527 ? 38.774 -4.400 -39.989 1.00 58.09 527 THR A O 1
ATOM 4190 N N . ALA A 1 528 ? 37.509 -4.294 -38.148 1.00 61.00 528 ALA A N 1
ATOM 4191 C CA . ALA A 1 528 ? 38.195 -5.363 -37.425 1.00 61.00 528 ALA A CA 1
ATOM 4192 C C . ALA A 1 528 ? 38.173 -6.686 -38.218 1.00 61.00 528 ALA A C 1
ATOM 4194 O O . ALA A 1 528 ? 37.213 -7.448 -38.186 1.00 61.00 528 ALA A O 1
ATOM 4195 N N . SER A 1 529 ? 39.249 -6.936 -38.958 1.00 66.12 529 SER A N 1
ATOM 4196 C CA . SER A 1 529 ? 39.563 -8.192 -39.635 1.00 66.12 529 SER A CA 1
ATOM 4197 C C . SER A 1 529 ? 40.893 -8.628 -39.052 1.00 66.12 529 SER A C 1
ATOM 4199 O O . SER A 1 529 ? 41.924 -8.518 -39.704 1.00 66.12 529 SER A O 1
ATOM 4201 N N . LEU A 1 530 ? 40.880 -8.959 -37.763 1.00 74.12 530 LEU A N 1
ATOM 4202 C CA . LEU A 1 530 ? 42.084 -9.288 -37.012 1.00 74.12 530 LEU A CA 1
ATOM 4203 C C . LEU A 1 530 ? 42.526 -10.709 -37.354 1.00 74.12 530 LEU A C 1
ATOM 4205 O O . LEU A 1 530 ? 41.697 -11.604 -37.506 1.00 74.12 530 LEU A O 1
ATOM 4209 N N . SER A 1 531 ? 43.833 -10.904 -37.465 1.00 78.25 531 SER A N 1
ATOM 4210 C CA . SER A 1 531 ? 44.445 -12.230 -37.497 1.00 78.25 531 SER A CA 1
ATOM 4211 C C . SER A 1 531 ? 44.439 -12.849 -36.096 1.00 78.25 531 SER A C 1
ATOM 4213 O O . SER A 1 531 ? 44.451 -12.118 -35.107 1.00 78.25 531 SER A O 1
ATOM 4215 N N . ASP A 1 532 ? 44.537 -14.177 -35.995 1.00 75.75 532 ASP A N 1
ATOM 4216 C CA . ASP A 1 532 ? 44.656 -14.901 -34.713 1.00 75.75 532 ASP A CA 1
ATOM 4217 C C . ASP A 1 532 ? 45.876 -14.466 -33.878 1.00 75.75 532 ASP A C 1
ATOM 4219 O O . ASP A 1 532 ? 45.946 -14.718 -32.676 1.00 75.75 532 ASP A O 1
ATOM 4223 N N . VAL A 1 533 ? 46.862 -13.833 -34.520 1.00 76.56 533 VAL A N 1
ATOM 4224 C CA . VAL A 1 533 ? 48.064 -13.312 -33.862 1.00 76.56 533 VAL A CA 1
ATOM 4225 C C . VAL A 1 533 ? 47.957 -11.839 -33.467 1.00 76.56 533 VAL A C 1
ATOM 4227 O O . VAL A 1 533 ? 48.807 -11.396 -32.701 1.00 76.56 533 VAL A O 1
ATOM 4230 N N . ASP A 1 534 ? 46.968 -11.087 -33.965 1.00 83.12 534 ASP A N 1
ATOM 4231 C CA . ASP A 1 534 ? 46.841 -9.655 -33.674 1.00 83.12 534 ASP A CA 1
ATOM 4232 C C . ASP A 1 534 ? 46.405 -9.433 -32.207 1.00 83.12 534 ASP A C 1
ATOM 4234 O O . ASP A 1 534 ? 45.550 -10.166 -31.701 1.00 83.12 534 ASP A O 1
ATOM 4238 N N . PRO A 1 535 ? 46.946 -8.416 -31.510 1.00 82.56 535 PRO A N 1
ATOM 4239 C CA . PRO A 1 535 ? 46.484 -8.053 -30.174 1.00 82.56 535 PRO A CA 1
ATOM 4240 C C . PRO A 1 535 ? 44.983 -7.708 -30.167 1.00 82.56 535 PRO A C 1
ATOM 4242 O O . PRO A 1 535 ? 44.486 -7.101 -31.126 1.00 82.56 535 PRO A O 1
ATOM 4245 N N . PRO A 1 536 ? 44.239 -8.057 -29.102 1.00 80.62 536 PRO A N 1
ATOM 4246 C CA . PRO A 1 536 ? 42.817 -7.762 -29.029 1.00 80.62 536 PRO A CA 1
ATOM 4247 C C . PRO A 1 536 ? 42.580 -6.247 -29.002 1.00 80.62 536 PRO A C 1
ATOM 4249 O O . PRO A 1 536 ? 43.285 -5.494 -28.334 1.00 80.62 536 PRO A O 1
ATOM 4252 N N . LEU A 1 537 ? 41.535 -5.778 -29.693 1.00 77.88 537 LEU A N 1
ATOM 4253 C CA . LEU A 1 537 ? 41.217 -4.343 -29.757 1.00 77.88 537 LEU A CA 1
ATOM 4254 C C . LEU A 1 537 ? 40.900 -3.718 -28.392 1.00 77.88 537 LEU A C 1
ATOM 4256 O O . LEU A 1 537 ? 41.042 -2.508 -28.240 1.00 77.88 537 LEU A O 1
ATOM 4260 N N . SER A 1 538 ? 40.537 -4.529 -27.395 1.00 75.88 538 SER A N 1
ATOM 4261 C CA . SER A 1 538 ? 40.373 -4.098 -26.004 1.00 75.88 538 SER A CA 1
ATOM 4262 C C . SER A 1 538 ? 41.647 -3.511 -25.386 1.00 75.88 538 SER A C 1
ATOM 4264 O O . SER A 1 538 ? 41.545 -2.719 -24.451 1.00 75.88 538 SER A O 1
ATOM 4266 N N . ASP A 1 539 ? 42.830 -3.844 -25.914 1.00 79.62 539 ASP A N 1
ATOM 4267 C CA . ASP A 1 539 ? 44.119 -3.302 -25.455 1.00 79.62 539 ASP A CA 1
ATOM 4268 C C . ASP A 1 539 ? 44.338 -1.843 -25.896 1.00 79.62 539 ASP A C 1
ATOM 4270 O O . ASP A 1 539 ? 45.281 -1.175 -25.454 1.00 79.62 539 ASP A O 1
ATOM 4274 N N . PHE A 1 540 ? 43.447 -1.332 -26.751 1.00 81.19 540 PHE A N 1
ATOM 4275 C CA . PHE A 1 540 ? 43.440 0.025 -27.280 1.00 81.19 540 PHE A CA 1
ATOM 4276 C C . PHE A 1 540 ? 42.144 0.722 -26.836 1.00 81.19 540 PHE A C 1
ATOM 4278 O O . PHE A 1 540 ? 41.166 0.750 -27.583 1.00 81.19 540 PHE A O 1
ATOM 4285 N N . PRO A 1 541 ? 42.104 1.295 -25.619 1.00 65.56 541 PRO A N 1
ATOM 4286 C CA . PRO A 1 541 ? 40.864 1.781 -25.008 1.00 65.56 541 PRO A CA 1
ATOM 4287 C C . PRO A 1 541 ? 40.174 2.893 -25.815 1.00 65.56 541 PRO A C 1
ATOM 4289 O O . PRO A 1 541 ? 38.950 3.011 -25.760 1.00 65.56 541 PRO A O 1
ATOM 4292 N N . THR A 1 542 ? 40.944 3.650 -26.603 1.00 67.56 542 THR A N 1
ATOM 4293 C CA . THR A 1 542 ? 40.460 4.719 -27.479 1.00 67.56 542 THR A CA 1
ATOM 4294 C C . THR A 1 542 ? 40.976 4.520 -28.904 1.00 67.56 542 THR A C 1
ATOM 4296 O O . THR A 1 542 ? 42.187 4.387 -29.115 1.00 67.56 542 THR A O 1
ATOM 4299 N N . VAL A 1 543 ? 40.069 4.572 -29.886 1.00 77.19 543 VAL A N 1
ATOM 4300 C CA . VAL A 1 543 ? 40.400 4.530 -31.313 1.00 77.19 543 VAL A CA 1
ATOM 4301 C C . VAL A 1 543 ? 39.929 5.819 -31.988 1.00 77.19 543 VAL A C 1
ATOM 4303 O O . VAL A 1 543 ? 38.769 6.190 -31.908 1.00 77.19 543 VAL A O 1
ATOM 4306 N N . MET A 1 544 ? 40.819 6.526 -32.670 1.00 76.38 544 MET A N 1
ATOM 4307 C CA . MET A 1 544 ? 40.520 7.760 -33.392 1.00 76.38 544 MET A CA 1
ATOM 4308 C C . MET A 1 544 ? 40.329 7.469 -34.877 1.00 76.38 544 MET A C 1
ATOM 4310 O O . MET A 1 544 ? 41.133 6.770 -35.492 1.00 76.38 544 MET A O 1
ATOM 4314 N N . SER A 1 545 ? 39.314 8.063 -35.493 1.00 75.25 545 SER A N 1
ATOM 4315 C CA . SER A 1 545 ? 39.195 8.085 -36.950 1.00 75.25 545 SER A CA 1
ATOM 4316 C C . SER A 1 545 ? 40.170 9.113 -37.534 1.00 75.25 545 SER A C 1
ATOM 4318 O O . SER A 1 545 ? 39.965 10.306 -37.350 1.00 75.25 545 SER A O 1
ATOM 4320 N N . THR A 1 546 ? 41.212 8.693 -38.253 1.00 79.62 546 THR A N 1
ATOM 4321 C CA . THR A 1 546 ? 42.284 9.586 -38.730 1.00 79.62 546 THR A CA 1
ATOM 4322 C C . THR A 1 546 ? 42.474 9.485 -40.239 1.00 79.62 546 THR A C 1
ATOM 4324 O O . THR A 1 546 ? 42.555 8.394 -40.808 1.00 79.62 546 THR A O 1
ATOM 4327 N N . ARG A 1 547 ? 42.612 10.640 -40.898 1.00 83.19 547 ARG A N 1
ATOM 4328 C CA . ARG A 1 547 ? 43.089 10.701 -42.284 1.00 83.19 547 ARG A CA 1
ATOM 4329 C C . ARG A 1 547 ? 44.610 10.639 -42.325 1.00 83.19 547 ARG A C 1
ATOM 4331 O O . ARG A 1 547 ? 45.276 11.421 -41.652 1.00 83.19 547 ARG A O 1
ATOM 4338 N N . VAL A 1 548 ? 45.153 9.735 -43.132 1.00 85.44 548 VAL A N 1
ATOM 4339 C CA . VAL A 1 548 ? 46.601 9.597 -43.340 1.00 85.44 548 VAL A CA 1
ATOM 4340 C C . VAL A 1 548 ? 46.923 9.610 -44.831 1.00 85.44 548 VAL A C 1
ATOM 4342 O O . VAL A 1 548 ? 46.101 9.200 -45.649 1.00 85.44 548 VAL A O 1
ATOM 4345 N N . THR A 1 549 ? 48.115 10.082 -45.184 1.00 88.38 549 THR A N 1
ATOM 4346 C CA . THR A 1 549 ? 48.593 10.144 -46.571 1.00 88.38 549 THR A CA 1
ATOM 4347 C C . THR A 1 549 ? 50.024 9.631 -46.619 1.00 88.38 549 THR A C 1
ATOM 4349 O O . THR A 1 549 ? 50.832 10.058 -45.795 1.00 88.38 549 THR A O 1
ATOM 4352 N N . ASP A 1 550 ? 50.329 8.733 -47.558 1.00 87.56 550 ASP A N 1
ATOM 4353 C CA . ASP A 1 550 ? 51.687 8.219 -47.811 1.00 87.56 550 ASP A CA 1
ATOM 4354 C C . ASP A 1 550 ? 52.419 7.724 -46.537 1.00 87.56 550 ASP A C 1
ATOM 4356 O O . ASP A 1 550 ? 53.540 8.133 -46.223 1.00 87.56 550 ASP A O 1
ATOM 4360 N N . LEU A 1 551 ? 51.750 6.869 -45.752 1.00 91.12 551 LEU A N 1
ATOM 4361 C CA . LEU A 1 551 ? 52.176 6.465 -44.406 1.00 91.12 551 LEU A CA 1
ATOM 4362 C C . LEU A 1 551 ? 52.989 5.161 -44.413 1.00 91.12 551 LEU A C 1
ATOM 4364 O O . LEU A 1 551 ? 52.524 4.138 -44.912 1.00 91.12 551 LEU A O 1
ATOM 4368 N N . ALA A 1 552 ? 54.158 5.168 -43.767 1.00 91.00 552 ALA A N 1
ATOM 4369 C CA . ALA A 1 552 ? 54.952 3.963 -43.518 1.00 91.00 552 ALA A CA 1
ATOM 4370 C C . ALA A 1 552 ? 54.532 3.253 -42.218 1.00 91.00 552 ALA A C 1
ATOM 4372 O O . ALA A 1 552 ? 54.404 3.888 -41.167 1.00 91.00 552 ALA A O 1
ATOM 4373 N N . VAL A 1 553 ? 54.355 1.932 -42.283 1.00 92.38 553 VAL A N 1
ATOM 4374 C CA . VAL A 1 553 ? 53.837 1.094 -41.190 1.00 92.38 553 VAL A CA 1
ATOM 4375 C C . VAL A 1 553 ? 54.583 -0.240 -41.085 1.00 92.38 553 VAL A C 1
ATOM 4377 O O . VAL A 1 553 ? 55.223 -0.695 -42.034 1.00 92.38 553 VAL A O 1
ATOM 4380 N N . SER A 1 554 ? 54.477 -0.887 -39.927 1.00 90.12 554 SER A N 1
ATOM 4381 C CA . SER A 1 554 ? 55.027 -2.213 -39.638 1.00 90.12 554 SER A CA 1
ATOM 4382 C C . SER A 1 554 ? 53.934 -3.212 -39.265 1.00 90.12 554 SER A C 1
ATOM 4384 O O . SER A 1 554 ? 52.953 -2.850 -38.623 1.00 90.12 554 SER A O 1
ATOM 4386 N N . ARG A 1 555 ? 54.119 -4.487 -39.605 1.00 87.94 555 ARG A N 1
ATOM 4387 C CA . ARG A 1 555 ? 53.279 -5.597 -39.132 1.00 87.94 555 ARG A CA 1
ATOM 4388 C C . ARG A 1 555 ? 54.157 -6.754 -38.675 1.00 87.94 555 ARG A C 1
ATOM 4390 O O . ARG A 1 555 ? 55.208 -6.993 -39.263 1.00 87.94 555 ARG A O 1
ATOM 4397 N N . TYR A 1 556 ? 53.710 -7.465 -37.650 1.00 84.69 556 TYR A N 1
ATOM 4398 C CA . TYR A 1 556 ? 54.328 -8.702 -37.188 1.00 84.69 556 TYR A CA 1
ATOM 4399 C C . TYR A 1 556 ? 53.357 -9.854 -37.468 1.00 84.69 556 TYR A C 1
ATOM 4401 O O . TYR A 1 556 ? 52.185 -9.761 -37.119 1.00 84.69 556 TYR A O 1
ATOM 4409 N N . GLY A 1 557 ? 53.819 -10.920 -38.123 1.00 81.44 557 GLY A N 1
ATOM 4410 C CA . GLY A 1 557 ? 53.008 -12.115 -38.386 1.00 81.44 557 GLY A CA 1
ATOM 4411 C C . GLY A 1 557 ? 52.262 -12.123 -39.728 1.00 81.44 557 GLY A C 1
ATOM 4412 O O . GLY A 1 557 ? 52.685 -11.500 -40.699 1.00 81.44 557 GLY A O 1
ATOM 4413 N N . ALA A 1 558 ? 51.185 -12.911 -39.812 1.00 82.00 558 ALA A N 1
ATOM 4414 C CA . ALA A 1 558 ? 50.479 -13.227 -41.061 1.00 82.00 558 ALA A CA 1
ATOM 4415 C C . ALA A 1 558 ? 49.788 -12.004 -41.695 1.00 82.00 558 ALA A C 1
ATOM 4417 O O . ALA A 1 558 ? 49.430 -11.075 -40.992 1.00 82.00 558 ALA A O 1
ATOM 4418 N N . MET A 1 559 ? 49.577 -11.980 -43.018 1.00 85.62 559 MET A N 1
ATOM 4419 C CA . MET A 1 559 ? 49.027 -10.819 -43.762 1.00 85.62 559 MET A CA 1
ATOM 4420 C C . MET A 1 559 ? 47.491 -10.822 -43.918 1.00 85.62 559 MET A C 1
ATOM 4422 O O . MET A 1 559 ? 46.939 -10.014 -44.663 1.00 85.62 559 MET A O 1
ATOM 4426 N N . ASP A 1 560 ? 46.808 -11.763 -43.275 1.00 83.38 560 ASP A N 1
ATOM 4427 C CA . ASP A 1 560 ? 45.349 -11.926 -43.279 1.00 83.38 560 ASP A CA 1
ATOM 4428 C C . ASP A 1 560 ? 44.628 -10.902 -42.390 1.00 83.38 560 ASP A C 1
ATOM 4430 O O . ASP A 1 560 ? 43.472 -10.574 -42.652 1.00 83.38 560 ASP A O 1
ATOM 4434 N N . GLY A 1 561 ? 45.333 -10.352 -41.398 1.00 83.94 561 GLY A N 1
ATOM 4435 C CA . GLY A 1 561 ? 44.843 -9.274 -40.549 1.00 83.94 561 GLY A CA 1
ATOM 4436 C C . GLY A 1 561 ? 44.941 -7.880 -41.181 1.00 83.94 561 GLY A C 1
ATOM 4437 O O . GLY A 1 561 ? 45.693 -7.653 -42.135 1.00 83.94 561 GLY A O 1
ATOM 4438 N N . ASN A 1 562 ? 44.207 -6.913 -40.631 1.00 89.19 562 ASN A N 1
ATOM 4439 C CA . ASN A 1 562 ? 44.221 -5.509 -41.065 1.00 89.19 562 ASN A CA 1
ATOM 4440 C C . ASN A 1 562 ? 44.876 -4.532 -40.068 1.00 89.19 562 ASN A C 1
ATOM 4442 O O . ASN A 1 562 ? 44.842 -3.319 -40.294 1.00 89.19 562 ASN A O 1
ATOM 4446 N N . MET A 1 563 ? 45.453 -5.038 -38.973 1.00 89.50 563 MET A N 1
ATOM 4447 C CA . MET A 1 563 ? 46.143 -4.228 -37.969 1.00 89.50 563 MET A CA 1
ATOM 4448 C C . MET A 1 563 ? 47.609 -3.993 -38.362 1.00 89.50 563 MET A C 1
ATOM 4450 O O . MET A 1 563 ? 48.370 -4.926 -38.611 1.00 89.50 563 MET A O 1
ATOM 4454 N N . VAL A 1 564 ? 48.041 -2.739 -38.407 1.00 90.19 564 VAL A N 1
ATOM 4455 C CA . VAL A 1 564 ? 49.447 -2.367 -38.618 1.00 90.19 564 VAL A CA 1
ATOM 4456 C C . VAL A 1 564 ? 49.868 -1.345 -37.568 1.00 90.19 564 VAL A C 1
ATOM 4458 O O . VAL A 1 564 ? 49.035 -0.677 -36.970 1.00 90.19 564 VAL A O 1
ATOM 4461 N N . PHE A 1 565 ? 51.159 -1.213 -37.313 1.00 90.62 565 PHE A N 1
ATOM 4462 C CA . PHE A 1 565 ? 51.716 -0.317 -36.303 1.00 90.62 565 PHE A CA 1
ATOM 4463 C C . PHE A 1 565 ? 52.561 0.768 -36.957 1.00 90.62 565 PHE A C 1
ATOM 4465 O O . PHE A 1 565 ? 52.993 0.627 -38.102 1.00 90.62 565 PHE A O 1
ATOM 4472 N N . ALA A 1 566 ? 52.822 1.861 -36.242 1.00 90.31 566 ALA A N 1
ATOM 4473 C CA . ALA A 1 566 ? 53.812 2.838 -36.679 1.00 90.31 566 ALA A CA 1
ATOM 4474 C C . ALA A 1 566 ? 55.145 2.132 -36.984 1.00 90.31 566 ALA A C 1
ATOM 4476 O O . ALA A 1 566 ? 55.516 1.166 -36.309 1.00 90.31 566 ALA A O 1
ATOM 4477 N N . LEU A 1 567 ? 55.834 2.594 -38.028 1.00 89.81 567 LEU A N 1
ATOM 4478 C CA . LEU A 1 567 ? 57.062 1.969 -38.513 1.00 89.81 567 LEU A CA 1
ATOM 4479 C C . LEU A 1 567 ? 58.063 1.726 -37.370 1.00 89.81 567 LEU A C 1
ATOM 4481 O O . LEU A 1 567 ? 58.317 2.621 -36.567 1.00 89.81 567 LEU A O 1
ATOM 4485 N N . ASP A 1 568 ? 58.617 0.515 -37.319 1.00 82.56 568 ASP A N 1
ATOM 4486 C CA . ASP A 1 568 ? 59.630 0.080 -36.347 1.00 82.56 568 ASP A CA 1
ATOM 4487 C C . ASP A 1 568 ? 59.197 0.149 -34.867 1.00 82.56 568 ASP A C 1
ATOM 4489 O O . ASP A 1 568 ? 60.037 0.165 -33.966 1.00 82.56 568 ASP A O 1
ATOM 4493 N N . THR A 1 569 ? 57.886 0.136 -34.590 1.00 85.88 569 THR A N 1
ATOM 4494 C CA . THR A 1 569 ? 57.375 -0.032 -33.218 1.00 85.88 569 THR A CA 1
ATOM 4495 C C . THR A 1 569 ? 57.757 -1.426 -32.690 1.00 85.88 569 THR A C 1
ATOM 4497 O O . THR A 1 569 ? 57.432 -2.416 -33.351 1.00 85.88 569 THR A O 1
ATOM 4500 N N . PRO A 1 570 ? 58.425 -1.553 -31.524 1.00 85.06 570 PRO A N 1
ATOM 4501 C CA . PRO A 1 570 ? 58.806 -2.850 -30.956 1.00 85.06 570 PRO A CA 1
ATOM 4502 C C . PRO A 1 570 ? 57.589 -3.742 -30.635 1.00 85.06 570 PRO A C 1
ATOM 4504 O O . PRO A 1 570 ? 56.563 -3.202 -30.209 1.00 85.06 570 PRO A O 1
ATOM 4507 N N . PRO A 1 571 ? 57.689 -5.085 -30.737 1.00 82.00 571 PRO A N 1
ATOM 4508 C CA . PRO A 1 571 ? 56.573 -5.997 -30.447 1.00 82.00 571 PRO A CA 1
ATOM 4509 C C . PRO A 1 571 ? 55.964 -5.806 -29.050 1.00 82.00 571 PRO A C 1
ATOM 4511 O O . PRO A 1 571 ? 54.744 -5.775 -28.905 1.00 82.00 571 PRO A O 1
ATOM 4514 N N . GLU A 1 572 ? 56.807 -5.571 -28.039 1.00 81.94 572 GLU A N 1
ATOM 4515 C CA . GLU A 1 572 ? 56.395 -5.311 -26.650 1.00 81.94 572 GLU A CA 1
ATOM 4516 C C . GLU A 1 572 ? 55.508 -4.062 -26.523 1.00 81.94 572 GLU A C 1
ATOM 4518 O O . GLU A 1 572 ? 54.593 -4.016 -25.705 1.00 81.94 572 GLU A O 1
ATOM 4523 N N . GLN A 1 573 ? 55.752 -3.045 -27.357 1.00 83.62 573 GLN A N 1
ATOM 4524 C CA . GLN A 1 573 ? 54.949 -1.821 -27.385 1.00 83.62 573 GLN A CA 1
ATOM 4525 C C . GLN A 1 573 ? 53.665 -1.991 -28.200 1.00 83.62 573 GLN A C 1
ATOM 4527 O O . GLN A 1 573 ? 52.718 -1.233 -28.018 1.00 83.62 573 GLN A O 1
ATOM 4532 N N . CYS A 1 574 ? 53.602 -2.987 -29.080 1.00 80.12 574 CYS A N 1
ATOM 4533 C CA . CYS A 1 574 ? 52.430 -3.272 -29.903 1.00 80.12 574 CYS A CA 1
ATOM 4534 C C . CYS A 1 574 ? 51.359 -4.099 -29.168 1.00 80.12 574 CYS A C 1
ATOM 4536 O O . CYS A 1 574 ? 50.252 -4.202 -29.680 1.00 80.12 574 CYS A O 1
ATOM 4538 N N . GLY A 1 575 ? 51.661 -4.653 -27.985 1.00 75.44 575 GLY A N 1
ATOM 4539 C CA . GLY A 1 575 ? 50.744 -5.513 -27.222 1.00 75.44 575 GLY A CA 1
ATOM 4540 C C . GLY A 1 575 ? 50.952 -7.017 -27.444 1.00 75.44 575 GLY A C 1
ATOM 4541 O O . GLY A 1 575 ? 50.146 -7.817 -26.984 1.00 75.44 575 GLY A O 1
ATOM 4542 N N . TYR A 1 576 ? 52.030 -7.422 -28.125 1.00 79.38 576 TYR A N 1
ATOM 4543 C CA . TYR A 1 576 ? 52.369 -8.837 -28.298 1.00 79.38 576 TYR A CA 1
ATOM 4544 C C . TYR A 1 576 ? 52.995 -9.429 -27.028 1.00 79.38 576 TYR A C 1
ATOM 4546 O O . TYR A 1 576 ? 53.809 -8.790 -26.357 1.00 79.38 576 TYR A O 1
ATOM 4554 N N . SER A 1 577 ? 52.661 -10.686 -26.727 1.00 71.75 577 SER A N 1
ATOM 4555 C CA . SER A 1 577 ? 53.327 -11.468 -25.680 1.00 71.75 577 SER A CA 1
ATOM 4556 C C . SER A 1 577 ? 54.771 -11.828 -26.062 1.00 71.75 577 SER A C 1
ATOM 4558 O O . SER A 1 577 ? 55.154 -11.797 -27.233 1.00 71.75 577 SER A O 1
ATOM 4560 N N . SER A 1 578 ? 55.589 -12.223 -25.081 1.00 67.56 578 SER A N 1
ATOM 4561 C CA . SER A 1 578 ? 56.994 -12.600 -25.311 1.00 67.56 578 SER A CA 1
ATOM 4562 C C . SER A 1 578 ? 57.171 -13.778 -26.283 1.00 67.56 578 SER A C 1
ATOM 4564 O O . SER A 1 578 ? 58.201 -13.851 -26.943 1.00 67.56 578 SER A O 1
ATOM 4566 N N . GLU A 1 579 ? 56.176 -14.665 -26.415 1.00 63.28 579 GLU A N 1
ATOM 4567 C CA . GLU A 1 579 ? 56.174 -15.769 -27.393 1.00 63.28 579 GLU A CA 1
ATOM 4568 C C . GLU A 1 579 ? 55.816 -15.298 -28.817 1.00 63.28 579 GLU A C 1
ATOM 4570 O O . GLU A 1 579 ? 56.304 -15.853 -29.798 1.00 63.28 579 GLU A O 1
ATOM 4575 N N . GLN A 1 580 ? 55.023 -14.229 -28.951 1.00 63.28 580 GLN A N 1
ATOM 4576 C CA . GLN A 1 580 ? 54.669 -13.605 -30.236 1.00 63.28 580 GLN A CA 1
ATOM 4577 C C . GLN A 1 580 ? 55.768 -12.660 -30.770 1.00 63.28 580 GLN A C 1
ATOM 4579 O O . GLN A 1 580 ? 55.689 -12.188 -31.902 1.00 63.28 580 GLN A O 1
ATOM 4584 N N . GLY A 1 581 ? 56.823 -12.395 -29.992 1.00 58.66 581 GLY A N 1
ATOM 4585 C CA . GLY A 1 581 ? 57.956 -11.550 -30.393 1.00 58.66 581 GLY A CA 1
ATOM 4586 C C . GLY A 1 581 ? 58.873 -12.149 -31.472 1.00 58.66 581 GLY A C 1
ATOM 4587 O O . GLY A 1 581 ? 59.694 -11.425 -32.029 1.00 58.66 581 GLY A O 1
ATOM 4588 N N . GLU A 1 582 ? 58.734 -13.442 -31.793 1.00 65.62 582 GLU A N 1
ATOM 4589 C CA . GLU A 1 582 ? 59.496 -14.132 -32.853 1.00 65.62 582 GLU A CA 1
ATOM 4590 C C . GLU A 1 582 ? 58.802 -14.099 -34.235 1.00 65.62 582 GLU A C 1
ATOM 4592 O O . GLU A 1 582 ? 59.284 -14.704 -35.196 1.00 65.62 582 GLU A O 1
ATOM 4597 N N . LEU A 1 583 ? 57.665 -13.404 -34.358 1.00 76.00 583 LEU A N 1
ATOM 4598 C CA . LEU A 1 583 ? 56.915 -13.284 -35.610 1.00 76.00 583 LEU A CA 1
ATOM 4599 C C . LEU A 1 583 ? 57.699 -12.512 -36.686 1.00 76.00 583 LEU A C 1
ATOM 4601 O O . LEU A 1 583 ? 58.411 -11.548 -36.402 1.00 76.00 583 LEU A O 1
ATOM 4605 N N . ALA A 1 584 ? 57.523 -12.911 -37.951 1.00 79.25 584 ALA A N 1
ATOM 4606 C CA . ALA A 1 584 ? 58.140 -12.232 -39.089 1.00 79.25 584 ALA A CA 1
ATOM 4607 C C . ALA A 1 584 ? 57.715 -10.754 -39.143 1.00 79.25 584 ALA A C 1
ATOM 4609 O O . ALA A 1 584 ? 56.523 -10.444 -39.089 1.00 79.25 584 ALA A O 1
ATOM 4610 N N . HIS A 1 585 ? 58.695 -9.851 -39.238 1.00 85.31 585 HIS A N 1
ATOM 4611 C CA . HIS A 1 585 ? 58.481 -8.406 -39.309 1.00 85.31 585 HIS A CA 1
ATOM 4612 C C . HIS A 1 585 ? 58.422 -7.946 -40.764 1.00 85.31 585 HIS A C 1
ATOM 4614 O O . HIS A 1 585 ? 59.336 -8.206 -41.544 1.00 85.31 585 HIS A O 1
ATOM 4620 N N . HIS A 1 586 ? 57.350 -7.243 -41.112 1.00 87.69 586 HIS A N 1
ATOM 4621 C CA . HIS A 1 586 ? 57.100 -6.702 -42.442 1.00 87.69 586 HIS A CA 1
ATOM 4622 C C . HIS A 1 586 ? 56.948 -5.180 -42.377 1.00 87.69 586 HIS A C 1
ATOM 4624 O O . HIS A 1 586 ? 56.373 -4.638 -41.427 1.00 87.69 586 HIS A O 1
ATOM 4630 N N . ARG A 1 587 ? 57.440 -4.480 -43.405 1.00 90.25 587 ARG A N 1
ATOM 4631 C CA . ARG A 1 587 ? 57.337 -3.020 -43.546 1.00 90.25 587 ARG A CA 1
ATOM 4632 C C . ARG A 1 587 ? 56.589 -2.665 -44.820 1.00 90.25 587 ARG A C 1
ATOM 4634 O O . ARG A 1 587 ? 56.925 -3.157 -45.895 1.00 90.25 587 ARG A O 1
ATOM 4641 N N . TYR A 1 588 ? 55.627 -1.759 -44.700 1.00 91.69 588 TYR A N 1
ATOM 4642 C CA . TYR A 1 588 ? 54.783 -1.333 -45.808 1.00 91.69 588 TYR A CA 1
ATOM 4643 C C . TYR A 1 588 ? 54.696 0.189 -45.902 1.00 91.69 588 TYR A C 1
ATOM 4645 O O . TYR A 1 588 ? 54.843 0.886 -44.898 1.00 91.69 588 TYR A O 1
ATOM 4653 N N . VAL A 1 589 ? 54.395 0.702 -47.094 1.00 91.56 589 VAL A N 1
ATOM 4654 C CA . VAL A 1 589 ? 53.898 2.069 -47.290 1.00 91.56 589 VAL A CA 1
ATOM 4655 C C . VAL A 1 589 ? 52.495 2.020 -47.880 1.00 91.56 589 VAL A C 1
ATOM 4657 O O . VAL A 1 589 ? 52.256 1.376 -48.901 1.00 91.56 589 VAL A O 1
ATOM 4660 N N . LEU A 1 590 ? 51.574 2.707 -47.208 1.00 91.25 590 LEU A N 1
ATOM 4661 C CA . LEU A 1 590 ? 50.248 3.041 -47.713 1.00 91.25 590 LEU A CA 1
ATOM 4662 C C . LEU A 1 590 ? 50.415 4.185 -48.708 1.00 91.25 590 LEU A C 1
ATOM 4664 O O . LEU A 1 590 ? 50.931 5.225 -48.314 1.00 91.25 590 LEU A O 1
ATOM 4668 N N . THR A 1 591 ? 49.973 4.037 -49.953 1.00 85.69 591 THR A N 1
ATOM 4669 C CA . THR A 1 591 ? 50.072 5.095 -50.972 1.00 85.69 591 THR A CA 1
ATOM 4670 C C . THR A 1 591 ? 48.733 5.817 -51.147 1.00 85.69 591 THR A C 1
ATOM 4672 O O . THR A 1 591 ? 47.669 5.194 -51.147 1.00 85.69 591 THR A O 1
ATOM 4675 N N . GLY A 1 592 ? 48.764 7.146 -51.281 1.00 84.81 592 GLY A N 1
ATOM 4676 C CA . GLY A 1 592 ? 47.564 7.977 -51.433 1.00 84.81 592 GLY A CA 1
ATOM 4677 C C . GLY A 1 592 ? 46.879 8.346 -50.112 1.00 84.81 592 GLY A C 1
ATOM 4678 O O . GLY A 1 592 ? 47.462 8.216 -49.038 1.00 84.81 592 GLY A O 1
ATOM 4679 N N . GLU A 1 593 ? 45.647 8.864 -50.189 1.00 86.31 593 GLU A N 1
ATOM 4680 C CA . GLU A 1 593 ? 44.854 9.251 -49.013 1.00 86.31 593 GLU A CA 1
ATOM 4681 C C . GLU A 1 593 ? 44.038 8.078 -48.471 1.00 86.31 593 GLU A C 1
ATOM 4683 O O . GLU A 1 593 ? 43.284 7.432 -49.200 1.00 86.31 593 GLU A O 1
ATOM 4688 N N . TRP A 1 594 ? 44.136 7.862 -47.163 1.00 85.19 594 TRP A N 1
ATOM 4689 C CA . TRP A 1 594 ? 43.445 6.800 -46.454 1.00 85.19 594 TRP A CA 1
ATOM 4690 C C . TRP A 1 594 ? 42.625 7.341 -45.299 1.00 85.19 594 TRP A C 1
ATOM 4692 O O . TRP A 1 594 ? 43.010 8.284 -44.604 1.00 85.19 594 TRP A O 1
ATOM 4702 N N . TRP A 1 595 ? 41.510 6.664 -45.058 1.00 80.31 595 TRP A N 1
ATOM 4703 C CA . TRP A 1 595 ? 40.726 6.805 -43.846 1.00 80.31 595 TRP A CA 1
ATOM 4704 C C . TRP A 1 595 ? 40.959 5.559 -42.992 1.00 80.31 595 TRP A C 1
ATOM 4706 O O . TRP A 1 595 ? 40.529 4.468 -43.364 1.00 80.31 595 TRP A O 1
ATOM 4716 N N . VAL A 1 596 ? 41.690 5.710 -41.888 1.00 84.50 596 VAL A N 1
ATOM 4717 C CA . VAL A 1 596 ? 42.090 4.602 -41.007 1.00 84.50 596 VAL A CA 1
ATOM 4718 C C . VAL A 1 596 ? 41.668 4.879 -39.575 1.00 84.50 596 VAL A C 1
ATOM 4720 O O . VAL A 1 596 ? 41.388 6.012 -39.189 1.00 84.50 596 VAL A O 1
ATOM 4723 N N . MET A 1 597 ? 41.644 3.827 -38.773 1.00 84.12 597 MET A N 1
ATOM 4724 C CA . MET A 1 597 ? 41.416 3.927 -37.339 1.00 84.12 597 MET A CA 1
ATOM 4725 C C . MET A 1 597 ? 42.741 3.836 -36.597 1.00 84.12 597 MET A C 1
ATOM 4727 O O . MET A 1 597 ? 43.531 2.951 -36.897 1.00 84.12 597 MET A O 1
ATOM 4731 N N . THR A 1 598 ? 43.013 4.736 -35.655 1.00 86.12 598 THR A N 1
ATOM 4732 C CA . THR A 1 598 ? 44.285 4.777 -34.923 1.00 86.12 598 THR A CA 1
ATOM 4733 C C . THR A 1 598 ? 44.083 4.592 -33.434 1.00 86.12 598 THR A C 1
ATOM 4735 O O . THR A 1 598 ? 43.177 5.174 -32.862 1.00 86.12 598 THR A O 1
ATOM 4738 N N . GLY A 1 599 ? 44.924 3.796 -32.786 1.00 85.25 599 GLY A N 1
ATOM 4739 C CA . GLY A 1 599 ? 44.877 3.593 -31.336 1.00 85.25 599 GLY A CA 1
ATOM 4740 C C . GLY A 1 599 ? 46.280 3.591 -30.754 1.00 85.25 599 GLY A C 1
ATOM 4741 O O . GLY A 1 599 ? 47.254 3.419 -31.486 1.00 85.25 599 GLY A O 1
ATOM 4742 N N . VAL A 1 600 ? 46.403 3.801 -29.448 1.00 85.50 600 VAL A N 1
ATOM 4743 C CA . VAL A 1 600 ? 47.685 3.678 -28.741 1.00 85.50 600 VAL A CA 1
ATOM 4744 C C . VAL A 1 600 ? 47.520 2.644 -27.637 1.00 85.50 600 VAL A C 1
ATOM 4746 O O . VAL A 1 600 ? 46.597 2.758 -26.833 1.00 85.50 600 VAL A O 1
ATOM 4749 N N . SER A 1 601 ? 48.379 1.626 -27.628 1.00 83.81 601 SER A N 1
ATOM 4750 C CA . SER A 1 601 ? 48.376 0.598 -26.583 1.00 83.81 601 SER A CA 1
ATOM 4751 C C . SER A 1 601 ? 48.822 1.191 -25.240 1.00 83.81 601 SER A C 1
ATOM 4753 O O . SER A 1 601 ? 49.487 2.232 -25.192 1.00 83.81 601 SER A O 1
ATOM 4755 N N . ALA A 1 602 ? 48.562 0.491 -24.132 1.00 79.50 602 ALA A N 1
ATOM 4756 C CA . ALA A 1 602 ? 49.090 0.878 -22.816 1.00 79.50 602 ALA A CA 1
ATOM 4757 C C . ALA A 1 602 ? 50.633 0.969 -22.777 1.00 79.50 602 ALA A C 1
ATOM 4759 O O . ALA A 1 602 ? 51.195 1.729 -21.988 1.00 79.50 602 ALA A O 1
ATOM 4760 N N . ALA A 1 603 ? 51.317 0.223 -23.651 1.00 79.94 603 ALA A N 1
ATOM 4761 C CA . ALA A 1 603 ? 52.770 0.218 -23.796 1.00 79.94 603 ALA A CA 1
ATOM 4762 C C . ALA A 1 603 ? 53.302 1.293 -24.774 1.00 79.94 603 ALA A C 1
ATOM 4764 O O . ALA A 1 603 ? 54.511 1.383 -24.991 1.00 79.94 603 ALA A O 1
ATOM 4765 N N . GLY A 1 604 ? 52.424 2.131 -25.340 1.00 81.31 604 GLY A N 1
ATOM 4766 C CA . GLY A 1 604 ? 52.782 3.308 -26.139 1.00 81.31 604 GLY A CA 1
ATOM 4767 C C . GLY A 1 604 ? 52.891 3.083 -27.651 1.00 81.31 604 GLY A C 1
ATOM 4768 O O . GLY A 1 604 ? 53.211 4.026 -28.376 1.00 81.31 604 GLY A O 1
ATOM 4769 N N . GLY A 1 605 ? 52.610 1.877 -28.151 1.00 85.81 605 GLY A N 1
ATOM 4770 C CA . GLY A 1 605 ? 52.637 1.574 -29.583 1.00 85.81 605 GLY A CA 1
ATOM 4771 C C . GLY A 1 605 ? 51.408 2.116 -30.306 1.00 85.81 605 GLY A C 1
ATOM 4772 O O . GLY A 1 605 ? 50.276 1.862 -29.895 1.00 85.81 605 GLY A O 1
ATOM 4773 N N . ARG A 1 606 ? 51.623 2.859 -31.399 1.00 88.62 606 ARG A N 1
ATOM 4774 C CA . ARG A 1 606 ? 50.539 3.396 -32.230 1.00 88.62 606 ARG A CA 1
ATOM 4775 C C . ARG A 1 606 ? 50.124 2.383 -33.294 1.00 88.62 606 ARG A C 1
ATOM 4777 O O . ARG A 1 606 ? 50.930 2.028 -34.149 1.00 88.62 606 ARG A O 1
ATOM 4784 N N . MET A 1 607 ? 48.863 1.986 -33.254 1.00 90.31 607 MET A N 1
ATOM 4785 C CA . MET A 1 607 ? 48.178 1.119 -34.209 1.00 90.31 607 MET A CA 1
ATOM 4786 C C . MET A 1 607 ? 47.464 1.946 -35.288 1.00 90.31 607 MET A C 1
ATOM 4788 O O . MET A 1 607 ? 46.982 3.047 -35.017 1.00 90.31 607 MET A O 1
ATOM 4792 N N . TYR A 1 608 ? 47.333 1.361 -36.475 1.00 89.75 608 TYR A N 1
ATOM 4793 C CA . TYR A 1 608 ? 46.455 1.750 -37.570 1.00 89.75 608 TYR A CA 1
ATOM 4794 C C . TYR A 1 608 ? 4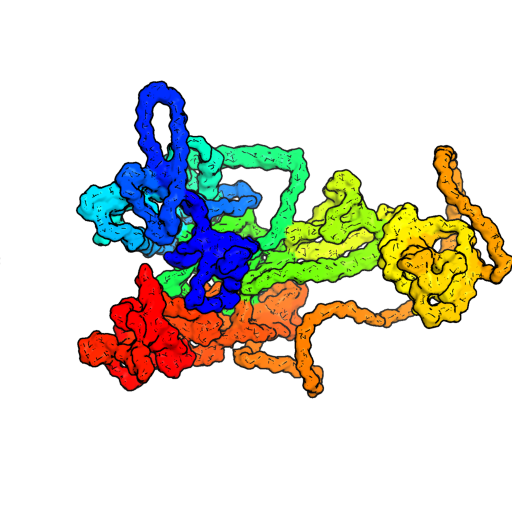5.664 0.511 -38.030 1.00 89.75 608 TYR A C 1
ATOM 4796 O O . TYR A 1 608 ? 46.250 -0.509 -38.378 1.00 89.75 608 TYR A O 1
ATOM 4804 N N . LEU A 1 609 ? 44.337 0.586 -38.051 1.00 87.81 609 LEU A N 1
ATOM 4805 C CA . LEU A 1 609 ? 43.451 -0.433 -38.615 1.00 87.81 609 LEU A CA 1
ATOM 4806 C C . LEU A 1 609 ? 43.019 -0.000 -40.010 1.00 87.81 609 LEU A C 1
ATOM 4808 O O . LEU A 1 609 ? 42.386 1.049 -40.186 1.00 87.81 609 LEU A O 1
ATOM 4812 N N . LEU A 1 610 ? 43.370 -0.817 -40.998 1.00 87.50 610 LEU A N 1
ATOM 4813 C CA . LEU A 1 610 ? 43.088 -0.552 -42.405 1.00 87.50 610 LEU A CA 1
ATOM 4814 C C . LEU A 1 610 ? 41.651 -0.966 -42.775 1.00 87.50 610 LEU A C 1
ATOM 4816 O O . LEU A 1 610 ? 41.107 -1.874 -42.157 1.00 87.50 610 LEU A O 1
ATOM 4820 N N . PRO A 1 611 ? 41.029 -0.388 -43.819 1.00 81.06 611 PRO A N 1
ATOM 4821 C CA . PRO A 1 611 ? 39.697 -0.782 -44.297 1.00 81.06 611 PRO A CA 1
ATOM 4822 C C . PRO A 1 611 ? 39.496 -2.255 -44.705 1.00 81.06 611 PRO A C 1
ATOM 4824 O O . PRO A 1 611 ? 38.370 -2.661 -44.970 1.00 81.06 611 PRO A O 1
ATOM 4827 N N . GLY A 1 612 ? 40.570 -3.039 -44.801 1.00 82.69 612 GLY A N 1
ATOM 4828 C CA . GLY A 1 612 ? 40.582 -4.444 -45.215 1.00 82.69 612 GLY A CA 1
ATOM 4829 C C . GLY A 1 612 ? 41.941 -5.075 -44.905 1.00 82.69 612 GLY A C 1
ATOM 4830 O O . GLY A 1 612 ? 42.841 -4.371 -44.443 1.00 82.69 612 GLY A O 1
ATOM 4831 N N . SER A 1 613 ? 42.094 -6.378 -45.142 1.00 88.31 613 SER A N 1
ATOM 4832 C CA . SER A 1 613 ? 43.326 -7.109 -44.815 1.00 88.31 613 SER A CA 1
ATOM 4833 C C . SER A 1 613 ? 44.558 -6.554 -45.543 1.00 88.31 613 SER A C 1
ATOM 4835 O O . SER A 1 613 ? 44.465 -5.992 -46.641 1.00 88.31 613 SER A O 1
ATOM 4837 N N . VAL A 1 614 ? 45.741 -6.744 -44.955 1.00 87.75 614 VAL A N 1
ATOM 4838 C CA . VAL A 1 614 ? 47.013 -6.352 -45.582 1.00 87.75 614 VAL A CA 1
ATOM 4839 C C . VAL A 1 614 ? 47.188 -7.033 -46.944 1.00 87.75 614 VAL A C 1
ATOM 4841 O O . VAL A 1 614 ? 47.595 -6.382 -47.908 1.00 87.75 614 VAL A O 1
ATOM 4844 N N . ILE A 1 615 ? 46.821 -8.313 -47.067 1.00 88.50 615 ILE A N 1
ATOM 4845 C CA . ILE A 1 615 ? 46.931 -9.060 -48.326 1.00 88.50 615 ILE A CA 1
ATOM 4846 C C . ILE A 1 615 ? 46.029 -8.506 -49.439 1.00 88.50 615 ILE A C 1
ATOM 4848 O O . ILE A 1 615 ? 46.445 -8.481 -50.601 1.00 88.50 615 ILE A O 1
ATOM 4852 N N . ASP A 1 616 ? 44.828 -8.026 -49.117 1.00 87.19 616 ASP A N 1
ATOM 4853 C CA . ASP A 1 616 ? 43.933 -7.428 -50.113 1.00 87.19 616 ASP A CA 1
ATOM 4854 C C . ASP A 1 616 ? 44.475 -6.083 -50.604 1.00 87.19 616 ASP A C 1
ATOM 4856 O O . ASP A 1 616 ? 44.489 -5.806 -51.810 1.00 87.19 616 ASP A O 1
ATOM 4860 N N . HIS A 1 617 ? 45.018 -5.274 -49.691 1.00 88.56 617 HIS A N 1
ATOM 4861 C CA . HIS A 1 617 ? 45.593 -3.976 -50.042 1.00 88.56 617 HIS A CA 1
ATOM 4862 C C . HIS A 1 617 ? 46.906 -4.094 -50.825 1.00 88.56 617 HIS A C 1
ATOM 4864 O O . HIS A 1 617 ? 47.123 -3.314 -51.754 1.00 88.56 617 HIS A O 1
ATOM 4870 N N . LEU A 1 618 ? 47.712 -5.129 -50.567 1.00 88.06 618 LEU A N 1
ATOM 4871 C CA . LEU A 1 618 ? 48.881 -5.473 -51.390 1.00 88.06 618 LEU A CA 1
ATOM 4872 C C . LEU A 1 618 ? 48.475 -5.877 -52.815 1.00 88.06 618 LEU A C 1
ATOM 4874 O O . LEU A 1 618 ? 49.081 -5.437 -53.790 1.00 88.06 618 LEU A O 1
ATOM 4878 N N . ARG A 1 619 ? 47.423 -6.695 -52.963 1.00 87.88 619 ARG A N 1
ATOM 4879 C CA . ARG A 1 619 ? 46.914 -7.114 -54.284 1.00 87.88 619 ARG A CA 1
ATOM 4880 C C . ARG A 1 619 ? 46.331 -5.957 -55.085 1.00 87.88 619 ARG A C 1
ATOM 4882 O O . ARG A 1 619 ? 46.440 -5.949 -56.309 1.00 87.88 619 ARG A O 1
ATOM 4889 N N . SER A 1 620 ? 45.688 -5.015 -54.405 1.00 83.50 620 SER A N 1
ATOM 4890 C CA . SER A 1 620 ? 45.073 -3.845 -55.038 1.00 83.50 620 SER A CA 1
ATOM 4891 C C . SER A 1 620 ? 46.072 -2.723 -55.361 1.00 83.50 620 SER A C 1
ATOM 4893 O O . SER A 1 620 ? 45.722 -1.808 -56.105 1.00 83.50 620 SER A O 1
ATOM 4895 N N . GLY A 1 621 ? 47.310 -2.806 -54.852 1.00 85.50 621 GLY A N 1
ATOM 4896 C CA . GLY A 1 621 ? 48.386 -1.843 -55.109 1.00 85.50 621 GLY A CA 1
ATOM 4897 C C . GLY A 1 621 ? 48.321 -0.567 -54.266 1.00 85.50 621 GLY A C 1
ATOM 4898 O O . GLY A 1 621 ? 49.126 0.334 -54.476 1.00 85.50 621 GLY A O 1
ATOM 4899 N N . PHE A 1 622 ? 47.386 -0.479 -53.316 1.00 84.12 622 PHE A N 1
ATOM 4900 C CA . PHE A 1 622 ? 47.327 0.629 -52.359 1.00 84.12 622 PHE A CA 1
ATOM 4901 C C . PHE A 1 622 ? 48.353 0.470 -51.218 1.00 84.12 622 PHE A C 1
ATOM 4903 O O . PHE A 1 622 ? 48.705 1.446 -50.556 1.00 84.12 622 PHE A O 1
ATOM 4910 N N . LEU A 1 623 ? 48.862 -0.748 -51.004 1.00 89.94 623 LEU A N 1
ATOM 4911 C CA . LEU A 1 623 ? 49.954 -1.047 -50.079 1.00 89.94 623 LEU A CA 1
ATOM 4912 C C . LEU A 1 623 ? 51.164 -1.585 -50.854 1.00 89.94 623 LEU A C 1
ATOM 4914 O O . LEU A 1 623 ? 51.004 -2.465 -51.699 1.00 89.94 623 LEU A O 1
ATOM 4918 N N . GLU A 1 624 ? 52.368 -1.116 -50.535 1.00 88.94 624 GLU A N 1
ATOM 4919 C CA . GLU A 1 624 ? 53.621 -1.630 -51.107 1.00 88.94 624 GLU A CA 1
ATOM 4920 C C . GLU A 1 624 ? 54.563 -2.112 -49.997 1.00 88.94 624 GLU A C 1
ATOM 4922 O O . GLU A 1 624 ? 54.806 -1.390 -49.030 1.00 88.94 624 GLU A O 1
ATOM 4927 N N . GLU A 1 625 ? 55.102 -3.330 -50.120 1.00 87.69 625 GLU A N 1
ATOM 4928 C CA . GLU A 1 625 ? 56.114 -3.859 -49.194 1.00 87.69 625 GLU A CA 1
ATOM 4929 C C . GLU A 1 625 ? 57.500 -3.296 -49.523 1.00 87.69 625 GLU A C 1
ATOM 4931 O O . GLU A 1 625 ? 57.921 -3.264 -50.683 1.00 87.69 625 GLU A O 1
ATOM 4936 N N . ILE A 1 626 ? 58.224 -2.861 -48.494 1.00 86.69 626 ILE A N 1
ATOM 4937 C CA . ILE A 1 626 ? 59.529 -2.218 -48.636 1.00 86.69 626 ILE A CA 1
ATOM 4938 C C . ILE A 1 626 ? 60.607 -3.124 -48.049 1.00 86.69 626 ILE A C 1
ATOM 4940 O O . ILE A 1 626 ? 60.575 -3.471 -46.871 1.00 86.69 626 ILE A O 1
ATOM 4944 N N . ALA A 1 627 ? 61.603 -3.463 -48.870 1.00 67.44 627 ALA A N 1
ATOM 4945 C CA . ALA A 1 627 ? 62.822 -4.120 -48.409 1.00 67.44 627 ALA A CA 1
ATOM 4946 C C . ALA A 1 627 ? 63.644 -3.167 -47.523 1.00 67.44 627 ALA A C 1
ATOM 4948 O O . ALA A 1 627 ? 63.681 -1.971 -47.805 1.00 67.44 627 ALA A O 1
ATOM 4949 N N . ASP A 1 628 ? 64.333 -3.711 -46.514 1.00 55.72 628 ASP A N 1
ATOM 4950 C CA . ASP A 1 628 ? 65.059 -3.071 -45.393 1.00 55.72 628 ASP A CA 1
ATOM 4951 C C . ASP A 1 628 ? 65.918 -1.795 -45.647 1.00 55.72 628 ASP A C 1
ATOM 4953 O O . ASP A 1 628 ? 66.464 -1.243 -44.697 1.00 55.72 628 ASP A O 1
ATOM 4957 N N . GLU A 1 629 ? 66.039 -1.260 -46.867 1.00 42.91 629 GLU A N 1
ATOM 4958 C CA . GLU A 1 629 ? 66.956 -0.161 -47.222 1.00 42.91 629 GLU A CA 1
ATOM 4959 C C . GLU A 1 629 ? 66.342 1.090 -47.895 1.00 42.91 629 GLU A C 1
ATOM 4961 O O . GLU A 1 629 ? 67.080 1.901 -48.461 1.00 42.91 629 GLU A O 1
ATOM 4966 N N . ARG A 1 630 ? 65.029 1.360 -47.819 1.00 33.44 630 ARG A N 1
ATOM 4967 C CA . ARG A 1 630 ? 64.489 2.658 -48.300 1.00 33.44 630 ARG A CA 1
ATOM 4968 C C . ARG A 1 630 ? 63.412 3.268 -47.404 1.00 33.44 630 ARG A C 1
ATOM 4970 O O . ARG A 1 630 ? 62.233 2.999 -47.576 1.00 33.44 630 ARG A O 1
ATOM 4977 N N . ALA A 1 631 ? 63.810 4.205 -46.547 1.00 30.28 631 ALA A N 1
ATOM 4978 C CA . ALA A 1 631 ? 62.912 5.236 -46.032 1.00 30.28 631 ALA A CA 1
ATOM 4979 C C . ALA A 1 631 ? 62.924 6.450 -46.986 1.00 30.28 631 ALA A C 1
ATOM 4981 O O . ALA A 1 631 ? 63.982 7.066 -47.157 1.00 30.28 631 ALA A O 1
ATOM 4982 N N . PRO A 1 632 ? 61.801 6.848 -47.611 1.00 35.47 632 PRO A N 1
ATOM 4983 C CA . PRO A 1 632 ? 61.628 8.216 -48.076 1.00 35.47 632 PRO A CA 1
ATOM 4984 C C . PRO A 1 632 ? 61.282 9.101 -46.867 1.00 35.47 632 PRO A C 1
ATOM 4986 O O . PRO A 1 632 ? 60.500 8.717 -46.002 1.00 35.47 632 PRO A O 1
ATOM 4989 N N . GLY A 1 633 ? 61.900 10.280 -46.774 1.00 36.09 633 GLY A N 1
ATOM 4990 C CA . GLY A 1 633 ? 61.727 11.189 -45.639 1.00 36.09 633 GLY A CA 1
ATOM 4991 C C . GLY A 1 633 ? 60.288 11.692 -45.488 1.00 36.09 633 GLY A C 1
ATOM 4992 O O . GLY A 1 633 ? 59.770 12.367 -46.374 1.00 36.09 633 GLY A O 1
ATOM 4993 N N . VAL A 1 634 ? 59.679 11.406 -44.336 1.00 34.28 634 VAL A N 1
ATOM 4994 C CA . VAL A 1 634 ? 58.391 11.958 -43.900 1.00 34.28 634 VAL A CA 1
ATOM 4995 C C . VAL A 1 634 ? 58.599 13.398 -43.424 1.00 34.28 634 VAL A C 1
ATOM 4997 O O . VAL A 1 634 ? 59.326 13.654 -42.463 1.00 34.28 634 VAL A O 1
ATOM 5000 N N . GLY A 1 635 ? 57.961 14.354 -44.101 1.00 28.91 635 GLY A N 1
ATOM 5001 C CA . GLY A 1 635 ? 57.827 15.727 -43.622 1.00 28.91 635 GLY A CA 1
ATOM 5002 C C . GLY A 1 635 ? 56.719 15.815 -42.575 1.00 28.91 635 GLY A C 1
ATOM 5003 O O . GLY A 1 635 ? 55.554 15.589 -42.881 1.00 28.91 635 GLY A O 1
ATOM 5004 N N . ILE A 1 636 ? 57.079 16.159 -41.340 1.00 33.09 636 ILE A N 1
ATOM 5005 C CA . ILE A 1 636 ? 56.134 16.459 -40.260 1.00 33.09 636 ILE A CA 1
ATOM 5006 C C . ILE A 1 636 ? 55.491 17.824 -40.556 1.00 33.09 636 ILE A C 1
ATOM 5008 O O . ILE A 1 636 ? 56.142 18.860 -40.420 1.00 33.09 636 ILE A O 1
ATOM 5012 N N . GLY A 1 637 ? 54.225 17.838 -40.971 1.00 28.02 637 GLY A N 1
ATOM 5013 C CA . GLY A 1 637 ? 53.426 19.057 -41.098 1.00 28.02 637 GLY A CA 1
ATOM 5014 C C . GLY A 1 637 ? 52.729 19.408 -39.781 1.00 28.02 637 GLY A C 1
ATOM 5015 O O . GLY A 1 637 ? 51.745 18.774 -39.415 1.00 28.02 637 GLY A O 1
ATOM 5016 N N . GLN A 1 638 ? 53.230 20.422 -39.072 1.00 27.52 638 GLN A N 1
ATOM 5017 C CA . GLN A 1 638 ? 52.476 21.154 -38.040 1.00 27.52 638 GLN A CA 1
ATOM 5018 C C . GLN A 1 638 ? 51.381 22.036 -38.685 1.00 27.52 638 GLN A C 1
ATOM 5020 O O . GLN A 1 638 ? 51.513 22.403 -39.854 1.00 27.52 638 GLN A O 1
ATOM 5025 N N . PRO A 1 639 ? 50.312 22.409 -37.951 1.00 29.59 639 PRO A N 1
ATOM 5026 C CA . PRO A 1 639 ? 49.122 23.024 -38.531 1.00 29.59 639 PRO A CA 1
ATOM 5027 C C . PRO A 1 639 ? 49.379 24.488 -38.914 1.00 29.59 639 PRO A C 1
ATOM 5029 O O . PRO A 1 639 ? 49.884 25.270 -38.108 1.00 29.59 639 PRO A O 1
ATOM 5032 N N . ALA A 1 640 ? 48.990 24.874 -40.130 1.00 28.00 640 ALA A N 1
ATOM 5033 C CA . ALA A 1 640 ? 48.954 26.268 -40.560 1.00 28.00 640 ALA A CA 1
ATOM 5034 C C . ALA A 1 640 ? 47.515 26.800 -40.512 1.00 28.00 640 ALA A C 1
ATOM 5036 O O . ALA A 1 640 ? 46.596 26.222 -41.088 1.00 28.00 640 ALA A O 1
ATOM 5037 N N . ALA A 1 641 ? 47.344 27.917 -39.809 1.00 27.92 641 ALA A N 1
ATOM 5038 C CA . ALA A 1 641 ? 46.140 28.730 -39.801 1.00 27.92 641 ALA A CA 1
ATOM 5039 C C . ALA A 1 641 ? 45.978 29.517 -41.116 1.00 27.92 641 ALA A C 1
ATOM 5041 O O . ALA A 1 641 ? 46.970 29.991 -41.669 1.00 27.92 641 ALA A O 1
ATOM 5042 N N . GLY A 1 642 ? 44.725 29.762 -41.516 1.00 25.97 642 GLY A N 1
ATOM 5043 C CA . GLY A 1 642 ? 44.341 30.955 -42.281 1.00 25.97 642 GLY A CA 1
ATOM 5044 C C . GLY A 1 642 ? 43.893 30.752 -43.732 1.00 25.97 642 GLY A C 1
ATOM 5045 O O . GLY A 1 642 ? 44.718 30.589 -44.619 1.00 25.97 642 GLY A O 1
ATOM 5046 N N . ASP A 1 643 ? 42.574 30.884 -43.913 1.00 26.23 643 ASP A N 1
ATOM 5047 C CA . ASP A 1 643 ? 41.831 31.547 -44.997 1.00 26.23 643 ASP A CA 1
ATOM 5048 C C . ASP A 1 643 ? 42.124 31.264 -46.482 1.00 26.23 643 ASP A C 1
ATOM 5050 O O . ASP A 1 643 ? 43.187 31.571 -47.014 1.00 26.23 643 ASP A O 1
ATOM 5054 N N . GLY A 1 644 ? 41.050 30.909 -47.208 1.00 26.14 644 GLY A N 1
ATOM 5055 C CA . GLY A 1 644 ? 40.875 31.352 -48.597 1.00 26.14 644 GLY A CA 1
ATOM 5056 C C . GLY A 1 644 ? 40.321 30.335 -49.599 1.00 26.14 644 GLY A C 1
ATOM 5057 O O . GLY A 1 644 ? 41.072 29.788 -50.386 1.00 26.14 644 GLY A O 1
ATOM 5058 N N . GLN A 1 645 ? 38.991 30.187 -49.613 1.00 25.45 645 GLN A N 1
ATOM 5059 C CA . GLN A 1 645 ? 38.107 30.255 -50.795 1.00 25.45 645 GLN A CA 1
ATOM 5060 C C . GLN A 1 645 ? 38.372 29.446 -52.103 1.00 25.45 645 GLN A C 1
ATOM 5062 O O . GLN A 1 645 ? 39.407 29.549 -52.746 1.00 25.45 645 GLN A O 1
ATOM 5067 N N . PHE A 1 646 ? 37.253 28.873 -52.589 1.00 22.88 646 PHE A N 1
ATOM 5068 C CA . PHE A 1 646 ? 36.846 28.510 -53.969 1.00 22.88 646 PHE A CA 1
ATOM 5069 C C . PHE A 1 646 ? 36.859 27.026 -54.435 1.00 22.88 646 PHE A C 1
ATOM 5071 O O . PHE A 1 646 ? 37.877 26.408 -54.715 1.00 22.88 646 PHE A O 1
ATOM 5078 N N . THR A 1 647 ? 35.622 26.531 -54.589 1.00 24.38 647 THR A N 1
ATOM 5079 C CA . THR A 1 647 ? 35.021 25.379 -55.312 1.00 24.38 647 THR A CA 1
ATOM 5080 C C . THR A 1 647 ? 35.209 25.397 -56.853 1.00 24.38 647 THR A C 1
ATOM 5082 O O . THR A 1 647 ? 35.630 26.431 -57.367 1.00 24.38 647 THR A O 1
ATOM 5085 N N . PRO A 1 648 ? 34.595 24.480 -57.651 1.00 39.69 648 PRO A N 1
ATOM 5086 C CA . PRO A 1 648 ? 34.511 23.005 -57.604 1.00 39.69 648 PRO A CA 1
ATOM 5087 C C . PRO A 1 648 ? 34.832 22.359 -58.990 1.00 39.69 648 PRO A C 1
ATOM 5089 O O . PRO A 1 648 ? 34.883 23.048 -60.007 1.00 39.69 648 PRO A O 1
ATOM 5092 N N . GLY A 1 649 ? 34.961 21.026 -59.087 1.00 24.92 649 GLY A N 1
ATOM 5093 C CA . GLY A 1 649 ? 35.172 20.365 -60.388 1.00 24.92 649 GLY A CA 1
ATOM 5094 C C . GLY A 1 649 ? 34.870 18.865 -60.438 1.00 24.92 649 GLY A C 1
ATOM 5095 O O . GLY A 1 649 ? 35.714 18.048 -60.109 1.00 24.92 649 GLY A O 1
ATOM 5096 N N . ASN A 1 650 ? 33.652 18.555 -60.887 1.00 27.17 650 ASN A N 1
ATOM 5097 C CA . ASN A 1 650 ? 33.051 17.273 -61.288 1.00 27.17 650 ASN A CA 1
ATOM 5098 C C . ASN A 1 650 ? 33.961 16.130 -61.788 1.00 27.17 650 ASN A C 1
ATOM 5100 O O . ASN A 1 650 ? 34.814 16.340 -62.646 1.00 27.17 650 ASN A O 1
ATOM 5104 N N . GLY A 1 651 ? 33.573 14.888 -61.451 1.00 25.62 651 GLY A N 1
ATOM 5105 C CA . GLY A 1 651 ? 33.922 13.703 -62.249 1.00 25.62 651 GLY A CA 1
ATOM 5106 C C . GLY A 1 651 ? 33.618 12.332 -61.624 1.00 25.62 651 GLY A C 1
ATOM 5107 O O . GLY A 1 651 ? 34.534 11.637 -61.214 1.00 25.62 651 GLY A O 1
ATOM 5108 N N . ARG A 1 652 ? 32.344 11.901 -61.617 1.00 25.28 652 ARG A N 1
ATOM 5109 C CA . ARG A 1 652 ? 31.944 10.464 -61.696 1.00 25.28 652 ARG A CA 1
ATOM 5110 C C . ARG A 1 652 ? 32.589 9.819 -62.956 1.00 25.28 652 ARG A C 1
ATOM 5112 O O . ARG A 1 652 ? 32.823 10.611 -63.873 1.00 25.28 652 ARG A O 1
ATOM 5119 N N . PRO A 1 653 ? 32.753 8.473 -63.132 1.00 37.25 653 PRO A N 1
ATOM 5120 C CA . PRO A 1 653 ? 31.763 7.433 -62.761 1.00 37.25 653 PRO A CA 1
ATOM 5121 C C . PRO A 1 653 ? 32.242 5.956 -62.482 1.00 37.25 653 PRO A C 1
ATOM 5123 O O . PRO A 1 653 ? 33.238 5.492 -63.011 1.00 37.25 653 PRO A O 1
ATOM 5126 N N . VAL A 1 654 ? 31.388 5.197 -61.764 1.00 25.62 654 VAL A N 1
ATOM 5127 C CA . VAL A 1 654 ? 30.787 3.872 -62.132 1.00 25.62 654 VAL A CA 1
ATOM 5128 C C . VAL A 1 654 ? 31.567 2.530 -62.040 1.00 25.62 654 VAL A C 1
ATOM 5130 O O . VAL A 1 654 ? 32.461 2.268 -62.830 1.00 25.62 654 VAL A O 1
ATOM 5133 N N . ALA A 1 655 ? 30.982 1.648 -61.196 1.00 25.66 655 ALA A N 1
ATOM 5134 C CA . ALA A 1 655 ? 30.724 0.183 -61.286 1.00 25.66 655 ALA A CA 1
ATOM 5135 C C . ALA A 1 655 ? 31.915 -0.806 -61.365 1.00 25.66 655 ALA A C 1
ATOM 5137 O O . ALA A 1 655 ? 32.977 -0.464 -61.849 1.00 25.66 655 ALA A O 1
ATOM 5138 N N . ALA A 1 656 ? 31.835 -2.068 -60.924 1.00 23.91 656 ALA A N 1
ATOM 5139 C CA . ALA A 1 656 ? 30.714 -2.972 -60.661 1.00 23.91 656 ALA A CA 1
ATOM 5140 C C . ALA A 1 656 ? 31.138 -4.093 -59.678 1.00 23.91 656 ALA A C 1
ATOM 5142 O O . ALA A 1 656 ? 32.319 -4.414 -59.582 1.00 23.91 656 ALA A O 1
ATOM 5143 N N . ALA A 1 657 ? 30.155 -4.715 -59.018 1.00 26.88 657 ALA A N 1
ATOM 5144 C CA . ALA A 1 657 ? 30.269 -6.013 -58.336 1.00 26.88 657 ALA A CA 1
ATOM 5145 C C . ALA A 1 657 ? 30.519 -7.171 -59.340 1.00 26.88 657 ALA A C 1
ATOM 5147 O O . ALA A 1 657 ? 30.356 -6.959 -60.548 1.00 26.88 657 ALA A O 1
ATOM 5148 N N . PRO A 1 658 ? 30.863 -8.396 -58.884 1.00 31.98 658 PRO A N 1
ATOM 5149 C CA . PRO A 1 658 ? 29.796 -9.323 -58.482 1.00 31.98 658 PRO A CA 1
ATOM 5150 C C . PRO A 1 658 ? 30.112 -10.267 -57.299 1.00 31.98 658 PRO A C 1
ATOM 5152 O O . PRO A 1 658 ? 31.216 -10.345 -56.772 1.00 31.98 658 PRO A O 1
ATOM 5155 N N . GLU A 1 659 ? 29.031 -10.947 -56.927 1.00 24.78 659 GLU A N 1
ATOM 5156 C CA . GLU A 1 659 ? 28.737 -11.912 -55.866 1.00 24.78 659 GLU A CA 1
ATOM 5157 C C . GLU A 1 659 ? 29.587 -13.201 -55.866 1.00 24.78 659 GLU A C 1
ATOM 5159 O O . GLU A 1 659 ? 30.031 -13.641 -56.926 1.00 24.78 659 GLU A O 1
ATOM 5164 N N . ALA A 1 660 ? 29.678 -13.882 -54.708 1.00 24.70 660 ALA A N 1
ATOM 5165 C CA . ALA A 1 660 ? 29.043 -15.199 -54.470 1.00 24.70 660 ALA A CA 1
ATOM 5166 C C . ALA A 1 660 ? 29.501 -15.890 -53.156 1.00 24.70 660 ALA A C 1
ATOM 5168 O O . ALA A 1 660 ? 30.698 -16.023 -52.942 1.00 24.70 660 ALA A O 1
ATOM 5169 N N . GLY A 1 661 ? 28.505 -16.352 -52.366 1.00 22.67 661 GLY A N 1
ATOM 5170 C CA . GLY A 1 661 ? 28.399 -17.502 -51.424 1.00 22.67 661 GLY A CA 1
ATOM 5171 C C . GLY A 1 661 ? 29.572 -17.926 -50.515 1.00 22.67 661 GLY A C 1
ATOM 5172 O O . GLY A 1 661 ? 30.726 -17.844 -50.879 1.00 22.67 661 GLY A O 1
ATOM 5173 N N . GLY A 1 662 ? 29.382 -18.498 -49.327 1.00 22.62 662 GLY A N 1
ATOM 5174 C CA . GLY A 1 662 ? 28.207 -18.817 -48.528 1.00 22.62 662 GLY A CA 1
ATOM 5175 C C . GLY A 1 662 ? 28.630 -19.652 -47.302 1.00 22.62 662 GLY A C 1
ATOM 5176 O O . GLY A 1 662 ? 29.629 -20.360 -47.356 1.00 22.62 662 GLY A O 1
ATOM 5177 N N . SER A 1 663 ? 27.795 -19.594 -46.257 1.00 23.53 663 SER A N 1
ATOM 5178 C CA . SER A 1 663 ? 27.511 -20.655 -45.266 1.00 23.53 663 SER A CA 1
ATOM 5179 C C . SER A 1 663 ? 28.382 -20.850 -43.997 1.00 23.53 663 SER A C 1
ATOM 5181 O O . SER A 1 663 ? 29.586 -21.050 -44.069 1.00 23.53 663 SER A O 1
ATOM 5183 N N . GLN A 1 664 ? 27.623 -21.016 -42.888 1.00 24.97 664 GLN A N 1
ATOM 5184 C CA . GLN A 1 664 ? 27.843 -21.705 -41.585 1.00 24.97 664 GLN A CA 1
ATOM 5185 C C . GLN A 1 664 ? 28.253 -20.810 -40.383 1.00 24.97 664 GLN A C 1
ATOM 5187 O O . GLN A 1 664 ? 29.344 -20.264 -40.393 1.00 24.97 664 GLN A O 1
ATOM 5192 N N . SER A 1 665 ? 27.386 -20.435 -39.411 1.00 23.53 665 SER A N 1
ATOM 5193 C CA . SER A 1 665 ? 26.771 -21.175 -38.257 1.00 23.53 665 SER A CA 1
ATOM 5194 C C . SER A 1 665 ? 27.815 -21.913 -37.398 1.00 23.53 665 SER A C 1
ATOM 5196 O O . SER A 1 665 ? 28.484 -22.771 -37.959 1.00 23.53 665 SER A O 1
ATOM 5198 N N . THR A 1 666 ? 28.030 -21.752 -36.077 1.00 24.02 666 THR A N 1
ATOM 5199 C CA . THR A 1 666 ? 27.307 -21.305 -34.832 1.00 24.02 666 THR A CA 1
ATOM 5200 C C . THR A 1 666 ? 28.382 -21.332 -33.684 1.00 24.02 666 THR A C 1
ATOM 5202 O O . THR A 1 666 ? 29.528 -21.612 -34.043 1.00 24.02 666 THR A O 1
ATOM 5205 N N . PRO A 1 667 ? 28.141 -21.282 -32.340 1.00 34.66 667 PRO A N 1
ATOM 5206 C CA . PRO A 1 667 ? 27.123 -20.686 -31.435 1.00 34.66 667 PRO A CA 1
ATOM 5207 C C . PRO A 1 667 ? 27.772 -19.719 -30.378 1.00 34.66 667 PRO A C 1
ATOM 5209 O O . PRO A 1 667 ? 28.987 -19.652 -30.270 1.00 34.66 667 PRO A O 1
ATOM 5212 N N . GLY A 1 668 ? 27.073 -18.816 -29.673 1.00 25.36 668 GLY A N 1
ATOM 5213 C CA . GLY A 1 668 ? 26.203 -19.044 -28.505 1.00 25.36 668 GLY A CA 1
ATOM 5214 C C . GLY A 1 668 ? 26.986 -19.026 -27.176 1.00 25.36 668 GLY A C 1
ATOM 5215 O O . GLY A 1 668 ? 27.596 -20.031 -26.832 1.00 25.36 668 GLY A O 1
ATOM 5216 N N . ASN A 1 669 ? 26.946 -17.915 -26.424 1.00 25.98 669 ASN A N 1
ATOM 5217 C CA . ASN A 1 669 ? 27.407 -17.869 -25.030 1.00 25.98 669 ASN A CA 1
ATOM 5218 C C . ASN A 1 669 ? 26.522 -16.913 -24.206 1.00 25.98 669 ASN A C 1
ATOM 5220 O O . ASN A 1 669 ? 26.585 -15.698 -24.377 1.00 25.98 669 ASN A O 1
ATOM 5224 N N . ALA A 1 670 ? 25.661 -17.491 -23.368 1.00 26.64 670 ALA A N 1
ATOM 5225 C CA . ALA A 1 670 ? 24.851 -16.797 -22.374 1.00 26.64 670 ALA A CA 1
ATOM 5226 C C . ALA A 1 670 ? 25.602 -16.796 -21.031 1.00 26.64 670 ALA A C 1
ATOM 5228 O O . ALA A 1 670 ? 26.180 -17.813 -20.648 1.00 26.64 670 ALA A O 1
ATOM 5229 N N . GLY A 1 671 ? 25.612 -15.647 -20.351 1.00 24.12 671 GLY A N 1
ATOM 5230 C CA . GLY A 1 671 ? 26.135 -15.465 -18.992 1.00 24.12 671 GLY A CA 1
ATOM 5231 C C . GLY A 1 671 ? 25.150 -15.910 -17.891 1.00 24.12 671 GLY A C 1
ATOM 5232 O O . GLY A 1 671 ? 24.061 -16.373 -18.214 1.00 24.12 671 GLY A O 1
ATOM 5233 N N . PRO A 1 672 ? 25.538 -15.818 -16.602 1.00 30.34 672 PRO A N 1
ATOM 5234 C CA . PRO A 1 672 ? 25.442 -16.922 -15.639 1.00 30.34 672 PRO A CA 1
ATOM 5235 C C . PRO A 1 672 ? 24.255 -16.869 -14.655 1.00 30.34 672 PRO A C 1
ATOM 5237 O O . PRO A 1 672 ? 23.694 -15.818 -14.368 1.00 30.34 672 PRO A O 1
ATOM 5240 N N . VAL A 1 673 ? 23.940 -18.041 -14.093 1.00 31.06 673 VAL A N 1
ATOM 5241 C CA . VAL A 1 673 ? 22.982 -18.314 -12.999 1.00 31.06 673 VAL A CA 1
ATOM 5242 C C . VAL A 1 673 ? 23.761 -18.464 -11.672 1.00 31.06 673 VAL A C 1
ATOM 5244 O O . VAL A 1 673 ? 24.919 -18.884 -11.733 1.00 31.06 673 VAL A O 1
ATOM 5247 N N . PRO A 1 674 ? 23.191 -18.145 -10.486 1.00 30.72 674 PRO A N 1
ATOM 5248 C CA . PRO A 1 674 ? 23.915 -18.187 -9.213 1.00 30.72 674 PRO A CA 1
ATOM 5249 C C . PRO A 1 674 ? 24.255 -19.612 -8.752 1.00 30.72 674 PRO A C 1
ATOM 5251 O O . PRO A 1 674 ? 23.482 -20.550 -8.948 1.00 30.72 674 PRO A O 1
ATOM 5254 N N . ASP A 1 675 ? 25.413 -19.732 -8.103 1.00 30.39 675 ASP A N 1
ATOM 5255 C CA . ASP A 1 675 ? 26.004 -20.955 -7.552 1.00 30.39 675 ASP A CA 1
ATOM 5256 C C . ASP A 1 675 ? 25.133 -21.669 -6.498 1.00 30.39 675 ASP A C 1
ATOM 5258 O O . ASP A 1 675 ? 24.565 -21.041 -5.605 1.00 30.39 675 ASP A O 1
ATOM 5262 N N . ASN A 1 676 ? 25.156 -23.008 -6.517 1.00 30.77 676 ASN A N 1
ATOM 5263 C CA . ASN A 1 676 ? 24.792 -23.870 -5.383 1.00 30.77 676 ASN A CA 1
ATOM 5264 C C . ASN A 1 676 ? 25.827 -25.020 -5.274 1.00 30.77 676 ASN A C 1
ATOM 5266 O O . ASN A 1 676 ? 26.335 -25.465 -6.309 1.00 30.77 676 ASN A O 1
ATOM 5270 N N . PRO A 1 677 ? 26.210 -25.498 -4.070 1.00 36.34 677 PRO A N 1
ATOM 5271 C CA . PRO A 1 677 ? 27.405 -26.309 -3.891 1.00 36.34 677 PRO A CA 1
ATOM 5272 C C . PRO A 1 677 ? 27.183 -27.805 -4.183 1.00 36.34 677 PRO A C 1
ATOM 5274 O O . PRO A 1 677 ? 26.085 -28.345 -4.100 1.00 36.34 677 PRO A O 1
ATOM 5277 N N . ALA A 1 678 ? 28.301 -28.442 -4.524 1.00 33.31 678 ALA A N 1
ATOM 5278 C CA . ALA A 1 678 ? 28.527 -29.801 -5.014 1.00 33.31 678 ALA A CA 1
ATOM 5279 C C . ALA A 1 678 ? 27.711 -30.974 -4.421 1.00 33.31 678 ALA A C 1
ATOM 5281 O O . ALA A 1 678 ? 27.624 -31.124 -3.205 1.00 33.31 678 ALA A O 1
ATOM 5282 N N . ALA A 1 679 ? 27.350 -31.929 -5.296 1.00 30.14 679 ALA A N 1
ATOM 5283 C CA . ALA A 1 679 ? 27.551 -33.370 -5.072 1.00 30.14 679 ALA A CA 1
ATOM 5284 C C . ALA A 1 679 ? 27.511 -34.172 -6.394 1.00 30.14 679 ALA A C 1
ATOM 5286 O O . ALA A 1 679 ? 26.608 -34.020 -7.212 1.00 30.14 679 ALA A O 1
ATOM 5287 N N . GLU A 1 680 ? 28.508 -35.037 -6.580 1.00 34.81 680 GLU A N 1
ATOM 5288 C CA . GLU A 1 680 ? 28.648 -36.010 -7.669 1.00 34.81 680 GLU A CA 1
ATOM 5289 C C . GLU A 1 680 ? 27.608 -37.146 -7.567 1.00 34.81 680 GLU A C 1
ATOM 5291 O O . GLU A 1 680 ? 27.331 -37.644 -6.476 1.00 34.81 680 GLU A O 1
ATOM 5296 N N . GLY A 1 681 ? 27.094 -37.618 -8.710 1.00 29.33 681 GLY A N 1
ATOM 5297 C CA . GLY A 1 681 ? 26.295 -38.847 -8.795 1.00 29.33 681 GLY A CA 1
ATOM 5298 C C . GLY A 1 681 ? 25.489 -38.964 -10.092 1.00 29.33 681 GLY A C 1
ATOM 5299 O O . GLY A 1 681 ? 24.416 -38.385 -10.219 1.00 29.33 681 GLY A O 1
ATOM 5300 N N . GLU A 1 682 ? 26.000 -39.731 -11.056 1.00 37.69 682 GLU A N 1
ATOM 5301 C CA . GLU A 1 682 ? 25.367 -40.024 -12.350 1.00 37.69 682 GLU A CA 1
ATOM 5302 C C . GLU A 1 682 ? 23.929 -40.581 -12.210 1.00 37.69 682 GLU A C 1
ATOM 5304 O O . GLU A 1 682 ? 23.736 -41.699 -11.734 1.00 37.69 682 GLU A O 1
ATOM 5309 N N . THR A 1 683 ? 22.915 -39.852 -12.698 1.00 31.80 683 THR A N 1
ATOM 5310 C CA . THR A 1 683 ? 21.577 -40.391 -13.030 1.00 31.80 683 THR A CA 1
ATOM 5311 C C . THR A 1 683 ? 21.037 -39.713 -14.305 1.00 31.80 683 THR A C 1
ATOM 5313 O O . THR A 1 683 ? 21.315 -38.548 -14.564 1.00 31.80 683 THR A O 1
ATOM 5316 N N . GLY A 1 684 ? 20.373 -40.485 -15.178 1.00 32.72 684 GLY A N 1
ATOM 5317 C CA . GLY A 1 684 ? 20.127 -40.149 -16.594 1.00 32.72 684 GLY A CA 1
ATOM 5318 C C . GLY A 1 684 ? 19.134 -39.005 -16.897 1.00 32.72 684 GLY A C 1
ATOM 5319 O O . GLY A 1 684 ? 18.424 -38.530 -16.013 1.00 32.72 684 GLY A O 1
ATOM 5320 N N . PRO A 1 685 ? 19.030 -38.579 -18.174 1.00 37.59 685 PRO A N 1
ATOM 5321 C CA . PRO A 1 685 ? 18.304 -37.376 -18.576 1.00 37.59 685 PRO A CA 1
ATOM 5322 C C . PRO A 1 685 ? 16.804 -37.670 -18.742 1.00 37.59 685 PRO A C 1
ATOM 5324 O O . PRO A 1 685 ? 16.380 -38.006 -19.844 1.00 37.59 685 PRO A O 1
ATOM 5327 N N . ASN A 1 686 ? 16.032 -37.651 -17.645 1.00 41.91 686 ASN A N 1
ATOM 5328 C CA . ASN A 1 686 ? 14.571 -37.378 -17.599 1.00 41.91 686 ASN A CA 1
ATOM 5329 C C . ASN A 1 686 ? 13.895 -37.695 -16.243 1.00 41.91 686 ASN A C 1
ATOM 5331 O O . ASN A 1 686 ? 12.674 -37.838 -16.187 1.00 41.91 686 ASN A O 1
ATOM 5335 N N . ALA A 1 687 ? 14.630 -37.823 -15.138 1.00 43.56 687 ALA A N 1
ATOM 5336 C CA . ALA A 1 687 ? 13.977 -37.871 -13.831 1.00 43.56 687 ALA A CA 1
ATOM 5337 C C . ALA A 1 687 ? 13.601 -36.439 -13.409 1.00 43.56 687 ALA A C 1
ATOM 5339 O O . ALA A 1 687 ? 14.492 -35.607 -13.249 1.00 43.56 687 ALA A O 1
ATOM 5340 N N . GLU A 1 688 ? 12.300 -36.144 -13.257 1.00 57.06 688 GLU A N 1
ATOM 5341 C CA . GLU A 1 688 ? 11.862 -34.946 -12.523 1.00 57.06 688 GLU A CA 1
ATOM 5342 C C . GLU A 1 688 ? 12.573 -34.955 -11.156 1.00 57.06 688 GLU A C 1
ATOM 5344 O O . GLU A 1 688 ? 12.622 -36.016 -10.517 1.00 57.06 688 GLU A O 1
ATOM 5349 N N . PRO A 1 689 ? 13.167 -33.829 -10.718 1.00 60.84 689 PRO A N 1
ATOM 5350 C CA . PRO A 1 689 ? 13.827 -33.769 -9.423 1.00 60.84 689 PRO A CA 1
ATOM 5351 C C . PRO A 1 689 ? 12.846 -34.206 -8.323 1.00 60.84 689 PRO A C 1
ATOM 5353 O O . PRO A 1 689 ? 11.651 -33.900 -8.409 1.00 60.84 689 PRO A O 1
ATOM 5356 N N . PRO A 1 690 ? 13.310 -34.960 -7.311 1.00 74.44 690 PRO A N 1
ATOM 5357 C CA . PRO A 1 690 ? 12.443 -35.407 -6.231 1.00 74.44 690 PRO A CA 1
ATOM 5358 C C . PRO A 1 690 ? 11.824 -34.194 -5.528 1.00 74.44 690 PRO A C 1
ATOM 5360 O O . PRO A 1 690 ? 12.507 -33.201 -5.280 1.00 74.44 690 PRO A O 1
ATOM 5363 N N . LEU A 1 691 ? 10.526 -34.278 -5.223 1.00 84.25 691 LEU A N 1
ATOM 5364 C CA . LEU A 1 691 ? 9.822 -33.216 -4.505 1.00 84.25 691 LEU A CA 1
ATOM 5365 C C . LEU A 1 691 ? 10.474 -32.981 -3.129 1.00 84.25 691 LEU A C 1
ATOM 5367 O O . LEU A 1 691 ? 10.863 -33.961 -2.481 1.00 84.25 691 LEU A O 1
ATOM 5371 N N . PRO A 1 692 ? 10.552 -31.721 -2.661 1.00 84.25 692 PRO A N 1
ATOM 5372 C CA . PRO A 1 692 ? 10.944 -31.420 -1.288 1.00 84.25 692 PRO A CA 1
ATOM 5373 C C . PRO A 1 692 ? 10.092 -32.200 -0.274 1.00 84.25 692 PRO A C 1
ATOM 5375 O O . PRO A 1 692 ? 8.918 -32.495 -0.515 1.00 84.25 692 PRO A O 1
ATOM 5378 N N . GLU A 1 693 ? 10.678 -32.550 0.872 1.00 78.00 693 GLU A N 1
ATOM 5379 C CA . GLU A 1 693 ? 9.989 -33.319 1.912 1.00 78.00 693 GLU A CA 1
ATOM 5380 C C . GLU A 1 693 ? 8.737 -32.573 2.413 1.00 78.00 693 GLU A C 1
ATOM 5382 O O . GLU A 1 693 ? 8.801 -31.404 2.782 1.00 78.00 693 GLU A O 1
ATOM 5387 N N . GLY A 1 694 ? 7.579 -33.243 2.403 1.00 75.69 694 GLY A N 1
ATOM 5388 C CA . GLY A 1 694 ? 6.292 -32.649 2.791 1.00 75.69 694 GLY A CA 1
ATOM 5389 C C . GLY A 1 694 ? 5.573 -31.853 1.692 1.00 75.69 694 GLY A C 1
ATOM 5390 O O . GLY A 1 694 ? 4.437 -31.437 1.904 1.00 75.69 694 GLY A O 1
ATOM 5391 N N . HIS A 1 695 ? 6.171 -31.678 0.509 1.00 87.50 695 HIS A N 1
ATOM 5392 C CA . HIS A 1 695 ? 5.544 -30.970 -0.607 1.00 87.50 695 HIS A CA 1
ATOM 5393 C C . HIS A 1 695 ? 4.532 -31.869 -1.363 1.00 87.50 695 HIS A C 1
ATOM 5395 O O . HIS A 1 695 ? 4.928 -32.918 -1.881 1.00 87.50 695 HIS A O 1
ATOM 5401 N N . PRO A 1 696 ? 3.243 -31.486 -1.514 1.00 85.25 696 PRO A N 1
ATOM 5402 C CA . PRO A 1 696 ? 2.216 -32.340 -2.136 1.00 85.25 696 PRO A CA 1
ATOM 5403 C C . PRO A 1 696 ? 2.302 -32.406 -3.673 1.00 85.25 696 PRO A C 1
ATOM 5405 O O . PRO A 1 696 ? 1.635 -33.224 -4.306 1.00 85.25 696 PRO A O 1
ATOM 5408 N N . GLY A 1 697 ? 3.131 -31.553 -4.280 1.00 86.19 697 GLY A N 1
ATOM 5409 C CA . GLY A 1 697 ? 3.257 -31.397 -5.730 1.00 86.19 697 GLY A CA 1
ATOM 5410 C C . GLY A 1 697 ? 2.261 -30.380 -6.289 1.00 86.19 697 GLY A C 1
ATOM 5411 O O . GLY A 1 697 ? 1.381 -29.892 -5.584 1.00 86.19 697 GLY A O 1
ATOM 5412 N N . LEU A 1 698 ? 2.410 -30.031 -7.570 1.00 85.69 698 LEU A N 1
ATOM 5413 C CA . LEU A 1 698 ? 1.492 -29.089 -8.213 1.00 85.69 698 LEU A CA 1
ATOM 5414 C C . LEU A 1 698 ? 0.161 -29.766 -8.592 1.00 85.69 698 LEU A C 1
ATOM 5416 O O . LEU A 1 698 ? 0.167 -30.892 -9.100 1.00 85.69 698 LEU A O 1
ATOM 5420 N N . PRO A 1 699 ? -0.982 -29.066 -8.458 1.00 81.81 699 PRO A N 1
ATOM 5421 C CA . PRO A 1 699 ? -2.276 -29.565 -8.914 1.00 81.81 699 PRO A CA 1
ATOM 5422 C C . PRO A 1 699 ? -2.287 -29.827 -10.432 1.00 81.81 699 PRO A C 1
ATOM 5424 O O . PRO A 1 699 ? -1.702 -29.043 -11.189 1.00 81.81 699 PRO A O 1
ATOM 5427 N N . PRO A 1 700 ? -3.002 -30.853 -10.931 1.00 82.56 700 PRO A N 1
ATOM 5428 C CA . PRO A 1 700 ? -3.022 -31.203 -12.354 1.00 82.56 700 PRO A CA 1
ATOM 5429 C C . PRO A 1 700 ? -3.616 -30.087 -13.230 1.00 82.56 700 PRO A C 1
ATOM 5431 O O . PRO A 1 700 ? -4.531 -29.371 -12.823 1.00 82.56 700 PRO A O 1
ATOM 5434 N N . VAL A 1 701 ? -3.117 -29.919 -14.458 1.00 81.44 701 VAL A N 1
ATOM 5435 C CA . VAL A 1 701 ? -3.591 -28.885 -15.404 1.00 81.44 701 VAL A CA 1
ATOM 5436 C C . VAL A 1 701 ? -4.989 -29.229 -15.940 1.00 81.44 701 VAL A C 1
ATOM 5438 O O . VAL A 1 701 ? -5.177 -30.263 -16.580 1.00 81.44 701 VAL A O 1
ATOM 5441 N N . THR A 1 702 ? -5.964 -28.344 -15.710 1.00 79.25 702 THR A N 1
ATOM 5442 C CA . THR A 1 702 ? -7.355 -28.464 -16.191 1.00 79.25 702 THR A CA 1
ATOM 5443 C C . THR A 1 702 ? -7.626 -27.526 -17.375 1.00 79.25 702 THR A C 1
ATOM 5445 O O . THR A 1 702 ? -6.814 -26.659 -17.696 1.00 79.25 702 THR A O 1
ATOM 5448 N N . ASP A 1 703 ? -8.779 -27.663 -18.040 1.00 74.94 703 ASP A N 1
ATOM 5449 C CA . ASP A 1 703 ? -9.162 -26.743 -19.126 1.00 74.94 703 ASP A CA 1
ATOM 5450 C C . ASP A 1 703 ? -9.461 -25.323 -18.626 1.00 74.94 703 ASP A C 1
ATOM 5452 O O . ASP A 1 703 ? -9.193 -24.361 -19.345 1.00 74.94 703 ASP A O 1
ATOM 5456 N N . ALA A 1 704 ? -9.919 -25.186 -17.376 1.00 66.25 704 ALA A N 1
ATOM 5457 C CA . ALA A 1 704 ? -9.984 -23.899 -16.684 1.00 66.25 704 ALA A CA 1
ATOM 5458 C C . ALA A 1 704 ? -8.584 -23.270 -16.575 1.00 66.25 704 ALA A C 1
ATOM 5460 O O . ALA A 1 704 ? -8.386 -22.169 -17.078 1.00 66.25 704 ALA A O 1
ATOM 5461 N N . ALA A 1 705 ? -7.582 -24.033 -16.111 1.00 67.00 705 ALA A N 1
ATOM 5462 C CA . ALA A 1 705 ? -6.190 -23.573 -16.028 1.00 67.00 705 ALA A CA 1
ATOM 5463 C C . ALA A 1 705 ? -5.591 -23.161 -17.378 1.00 67.00 705 ALA A C 1
ATOM 5465 O O . ALA A 1 705 ? -4.818 -22.211 -17.454 1.00 67.00 705 ALA A O 1
ATOM 5466 N N . ARG A 1 706 ? -5.966 -23.835 -18.472 1.00 77.44 706 ARG A N 1
ATOM 5467 C CA . ARG A 1 706 ? -5.559 -23.427 -19.827 1.00 77.44 706 ARG A CA 1
ATOM 5468 C C . ARG A 1 706 ? -6.251 -22.148 -20.299 1.00 77.44 706 ARG A C 1
ATOM 5470 O O . ARG A 1 706 ? -5.623 -21.340 -20.975 1.00 77.44 706 ARG A O 1
ATOM 5477 N N . ALA A 1 707 ? -7.533 -21.963 -19.993 1.00 71.56 707 ALA A N 1
ATOM 5478 C CA . ALA A 1 707 ? -8.234 -20.715 -20.296 1.00 71.56 707 ALA A CA 1
ATOM 5479 C C . ALA A 1 707 ? -7.695 -19.541 -19.459 1.00 71.56 707 ALA A C 1
ATOM 5481 O O . ALA A 1 707 ? -7.656 -18.412 -19.943 1.00 71.56 707 ALA A O 1
ATOM 5482 N N . GLU A 1 708 ? -7.258 -19.829 -18.235 1.00 66.12 708 GLU A N 1
ATOM 5483 C CA . GLU A 1 708 ? -6.640 -18.887 -17.302 1.00 66.12 708 GLU A CA 1
ATOM 5484 C C . GLU A 1 708 ? -5.234 -18.477 -17.758 1.00 66.12 708 GLU A C 1
ATOM 5486 O O . GLU A 1 708 ? -4.970 -17.282 -17.851 1.00 66.12 708 GLU A O 1
ATOM 5491 N N . ALA A 1 709 ? -4.378 -19.426 -18.162 1.00 72.94 709 ALA A N 1
ATOM 5492 C CA . ALA A 1 709 ? -3.040 -19.140 -18.698 1.00 72.94 709 ALA A CA 1
ATOM 5493 C C . ALA A 1 709 ? -3.068 -18.178 -19.901 1.00 72.94 709 ALA A C 1
ATOM 5495 O O . ALA A 1 709 ? -2.229 -17.289 -20.007 1.00 72.94 709 ALA A O 1
ATOM 5496 N N . ARG A 1 710 ? -4.097 -18.265 -20.757 1.00 74.31 710 ARG A N 1
ATOM 5497 C CA . ARG A 1 710 ? -4.261 -17.372 -21.923 1.00 74.31 710 ARG A CA 1
ATOM 5498 C C . ARG A 1 710 ? -4.440 -15.903 -21.572 1.00 74.31 710 ARG A C 1
ATOM 5500 O O . ARG A 1 710 ? -4.292 -15.050 -22.440 1.00 74.31 710 ARG A O 1
ATOM 5507 N N . ARG A 1 711 ? -4.798 -15.600 -20.326 1.00 65.12 711 ARG A N 1
ATOM 5508 C CA . ARG A 1 711 ? -4.915 -14.225 -19.833 1.00 65.12 711 ARG A CA 1
ATOM 5509 C C . ARG A 1 711 ? -3.568 -13.660 -19.373 1.00 65.12 711 ARG A C 1
ATOM 5511 O O . ARG A 1 711 ? -3.514 -12.475 -19.066 1.00 65.12 711 ARG A O 1
ATOM 5518 N N . PHE A 1 712 ? -2.514 -14.483 -19.317 1.00 62.75 712 PHE A N 1
ATOM 5519 C CA . PHE A 1 712 ? -1.239 -14.148 -18.688 1.00 62.75 712 PHE A CA 1
ATOM 5520 C C . PHE A 1 712 ? -0.020 -14.604 -19.507 1.00 62.75 712 PHE A C 1
ATOM 5522 O O . PHE A 1 712 ? 0.735 -15.493 -19.113 1.00 62.75 712 PHE A O 1
ATOM 5529 N N . ALA A 1 713 ? 0.165 -13.974 -20.666 1.00 66.06 713 ALA A N 1
ATOM 5530 C CA . ALA A 1 713 ? 1.310 -14.200 -21.538 1.00 66.06 713 ALA A CA 1
ATOM 5531 C C . ALA A 1 713 ? 2.659 -13.871 -20.859 1.00 66.06 713 ALA A C 1
ATOM 5533 O O . ALA A 1 713 ? 2.797 -12.846 -20.193 1.00 66.06 713 ALA A O 1
ATOM 5534 N N . GLY A 1 714 ? 3.653 -14.740 -21.045 1.00 66.31 714 GLY A N 1
ATOM 5535 C CA . GLY A 1 714 ? 5.055 -14.551 -20.650 1.00 66.31 714 GLY A CA 1
ATOM 5536 C C . GLY A 1 714 ? 5.373 -14.829 -19.173 1.00 66.31 714 GLY A C 1
ATOM 5537 O O . GLY A 1 714 ? 6.527 -14.697 -18.745 1.00 66.31 714 GLY A O 1
ATOM 5538 N N . GLY A 1 715 ? 4.374 -15.217 -18.374 1.00 75.31 715 GLY A N 1
ATOM 5539 C CA . GLY A 1 715 ? 4.459 -15.293 -16.914 1.00 75.31 715 GLY A CA 1
ATOM 5540 C C . GLY A 1 715 ? 4.472 -16.699 -16.303 1.00 75.31 715 GLY A C 1
ATOM 5541 O O . GLY A 1 715 ? 4.940 -17.665 -16.908 1.00 75.31 715 GLY A O 1
ATOM 5542 N N . TRP A 1 716 ? 3.979 -16.794 -15.064 1.00 80.62 716 TRP A N 1
ATOM 5543 C CA . TRP A 1 716 ? 3.857 -18.023 -14.274 1.00 80.62 716 TRP A CA 1
ATOM 5544 C C . TRP A 1 716 ? 2.454 -18.123 -13.655 1.00 80.62 716 TRP A C 1
ATOM 5546 O O . TRP A 1 716 ? 1.964 -17.165 -13.062 1.00 80.62 716 TRP A O 1
ATOM 5556 N N . LEU A 1 717 ? 1.816 -19.289 -13.770 1.00 81.81 717 LEU A N 1
ATOM 5557 C CA . LEU A 1 717 ? 0.532 -19.620 -13.147 1.00 81.81 717 LEU A CA 1
ATOM 5558 C C . LEU A 1 717 ? 0.774 -20.301 -11.791 1.00 81.81 717 LEU A C 1
ATOM 5560 O O . LEU A 1 717 ? 1.102 -21.491 -11.757 1.00 81.81 717 LEU A O 1
ATOM 5564 N N . TRP A 1 718 ? 0.622 -19.560 -10.691 1.00 82.44 718 TRP A N 1
ATOM 5565 C CA . TRP A 1 718 ? 0.914 -20.036 -9.334 1.00 82.44 718 TRP A CA 1
ATOM 5566 C C . TRP A 1 718 ? -0.174 -20.965 -8.766 1.00 82.44 718 TRP A C 1
ATOM 5568 O O . TRP A 1 718 ? -1.339 -20.967 -9.166 1.00 82.44 718 TRP A O 1
ATOM 5578 N N . CYS A 1 719 ? 0.227 -21.812 -7.824 1.00 81.94 719 CYS A N 1
ATOM 5579 C CA . CYS A 1 719 ? -0.640 -22.712 -7.072 1.00 81.94 719 CYS A CA 1
ATOM 5580 C C . CYS A 1 719 ? -0.350 -22.502 -5.586 1.00 81.94 719 CYS A C 1
ATOM 5582 O O . CYS A 1 719 ? 0.766 -22.778 -5.153 1.00 81.94 719 CYS A O 1
ATOM 5584 N N . ALA A 1 720 ? -1.317 -22.007 -4.819 1.00 82.69 720 ALA A N 1
ATOM 5585 C CA . ALA A 1 720 ? -1.180 -21.861 -3.375 1.00 82.69 720 ALA A CA 1
ATOM 5586 C C . ALA A 1 720 ? -1.860 -23.007 -2.626 1.00 82.69 720 ALA A C 1
ATOM 5588 O O . ALA A 1 720 ? -2.694 -23.725 -3.183 1.00 82.69 720 ALA A O 1
ATOM 5589 N N . ASP A 1 721 ? -1.475 -23.172 -1.369 1.00 84.94 721 ASP A N 1
ATOM 5590 C CA . ASP A 1 721 ? -2.095 -24.121 -0.457 1.00 84.94 721 ASP A CA 1
ATOM 5591 C C . ASP A 1 721 ? -3.582 -23.766 -0.227 1.00 84.94 721 ASP A C 1
ATOM 5593 O O . ASP A 1 721 ? -3.902 -22.590 -0.017 1.00 84.94 721 ASP A O 1
ATOM 5597 N N . PRO A 1 722 ? -4.510 -24.742 -0.287 1.00 78.75 722 PRO A N 1
ATOM 5598 C CA . PRO A 1 722 ? -5.932 -24.495 -0.048 1.00 78.75 722 PRO A CA 1
ATOM 5599 C C . PRO A 1 722 ? -6.236 -24.001 1.371 1.00 78.75 722 PRO A C 1
ATOM 5601 O O . PRO A 1 722 ? -7.275 -23.376 1.567 1.00 78.75 722 PRO A O 1
ATOM 5604 N N . ASP A 1 723 ? -5.347 -24.236 2.340 1.00 81.50 723 ASP A N 1
ATOM 5605 C CA . ASP A 1 723 ? -5.555 -23.812 3.721 1.00 81.50 723 ASP A CA 1
ATOM 5606 C C . ASP A 1 723 ? -5.383 -22.305 3.921 1.00 81.50 723 ASP A C 1
ATOM 5608 O O . ASP A 1 723 ? -5.576 -21.846 5.038 1.00 81.50 723 ASP A O 1
ATOM 5612 N N . ILE A 1 724 ? -5.008 -21.506 2.914 1.00 79.81 724 ILE A N 1
ATOM 5613 C CA . ILE A 1 724 ? -4.857 -20.051 3.079 1.00 79.81 724 ILE A CA 1
ATOM 5614 C C . ILE A 1 724 ? -6.212 -19.396 3.374 1.00 79.81 724 ILE A C 1
ATOM 5616 O O . ILE A 1 724 ? -7.146 -19.451 2.567 1.00 79.81 724 ILE A O 1
ATOM 5620 N N . HIS A 1 725 ? -6.282 -18.684 4.502 1.00 73.31 725 HIS A N 1
ATOM 5621 C CA . HIS A 1 725 ? -7.474 -17.949 4.914 1.00 73.31 725 HIS A CA 1
ATOM 5622 C C . HIS A 1 725 ? -7.221 -16.436 5.001 1.00 73.31 725 HIS A C 1
ATOM 5624 O O . HIS A 1 725 ? -6.418 -15.984 5.826 1.00 73.31 725 HIS A O 1
ATOM 5630 N N . PRO A 1 726 ? -7.951 -15.621 4.219 1.00 66.31 726 PRO A N 1
ATOM 5631 C CA . PRO A 1 726 ? -7.658 -14.200 4.036 1.00 66.31 726 PRO A CA 1
ATOM 5632 C C . PRO A 1 726 ? -8.010 -13.331 5.255 1.00 66.31 726 PRO A C 1
ATOM 5634 O O . PRO A 1 726 ? -7.650 -12.160 5.298 1.00 66.31 726 PRO A O 1
ATOM 5637 N N . GLY A 1 727 ? -8.722 -13.881 6.246 1.00 65.00 727 GLY A N 1
ATOM 5638 C CA . GLY A 1 727 ? -8.936 -13.224 7.543 1.00 65.00 727 GLY A CA 1
ATOM 5639 C C . GLY A 1 727 ? -7.713 -13.257 8.472 1.00 65.00 727 GLY A C 1
ATOM 5640 O O . GLY A 1 727 ? -7.646 -12.468 9.410 1.00 65.00 727 GLY A O 1
ATOM 5641 N N . TYR A 1 728 ? -6.749 -14.149 8.216 1.00 70.31 728 TYR A N 1
ATOM 5642 C CA . TYR A 1 728 ? -5.576 -14.352 9.078 1.00 70.31 728 TYR A CA 1
ATOM 5643 C C . TYR A 1 728 ? -4.250 -14.174 8.341 1.00 70.31 728 TYR A C 1
ATOM 5645 O O . TYR A 1 728 ? -3.282 -13.707 8.937 1.00 70.31 728 TYR A O 1
ATOM 5653 N N . ILE A 1 729 ? -4.201 -14.548 7.062 1.00 71.38 729 ILE A N 1
ATOM 5654 C CA . ILE A 1 729 ? -3.020 -14.422 6.216 1.00 71.38 729 ILE A CA 1
ATOM 5655 C C . ILE A 1 729 ? -3.312 -13.365 5.156 1.00 71.38 729 ILE A C 1
ATOM 5657 O O . ILE A 1 729 ? -4.149 -13.558 4.275 1.00 71.38 729 ILE A O 1
ATOM 5661 N N . ASP A 1 730 ? -2.600 -12.245 5.247 1.00 63.84 730 ASP A N 1
ATOM 5662 C CA . ASP A 1 730 ? -2.557 -11.263 4.171 1.00 63.84 730 ASP A CA 1
ATOM 5663 C C . ASP A 1 730 ? -1.746 -11.829 3.006 1.00 63.84 730 ASP A C 1
ATOM 5665 O O . ASP A 1 730 ? -0.619 -12.294 3.194 1.00 63.84 730 ASP A O 1
ATOM 5669 N N . GLY A 1 731 ? -2.252 -11.692 1.784 1.00 67.50 731 GLY A N 1
ATOM 5670 C CA . GLY A 1 731 ? -1.466 -12.072 0.617 1.00 67.50 731 GLY A CA 1
ATOM 5671 C C . GLY A 1 731 ? -1.572 -13.557 0.262 1.00 67.50 731 GLY A C 1
ATOM 5672 O O . GLY A 1 731 ? -2.434 -14.286 0.752 1.00 67.50 731 GLY A O 1
ATOM 5673 N N . ALA A 1 732 ? -0.649 -14.001 -0.584 1.00 76.38 732 ALA A N 1
ATOM 5674 C CA . ALA A 1 732 ? -0.257 -15.402 -0.670 1.00 76.38 732 ALA A CA 1
ATOM 5675 C C . ALA A 1 732 ? 1.255 -15.455 -0.410 1.00 76.38 732 ALA A C 1
ATOM 5677 O O . ALA A 1 732 ? 2.030 -15.436 -1.370 1.00 76.38 732 ALA A O 1
ATOM 5678 N N . PRO A 1 733 ? 1.686 -15.413 0.870 1.00 79.81 733 PRO A N 1
ATOM 5679 C CA . PRO A 1 733 ? 3.101 -15.391 1.219 1.00 79.81 733 PRO A CA 1
ATOM 5680 C C . PRO A 1 733 ? 3.848 -16.543 0.560 1.00 79.81 733 PRO A C 1
ATOM 5682 O O . PRO A 1 733 ? 3.296 -17.637 0.454 1.00 79.81 733 PRO A O 1
ATOM 5685 N N . ASP A 1 734 ? 5.103 -16.330 0.177 1.00 81.75 734 ASP A N 1
ATOM 5686 C CA . ASP A 1 734 ? 5.889 -17.320 -0.569 1.00 81.75 734 ASP A CA 1
ATOM 5687 C C . ASP A 1 734 ? 5.852 -18.730 0.057 1.00 81.75 734 ASP A C 1
ATOM 5689 O O . ASP A 1 734 ? 5.546 -19.701 -0.626 1.00 81.75 734 ASP A O 1
ATOM 5693 N N . PHE A 1 735 ? 5.979 -18.845 1.386 1.00 84.75 735 PHE A N 1
ATOM 5694 C CA . PHE A 1 735 ? 5.921 -20.133 2.099 1.00 84.75 735 PHE A CA 1
ATOM 5695 C C . PHE A 1 735 ? 4.574 -20.877 1.994 1.00 84.75 735 PHE A C 1
ATOM 5697 O O . PHE A 1 735 ? 4.481 -22.033 2.396 1.00 84.75 735 PHE A O 1
ATOM 5704 N N . THR A 1 736 ? 3.519 -20.234 1.495 1.00 85.25 736 THR A N 1
ATOM 5705 C CA . THR A 1 736 ? 2.193 -20.836 1.270 1.00 85.25 736 THR A CA 1
ATOM 5706 C C . THR A 1 736 ? 1.988 -21.292 -0.178 1.00 85.25 736 THR A C 1
ATOM 5708 O O . THR A 1 736 ? 0.986 -21.931 -0.497 1.00 85.25 736 THR A O 1
ATOM 5711 N N . LEU A 1 737 ? 2.925 -20.974 -1.078 1.00 87.88 737 LEU A N 1
ATOM 5712 C CA . LEU A 1 737 ? 2.856 -21.323 -2.493 1.00 87.88 737 LEU A CA 1
ATOM 5713 C C . LEU A 1 737 ? 3.505 -22.684 -2.740 1.00 87.88 737 LEU A C 1
ATOM 5715 O O . LEU A 1 737 ? 4.649 -22.896 -2.363 1.00 87.88 737 LEU A O 1
ATOM 5719 N N . LEU A 1 738 ? 2.806 -23.575 -3.443 1.00 88.56 738 LEU A N 1
ATOM 5720 C CA . LEU A 1 738 ? 3.315 -24.874 -3.909 1.00 88.56 738 LEU A CA 1
ATOM 5721 C C . LEU A 1 738 ? 4.293 -24.716 -5.093 1.00 88.56 738 LEU A C 1
ATOM 5723 O O . LEU A 1 738 ? 5.115 -25.576 -5.391 1.00 88.56 738 LEU A O 1
ATOM 5727 N N . GLY A 1 739 ? 4.171 -23.625 -5.843 1.00 88.25 739 GLY A N 1
ATOM 5728 C CA . GLY A 1 739 ? 4.950 -23.374 -7.055 1.00 88.25 739 GLY A CA 1
ATOM 5729 C C . GLY A 1 739 ? 4.061 -22.970 -8.224 1.00 88.25 739 GLY A C 1
ATOM 5730 O O . GLY A 1 739 ? 2.936 -22.509 -8.022 1.00 88.25 739 GLY A O 1
ATOM 5731 N N . ALA A 1 740 ? 4.556 -23.108 -9.453 1.00 88.44 740 ALA A N 1
ATOM 5732 C CA . ALA A 1 740 ? 3.901 -22.542 -10.625 1.00 88.44 740 ALA A CA 1
ATOM 5733 C C . ALA A 1 740 ? 4.141 -23.306 -11.933 1.00 88.44 740 ALA A C 1
ATOM 5735 O O . ALA A 1 740 ? 5.110 -24.047 -12.084 1.00 88.44 740 ALA A O 1
ATOM 5736 N N . TYR A 1 741 ? 3.269 -23.064 -12.914 1.00 86.31 741 TYR A N 1
ATOM 5737 C CA . TYR A 1 741 ? 3.433 -23.502 -14.303 1.00 86.31 741 TYR A CA 1
ATOM 5738 C C . TYR A 1 741 ? 3.831 -22.330 -15.207 1.00 86.31 741 TYR A C 1
ATOM 5740 O O . TYR A 1 741 ? 3.208 -21.272 -15.137 1.00 86.31 741 TYR A O 1
ATOM 5748 N N . LYS A 1 742 ? 4.829 -22.502 -16.079 1.00 87.88 742 LYS A N 1
ATOM 5749 C CA . LYS A 1 742 ? 5.290 -21.442 -16.991 1.00 87.88 742 LYS A CA 1
ATOM 5750 C C . LYS A 1 742 ? 4.297 -21.205 -18.134 1.00 87.88 742 LYS A C 1
ATOM 5752 O O . LYS A 1 742 ? 3.746 -22.159 -18.693 1.00 87.88 742 LYS A O 1
ATOM 5757 N N . VAL A 1 743 ? 4.113 -19.936 -18.500 1.00 85.00 743 VAL A N 1
ATOM 5758 C CA . VAL A 1 743 ? 3.278 -19.482 -19.620 1.00 85.00 743 VAL A CA 1
ATOM 5759 C C . VAL A 1 743 ? 4.142 -18.742 -20.652 1.00 85.00 743 VAL A C 1
ATOM 5761 O O . VAL A 1 743 ? 4.979 -17.922 -20.272 1.00 85.00 743 VAL A O 1
ATOM 5764 N N . ASP A 1 744 ? 3.969 -19.044 -21.942 1.00 81.38 744 ASP A N 1
ATOM 5765 C CA . ASP A 1 744 ? 4.636 -18.346 -23.056 1.00 81.38 744 ASP A CA 1
ATOM 5766 C C . ASP A 1 744 ? 3.967 -17.008 -23.411 1.00 81.38 744 ASP A C 1
ATOM 5768 O O . ASP A 1 744 ? 2.905 -16.673 -22.883 1.00 81.38 744 ASP A O 1
ATOM 5772 N N . ASP A 1 745 ? 4.592 -16.226 -24.295 1.00 77.25 745 ASP A N 1
ATOM 5773 C CA . ASP A 1 745 ? 4.121 -14.897 -24.718 1.00 77.25 745 ASP A CA 1
ATOM 5774 C C . ASP A 1 745 ? 2.782 -14.942 -25.492 1.00 77.25 745 ASP A C 1
ATOM 5776 O O . ASP A 1 745 ? 2.116 -13.922 -25.672 1.00 77.25 745 ASP A O 1
ATOM 5780 N N . GLU A 1 746 ? 2.333 -16.126 -25.908 1.00 77.56 746 GLU A N 1
ATOM 5781 C CA . GLU A 1 746 ? 1.028 -16.366 -26.523 1.00 77.56 746 GLU A CA 1
ATOM 5782 C C . GLU A 1 746 ? -0.036 -16.850 -25.518 1.00 77.56 746 GLU A C 1
ATOM 5784 O O . GLU A 1 746 ? -1.192 -17.083 -25.896 1.00 77.56 746 GLU A O 1
ATOM 5789 N N . GLY A 1 747 ? 0.320 -16.989 -24.237 1.00 77.00 747 GLY A N 1
ATOM 5790 C CA . GLY A 1 747 ? -0.595 -17.387 -23.170 1.00 77.00 747 GLY A CA 1
ATOM 5791 C C . GLY A 1 747 ? -0.831 -18.902 -23.068 1.00 77.00 747 GLY A C 1
ATOM 5792 O O . GLY A 1 747 ? -1.843 -19.342 -22.518 1.00 77.00 747 GLY A O 1
ATOM 5793 N N . ASN A 1 748 ? 0.058 -19.731 -23.612 1.00 87.06 748 ASN A N 1
ATOM 5794 C CA . ASN A 1 748 ? -0.010 -21.186 -23.501 1.00 87.06 748 ASN A CA 1
ATOM 5795 C C . ASN A 1 748 ? 0.947 -21.703 -22.423 1.00 87.06 748 ASN A C 1
ATOM 5797 O O . ASN A 1 748 ? 2.032 -21.175 -22.204 1.00 87.06 748 ASN A O 1
ATOM 5801 N N . LEU A 1 749 ? 0.543 -22.779 -21.744 1.00 85.25 749 LEU A N 1
ATOM 5802 C CA . LEU A 1 749 ? 1.399 -23.457 -20.773 1.00 85.25 749 LEU A CA 1
ATOM 5803 C C . LEU A 1 749 ? 2.517 -24.204 -21.507 1.00 85.25 749 LEU A C 1
ATOM 5805 O O . LEU A 1 749 ? 2.226 -25.084 -22.320 1.00 85.25 749 LEU A O 1
ATOM 5809 N N . THR A 1 750 ? 3.774 -23.903 -21.184 1.00 87.94 750 THR A N 1
ATOM 5810 C CA . THR A 1 750 ? 4.945 -24.500 -21.860 1.00 87.94 750 THR A CA 1
ATOM 5811 C C . THR A 1 750 ? 5.229 -25.932 -21.398 1.00 87.94 750 THR A C 1
ATOM 5813 O O . THR A 1 750 ? 5.907 -26.693 -22.085 1.00 87.94 750 THR A O 1
ATOM 5816 N N . GLY A 1 751 ? 4.694 -26.310 -20.231 1.00 84.69 751 GLY A N 1
ATOM 5817 C CA . GLY A 1 751 ? 4.966 -27.579 -19.551 1.00 84.69 751 GLY A CA 1
ATOM 5818 C C . GLY A 1 751 ? 6.091 -27.497 -18.516 1.00 84.69 751 GLY A C 1
ATOM 5819 O O . GLY A 1 751 ? 6.213 -28.407 -17.698 1.00 84.69 751 GLY A O 1
ATOM 5820 N N . GLU A 1 752 ? 6.858 -26.407 -18.504 1.00 88.44 752 GLU A N 1
ATOM 5821 C CA . GLU A 1 752 ? 7.845 -26.123 -17.464 1.00 88.44 752 GLU A CA 1
ATOM 5822 C C . GLU A 1 752 ? 7.151 -25.799 -16.130 1.00 88.44 752 GLU A C 1
ATOM 5824 O O . GLU A 1 752 ? 6.104 -25.139 -16.086 1.00 88.44 752 GLU A O 1
ATOM 5829 N N . LYS A 1 753 ? 7.728 -26.306 -15.036 1.00 90.50 753 LYS A N 1
ATOM 5830 C CA . LYS A 1 753 ? 7.205 -26.183 -13.675 1.00 90.50 753 LYS A CA 1
ATOM 5831 C C . LYS A 1 753 ? 8.274 -25.598 -12.766 1.00 90.50 753 LYS A C 1
ATOM 5833 O O . LYS A 1 753 ? 9.428 -26.011 -12.827 1.00 90.50 753 LYS A O 1
ATOM 5838 N N . PHE A 1 754 ? 7.850 -24.719 -11.876 1.00 89.12 754 PHE A N 1
ATOM 5839 C CA . PHE A 1 754 ? 8.618 -24.274 -10.728 1.00 89.12 754 PHE A CA 1
ATOM 5840 C C . PHE A 1 754 ? 8.015 -24.926 -9.483 1.00 89.12 754 PHE A C 1
ATOM 5842 O O . PHE A 1 754 ? 6.812 -24.798 -9.255 1.00 89.12 754 PHE A O 1
ATOM 5849 N N . ILE A 1 755 ? 8.822 -25.651 -8.711 1.00 91.12 755 ILE A N 1
ATOM 5850 C CA . ILE A 1 755 ? 8.425 -26.189 -7.405 1.00 91.12 755 ILE A CA 1
ATOM 5851 C C . ILE A 1 755 ? 9.030 -25.284 -6.348 1.00 91.12 755 ILE A C 1
ATOM 5853 O O . ILE A 1 755 ? 10.233 -25.035 -6.389 1.00 91.12 755 ILE A O 1
ATOM 5857 N N . ASN A 1 756 ? 8.199 -24.801 -5.431 1.00 88.69 756 ASN A N 1
ATOM 5858 C CA . ASN A 1 756 ? 8.672 -23.926 -4.377 1.00 88.69 756 ASN A CA 1
ATOM 5859 C C . ASN A 1 756 ? 9.284 -24.742 -3.229 1.00 88.69 756 ASN A C 1
ATOM 5861 O O . ASN A 1 756 ? 8.597 -25.534 -2.585 1.00 88.69 756 ASN A O 1
ATOM 5865 N N . ASP A 1 757 ? 10.571 -24.544 -2.964 1.00 87.50 757 ASP A N 1
ATOM 5866 C CA . ASP A 1 757 ? 11.299 -25.214 -1.885 1.00 87.50 757 ASP A CA 1
ATOM 5867 C C . ASP A 1 757 ? 11.138 -24.518 -0.522 1.00 87.50 757 ASP A C 1
ATOM 5869 O O . ASP A 1 757 ? 11.415 -25.128 0.512 1.00 87.50 757 ASP A O 1
ATOM 5873 N N . THR A 1 758 ? 10.623 -23.285 -0.496 1.00 86.88 758 THR A N 1
ATOM 5874 C CA . THR A 1 758 ? 10.308 -22.544 0.737 1.00 86.88 758 THR A CA 1
ATOM 5875 C C . THR A 1 758 ? 8.930 -22.896 1.311 1.00 86.88 758 THR A C 1
ATOM 5877 O O . THR A 1 758 ? 8.593 -22.459 2.419 1.00 86.88 758 THR A O 1
ATOM 5880 N N . TYR A 1 759 ? 8.137 -23.688 0.579 1.00 89.19 759 TYR A N 1
ATOM 5881 C CA . TYR A 1 759 ? 6.786 -24.097 0.955 1.00 89.19 759 TYR A CA 1
ATOM 5882 C C . TYR A 1 759 ? 6.747 -24.788 2.324 1.00 89.19 759 TYR A C 1
ATOM 5884 O O . TYR A 1 759 ? 7.509 -25.712 2.617 1.00 89.19 759 TYR A O 1
ATOM 5892 N N . ARG A 1 760 ? 5.791 -24.373 3.157 1.00 89.56 760 ARG A N 1
ATOM 5893 C CA . ARG A 1 760 ? 5.498 -24.956 4.466 1.00 89.56 760 ARG A CA 1
ATOM 5894 C C . ARG A 1 760 ? 4.085 -25.535 4.451 1.00 89.56 760 ARG A C 1
ATOM 5896 O O . ARG A 1 760 ? 3.147 -24.752 4.327 1.00 89.56 760 ARG A O 1
ATOM 5903 N N . PRO A 1 761 ? 3.912 -26.850 4.677 1.00 89.00 761 PRO A N 1
ATOM 5904 C CA . PRO A 1 761 ? 2.595 -27.481 4.672 1.00 89.00 761 PRO A CA 1
ATOM 5905 C C . PRO A 1 761 ? 1.610 -26.844 5.651 1.00 89.00 761 PRO A C 1
ATOM 5907 O O . PRO A 1 761 ? 1.957 -26.677 6.828 1.00 89.00 761 PRO A O 1
ATOM 5910 N N . GLY A 1 762 ? 0.404 -26.534 5.164 1.00 88.19 762 GLY A N 1
ATOM 5911 C CA . GLY A 1 762 ? -0.714 -26.040 5.968 1.00 88.19 762 GLY A CA 1
ATOM 5912 C C . GLY A 1 762 ? -1.295 -27.088 6.928 1.00 88.19 762 GLY A C 1
ATOM 5913 O O . GLY A 1 762 ? -0.900 -28.261 6.886 1.00 88.19 762 GLY A O 1
ATOM 5914 N N . PRO A 1 763 ? -2.213 -26.690 7.830 1.00 88.19 763 PRO A N 1
ATOM 5915 C CA . PRO A 1 763 ? -2.839 -27.586 8.804 1.00 88.19 763 PRO A CA 1
ATOM 5916 C C . PRO A 1 763 ? -3.396 -28.892 8.221 1.00 88.19 763 PRO A C 1
ATOM 5918 O O . PRO A 1 763 ? -3.076 -29.973 8.721 1.00 88.19 763 PRO A O 1
ATOM 5921 N N . THR A 1 764 ? -4.179 -28.819 7.146 1.00 85.44 764 THR A N 1
ATOM 5922 C CA . THR A 1 764 ? -4.801 -29.970 6.482 1.00 85.44 764 THR A CA 1
ATOM 5923 C C . THR A 1 764 ? -3.736 -30.884 5.889 1.00 85.44 764 THR A C 1
ATOM 5925 O O . THR A 1 764 ? -3.788 -32.101 6.077 1.00 85.44 764 THR A O 1
ATOM 5928 N N . ALA A 1 765 ? -2.715 -30.316 5.238 1.00 85.25 765 ALA A N 1
ATOM 5929 C CA . ALA A 1 765 ? -1.593 -31.079 4.685 1.00 85.25 765 ALA A CA 1
ATOM 5930 C C . ALA A 1 765 ? -0.762 -31.789 5.774 1.00 85.25 765 ALA A C 1
ATOM 5932 O O . ALA A 1 765 ? -0.217 -32.868 5.535 1.00 85.25 765 ALA A O 1
ATOM 5933 N N . ARG A 1 766 ? -0.706 -31.227 6.990 1.00 87.12 766 ARG A N 1
ATOM 5934 C CA . ARG A 1 766 ? -0.083 -31.844 8.177 1.00 87.12 766 ARG A CA 1
ATOM 5935 C C . ARG A 1 766 ? -0.987 -32.843 8.906 1.00 87.12 766 ARG A C 1
ATOM 5937 O O . ARG A 1 766 ? -0.532 -33.489 9.850 1.00 87.12 766 ARG A O 1
ATOM 5944 N N . GLY A 1 767 ? -2.243 -32.988 8.483 1.00 86.06 767 GLY A N 1
ATOM 5945 C CA . GLY A 1 767 ? -3.225 -33.869 9.115 1.00 86.06 767 GLY A CA 1
ATOM 5946 C C . GLY A 1 767 ? -3.752 -33.346 10.453 1.00 86.06 767 GLY A C 1
ATOM 5947 O O . GLY A 1 767 ? -4.121 -34.147 11.314 1.00 86.06 767 GLY A O 1
ATOM 5948 N N . PHE A 1 768 ? -3.752 -32.027 10.657 1.00 88.06 768 PHE A N 1
ATOM 5949 C CA . PHE A 1 768 ? -4.356 -31.414 11.839 1.00 88.06 768 PHE A CA 1
ATOM 5950 C C . PHE A 1 768 ? -5.885 -31.560 11.794 1.00 88.06 768 PHE A C 1
ATOM 5952 O O . PHE A 1 768 ? -6.464 -31.632 10.707 1.00 88.06 768 PHE A O 1
ATOM 5959 N N . PRO A 1 769 ? -6.554 -31.648 12.958 1.00 82.75 769 PRO A N 1
ATOM 5960 C CA . PRO A 1 769 ? -8.007 -31.736 13.001 1.00 82.75 769 PRO A CA 1
ATOM 5961 C C . PRO A 1 769 ? -8.651 -30.458 12.455 1.00 82.75 769 PRO A C 1
ATOM 5963 O O . PRO A 1 769 ? -8.108 -29.360 12.606 1.00 82.75 769 PRO A O 1
ATOM 5966 N N . GLU A 1 770 ? -9.822 -30.619 11.843 1.00 80.69 770 GLU A N 1
ATOM 5967 C CA . GLU A 1 770 ? -10.654 -29.510 11.380 1.00 80.69 770 GLU A CA 1
ATOM 5968 C C . GLU A 1 770 ? -10.996 -28.591 12.560 1.00 80.69 770 GLU A C 1
ATOM 5970 O O . GLU A 1 770 ? -11.414 -29.052 13.623 1.00 80.69 770 GLU A O 1
ATOM 5975 N N . ALA A 1 771 ? -10.765 -27.291 12.388 1.00 82.50 771 ALA A N 1
ATOM 5976 C CA . ALA A 1 771 ? -11.028 -26.310 13.428 1.00 82.50 771 ALA A CA 1
ATOM 5977 C C . ALA A 1 771 ? -12.524 -25.978 13.472 1.00 82.50 771 ALA A C 1
ATOM 5979 O O . ALA A 1 771 ? -13.114 -25.630 12.453 1.00 82.50 771 ALA A O 1
ATOM 5980 N N . HIS A 1 772 ? -13.129 -26.027 14.661 1.00 76.69 772 HIS A N 1
ATOM 5981 C CA . HIS A 1 772 ? -14.546 -25.686 14.854 1.00 76.69 772 HIS A CA 1
ATOM 5982 C C . HIS A 1 772 ? -14.752 -24.394 15.653 1.00 76.69 772 HIS A C 1
ATOM 5984 O O . HIS A 1 772 ? -15.882 -24.013 15.961 1.00 76.69 772 HIS A O 1
ATOM 5990 N N . SER A 1 773 ? -13.658 -23.734 16.022 1.00 75.12 773 SER A N 1
ATOM 5991 C CA . SER A 1 773 ? -13.643 -22.455 16.721 1.00 75.12 773 SER A CA 1
ATOM 5992 C C . SER A 1 773 ? -12.487 -21.603 16.219 1.00 75.12 773 SER A C 1
ATOM 5994 O O . SER A 1 773 ? -11.498 -22.122 15.697 1.00 75.12 773 SER A O 1
ATOM 5996 N N . GLU A 1 774 ? -12.586 -20.295 16.435 1.00 73.50 774 GLU A N 1
ATOM 5997 C CA . GLU A 1 774 ? -11.489 -19.367 16.169 1.00 73.50 774 GLU A CA 1
ATOM 5998 C C . GLU A 1 774 ? -10.212 -19.771 16.926 1.00 73.50 774 GLU A C 1
ATOM 6000 O O . GLU A 1 774 ? -9.114 -19.749 16.370 1.00 73.50 774 GLU A O 1
ATOM 6005 N N . PHE A 1 775 ? -10.366 -20.229 18.174 1.00 83.44 775 PHE A N 1
ATOM 6006 C CA . PHE A 1 775 ? -9.259 -20.714 18.989 1.00 83.44 775 PHE A CA 1
ATOM 6007 C C . PHE A 1 775 ? -8.519 -21.886 18.345 1.00 83.44 775 PHE A C 1
ATOM 6009 O O . PHE A 1 775 ? -7.293 -21.852 18.257 1.00 83.44 775 PHE A O 1
ATOM 6016 N N . GLU A 1 776 ? -9.238 -22.885 17.834 1.00 85.19 776 GLU A N 1
ATOM 6017 C CA . GLU A 1 776 ? -8.620 -23.995 17.102 1.00 85.19 776 GLU A CA 1
ATOM 6018 C C . GLU A 1 776 ? -8.010 -23.547 15.772 1.00 85.19 776 GLU A C 1
ATOM 6020 O O . GLU A 1 776 ? -6.952 -24.044 15.390 1.00 85.19 776 GLU A O 1
ATOM 6025 N N . PHE A 1 777 ? -8.628 -22.583 15.087 1.00 82.88 777 PHE A N 1
ATOM 6026 C CA . PHE A 1 777 ? -8.137 -22.080 13.807 1.00 82.88 777 PHE A CA 1
ATOM 6027 C C . PHE A 1 777 ? -6.778 -21.383 13.961 1.00 82.88 777 PHE A C 1
ATOM 6029 O O . PHE A 1 777 ? -5.799 -21.742 13.301 1.00 82.88 777 PHE A O 1
ATOM 6036 N N . VAL A 1 778 ? -6.693 -20.437 14.902 1.00 82.50 778 VAL A N 1
ATOM 6037 C CA . VAL A 1 778 ? -5.452 -19.724 15.233 1.00 82.50 778 VAL A CA 1
ATOM 6038 C C . VAL A 1 778 ? -4.397 -20.699 15.753 1.00 82.50 778 VAL A C 1
ATOM 6040 O O . VAL A 1 778 ? -3.240 -20.630 15.336 1.00 82.50 778 VAL A O 1
ATOM 6043 N N . LEU A 1 779 ? -4.787 -21.652 16.605 1.00 87.75 779 LEU A N 1
ATOM 6044 C CA . LEU A 1 779 ? -3.878 -22.669 17.130 1.00 87.75 779 LEU A CA 1
ATOM 6045 C C . LEU A 1 779 ? -3.290 -23.555 16.022 1.00 87.75 779 LEU A C 1
ATOM 6047 O O . LEU A 1 779 ? -2.080 -23.781 16.005 1.00 87.75 779 LEU A O 1
ATOM 6051 N N . ASN A 1 780 ? -4.114 -24.010 15.074 1.00 88.75 780 ASN A N 1
ATOM 6052 C CA . ASN A 1 780 ? -3.676 -24.815 13.934 1.00 88.75 780 ASN A CA 1
ATOM 6053 C C . ASN A 1 780 ? -2.662 -24.061 13.064 1.00 88.75 780 ASN A C 1
ATOM 6055 O O . ASN A 1 780 ? -1.656 -24.637 12.649 1.00 88.75 780 ASN A O 1
ATOM 6059 N N . TYR A 1 781 ? -2.883 -22.769 12.817 1.00 87.81 781 TYR A N 1
ATOM 6060 C CA . TYR A 1 781 ? -1.956 -21.941 12.043 1.00 87.81 781 TYR A CA 1
ATOM 6061 C C . TYR A 1 781 ? -0.646 -21.661 12.777 1.00 87.81 781 TYR A C 1
ATOM 6063 O O . TYR A 1 781 ? 0.418 -21.699 12.157 1.00 87.81 781 TYR A O 1
ATOM 6071 N N . ILE A 1 782 ? -0.692 -21.424 14.089 1.00 85.88 782 ILE A N 1
ATOM 6072 C CA . ILE A 1 782 ? 0.518 -21.282 14.911 1.00 85.88 782 ILE A CA 1
ATOM 6073 C C . ILE A 1 782 ? 1.313 -22.594 14.895 1.00 85.88 782 ILE A C 1
ATOM 6075 O O . ILE A 1 782 ? 2.512 -22.582 14.624 1.00 85.88 782 ILE A O 1
ATOM 6079 N N . ALA A 1 783 ? 0.648 -23.739 15.076 1.00 86.50 783 ALA A N 1
ATOM 6080 C CA . ALA A 1 783 ? 1.280 -25.059 15.016 1.00 86.50 783 ALA A CA 1
ATOM 6081 C C . ALA A 1 783 ? 1.840 -25.399 13.617 1.00 86.50 783 ALA A C 1
ATOM 6083 O O . ALA A 1 783 ? 2.839 -26.115 13.495 1.00 86.50 783 ALA A O 1
ATOM 6084 N N . ALA A 1 784 ? 1.237 -24.868 12.546 1.00 85.62 784 ALA A N 1
ATOM 6085 C CA . ALA A 1 784 ? 1.759 -24.968 11.181 1.00 85.62 784 ALA A CA 1
ATOM 6086 C C . ALA A 1 784 ? 2.943 -24.011 10.917 1.00 85.62 784 ALA A C 1
ATOM 6088 O O . ALA A 1 784 ? 3.649 -24.163 9.917 1.00 85.62 784 ALA A O 1
ATOM 6089 N N . GLY A 1 785 ? 3.200 -23.055 11.818 1.00 83.81 785 GLY A N 1
ATOM 6090 C CA . GLY A 1 785 ? 4.216 -22.012 11.662 1.00 83.81 785 GLY A CA 1
ATOM 6091 C C . GLY A 1 785 ? 3.812 -20.911 10.677 1.00 83.81 785 GLY A C 1
ATOM 6092 O O . GLY A 1 785 ? 4.685 -20.301 10.057 1.00 83.81 785 GLY A O 1
ATOM 6093 N N . TRP A 1 786 ? 2.503 -20.716 10.488 1.00 83.06 786 TRP A N 1
ATOM 6094 C CA . TRP A 1 786 ? 1.898 -19.739 9.577 1.00 83.06 786 TRP A CA 1
ATOM 6095 C C . TRP A 1 786 ? 1.439 -18.456 10.287 1.00 83.06 786 TRP A C 1
ATOM 6097 O O . TRP A 1 786 ? 1.366 -17.408 9.651 1.00 83.06 786 TRP A O 1
ATOM 6107 N N . LEU A 1 787 ? 1.168 -18.518 11.596 1.00 77.31 787 LEU A N 1
ATOM 6108 C CA . LEU A 1 787 ? 0.883 -17.358 12.448 1.00 77.31 787 LEU A CA 1
ATOM 6109 C C . LEU A 1 787 ? 1.854 -17.282 13.633 1.00 77.31 787 LEU A C 1
ATOM 6111 O O . LEU A 1 787 ? 2.356 -18.319 14.075 1.00 77.31 787 LEU A O 1
ATOM 6115 N N . PRO A 1 788 ? 2.100 -16.077 14.174 1.00 72.88 788 PRO A N 1
ATOM 6116 C CA . PRO A 1 788 ? 2.954 -15.914 15.338 1.00 72.88 788 PRO A CA 1
ATOM 6117 C C . PRO A 1 788 ? 2.214 -16.244 16.641 1.00 72.88 788 PRO A C 1
ATOM 6119 O O . PRO A 1 788 ? 0.984 -16.156 16.718 1.00 72.88 788 PRO A O 1
ATOM 6122 N N . GLN A 1 789 ? 2.970 -16.646 17.665 1.00 70.69 789 GLN A N 1
ATOM 6123 C CA . GLN A 1 789 ? 2.416 -17.246 18.878 1.00 70.69 789 GLN A CA 1
ATOM 6124 C C . GLN A 1 789 ? 1.567 -16.257 19.690 1.00 70.69 789 GLN A C 1
ATOM 6126 O O . GLN A 1 789 ? 0.584 -16.671 20.297 1.00 70.69 789 GLN A O 1
ATOM 6131 N N . GLU A 1 790 ? 1.858 -14.956 19.649 1.00 69.88 790 GLU A N 1
ATOM 6132 C CA . GLU A 1 790 ? 1.171 -13.919 20.444 1.00 69.88 790 GLU A CA 1
ATOM 6133 C C . GLU A 1 790 ? -0.313 -13.809 20.087 1.00 69.88 790 GLU A C 1
ATOM 6135 O O . GLU A 1 790 ? -1.132 -13.439 20.929 1.00 69.88 790 GLU A O 1
ATOM 6140 N N . ARG A 1 791 ? -0.688 -14.187 18.856 1.00 71.19 791 ARG A N 1
ATOM 6141 C CA . ARG A 1 791 ? -2.094 -14.216 18.424 1.00 71.19 791 ARG A CA 1
ATOM 6142 C C . ARG A 1 791 ? -2.936 -15.157 19.274 1.00 71.19 791 ARG A C 1
ATOM 6144 O O . ARG A 1 791 ? -4.143 -14.955 19.378 1.00 71.19 791 ARG A O 1
ATOM 6151 N N . ILE A 1 792 ? -2.325 -16.144 19.928 1.00 82.38 792 ILE A N 1
ATOM 6152 C CA . ILE A 1 792 ? -3.062 -17.030 20.820 1.00 82.38 792 ILE A CA 1
ATOM 6153 C C . ILE A 1 792 ? -3.552 -16.323 22.091 1.00 82.38 792 ILE A C 1
ATOM 6155 O O . ILE A 1 792 ? -4.544 -16.757 22.669 1.00 82.38 792 ILE A O 1
ATOM 6159 N N . LEU A 1 793 ? -2.893 -15.246 22.539 1.00 82.81 793 LEU A N 1
ATOM 6160 C CA . LEU A 1 793 ? -3.187 -14.619 23.831 1.00 82.81 793 LEU A CA 1
ATOM 6161 C C . LEU A 1 793 ? -4.591 -14.007 23.858 1.00 82.81 793 LEU A C 1
ATOM 6163 O O . LEU A 1 793 ? -5.382 -14.328 24.745 1.00 82.81 793 LEU A O 1
ATOM 6167 N N . SER A 1 794 ? -4.917 -13.170 22.868 1.00 72.56 794 SER A N 1
ATOM 6168 C CA . SER A 1 794 ? -6.260 -12.592 22.724 1.00 72.56 794 SER A CA 1
ATOM 6169 C C . SER A 1 794 ? -7.295 -13.692 22.498 1.00 72.56 794 SER A C 1
ATOM 6171 O O . SER A 1 794 ? -8.284 -13.772 23.224 1.00 72.56 794 SER A O 1
ATOM 6173 N N . THR A 1 795 ? -6.978 -14.629 21.602 1.00 78.56 795 THR A N 1
ATOM 6174 C CA . THR A 1 795 ? -7.882 -15.715 21.222 1.00 78.56 795 THR A CA 1
ATOM 6175 C C . THR A 1 795 ? -8.284 -16.576 22.424 1.00 78.56 795 THR A C 1
ATOM 6177 O O . THR A 1 795 ? -9.463 -16.882 22.595 1.00 78.56 795 THR A O 1
ATOM 6180 N N . VAL A 1 796 ? -7.337 -16.920 23.308 1.00 86.31 796 VAL A N 1
ATOM 6181 C CA . VAL A 1 796 ? -7.617 -17.653 24.555 1.00 86.31 796 VAL A CA 1
ATOM 6182 C C . VAL A 1 796 ? -8.496 -16.838 25.491 1.00 86.31 796 VAL A C 1
ATOM 6184 O O . VAL A 1 796 ? -9.411 -17.398 26.081 1.00 86.31 796 VAL A O 1
ATOM 6187 N N . LEU A 1 797 ? -8.221 -15.543 25.671 1.00 83.00 797 LEU A N 1
ATOM 6188 C CA . LEU A 1 797 ? -8.969 -14.694 26.603 1.00 83.00 797 LEU A CA 1
ATOM 6189 C C . LEU A 1 797 ? -10.425 -14.494 26.171 1.00 83.00 797 LEU A C 1
ATOM 6191 O O . LEU A 1 797 ? -11.306 -14.365 27.027 1.00 83.00 797 LEU A O 1
ATOM 6195 N N . GLU A 1 798 ? -10.665 -14.445 24.867 1.00 77.06 798 GLU A N 1
ATOM 6196 C CA . GLU A 1 798 ? -11.944 -14.043 24.288 1.00 77.06 798 GLU A CA 1
ATOM 6197 C C . GLU A 1 798 ? -12.865 -15.220 23.954 1.00 77.06 798 GLU A C 1
ATOM 6199 O O . GLU A 1 798 ? -14.079 -15.038 23.860 1.00 77.06 798 GLU A O 1
ATOM 6204 N N . ASN A 1 799 ? -12.317 -16.434 23.874 1.00 82.56 799 ASN A N 1
ATOM 6205 C CA . ASN A 1 799 ? -13.076 -17.655 23.638 1.00 82.56 799 ASN A CA 1
ATOM 6206 C C . ASN A 1 799 ? -13.319 -18.456 24.932 1.00 82.56 799 ASN A C 1
ATOM 6208 O O . ASN A 1 799 ? -12.645 -18.292 25.957 1.00 82.56 799 ASN A O 1
ATOM 6212 N N . ASP A 1 800 ? -14.310 -19.349 24.888 1.00 89.38 800 ASP A N 1
ATOM 6213 C CA . ASP A 1 800 ? -14.507 -20.347 25.936 1.00 89.38 800 ASP A CA 1
ATOM 6214 C C . ASP A 1 800 ? -13.414 -21.418 25.846 1.00 89.38 800 ASP A C 1
ATOM 6216 O O . ASP A 1 800 ? -13.131 -21.966 24.782 1.00 89.38 800 ASP A O 1
ATOM 6220 N N . VAL A 1 801 ? -12.839 -21.764 26.993 1.00 92.06 801 VAL A N 1
ATOM 6221 C CA . VAL A 1 801 ? -11.852 -22.836 27.134 1.00 92.06 801 VAL A CA 1
ATOM 6222 C C . VAL A 1 801 ? -12.376 -23.902 28.079 1.00 92.06 801 VAL A C 1
ATOM 6224 O O . VAL A 1 801 ? -13.135 -23.624 29.011 1.00 92.06 801 VAL A O 1
ATOM 6227 N N . ILE A 1 802 ? -11.971 -25.149 27.861 1.00 92.88 802 ILE A N 1
ATOM 6228 C CA . ILE A 1 802 ? -12.394 -26.260 28.710 1.00 92.88 802 ILE A CA 1
ATOM 6229 C C . ILE A 1 802 ? -11.313 -26.547 29.736 1.00 92.88 802 ILE A C 1
ATOM 6231 O O . ILE A 1 802 ? -10.150 -26.721 29.391 1.00 92.88 802 ILE A O 1
ATOM 6235 N N . VAL A 1 803 ? -11.711 -26.626 31.000 1.00 93.12 803 VAL A N 1
ATOM 6236 C CA . VAL A 1 803 ? -10.809 -26.820 32.141 1.00 93.12 803 VAL A CA 1
ATOM 6237 C C . VAL A 1 803 ? -11.330 -27.900 33.076 1.00 93.12 803 VAL A C 1
ATOM 6239 O O . VAL A 1 803 ? -12.538 -28.140 33.159 1.00 93.12 803 VAL A O 1
ATOM 6242 N N . GLU A 1 804 ? -10.424 -28.536 33.817 1.00 91.44 804 GLU A N 1
ATOM 6243 C CA . GLU A 1 804 ? -10.794 -29.394 34.944 1.00 91.44 804 GLU A CA 1
ATOM 6244 C C . GLU A 1 804 ? -11.118 -28.566 36.189 1.00 91.44 804 GLU A C 1
ATOM 6246 O O . GLU A 1 804 ? -10.500 -27.532 36.468 1.00 91.44 804 GLU A O 1
ATOM 6251 N N . THR A 1 805 ? -12.048 -29.078 36.994 1.00 83.44 805 THR A N 1
ATOM 6252 C CA . THR A 1 805 ? -12.369 -28.495 38.299 1.00 83.44 805 THR A CA 1
ATOM 6253 C C . THR A 1 805 ? -11.792 -29.332 39.439 1.00 83.44 805 THR A C 1
ATOM 6255 O O . THR A 1 805 ? -11.603 -30.544 39.328 1.00 83.44 805 THR A O 1
ATOM 6258 N N . ASP A 1 806 ? -11.509 -28.691 40.570 1.00 81.88 806 ASP A N 1
ATOM 6259 C CA . ASP A 1 806 ? -10.991 -29.340 41.784 1.00 81.88 806 ASP A CA 1
ATOM 6260 C C . ASP A 1 806 ? -12.058 -30.115 42.593 1.00 81.88 806 ASP A C 1
ATOM 6262 O O . ASP A 1 806 ? -11.792 -30.589 43.698 1.00 81.88 806 ASP A O 1
ATOM 6266 N N . GLY A 1 807 ? -13.280 -30.244 42.060 1.00 70.94 807 GLY A N 1
ATOM 6267 C CA . GLY A 1 807 ? -14.419 -30.882 42.727 1.00 70.94 807 GLY A CA 1
ATOM 6268 C C . GLY A 1 807 ? -15.158 -29.994 43.738 1.00 70.94 807 GLY A C 1
ATOM 6269 O O . GLY A 1 807 ? -16.255 -30.355 44.161 1.00 70.94 807 GLY A O 1
ATOM 6270 N N . THR A 1 808 ? -14.618 -28.821 44.090 1.00 74.38 808 THR A N 1
ATOM 6271 C CA . THR A 1 808 ? -15.275 -27.795 44.928 1.00 74.38 808 THR A CA 1
ATOM 6272 C C . THR A 1 808 ? -15.794 -26.601 44.123 1.00 74.38 808 THR A C 1
ATOM 6274 O O . THR A 1 808 ? -16.412 -25.692 44.678 1.00 74.38 808 THR A O 1
ATOM 6277 N N . GLY A 1 809 ? -15.590 -26.632 42.802 1.00 69.62 809 GLY A N 1
ATOM 6278 C CA . GLY A 1 809 ? -15.964 -25.574 41.864 1.00 69.62 809 GLY A CA 1
ATOM 6279 C C . GLY A 1 809 ? -14.819 -24.623 41.507 1.00 69.62 809 GLY A C 1
ATOM 6280 O O . GLY A 1 809 ? -15.049 -23.707 40.720 1.00 69.62 809 GLY A O 1
ATOM 6281 N N . GLY A 1 810 ? -13.613 -24.832 42.048 1.00 80.44 810 GLY A N 1
ATOM 6282 C CA . GLY A 1 810 ? -12.402 -24.101 41.674 1.00 80.44 810 GLY A CA 1
ATOM 6283 C C . GLY A 1 810 ? -11.696 -24.708 40.458 1.00 80.44 810 GLY A C 1
ATOM 6284 O O . GLY A 1 810 ? -11.928 -25.864 40.098 1.00 80.44 810 GLY A O 1
ATOM 6285 N N . LEU A 1 811 ? -10.829 -23.916 39.819 1.00 86.31 811 LEU A N 1
ATOM 6286 C CA . LEU A 1 811 ? -9.974 -24.357 38.712 1.00 86.31 811 LEU A CA 1
ATOM 6287 C C . LEU A 1 811 ? -8.859 -25.269 39.237 1.00 86.31 811 LEU A C 1
ATOM 6289 O O . LEU A 1 811 ? -8.187 -24.937 40.216 1.00 86.31 811 LEU A O 1
ATOM 6293 N N . ARG A 1 812 ? -8.626 -26.404 38.574 1.00 86.50 812 ARG A N 1
ATOM 6294 C CA . ARG A 1 812 ? -7.568 -27.339 38.966 1.00 86.50 812 ARG A CA 1
ATOM 6295 C C . ARG A 1 812 ? -6.200 -26.857 38.468 1.00 86.50 812 ARG A C 1
ATOM 6297 O O . ARG A 1 812 ? -5.858 -27.043 37.306 1.00 86.50 812 ARG A O 1
ATOM 6304 N N . VAL A 1 813 ? -5.391 -26.289 39.361 1.00 89.44 813 VAL A N 1
ATOM 6305 C CA . VAL A 1 813 ? -4.001 -25.892 39.063 1.00 89.44 813 VAL A CA 1
ATOM 6306 C C . VAL A 1 813 ? -3.034 -26.975 39.544 1.00 89.44 813 VAL A C 1
ATOM 6308 O O . VAL A 1 813 ? -3.022 -27.330 40.724 1.00 89.44 813 VAL A O 1
ATOM 6311 N N . GLY A 1 814 ? -2.226 -27.506 38.629 1.00 87.06 814 GLY A N 1
ATOM 6312 C CA . GLY A 1 814 ? -1.166 -28.467 38.911 1.00 87.06 814 GLY A CA 1
ATOM 6313 C C . GLY A 1 814 ? 0.145 -27.793 39.321 1.00 87.06 814 GLY A C 1
ATOM 6314 O O . GLY A 1 814 ? 0.352 -26.600 39.104 1.00 87.06 814 GLY A O 1
ATOM 6315 N N . VAL A 1 815 ? 1.050 -28.569 39.919 1.00 89.50 815 VAL A N 1
ATOM 6316 C CA . VAL A 1 815 ? 2.418 -28.139 40.240 1.00 89.50 815 VAL A CA 1
ATOM 6317 C C . VAL A 1 815 ? 3.379 -29.222 39.762 1.00 89.50 815 VAL A C 1
ATOM 6319 O O . VAL A 1 815 ? 3.268 -30.378 40.174 1.00 89.50 815 VAL A O 1
ATOM 6322 N N . HIS A 1 816 ? 4.300 -28.865 38.871 1.00 83.06 816 HIS A N 1
ATOM 6323 C CA . HIS A 1 816 ? 5.368 -29.750 38.420 1.00 83.06 816 HIS A CA 1
ATOM 6324 C C . HIS A 1 816 ? 6.361 -30.036 39.557 1.00 83.06 816 HIS A C 1
ATOM 6326 O O . HIS A 1 816 ? 6.445 -29.308 40.546 1.00 83.06 816 HIS A O 1
ATOM 6332 N N . GLN A 1 817 ? 7.170 -31.091 39.417 1.00 79.38 817 GLN A N 1
ATOM 6333 C CA . GLN A 1 817 ? 8.154 -31.484 40.440 1.00 79.38 817 GLN A CA 1
ATOM 6334 C C . GLN A 1 817 ? 9.201 -30.393 40.740 1.00 79.38 817 GLN A C 1
ATOM 6336 O O . GLN A 1 817 ? 9.769 -30.370 41.828 1.00 79.38 817 GLN A O 1
ATOM 6341 N N . ASN A 1 818 ? 9.438 -29.485 39.791 1.00 79.50 818 ASN A N 1
ATOM 6342 C CA . ASN A 1 818 ? 10.329 -28.329 39.920 1.00 79.50 818 ASN A CA 1
ATOM 6343 C C . ASN A 1 818 ? 9.675 -27.115 40.622 1.00 79.50 818 ASN A C 1
ATOM 6345 O O . ASN A 1 818 ? 10.339 -26.098 40.800 1.00 79.50 818 ASN A O 1
ATOM 6349 N N . GLY A 1 819 ? 8.404 -27.212 41.029 1.00 82.56 819 GLY A N 1
ATOM 6350 C CA . GLY A 1 819 ? 7.655 -26.145 41.697 1.00 82.56 819 GLY A CA 1
ATOM 6351 C C . GLY A 1 819 ? 6.880 -25.210 40.762 1.00 82.56 819 GLY A C 1
ATOM 6352 O O . GLY A 1 819 ? 6.134 -24.367 41.259 1.00 82.56 819 GLY A O 1
ATOM 6353 N N . THR A 1 820 ? 7.001 -25.362 39.439 1.00 85.31 820 THR A N 1
ATOM 6354 C CA . THR A 1 820 ? 6.265 -24.542 38.464 1.00 85.31 820 THR A CA 1
ATOM 6355 C C . THR A 1 820 ? 4.786 -24.916 38.452 1.00 85.31 820 THR A C 1
ATOM 6357 O O . THR A 1 820 ? 4.434 -26.095 38.373 1.00 85.31 820 THR A O 1
ATOM 6360 N N . ARG A 1 821 ? 3.907 -23.915 38.533 1.00 94.00 821 ARG A N 1
ATOM 6361 C CA . ARG A 1 821 ? 2.454 -24.108 38.472 1.00 94.00 821 ARG A CA 1
ATOM 6362 C C . ARG A 1 821 ? 2.007 -24.208 37.020 1.00 94.00 821 ARG A C 1
ATOM 6364 O O . ARG A 1 821 ? 2.500 -23.454 36.188 1.00 94.00 821 ARG A O 1
ATOM 6371 N N . PHE A 1 822 ? 1.049 -25.083 36.734 1.00 93.69 822 PHE A N 1
ATOM 6372 C CA . PHE A 1 822 ? 0.456 -25.187 35.405 1.00 93.69 822 PHE A CA 1
ATOM 6373 C C . PHE A 1 822 ? -1.063 -25.359 35.456 1.00 93.69 822 PHE A C 1
ATOM 6375 O O . PHE A 1 822 ? -1.610 -25.916 36.410 1.00 93.69 822 PHE A O 1
ATOM 6382 N N . LEU A 1 823 ? -1.746 -24.891 34.418 1.00 94.25 823 LEU A N 1
ATOM 6383 C CA . LEU A 1 823 ? -3.178 -25.057 34.207 1.00 94.25 823 LEU A CA 1
ATOM 6384 C C . LEU A 1 823 ? -3.395 -25.712 32.845 1.00 94.25 823 LEU A C 1
ATOM 6386 O O . LEU A 1 823 ? -2.968 -25.170 31.832 1.00 94.25 823 LEU A O 1
ATOM 6390 N N . VAL A 1 824 ? -4.068 -26.858 32.824 1.00 94.06 824 VAL A N 1
ATOM 6391 C CA . VAL A 1 824 ? -4.429 -27.530 31.573 1.00 94.06 824 VAL A CA 1
ATOM 6392 C C . VAL A 1 824 ? -5.729 -26.949 31.038 1.00 94.06 824 VAL A C 1
ATOM 6394 O O . VAL A 1 824 ? -6.718 -26.864 31.771 1.00 94.06 824 VAL A O 1
ATOM 6397 N N . VAL A 1 825 ? -5.723 -26.584 29.759 1.00 94.31 825 VAL A N 1
ATOM 6398 C CA . VAL A 1 825 ? -6.901 -26.110 29.033 1.00 94.31 825 VAL A CA 1
ATOM 6399 C C . VAL A 1 825 ? -7.048 -26.881 27.720 1.00 94.31 825 VAL A C 1
ATOM 6401 O O . VAL A 1 825 ? -6.056 -27.220 27.077 1.00 94.31 825 VAL A O 1
ATOM 6404 N N . TRP A 1 826 ? -8.282 -27.148 27.300 1.00 92.88 826 TRP A N 1
ATOM 6405 C CA . TRP A 1 826 ? -8.581 -27.716 25.984 1.00 92.88 826 TRP A CA 1
ATOM 6406 C C . TRP A 1 826 ? -9.383 -26.733 25.143 1.00 92.88 826 TRP A C 1
ATOM 6408 O O . TRP A 1 826 ? -10.298 -26.075 25.640 1.00 92.88 826 TRP A O 1
ATOM 6418 N N . SER A 1 827 ? -9.031 -26.671 23.862 1.00 90.06 827 SER A N 1
ATOM 6419 C CA . SER A 1 827 ? -9.676 -25.804 22.869 1.00 90.06 827 SER A CA 1
ATOM 6420 C C . SER A 1 827 ? -11.051 -26.294 22.418 1.00 90.06 827 SER A C 1
ATOM 6422 O O . SER A 1 827 ? -11.897 -25.482 22.060 1.00 90.06 827 SER A O 1
ATOM 6424 N N . SER A 1 828 ? -11.323 -27.600 22.505 1.00 87.50 828 SER A N 1
ATOM 6425 C CA . SER A 1 828 ? -12.629 -28.162 22.160 1.00 87.50 828 SER A CA 1
ATOM 6426 C C . SER A 1 828 ? -12.978 -29.403 22.987 1.00 87.50 828 SER A C 1
ATOM 6428 O O . SER A 1 828 ? -12.086 -30.087 23.503 1.00 87.50 828 SER A O 1
ATOM 6430 N N . PRO A 1 829 ? -14.280 -29.743 23.124 1.00 86.56 829 PRO A N 1
ATOM 6431 C CA . PRO A 1 829 ? -14.712 -30.901 23.913 1.00 86.56 829 PRO A CA 1
ATOM 6432 C C . PRO A 1 829 ? -14.163 -32.232 23.396 1.00 86.56 829 PRO A C 1
ATOM 6434 O O . PRO A 1 829 ? -14.061 -33.191 24.155 1.00 86.56 829 PRO A O 1
ATOM 6437 N N . GLN A 1 830 ? -13.824 -32.291 22.108 1.00 84.88 830 GLN A N 1
ATOM 6438 C CA . GLN A 1 830 ? -13.349 -33.494 21.426 1.00 84.88 830 GLN A CA 1
ATOM 6439 C C . GLN A 1 830 ? -11.922 -33.872 21.850 1.00 84.88 830 GLN A C 1
ATOM 6441 O O . GLN A 1 830 ? -11.556 -35.044 21.801 1.00 84.88 830 GLN A O 1
ATOM 6446 N N . LEU A 1 831 ? -11.140 -32.890 22.308 1.00 86.75 831 LEU A N 1
ATOM 6447 C CA . LEU A 1 831 ? -9.752 -33.059 22.745 1.00 86.75 831 LEU A CA 1
ATOM 6448 C C . LEU A 1 831 ? -9.628 -33.384 24.238 1.00 86.75 831 LEU A C 1
ATOM 6450 O O . LEU A 1 831 ? -8.535 -33.679 24.722 1.00 86.75 831 LEU A O 1
ATOM 6454 N N . VAL A 1 832 ? -10.738 -33.351 24.978 1.00 88.12 832 VAL A N 1
ATOM 6455 C CA . VAL A 1 832 ? -10.758 -33.656 26.409 1.00 88.12 832 VAL A CA 1
ATOM 6456 C C . VAL A 1 832 ? -10.590 -35.169 26.611 1.00 88.12 832 VAL A C 1
ATOM 6458 O O . VAL A 1 832 ? -11.410 -35.953 26.122 1.00 88.12 832 VAL A O 1
ATOM 6461 N N . PRO A 1 833 ? -9.570 -35.629 27.359 1.00 88.75 833 PRO A N 1
ATOM 6462 C CA . PRO A 1 833 ? -9.364 -37.050 27.590 1.00 88.75 833 PRO A CA 1
ATOM 6463 C C . PRO A 1 833 ? -10.474 -37.627 28.477 1.00 88.75 833 PRO A C 1
ATOM 6465 O O . PRO A 1 833 ? -10.981 -36.969 29.382 1.00 88.75 833 PRO A O 1
ATOM 6468 N N . GLN A 1 834 ? -10.801 -38.911 28.298 1.00 86.00 834 GLN A N 1
ATOM 6469 C CA . GLN A 1 834 ? -11.815 -39.596 29.121 1.00 86.00 834 GLN A CA 1
ATOM 6470 C C . GLN A 1 834 ? -11.473 -39.621 30.622 1.00 86.00 834 GLN A C 1
ATOM 6472 O O . GLN A 1 834 ? -12.355 -39.811 31.456 1.00 86.00 834 GLN A O 1
ATOM 6477 N N . SER A 1 835 ? -10.196 -39.448 30.971 1.00 85.94 835 SER A N 1
ATOM 6478 C CA . SER A 1 835 ? -9.718 -39.353 32.351 1.00 85.94 835 SER A CA 1
ATOM 6479 C C . SER A 1 835 ? -9.936 -37.981 32.994 1.00 85.94 835 SER A C 1
ATOM 6481 O O . SER A 1 835 ? -9.655 -37.848 34.187 1.00 85.94 835 SER A O 1
ATOM 6483 N N . ALA A 1 836 ? -10.399 -36.977 32.238 1.00 83.50 836 ALA A N 1
ATOM 6484 C CA . ALA A 1 836 ? -10.575 -35.621 32.738 1.00 83.50 836 ALA A CA 1
ATOM 6485 C C . ALA A 1 836 ? -11.636 -35.555 33.849 1.00 83.50 836 ALA A C 1
ATOM 6487 O O . ALA A 1 836 ? -12.738 -36.101 33.738 1.00 83.50 836 ALA A O 1
ATOM 6488 N N . GLN A 1 837 ? -11.315 -34.866 34.938 1.00 83.12 837 GLN A N 1
ATOM 6489 C CA . GLN A 1 837 ? -12.170 -34.728 36.108 1.00 83.12 837 GLN A CA 1
ATOM 6490 C C . GLN A 1 837 ? -13.077 -33.507 35.980 1.00 83.12 837 GLN A C 1
ATOM 6492 O O . GLN A 1 837 ? -12.633 -32.365 36.093 1.00 83.12 837 GLN A O 1
ATOM 6497 N N . ALA A 1 838 ? -14.373 -33.778 35.796 1.00 84.19 838 ALA A N 1
ATOM 6498 C CA . ALA A 1 838 ? -15.432 -32.770 35.728 1.00 84.19 838 ALA A CA 1
ATOM 6499 C C . ALA A 1 838 ? -15.083 -31.590 34.788 1.00 84.19 838 ALA A C 1
ATOM 6501 O O . ALA A 1 838 ? -15.020 -30.446 35.253 1.00 84.19 838 ALA A O 1
ATOM 6502 N N . PRO A 1 839 ? -14.833 -31.865 33.490 1.00 89.44 839 PRO A N 1
ATOM 6503 C CA . PRO A 1 839 ? -14.493 -30.834 32.518 1.00 89.44 839 PRO A CA 1
ATOM 6504 C C . PRO A 1 839 ? -15.652 -29.852 32.343 1.00 89.44 839 PRO A C 1
ATOM 6506 O O . PRO A 1 839 ? -16.822 -30.246 32.290 1.00 89.44 839 PRO A O 1
ATOM 6509 N N . ARG A 1 840 ? -15.329 -28.563 32.242 1.00 89.81 840 ARG A N 1
ATOM 6510 C CA . ARG A 1 840 ? -16.312 -27.493 32.061 1.00 89.81 840 ARG A CA 1
ATOM 6511 C C . ARG A 1 840 ? -15.763 -26.402 31.148 1.00 89.81 840 ARG A C 1
ATOM 6513 O O . ARG A 1 840 ? -14.615 -26.004 31.305 1.00 89.81 840 ARG A O 1
ATOM 6520 N N . ALA A 1 841 ? -16.612 -25.892 30.257 1.00 91.12 841 ALA A N 1
ATOM 6521 C CA . ALA A 1 841 ? -16.338 -24.678 29.495 1.00 91.12 841 ALA A CA 1
ATOM 6522 C C . ALA A 1 841 ? -16.454 -23.438 30.399 1.00 91.12 841 ALA A C 1
ATOM 6524 O O . ALA A 1 841 ? -17.444 -23.275 31.129 1.00 91.12 841 ALA A O 1
ATOM 6525 N N . VAL A 1 842 ? -15.430 -22.593 30.372 1.00 89.81 842 VAL A N 1
ATOM 6526 C CA . VAL A 1 842 ? -15.374 -21.306 31.068 1.00 89.81 842 VAL A CA 1
ATOM 6527 C C . VAL A 1 842 ? -14.825 -20.239 30.117 1.00 89.81 842 VAL A C 1
ATOM 6529 O O . VAL A 1 842 ? -13.927 -20.556 29.340 1.00 89.81 842 VAL A O 1
ATOM 6532 N N . PRO A 1 843 ? -15.277 -18.975 30.207 1.00 89.31 843 PRO A N 1
ATOM 6533 C CA . PRO A 1 843 ? -14.675 -17.897 29.426 1.00 89.31 843 PRO A CA 1
ATOM 6534 C C . PRO A 1 843 ? -13.197 -17.744 29.784 1.00 89.31 843 PRO A C 1
ATOM 6536 O O . PRO A 1 843 ? -12.876 -17.729 30.978 1.00 89.31 843 PRO A O 1
ATOM 6539 N N . GLY A 1 844 ? -12.309 -17.568 28.806 1.00 87.44 844 GLY A N 1
ATOM 6540 C CA . GLY A 1 844 ? -10.865 -17.466 29.038 1.00 87.44 844 GLY A CA 1
ATOM 6541 C C . GLY A 1 844 ? -10.448 -16.364 30.013 1.00 87.44 844 GLY A C 1
ATOM 6542 O O . GLY A 1 844 ? -9.607 -16.579 30.887 1.00 87.44 844 GLY A O 1
ATOM 6543 N N . ARG A 1 845 ? -11.116 -15.204 29.989 1.00 88.06 845 ARG A N 1
ATOM 6544 C CA . ARG A 1 845 ? -10.919 -14.136 30.997 1.00 88.06 845 ARG A CA 1
ATOM 6545 C C . ARG A 1 845 ? -11.172 -14.586 32.441 1.00 88.06 845 ARG A C 1
ATOM 6547 O O . ARG A 1 845 ? -10.623 -14.001 33.373 1.00 88.06 845 ARG A O 1
ATOM 6554 N N . SER A 1 846 ? -11.949 -15.645 32.656 1.00 88.44 846 SER A N 1
ATOM 6555 C CA . SER A 1 846 ? -12.189 -16.220 33.989 1.00 88.44 846 SER A CA 1
ATOM 6556 C C . SER A 1 846 ? -10.946 -16.895 34.576 1.00 88.44 846 SER A C 1
ATOM 6558 O O . SER A 1 846 ? -10.922 -17.179 35.773 1.00 88.44 846 SER A O 1
ATOM 6560 N N . LEU A 1 847 ? -9.920 -17.153 33.756 1.00 90.56 847 LEU A N 1
ATOM 6561 C CA . LEU A 1 847 ? -8.661 -17.743 34.199 1.00 90.56 847 LEU A CA 1
ATOM 6562 C C . LEU A 1 847 ? -7.772 -16.737 34.939 1.00 90.56 847 LEU A C 1
ATOM 6564 O O . LEU A 1 847 ? -7.019 -17.141 35.823 1.00 90.56 847 LEU A O 1
ATOM 6568 N N . LEU A 1 848 ? -7.887 -15.435 34.640 1.00 89.56 848 LEU A N 1
ATOM 6569 C CA . LEU A 1 848 ? -6.999 -14.370 35.138 1.00 89.56 848 LEU A CA 1
ATOM 6570 C C . LEU A 1 848 ? -6.646 -14.451 36.639 1.00 89.56 848 LEU A C 1
ATOM 6572 O O . LEU A 1 848 ? -5.471 -14.275 36.966 1.00 89.56 848 LEU A O 1
ATOM 6576 N N . PRO A 1 849 ? -7.576 -14.769 37.568 1.00 89.25 849 PRO A N 1
ATOM 6577 C CA . PRO A 1 849 ? -7.261 -14.845 38.996 1.00 89.25 849 PRO A CA 1
ATOM 6578 C C . PRO A 1 849 ? -6.219 -15.908 39.375 1.00 89.25 849 PRO A C 1
ATOM 6580 O O . PRO A 1 849 ? -5.627 -15.812 40.450 1.00 89.25 849 PRO A O 1
ATOM 6583 N N . VAL A 1 850 ? -6.007 -16.933 38.540 1.00 88.81 850 VAL A N 1
ATOM 6584 C CA . VAL A 1 850 ? -5.083 -18.044 38.828 1.00 88.81 850 VAL A CA 1
ATOM 6585 C C . VAL A 1 850 ? -3.803 -18.022 37.992 1.00 88.81 850 VAL A C 1
ATOM 6587 O O . VAL A 1 850 ? -2.910 -18.816 38.281 1.00 88.81 850 VAL A O 1
ATOM 6590 N N . LEU A 1 851 ? -3.691 -17.123 37.007 1.00 91.44 851 LEU A N 1
ATOM 6591 C CA . LEU A 1 851 ? -2.615 -17.137 36.008 1.00 91.44 851 LEU A CA 1
ATOM 6592 C C . LEU A 1 851 ? -1.264 -16.615 36.508 1.00 91.44 851 LEU A C 1
ATOM 6594 O O . LEU A 1 851 ? -0.241 -16.998 35.949 1.00 91.44 851 LEU A O 1
ATOM 6598 N N . ALA A 1 852 ? -1.239 -15.806 37.571 1.00 90.19 852 ALA A N 1
ATOM 6599 C CA . ALA A 1 852 ? 0.002 -15.221 38.078 1.00 90.19 852 ALA A CA 1
ATOM 6600 C C . ALA A 1 852 ? 1.034 -16.314 38.419 1.00 90.19 852 ALA A C 1
ATOM 6602 O O . ALA A 1 852 ? 0.782 -17.174 39.280 1.00 90.19 852 ALA A O 1
ATOM 6603 N N . GLY A 1 853 ? 2.177 -16.293 37.723 1.00 86.56 853 GLY A N 1
ATOM 6604 C CA . GLY A 1 853 ? 3.233 -17.306 37.836 1.00 86.56 853 GLY A CA 1
ATOM 6605 C C . GLY A 1 853 ? 2.804 -18.743 37.490 1.00 86.56 853 GLY A C 1
ATOM 6606 O O . GLY A 1 853 ? 3.342 -19.691 38.069 1.00 86.56 853 GLY A O 1
ATOM 6607 N N . THR A 1 854 ? 1.803 -18.920 36.619 1.00 92.62 854 THR A N 1
ATOM 6608 C CA . THR A 1 854 ? 1.269 -20.224 36.179 1.00 92.62 854 THR A CA 1
ATOM 6609 C C . THR A 1 854 ? 1.376 -20.361 34.660 1.00 92.62 854 THR A C 1
ATOM 6611 O O . THR A 1 854 ? 0.978 -19.455 33.939 1.00 92.62 854 THR A O 1
ATOM 6614 N N . THR A 1 855 ? 1.859 -21.499 34.159 1.00 93.56 855 THR A N 1
ATOM 6615 C CA . THR A 1 855 ? 1.880 -21.808 32.718 1.00 93.56 855 THR A CA 1
ATOM 6616 C C . THR A 1 855 ? 0.553 -22.426 32.283 1.00 93.56 855 THR A C 1
ATOM 6618 O O . THR A 1 855 ? 0.091 -23.398 32.877 1.00 93.56 855 THR A O 1
ATOM 6621 N N . VAL A 1 856 ? -0.073 -21.895 31.241 1.00 93.69 856 VAL A N 1
ATOM 6622 C CA . VAL A 1 856 ? -1.259 -22.489 30.618 1.00 93.69 856 VAL A CA 1
ATOM 6623 C C . VAL A 1 856 ? -0.809 -23.480 29.549 1.00 93.69 856 VAL A C 1
ATOM 6625 O O . VAL A 1 856 ? -0.128 -23.102 28.602 1.00 93.69 856 VAL A O 1
ATOM 6628 N N . VAL A 1 857 ? -1.182 -24.748 29.703 1.00 93.69 857 VAL A N 1
ATOM 6629 C CA . VAL A 1 857 ? -0.875 -25.832 28.761 1.00 93.69 857 VAL A CA 1
ATOM 6630 C C . VAL A 1 857 ? -2.132 -26.125 27.951 1.00 93.69 857 VAL A C 1
ATOM 6632 O O . VAL A 1 857 ? -3.106 -26.664 28.485 1.00 93.69 857 VAL A O 1
ATOM 6635 N N . VAL A 1 858 ? -2.124 -25.741 26.677 1.00 92.44 858 VAL A N 1
ATOM 6636 C CA . VAL A 1 858 ? -3.248 -25.910 25.750 1.00 92.44 858 VAL A CA 1
ATOM 6637 C C . VAL A 1 858 ? -3.129 -27.254 25.044 1.00 92.44 858 VAL A C 1
ATOM 6639 O O . VAL A 1 858 ? -2.086 -27.546 24.466 1.00 92.44 858 VAL A O 1
ATOM 6642 N N . ASN A 1 859 ? -4.212 -28.038 25.044 1.00 91.69 859 ASN A N 1
ATOM 6643 C CA . ASN A 1 859 ? -4.313 -29.339 24.374 1.00 91.69 859 ASN A CA 1
ATOM 6644 C C . ASN A 1 859 ? -3.088 -30.241 24.652 1.00 91.69 859 ASN A C 1
ATOM 6646 O O . ASN A 1 859 ? -2.359 -30.590 23.718 1.00 91.69 859 ASN A O 1
ATOM 6650 N N . PRO A 1 860 ? -2.825 -30.606 25.922 1.00 88.94 860 PRO A N 1
ATOM 6651 C CA . PRO A 1 860 ? -1.679 -31.446 26.262 1.00 88.94 860 PRO A CA 1
ATOM 6652 C C . PRO A 1 860 ? -1.704 -32.754 25.466 1.00 88.94 860 PRO A C 1
ATOM 6654 O O . PRO A 1 860 ? -2.768 -33.335 25.250 1.00 88.94 860 PRO A O 1
ATOM 6657 N N . ASP A 1 861 ? -0.522 -33.200 25.041 1.00 81.69 861 ASP A N 1
ATOM 6658 C CA . ASP A 1 861 ? -0.296 -34.414 24.244 1.00 81.69 861 ASP A CA 1
ATOM 6659 C C . ASP A 1 861 ? -0.932 -34.415 22.833 1.00 81.69 861 ASP A C 1
ATOM 6661 O O . ASP A 1 861 ? -0.805 -35.403 22.105 1.00 81.69 861 ASP A O 1
ATOM 6665 N N . ALA A 1 862 ? -1.584 -33.324 22.411 1.00 81.19 862 ALA A N 1
ATOM 6666 C CA . ALA A 1 862 ? -2.082 -33.159 21.047 1.00 81.19 862 ALA A CA 1
ATOM 6667 C C . ALA A 1 862 ? -0.985 -32.646 20.099 1.00 81.19 862 ALA A C 1
ATOM 6669 O O . ALA A 1 862 ? -0.050 -31.962 20.512 1.00 81.19 862 ALA A O 1
ATOM 6670 N N . VAL A 1 863 ? -1.134 -32.926 18.798 1.00 78.56 863 VAL A N 1
ATOM 6671 C CA . VAL A 1 863 ? -0.183 -32.499 17.749 1.00 78.56 863 VAL A CA 1
ATOM 6672 C C . VAL A 1 863 ? -0.033 -30.969 17.694 1.00 78.56 863 VAL A C 1
ATOM 6674 O O . VAL A 1 863 ? 1.050 -30.469 17.412 1.00 78.56 863 VAL A O 1
ATOM 6677 N N . MET A 1 864 ? -1.102 -30.238 18.011 1.00 83.88 864 MET A N 1
ATOM 6678 C CA . MET A 1 864 ? -1.175 -28.775 18.055 1.00 83.88 864 MET A CA 1
ATOM 6679 C C . MET A 1 864 ? -1.144 -28.213 19.492 1.00 83.88 864 MET A C 1
ATOM 6681 O O . MET A 1 864 ? -1.704 -27.152 19.752 1.00 83.88 864 MET A O 1
ATOM 6685 N N . GLY A 1 865 ? -0.556 -28.936 20.451 1.00 85.31 865 GLY A N 1
ATOM 6686 C CA . GLY A 1 865 ? -0.417 -28.467 21.834 1.00 85.31 865 GLY A CA 1
ATOM 6687 C C . GLY A 1 865 ? 0.638 -27.365 21.988 1.00 85.31 865 GLY A C 1
ATOM 6688 O O . GLY A 1 865 ? 1.687 -27.415 21.346 1.00 85.31 865 GLY A O 1
ATOM 6689 N N . ILE A 1 866 ? 0.375 -26.380 22.853 1.00 89.81 866 ILE A N 1
ATOM 6690 C CA . ILE A 1 866 ? 1.286 -25.252 23.130 1.00 89.81 866 ILE A CA 1
ATOM 6691 C C . ILE A 1 866 ? 1.294 -24.883 24.618 1.00 89.81 866 ILE A C 1
ATOM 6693 O O . ILE A 1 866 ? 0.357 -25.189 25.359 1.00 89.81 866 ILE A O 1
ATOM 6697 N N . GLU A 1 867 ? 2.330 -24.162 25.041 1.00 90.50 867 GLU A N 1
ATOM 6698 C CA . GLU A 1 867 ? 2.444 -23.596 26.386 1.00 90.50 867 GLU A CA 1
ATOM 6699 C C . GLU A 1 867 ? 2.457 -22.066 26.327 1.00 90.50 867 GLU A C 1
ATOM 6701 O O . GLU A 1 867 ? 3.123 -21.469 25.481 1.00 90.50 867 GLU A O 1
ATOM 6706 N N . ILE A 1 868 ? 1.712 -21.432 27.233 1.00 89.44 868 ILE A N 1
ATOM 6707 C CA . ILE A 1 868 ? 1.545 -19.980 27.302 1.00 89.44 868 ILE A CA 1
ATOM 6708 C C . ILE A 1 868 ? 1.856 -19.513 28.731 1.00 89.44 868 ILE A C 1
ATOM 6710 O O . ILE A 1 868 ? 1.241 -20.016 29.679 1.00 89.44 868 ILE A O 1
ATOM 6714 N N . PRO A 1 869 ? 2.764 -18.547 28.940 1.00 90.69 869 PRO A N 1
ATOM 6715 C CA . PRO A 1 869 ? 2.954 -17.939 30.252 1.00 90.69 869 PRO A CA 1
ATOM 6716 C C . PRO A 1 869 ? 1.691 -17.189 30.705 1.00 90.69 869 PRO A C 1
ATOM 6718 O O . PRO A 1 869 ? 1.149 -16.345 29.996 1.00 90.69 869 PRO A O 1
ATOM 6721 N N . GLY A 1 870 ? 1.201 -17.473 31.913 1.00 87.06 870 GLY A N 1
ATOM 6722 C CA . GLY A 1 870 ? -0.010 -16.836 32.435 1.00 87.06 870 GLY A CA 1
ATOM 6723 C C . GLY A 1 870 ? 0.134 -15.330 32.670 1.00 87.06 870 GLY A C 1
ATOM 6724 O O . GLY A 1 870 ? -0.856 -14.605 32.582 1.00 87.06 870 GLY A O 1
ATOM 6725 N N . ASP A 1 871 ? 1.352 -14.846 32.919 1.00 84.25 871 ASP A N 1
ATOM 6726 C CA . ASP A 1 871 ? 1.628 -13.415 33.068 1.00 84.25 871 ASP A CA 1
ATOM 6727 C C . ASP A 1 871 ? 1.426 -12.653 31.742 1.00 84.25 871 ASP A C 1
ATOM 6729 O O . ASP A 1 871 ? 0.938 -11.521 31.768 1.00 84.25 871 ASP A O 1
ATOM 6733 N N . ASP A 1 872 ? 1.664 -13.298 30.594 1.00 81.12 872 ASP A N 1
ATOM 6734 C CA . ASP A 1 872 ? 1.434 -12.716 29.264 1.00 81.12 872 ASP A CA 1
ATOM 6735 C C . ASP A 1 872 ? -0.067 -12.580 28.978 1.00 81.12 872 ASP A C 1
ATOM 6737 O O . ASP A 1 872 ? -0.527 -11.552 28.485 1.00 81.12 872 ASP A O 1
ATOM 6741 N N . LEU A 1 873 ? -0.869 -13.573 29.380 1.00 80.88 873 LEU A N 1
ATOM 6742 C CA . LEU A 1 873 ? -2.335 -13.494 29.329 1.00 80.88 873 LEU A CA 1
ATOM 6743 C C . LEU A 1 873 ? -2.887 -12.410 30.269 1.00 80.88 873 LEU A C 1
ATOM 6745 O O . LEU A 1 873 ? -3.879 -11.758 29.948 1.00 80.88 873 LEU A O 1
ATOM 6749 N N . ILE A 1 874 ? -2.260 -12.187 31.430 1.00 79.31 874 ILE A N 1
ATOM 6750 C CA . ILE A 1 874 ? -2.630 -11.080 32.326 1.00 79.31 874 ILE A CA 1
ATOM 6751 C C . ILE A 1 874 ? -2.299 -9.734 31.683 1.00 79.31 874 ILE A C 1
ATOM 6753 O O . ILE A 1 874 ? -3.098 -8.805 31.803 1.00 79.31 874 ILE A O 1
ATOM 6757 N N . ALA A 1 875 ? -1.137 -9.616 31.039 1.00 71.50 875 ALA A N 1
ATOM 6758 C CA . ALA A 1 875 ? -0.734 -8.406 30.337 1.00 71.50 875 ALA A CA 1
ATOM 6759 C C . ALA A 1 875 ? -1.678 -8.105 29.166 1.00 71.50 875 ALA A C 1
ATOM 6761 O O . ALA A 1 875 ? -2.180 -6.991 29.082 1.00 71.50 875 ALA A O 1
ATOM 6762 N N . ALA A 1 876 ? -2.004 -9.109 28.348 1.00 65.75 876 ALA A N 1
ATOM 6763 C CA . ALA A 1 876 ? -2.917 -8.983 27.210 1.00 65.75 876 ALA A CA 1
ATOM 6764 C C . ALA A 1 876 ? -4.374 -8.672 27.606 1.00 65.75 876 ALA A C 1
ATOM 6766 O O . ALA A 1 876 ? -5.160 -8.211 26.783 1.00 65.75 876 ALA A O 1
ATOM 6767 N N . ALA A 1 877 ? -4.765 -8.935 28.856 1.00 65.44 877 ALA A N 1
ATOM 6768 C CA . ALA A 1 877 ? -6.110 -8.649 29.349 1.00 65.44 877 ALA A CA 1
ATOM 6769 C C . ALA A 1 877 ? -6.302 -7.220 29.890 1.00 65.44 877 ALA A C 1
ATOM 6771 O O . ALA A 1 877 ? -7.450 -6.869 30.197 1.00 65.44 877 ALA A O 1
ATOM 6772 N N . ARG A 1 878 ? -5.213 -6.459 30.062 1.00 60.16 878 ARG A N 1
ATOM 6773 C CA . ARG A 1 878 ? -5.192 -5.062 30.528 1.00 60.16 878 ARG A CA 1
ATOM 6774 C C . ARG A 1 878 ? -5.237 -4.109 29.350 1.00 60.16 878 ARG A C 1
ATOM 6776 O O . ARG A 1 878 ? -5.896 -3.061 29.525 1.00 60.16 878 ARG A O 1
#

Radius of gyration: 37.98 Å; chains: 1; bounding box: 98×90×108 Å

Sequence (878 aa):
MTTNIAVYGDQAYPFEHGPGTTAYLPHDPAAPLHPANPVVELPDGRLVEQFPLSKLESVFTLEVFQLMDKPLKPDEPFRRVVPPEMVDTGDPQTGYLAPDAETKLVQVRKAPPPERRRPHLFPHGLRGDDTMRCDPQPVIDAAHAAITALAPPNWTALTLECVATMRRIEVAATVAFVNGEVRSWVPPAMVSQWLHRMRMREYKTTVGVWTRLALEFTPDVPVVTLTRGSAEKLEFLLSSTVPDYHDRLELVWDELRLLPTMPQCIHPRMLEDVMQLASMRNAGQMYAAAHDEVPPPDPGGRTEAVRLFDGVDSAGKPVWYRPRVGYKEQDAVVHYLEQAPLVLWSRGMTNDVIAEQDEPTVPLGFHTDGRWVWPSAVAYYLREHGIPPVLELVDHIRQNRYQLPDEIPRIALSRADAVAKGIPWDESSVDQEFADAMNPVYDTIARCQTSPRFYSLGEHKNPAWCLVRDGDWYSVYWADAEGLVYSRMRFGDVRNAAAYLIGQLESGKSSLGWGADEEIPWWQSPTASLSDVDPPLSDFPTVMSTRVTDLAVSRYGAMDGNMVFALDTPPEQCGYSSEQGELAHHRYVLTGEWWVMTGVSAAGGRMYLLPGSVIDHLRSGFLEEIADERAPGVGIGQPAAGDGQFTPGNGRPVAAAPEAGGSQSTPGNAGPVPDNPAAEGETGPNAEPPLPEGHPGLPPVTDAARAEARRFAGGWLWCADPDIHPGYIDGAPDFTLLGAYKVDDEGNLTGEKFINDTYRPGPTARGFPEAHSEFEFVLNYIAAGWLPQERILSTVLENDVIVETDGTGGLRVGVHQNGTRFLVVWSSPQLVPQSAQAPRAVPGRSLLPVLAGTTVVVNPDAVMGIEIPGDDLIAAAR

Secondary structure (DSSP, 8-state):
--EEEEEETTEEEE-EE-STTEEEEEP-TTSPPPTTS-EEE-TTS-EEEEEEGGGSSEEEEEEEEEE---PPPTT--S---PPPEE---S-TTT-EE-SSSS-EEEEEEEPPPPP-S----S-TT-------SS-SHHHHHHHHHHHHHTSPTTEEEEEEEEEE-SSEEEEEEEEEETTS-EEEEE--HHHHHHHHHHHHHH-BTTTB--SEEEEEEETTEEEEEEEEE--SS---TT-SSSS-HHHHHHHHHHHHHHS---GGGS-HHHHHHHHHHHHHHHHHHHHHHTTTPPPPPP-----EEPPSSSEE-TTS-EE---PPPPHHHHHHHHHHHHHS-EEEEEEEEEE-SSSS--SEEEEEEEEE-SSEEEEHHHHHHHHHH--PPPHHHHHHHHHTTT---S---HHHHHHHHHHHHT----THHHHHHHHHHHHHHHHHHHHHTB-GGGEEEES--TTEEEEEEETTEEEEEEE-TT--EEEEEEESSHHHHHHHHHHHHHHTTTTSBPPTT-EEEGGG-TT----TTSPPGGG-SEEEEEEEEEEEEEEES-TTS-EEEETT--HHHHT--TTGGGSPEEEEEEEEEEEEEEEE-TTSPEEEE-SS-HHHHHHHTSEEE--TT-PPPP---PPPP------------------------------PPPP---------TTPPPPPPTT---PPPP-HHHHHHHTTSTTSEEEEE-TT--TTT--S--GGGEEEEEEE-TTS-EEEEEEE-TT----TTTTTPPPP-SHHHHHHHHHHHTSS-TTHHHHHHHHSEEEE-B-SSSSB-EEE-TTS-EEEEEESSGGGS-TT-SS-EEEEGGGGHHHHTTEEEEESTTSTT-EEEEHHHHHHHT-

pLDDT: mean 78.1, std 17.54, range [22.62, 97.19]

Foldseek 3Di:
DKFKWFAAPLDIFTWDDDPDQKIWTQDDPVFDADPLWGFDQDPVRGTTTIGGSQNTLAIWMKWKWWDDDDDDDPPDPDQPQDATDTDDQPDLAQWHWDPAANTWMKMKIFGDQFDDDDQDQAFPDLDDPPPDLDDLVVLVVVLLVVQLVSDDPQFFKKKWKWFDFPGMIMIWMWTAGPVRGITTIGTRPSNSVSVLLSQQSQADQEQGGFRIWIFMDGNVGSTDDIDGHHDLDRDDPSPRDDDCLVVSLSRLSCRCLLRPYDPVNDRVVSVVSPVVVVVVVVVVVVVCVVVPPDPAFDQASAEHEWALASAAPLQLQGHHRHHFDHPVLLVLLLCLQVPAAWLAAAPFFADDSVDPDRDRDAGATWGDLLNYIYGSNQSVCCVPSRGHTHSSVSSVCSNVSSDRPPDHAPLSSQCNNCVLQSHDDDPVVVVVQLVVLCVVVLVLCLVLQFAPQADDEADDHEQYFYFHDRHQKTWTWGAYNVRDTPPIDIGSHSNVVSVVVSVVSVVCSVPRHDDAFGKDALSSPNQWQADPQAADSVQFRIKTWHKDAFAKWKDFADQRGQKTWHPPDQCVQRRGDPVSNPTDMWMKTQHGIATWIWTGGPSGIIMTGHNGTNVVCVVVVRMDTDDPPDDDDDDDDDDDDDDDDDDDDDDDDYDDDDDDDDDDDDDDDDDDDDDDDDDDDDDDPDDDPDAAPLQPADDDQDVVNQVVLQSPAQAWHWHFANLDDSSADPRRHLQRTQWTFGHHRNSGGPRDTDGRNSHQDALVSVVHDDDPRPLSSQLRCVLSVNDGPLVNLSNLQSDWKKAAAPVVRHGDWDADPVRQIETEIEPDPVLDDPPGHPIDIDRSVVCLVPQVRYKYWYSPPDSSIDIDRSVSSNVVVD

Organism: NCBI:txid1271860